Protein 5O3N (pdb70)

Foldseek 3Di:
DDFFQVVLVVLVVVVPFAEDEDADEAELEQGVLVVQQAAALAFLADPPHDHTYWYKYQHYPLAHLAIAIARCQRDLCSLCSLLVHGSQCLLVLLLVLLVQFDAAEEDELVQFLLFPDKFFLPPPPQFPVNHHQQGAFHNLALARKFQLWWKWFAAPVDRLQIAIHTWIWHRDTRFKIFTDDDPPDLVVVRQVVQLVVQHWTKMKTFFGTRVQQLQQRQADPPSQDRRRHSQRSSCSSVVHHFYWYQDDFTRGIYRRHTFKMWIWIFGHPDWAWSNPPPPSQFHHADQLHDTHGTDGTTTMTGTGMMTGHRSGYGYHYYSVHSSLLSSQQSNLFNQLVNQCCVVPNPFWDGKGLDSNRSNAAEIETETADDDLVCQVCQVVSVVSSCVRRVQYAEYEYEYPVADSNDVVSSVVLVPPQADPVPFKDKDFFRAHAQPPVCLACVNDVSRPHGRGGIGMYGYSYHRPVCVVVPDDDDDDDDDCCVVPVVVD/DDQKQVVLVVLLVVPPWAEDEDAPEAELEQGVLVVQQQAALAFLAPDPHHHTYWYKYQHYVLAHLAIAIARCLRDLCSLCSLLVHGSQCLLVLLLVLLVFFDAADEDEQVLFLQFPDKFFPPPPPQFPVSPHPQGAFHNLALARKFQQWWKKFAAPVDNLFIATDGWIWHDDTRFKIFTDDDPPRLVVVRQVVQLVVQHWTKMKTFFGTRPLLLQLRQADPPSQYRRRHSQRSSCSSVVHRFYWYQDPFTRDIYRRHGFKMWIWIFGHPDWAWSNPPPPSQFHGADQLHDTHGTDHTTIMTGTRMMTGHRSGYGYHYYSVHSSQLSSQQSSLSSQLVVQCCVVPNPFWDGKTLASNRSNAAEIETETADDDLVCQVCQVVSVVSSCVRRVQYAEYEYEYPVFDSNDVVSSVVLVVPQADPVPFKDKDFFGAHAQPPVCQACVNDVSRPHGRTGIGMYGYSYHGPVCVVVPDDDDDDDDDCCVVPVVVD

Solvent-accessible surface area: 33612 Å² total; per-residue (Å²): 166,16,74,8,1,68,28,0,12,42,29,0,112,158,71,127,55,28,25,34,87,11,108,79,53,0,53,10,83,2,32,0,1,0,0,1,3,49,9,0,1,3,9,4,4,73,49,86,27,150,60,12,7,0,0,0,0,41,34,7,112,69,45,130,59,20,30,0,0,0,0,0,1,1,12,38,112,0,1,1,53,2,8,65,36,74,41,50,110,0,2,86,65,0,0,73,8,7,103,97,65,45,74,27,71,98,22,92,62,106,107,5,22,0,28,95,49,62,65,106,8,128,69,122,127,16,17,0,110,154,42,4,1,11,9,9,3,2,78,56,7,2,7,54,0,0,11,0,0,0,0,0,0,11,9,66,142,60,111,97,54,19,3,0,27,43,9,38,0,1,9,6,56,75,16,37,0,1,0,66,17,25,103,65,71,30,0,24,55,2,14,123,55,4,45,93,63,52,128,55,3,36,0,0,0,0,0,0,1,4,0,0,10,0,0,0,2,31,12,50,55,90,35,0,65,90,30,42,35,6,0,2,0,2,0,9,15,51,136,111,41,14,43,14,2,79,10,48,43,7,187,10,66,0,4,0,57,0,1,2,0,0,0,0,36,3,39,39,60,67,95,24,90,2,5,54,112,63,104,44,40,59,0,13,2,29,12,1,4,12,34,9,140,12,35,99,59,4,10,2,0,58,3,74,0,0,0,21,18,87,105,7,1,3,0,2,12,6,3,9,3,15,2,36,8,3,6,6,1,4,1,0,1,0,6,0,38,15,29,0,58,141,65,18,88,38,0,14,79,22,0,19,2,1,10,2,0,1,0,17,0,5,0,0,0,24,0,87,6,92,80,90,59,0,74,52,85,11,27,86,0,0,88,22,0,21,85,16,14,69,28,0,1,6,0,4,0,0,3,78,29,1,50,3,68,34,9,43,1,0,2,2,0,12,1,0,2,1,0,5,62,77,10,32,73,50,45,73,40,76,131,6,24,115,64,1,26,0,3,4,61,87,15,6,146,39,4,226,20,88,0,24,0,0,4,1,13,8,34,0,3,5,39,78,93,12,58,100,117,4,115,12,5,49,13,69,149,25,92,14,53,62,18,2,85,148,68,116,169,24,81,8,0,75,27,0,15,42,32,1,108,161,68,131,55,28,25,33,89,9,113,78,64,0,49,11,92,6,20,1,2,0,0,1,14,34,0,0,0,3,7,4,4,67,29,84,24,99,63,13,3,0,0,0,0,41,36,6,100,71,46,131,56,20,33,0,0,0,0,0,0,1,14,37,113,0,0,2,53,2,11,67,34,76,46,51,103,0,1,77,60,0,0,72,6,7,104,94,64,49,74,29,79,87,16,83,63,108,101,7,22,0,32,93,61,50,70,106,8,131,68,120,118,7,26,1,120,107,26,6,1,12,8,10,4,1,82,56,6,3,7,53,0,1,9,0,0,0,0,4,0,16,15,50,82,63,120,86,56,31,3,0,29,42,11,36,0,2,9,6,57,89,19,33,0,1,0,64,20,30,105,64,75,37,0,20,56,2,11,108,82,1,42,93,68,56,72,62,4,32,0,0,0,0,0,0,2,5,0,0,11,0,0,0,3,33,14,50,56,96,35,1,66,89,31,41,43,6,4,0,0,1,0,11,16,56,136,104,38,15,55,14,1,79,11,53,45,7,175,11,76,0,3,0,59,1,1,1,0,0,0,0,29,3,39,42,65,61,89,26,92,1,6,53,115,56,106,44,37,57,0,11,2,26,15,1,4,12,33,6,134,12,31,94,58,4,10,2,0,59,2,87,0,0,0,15,21,84,99,11,2,3,1,1,12,5,3,10,3,15,2,38,6,2,8,10,1,2,2,1,1,0,7,0,45,22,27,0,55,152,64,18,91,40,0,15,82,22,0,20,1,2,6,3,0,1,0,14,0,4,0,0,0,24,0,87,7,97,75,91,62,0,74,51,81,12,26,82,0,0,86,22,0,20,83,19,18,70,31,0,1,3,0,4,1,0,4,74,55,2,55,3,66,40,8,47,1,0,2,2,0,13,1,0,1,1,0,7,59,79,10,32,71,51,51,74,38,77,135,6,26,111,62,1,28,0,3,4,61,88,16,7,146,38,4,227,20,89,0,24,0,0,3,1,11,6,33,0,3,5,38,75,91,12,56,85,118,3,113,12,3,47,10,65,134,27,93,26,56,62,16,2,82,128,85,203

Organism: Enterobacter cloacae (NCBI:txid550)

Secondary structure (DSSP, 8-state):
---SHHHHHHHHHTSTTSEEEE-S-B-TTTHHHHHHHHHT--TTPPSS-----EEEE--BTT-TT-EEEE-TTS-HHHHHHHHTS-GGGHHHHHHHHHHS----EE--GGG-GGGSEEEETTSTT--HHHHS----SSTT-SS-EESS-EEEEE-SS-TT-EEEEE--EEEEETTEEEE---TT-HHHHHHHHHHHTT--EEEEEEES--HHHHHHH---TTTS-TT--THHHHHHHHTSPPEEEE-SSSSSEEETT-SEEEEEEE-SS--B-TTTTT--SEEEE-TTSBEEEPPSSB-EEEEEEEEE-TT-EEEE-SSSHHHHHHHHHHHHHHHHHHHHHHHSTTTEEEEEE-GGGTTTSEEEEEE---SGGGTTHHHHHHHHHHHH-TT--EEEEEETTS-TT-HHHHHHHHHHS--TTTSEEEEEEEE--TT-TTSSTTT-TT--STTEEEEEEEE-SPPGGGGGG-PBPPPP----GGG-GGG-/---SHHHHHHHHHTSTTSEEEE-S-B-TBTHHHHHHHHHT--TTSPSS-----EEEE--BTTBTT-EEEE-TTS-HHHHHHHHTS-GGGHHHHHHHHHTS----EE--GGG-GGGGEEEETTSTT--HHHHS---BSSTTSSS-EESS-EEEEE-SS-TT-EEEEE--EEEEETTEEEE---TT-HHHHHHHHHHHTT--EEEEEEES--HHHHHHT---TTTS-TT--STTHHHHHTTSPPEEEE-SSSSSEEETT-SEEEEEEEPTT--B-TTTTT--SEEEE-TTSBEEEPPSSB-EEEEEEEEE-TT-EEE--SSSHHHHHHHHHHHHHHHHHHHHHHHSTTTEEEEEE-GGGTTTSEEEEEE---SGGGTTHHHHHHHHHHHH-TT--EEEEEETTS-TT-HHHHHHHHHHS--TTTSEEEEEEEE--TT-TTSSTTT-TT--STTEEEEEEEE-SPPGGGGGGGPBPP------GGGSGGG-

Radius of gyration: 31.3 Å; Cα contacts (8 Å, |Δi|>4): 2672; chains: 2; bounding box: 82×74×88 Å

Nearest PDB structures (foldseek):
  5ny5-assembly1_A-4  TM=9.806E-01  e=0.000E+00  Enterobacter cloacae
  5o3m-assembly1_F  TM=9.791E-01  e=3.799E-103  Klebsiella pneumoniae
  7p9q-assembly1_A  TM=9.087E-01  e=2.432E-46  Glutamicibacter nicotianae
  8oz5-assembly1_A  TM=8.711E-01  e=2.040E-44  Thauera chlorobenzoica
  8pmk-assembly1_B  TM=8.783E-01  e=2.391E-43  Thauera chlorobenzoica

Structure (mmCIF, N/CA/C/O backbone):
data_5O3N
#
_entry.id   5O3N
#
_cell.length_a   208.310
_cell.length_b   208.310
_cell.length_c   157.910
_cell.angle_alpha   90.00
_cell.angle_beta   90.00
_cell.angle_gamma   120.00
#
_symmetry.space_group_name_H-M   'H 3 2'
#
loop_
_entity.id
_entity.type
_entity.pdbx_description
1 polymer '3,4-dihydroxybenzoate decarboxylase'
2 non-polymer 'MANGANESE (II) ION'
3 non-polymer 'SODIUM ION'
4 non-polymer GLYCEROL
5 non-polymer '1-deoxy-5-O-phosphono-1-(3,3,4,5-tetramethyl-9,11-dioxo-2,3,8,9,10,11-hexahydro-7H-quinolino[1,8-fg]pteridin-12-ium-7-y l)-D-ribitol'
6 water water
#
loop_
_atom_site.group_PDB
_atom_site.id
_atom_site.type_symbol
_atom_site.label_atom_id
_atom_site.label_alt_id
_atom_site.label_comp_id
_atom_site.label_asym_id
_atom_site.label_entity_id
_atom_site.label_seq_id
_atom_site.pdbx_PDB_ins_code
_atom_site.Cartn_x
_atom_site.Cartn_y
_atom_site.Cartn_z
_atom_site.occupancy
_atom_site.B_iso_or_equiv
_atom_site.auth_seq_id
_atom_site.auth_comp_id
_atom_site.auth_asym_id
_atom_site.auth_atom_id
_atom_site.pdbx_PDB_model_num
ATOM 1 N N . PRO A 1 24 ? -92.968 236.905 194.356 1.00 81.06 4 PRO A N 1
ATOM 2 C CA . PRO A 1 24 ? -94.288 236.542 193.831 1.00 79.36 4 PRO A CA 1
ATOM 3 C C . PRO A 1 24 ? -94.220 236.017 192.402 1.00 76.56 4 PRO A C 1
ATOM 4 O O . PRO A 1 24 ? -93.953 236.777 191.468 1.00 80.30 4 PRO A O 1
ATOM 8 N N . ILE A 1 25 ? -94.459 234.720 192.240 1.00 70.03 5 ILE A N 1
ATOM 9 C CA . ILE A 1 25 ? -94.390 234.071 190.937 1.00 68.19 5 ILE A CA 1
ATOM 10 C C . ILE A 1 25 ? -95.760 234.134 190.277 1.00 66.91 5 ILE A C 1
ATOM 11 O O . ILE A 1 25 ? -96.771 233.765 190.885 1.00 68.23 5 ILE A O 1
ATOM 16 N N . ASN A 1 26 ? -95.797 234.607 189.028 1.00 64.73 6 ASN A N 1
ATOM 17 C CA . ASN A 1 26 ? -97.011 234.549 188.224 1.00 64.15 6 ASN A CA 1
ATOM 18 C C . ASN A 1 26 ? -96.738 234.128 186.784 1.00 64.36 6 ASN A C 1
ATOM 19 O O . ASN A 1 26 ? -97.657 234.172 185.958 1.00 67.50 6 ASN A O 1
ATOM 24 N N . ASP A 1 27 ? -95.510 233.733 186.459 1.00 61.12 7 ASP A N 1
ATOM 25 C CA . ASP A 1 27 ? -95.169 233.237 185.129 1.00 61.46 7 ASP A CA 1
ATOM 26 C C . ASP A 1 27 ? -93.844 232.485 185.225 1.00 60.41 7 ASP A C 1
ATOM 27 O O . ASP A 1 27 ? -93.276 232.331 186.311 1.00 58.16 7 ASP A O 1
ATOM 32 N N . LEU A 1 28 ? -93.339 232.039 184.072 1.00 57.36 8 LEU A N 1
ATOM 33 C CA . LEU A 1 28 ? -92.143 231.204 184.053 1.00 57.70 8 LEU A CA 1
ATOM 34 C C . LEU A 1 28 ? -90.906 231.982 184.490 1.00 58.35 8 LEU A C 1
ATOM 35 O O . LEU A 1 28 ? -90.054 231.452 185.212 1.00 59.37 8 LEU A O 1
ATOM 40 N N . ARG A 1 29 ? -90.786 233.240 184.069 1.00 64.34 9 ARG A N 1
ATOM 41 C CA . ARG A 1 29 ? -89.554 233.976 184.341 1.00 67.38 9 ARG A CA 1
ATOM 42 C C . ARG A 1 29 ? -89.465 234.443 185.789 1.00 65.01 9 ARG A C 1
ATOM 43 O O . ARG A 1 29 ? -88.356 234.533 186.336 1.00 72.29 9 ARG A O 1
ATOM 51 N N . SER A 1 30 ? -90.602 234.742 186.430 1.00 63.38 10 SER A N 1
ATOM 52 C CA . SER A 1 30 ? -90.549 234.956 187.871 1.00 64.28 10 SER A CA 1
ATOM 53 C C . SER A 1 30 ? -90.198 233.663 188.597 1.00 63.44 10 SER A C 1
ATOM 54 O O . SER A 1 30 ? -89.586 233.701 189.669 1.00 65.90 10 SER A O 1
ATOM 57 N N . ALA A 1 31 ? -90.553 232.511 188.022 1.00 60.21 11 ALA A N 1
ATOM 58 C CA . ALA A 1 31 ? -90.171 231.234 188.620 1.00 62.25 11 ALA A CA 1
ATOM 59 C C . ALA A 1 31 ? -88.674 230.987 188.470 1.00 64.34 11 ALA A C 1
ATOM 60 O O . ALA A 1 31 ? -88.018 230.504 189.401 1.00 62.87 11 ALA A O 1
ATOM 62 N N . ILE A 1 32 ? -88.118 231.310 187.298 1.00 60.04 12 ILE A N 1
ATOM 63 C CA . ILE A 1 32 ? -86.680 231.166 187.080 1.00 62.27 12 ILE A CA 1
ATOM 64 C C . ILE A 1 32 ? -85.903 232.071 188.028 1.00 67.34 12 ILE A C 1
ATOM 65 O O . ILE A 1 32 ? -84.882 231.667 188.599 1.00 67.45 12 ILE A O 1
ATOM 70 N N . ALA A 1 33 ? -86.374 233.307 188.211 1.00 69.90 13 ALA A N 1
ATOM 71 C CA . ALA A 1 33 ? -85.717 234.225 189.137 1.00 71.90 13 ALA A CA 1
ATOM 72 C C . ALA A 1 33 ? -85.611 233.621 190.531 1.00 72.52 13 ALA A C 1
ATOM 73 O O . ALA A 1 33 ? -84.600 233.798 191.220 1.00 74.88 13 ALA A O 1
ATOM 75 N N . LEU A 1 34 ? -86.640 232.885 190.955 1.00 71.34 14 LEU A N 1
ATOM 76 C CA . LEU A 1 34 ? -86.597 232.231 192.258 1.00 70.74 14 LEU A CA 1
ATOM 77 C C . LEU A 1 34 ? -85.543 231.131 192.292 1.00 67.44 14 LEU A C 1
ATOM 78 O O . LEU A 1 34 ? -84.808 231.002 193.278 1.00 66.54 14 LEU A O 1
ATOM 83 N N . LEU A 1 35 ? -85.450 230.331 191.226 1.00 66.42 15 LEU A N 1
ATOM 84 C CA . LEU A 1 35 ? -84.479 229.240 191.207 1.00 65.77 15 LEU A CA 1
ATOM 85 C C . LEU A 1 35 ? -83.046 229.751 191.264 1.00 67.58 15 LEU A C 1
ATOM 86 O O . LEU A 1 35 ? -82.174 229.081 191.828 1.00 67.33 15 LEU A O 1
ATOM 91 N N . GLN A 1 36 ? -82.779 230.920 190.681 1.00 67.82 16 GLN A N 1
ATOM 92 C CA . GLN A 1 36 ? -81.426 231.455 190.692 1.00 70.04 16 GLN A CA 1
ATOM 93 C C . GLN A 1 36 ? -81.006 231.916 192.082 1.00 72.96 16 GLN A C 1
ATOM 94 O O . GLN A 1 36 ? -79.803 232.033 192.342 1.00 75.48 16 GLN A O 1
ATOM 100 N N . ARG A 1 37 ? -81.961 232.172 192.979 1.00 71.57 17 ARG A N 1
ATOM 101 C CA . ARG A 1 37 ? -81.651 232.443 194.378 1.00 77.72 17 ARG A CA 1
ATOM 102 C C . ARG A 1 37 ? -81.418 231.176 195.189 1.00 75.77 17 ARG A C 1
ATOM 103 O O . ARG A 1 37 ? -81.091 231.274 196.376 1.00 74.33 17 ARG A O 1
ATOM 111 N N . HIS A 1 38 ? -81.578 229.999 194.584 1.00 74.28 18 HIS A N 1
ATOM 112 C CA . HIS A 1 38 ? -81.290 228.721 195.231 1.00 73.24 18 HIS A CA 1
ATOM 113 C C . HIS A 1 38 ? -80.334 227.957 194.326 1.00 76.24 18 HIS A C 1
ATOM 114 O O . HIS A 1 38 ? -80.766 227.157 193.482 1.00 74.20 18 HIS A O 1
ATOM 121 N N . PRO A 1 39 ? -79.024 228.174 194.475 1.00 81.48 19 PRO A N 1
ATOM 122 C CA . PRO A 1 39 ? -78.065 227.610 193.514 1.00 83.64 19 PRO A CA 1
ATOM 123 C C . PRO A 1 39 ? -78.100 226.090 193.486 1.00 84.46 19 PRO A C 1
ATOM 124 O O . PRO A 1 39 ? -78.367 225.429 194.491 1.00 87.13 19 PRO A O 1
ATOM 128 N N . GLY A 1 40 ? -77.817 225.541 192.305 1.00 81.50 20 GLY A N 1
ATOM 129 C CA . GLY A 1 40 ? -77.982 224.131 192.037 1.00 75.31 20 GLY A CA 1
ATOM 130 C C . GLY A 1 40 ? -79.256 223.785 191.298 1.00 71.66 20 GLY A C 1
ATOM 131 O O . GLY A 1 40 ? -79.381 222.656 190.810 1.00 73.83 20 GLY A O 1
ATOM 132 N N . HIS A 1 41 ? -80.194 224.728 191.185 1.00 69.11 21 HIS A N 1
ATOM 133 C CA . HIS A 1 41 ? -81.511 224.460 190.626 1.00 65.95 21 HIS A CA 1
ATOM 134 C C . HIS A 1 41 ? -81.715 225.017 189.224 1.00 64.04 21 HIS A C 1
ATOM 135 O O . HIS A 1 41 ? -82.707 224.662 188.577 1.00 62.81 21 HIS A O 1
ATOM 142 N N . TYR A 1 42 ? -80.819 225.872 188.739 1.00 62.08 22 TYR A N 1
ATOM 143 C CA . TYR A 1 42 ? -80.963 226.446 187.407 1.00 66.52 22 TYR A CA 1
ATOM 144 C C . TYR A 1 42 ? -79.582 226.743 186.849 1.00 67.60 22 TYR A C 1
ATOM 145 O O . TYR A 1 42 ? -78.775 227.400 187.512 1.00 70.69 22 TYR A O 1
ATOM 154 N N . ILE A 1 43 ? -79.311 226.247 185.639 1.00 64.96 23 ILE A N 1
ATOM 155 C CA . ILE A 1 43 ? -78.084 226.558 184.918 1.00 68.03 23 ILE A CA 1
ATOM 156 C C . ILE A 1 43 ? -78.439 226.879 183.473 1.00 68.91 23 ILE A C 1
ATOM 157 O O . ILE A 1 43 ? -79.493 226.491 182.964 1.00 67.66 23 ILE A O 1
ATOM 162 N N . GLU A 1 44 ? -77.541 227.602 182.817 1.00 70.22 24 GLU A N 1
ATOM 163 C CA . GLU A 1 44 ? -77.642 227.902 181.399 1.00 71.26 24 GLU A CA 1
ATOM 164 C C . GLU A 1 44 ? -76.408 227.363 180.688 1.00 72.54 24 GLU A C 1
ATOM 165 O O . GLU A 1 44 ? -75.399 227.025 181.312 1.00 70.92 24 GLU A O 1
ATOM 171 N N . THR A 1 45 ? -76.501 227.277 179.363 1.00 72.35 25 THR A N 1
ATOM 172 C CA . THR A 1 45 ? -75.340 226.960 178.547 1.00 74.36 25 THR A CA 1
ATOM 173 C C . THR A 1 45 ? -75.475 227.670 177.209 1.00 78.87 25 THR A C 1
ATOM 174 O O . THR A 1 45 ? -76.583 227.831 176.689 1.00 77.44 25 THR A O 1
ATOM 178 N N . ASP A 1 46 ? -74.340 228.116 176.676 1.00 81.72 26 ASP A N 1
ATOM 179 C CA . ASP A 1 46 ? -74.287 228.731 175.360 1.00 83.09 26 ASP A CA 1
ATOM 180 C C . ASP A 1 46 ? -73.659 227.820 174.318 1.00 80.92 26 ASP A C 1
ATOM 181 O O . ASP A 1 46 ? -73.541 228.220 173.155 1.00 82.66 26 ASP A O 1
ATOM 186 N N . HIS A 1 47 ? -73.254 226.615 174.699 1.00 77.57 27 HIS A N 1
ATOM 187 C CA . HIS A 1 47 ? -72.717 225.676 173.727 1.00 78.11 27 HIS A CA 1
ATOM 188 C C . HIS A 1 47 ? -73.844 225.190 172.823 1.00 74.94 27 HIS A C 1
ATOM 189 O O . HIS A 1 47 ? -74.857 224.683 173.323 1.00 74.34 27 HIS A O 1
ATOM 196 N N . PRO A 1 48 ? -73.712 225.332 171.505 1.00 73.10 28 PRO A N 1
ATOM 197 C CA . PRO A 1 48 ? -74.799 224.950 170.597 1.00 71.96 28 PRO A CA 1
ATOM 198 C C . PRO A 1 48 ? -75.246 223.511 170.805 1.00 70.20 28 PRO A C 1
ATOM 199 O O . PRO A 1 48 ? -74.440 222.620 171.081 1.00 73.33 28 PRO A O 1
ATOM 203 N N . VAL A 1 49 ? -76.550 223.292 170.672 1.00 69.36 29 VAL A N 1
ATOM 204 C CA . VAL A 1 49 ? -77.150 221.976 170.844 1.00 66.99 29 VAL A CA 1
ATOM 205 C C . VAL A 1 49 ? -78.173 221.763 169.735 1.00 67.75 29 VAL A C 1
ATOM 206 O O . VAL A 1 49 ? -78.837 222.708 169.294 1.00 69.79 29 VAL A O 1
ATOM 210 N N . ASP A 1 50 ? -78.279 220.525 169.265 1.00 65.21 30 ASP A N 1
ATOM 211 C CA . ASP A 1 50 ? -79.282 220.179 168.268 1.00 64.71 30 ASP A CA 1
ATOM 212 C C . ASP A 1 50 ? -80.577 219.817 168.975 1.00 61.77 30 ASP A C 1
ATOM 213 O O . ASP A 1 50 ? -80.585 218.875 169.780 1.00 62.81 30 ASP A O 1
ATOM 218 N N . PRO A 1 51 ? -81.680 220.525 168.723 1.00 59.86 31 PRO A N 1
ATOM 219 C CA . PRO A 1 51 ? -82.951 220.133 169.345 1.00 58.00 31 PRO A CA 1
ATOM 220 C C . PRO A 1 51 ? -83.405 218.743 168.941 1.00 58.38 31 PRO A C 1
ATOM 221 O O . PRO A 1 51 ? -84.174 218.119 169.681 1.00 55.00 31 PRO A O 1
ATOM 225 N N . ASN A 1 52 ? -82.946 218.234 167.799 1.00 59.27 32 ASN A N 1
ATOM 226 C CA . ASN A 1 52 ? -83.263 216.874 167.381 1.00 61.18 32 ASN A CA 1
ATOM 227 C C . ASN A 1 52 ? -82.352 215.902 168.124 1.00 61.64 32 ASN A C 1
ATOM 228 O O . ASN A 1 52 ? -81.159 215.798 167.817 1.00 62.84 32 ASN A O 1
ATOM 233 N N . ALA A 1 53 ? -82.912 215.228 169.132 1.00 57.44 33 ALA A N 1
ATOM 234 C CA . ALA A 1 53 ? -82.286 214.125 169.859 1.00 56.60 33 ALA A CA 1
ATOM 235 C C . ALA A 1 53 ? -81.110 214.535 170.747 1.00 56.15 33 ALA A C 1
ATOM 236 O O . ALA A 1 53 ? -80.965 214.004 171.853 1.00 51.42 33 ALA A O 1
ATOM 238 N N . GLU A 1 54 ? -80.261 215.458 170.286 1.00 52.25 34 GLU A N 1
ATOM 239 C CA . GLU A 1 54 ? -79.043 215.763 171.034 1.00 59.45 34 GLU A CA 1
ATOM 240 C C . GLU A 1 54 ? -79.360 216.445 172.360 1.00 59.77 34 GLU A C 1
ATOM 241 O O . GLU A 1 54 ? -78.780 216.101 173.397 1.00 61.11 34 GLU A O 1
ATOM 247 N N . LEU A 1 55 ? -80.272 217.422 172.344 1.00 59.68 35 LEU A N 1
ATOM 248 C CA . LEU A 1 55 ? -80.645 218.128 173.568 1.00 58.38 35 LEU A CA 1
ATOM 249 C C . LEU A 1 55 ? -81.116 217.155 174.642 1.00 56.77 35 LEU A C 1
ATOM 250 O O . LEU A 1 55 ? -80.629 217.180 175.779 1.00 53.25 35 LEU A O 1
ATOM 255 N N . ALA A 1 56 ? -82.074 216.290 174.297 1.00 52.94 36 ALA A N 1
ATOM 256 C CA . ALA A 1 56 ? -82.560 215.314 175.266 1.00 53.19 36 ALA A CA 1
ATOM 257 C C . ALA A 1 56 ? -81.448 214.376 175.716 1.00 55.13 36 ALA A C 1
ATOM 258 O O . ALA A 1 56 ? -81.421 213.957 176.880 1.00 54.09 36 ALA A O 1
ATOM 260 N N . GLY A 1 57 ? -80.514 214.053 174.819 1.00 54.68 37 GLY A N 1
ATOM 261 C CA . GLY A 1 57 ? -79.395 213.210 175.206 1.00 54.06 37 GLY A CA 1
ATOM 262 C C . GLY A 1 57 ? -78.518 213.851 176.265 1.00 56.35 37 GLY A C 1
ATOM 263 O O . GLY A 1 57 ? -78.034 213.173 177.176 1.00 59.40 37 GLY A O 1
ATOM 264 N N . VAL A 1 58 ? -78.301 215.164 176.166 1.00 53.44 38 VAL A N 1
ATOM 265 C CA . VAL A 1 58 ? -77.489 215.857 177.162 1.00 56.67 38 VAL A CA 1
ATOM 266 C C . VAL A 1 58 ? -78.196 215.869 178.511 1.00 57.57 38 VAL A C 1
ATOM 267 O O . VAL A 1 58 ? -77.611 215.510 179.540 1.00 59.71 38 VAL A O 1
ATOM 271 N N . TYR A 1 59 ? -79.469 216.277 178.525 1.00 54.59 39 TYR A N 1
ATOM 272 C CA . TYR A 1 59 ? -80.185 216.406 179.787 1.00 59.90 39 TYR A CA 1
ATOM 273 C C . TYR A 1 59 ? -80.496 215.058 180.418 1.00 60.47 39 TYR A C 1
ATOM 274 O O . TYR A 1 59 ? -80.815 215.007 181.611 1.00 61.58 39 TYR A O 1
ATOM 283 N N . ARG A 1 60 ? -80.421 213.974 179.644 1.00 57.85 40 ARG A N 1
ATOM 284 C CA . ARG A 1 60 ? -80.530 212.640 180.222 1.00 55.95 40 ARG A CA 1
ATOM 285 C C . ARG A 1 60 ? -79.482 212.426 181.306 1.00 56.69 40 ARG A C 1
ATOM 286 O O . ARG A 1 60 ? -79.765 211.812 182.342 1.00 54.96 40 ARG A O 1
ATOM 294 N N . HIS A 1 61 ? -78.265 212.927 181.082 1.00 58.55 41 HIS A N 1
ATOM 295 C CA . HIS A 1 61 ? -77.180 212.778 182.043 1.00 60.48 41 HIS A CA 1
ATOM 296 C C . HIS A 1 61 ? -77.236 213.796 183.171 1.00 63.36 41 HIS A C 1
ATOM 297 O O . HIS A 1 61 ? -76.550 213.616 184.182 1.00 64.87 41 HIS A O 1
ATOM 304 N N . ILE A 1 62 ? -78.023 214.859 183.026 1.00 61.75 42 ILE A N 1
ATOM 305 C CA . ILE A 1 62 ? -77.927 216.022 183.892 1.00 60.32 42 ILE A CA 1
ATOM 306 C C . ILE A 1 62 ? -79.148 216.172 184.795 1.00 59.34 42 ILE A C 1
ATOM 307 O O . ILE A 1 62 ? -79.005 216.476 185.981 1.00 61.35 42 ILE A O 1
ATOM 312 N N . GLY A 1 63 ? -80.355 215.958 184.271 1.00 57.75 43 GLY A N 1
ATOM 313 C CA . GLY A 1 63 ? -81.531 216.193 185.093 1.00 55.12 43 GLY A CA 1
ATOM 314 C C . GLY A 1 63 ? -82.810 215.439 184.771 1.00 53.94 43 GLY A C 1
ATOM 315 O O . GLY A 1 63 ? -83.831 215.674 185.424 1.00 53.52 43 GLY A O 1
ATOM 316 N N . ALA A 1 64 ? -82.781 214.535 183.787 1.00 45.87 44 ALA A N 1
ATOM 317 C CA . ALA A 1 64 ? -84.003 213.846 183.380 1.00 51.88 44 ALA A CA 1
ATOM 318 C C . ALA A 1 64 ? -84.616 213.062 184.540 1.00 50.01 44 ALA A C 1
ATOM 319 O O . ALA A 1 64 ? -85.788 213.255 184.884 1.00 47.37 44 ALA A O 1
ATOM 321 N N . GLY A 1 65 ? -83.841 212.167 185.149 1.00 46.73 45 GLY A N 1
ATOM 322 C CA . GLY A 1 65 ? -84.303 211.408 186.297 1.00 44.68 45 GLY A CA 1
ATOM 323 C C . GLY A 1 65 ? -85.494 210.512 185.982 1.00 46.17 45 GLY A C 1
ATOM 324 O O . GLY A 1 65 ? -85.780 210.170 184.832 1.00 44.89 45 GLY A O 1
ATOM 325 N N . GLY A 1 66 ? -86.201 210.130 187.046 1.00 42.79 46 GLY A N 1
ATOM 326 C CA . GLY A 1 66 ? -87.404 209.339 186.862 1.00 43.13 46 GLY A CA 1
ATOM 327 C C . GLY A 1 66 ? -87.102 207.956 186.310 1.00 41.04 46 GLY A C 1
ATOM 328 O O . GLY A 1 66 ? -86.089 207.329 186.635 1.00 40.46 46 GLY A O 1
ATOM 329 N N . THR A 1 67 ? -87.996 207.479 185.446 1.00 44.26 47 THR A N 1
ATOM 330 C CA . THR A 1 67 ? -87.870 206.147 184.864 1.00 43.10 47 THR A CA 1
ATOM 331 C C . THR A 1 67 ? -86.897 206.098 183.691 1.00 44.13 47 THR A C 1
ATOM 332 O O . THR A 1 67 ? -86.818 205.066 183.015 1.00 45.65 47 THR A O 1
ATOM 336 N N . VAL A 1 68 ? -86.150 207.180 183.453 1.00 42.19 48 VAL A N 1
ATOM 337 C CA . VAL A 1 68 ? -85.233 207.230 182.323 1.00 44.60 48 VAL A CA 1
ATOM 338 C C . VAL A 1 68 ? -84.136 206.182 182.479 1.00 48.80 48 VAL A C 1
ATOM 339 O O . VAL A 1 68 ? -83.629 205.932 183.581 1.00 49.02 48 VAL A O 1
ATOM 343 N N . LYS A 1 69 ? -83.791 205.545 181.360 1.00 51.52 49 LYS A N 1
ATOM 344 C CA . LYS A 1 69 ? -82.695 204.587 181.271 1.00 55.15 49 LYS A CA 1
ATOM 345 C C . LYS A 1 69 ? -81.420 205.126 181.910 1.00 53.97 49 LYS A C 1
ATOM 346 O O . LYS A 1 69 ? -80.967 206.227 181.590 1.00 51.94 49 LYS A O 1
ATOM 352 N N . ARG A 1 70 ? -80.844 204.338 182.815 1.00 54.85 50 ARG A N 1
ATOM 353 C CA . ARG A 1 70 ? -79.622 204.745 183.488 1.00 57.74 50 ARG A CA 1
ATOM 354 C C . ARG A 1 70 ? -78.463 204.796 182.491 1.00 61.25 50 ARG A C 1
ATOM 355 O O . ARG A 1 70 ? -78.453 204.060 181.501 1.00 62.32 50 ARG A O 1
ATOM 363 N N . PRO A 1 71 ? -77.464 205.665 182.727 1.00 64.07 51 PRO A N 1
ATOM 364 C CA . PRO A 1 71 ? -77.329 206.564 183.878 1.00 64.62 51 PRO A CA 1
ATOM 365 C C . PRO A 1 71 ? -78.165 207.833 183.754 1.00 62.76 51 PRO A C 1
ATOM 366 O O . PRO A 1 71 ? -78.280 208.396 182.665 1.00 63.66 51 PRO A O 1
ATOM 370 N N . THR A 1 72 ? -78.746 208.267 184.868 1.00 58.03 52 THR A N 1
ATOM 371 C CA . THR A 1 72 ? -79.498 209.513 184.911 1.00 56.13 52 THR A CA 1
ATOM 372 C C . THR A 1 72 ? -79.564 209.976 186.357 1.00 56.78 52 THR A C 1
ATOM 373 O O . THR A 1 72 ? -79.198 209.248 187.283 1.00 57.00 52 THR A O 1
ATOM 377 N N . ARG A 1 73 ? -80.039 211.203 186.536 1.00 57.34 53 ARG A N 1
ATOM 378 C CA . ARG A 1 73 ? -80.128 211.809 187.856 1.00 59.42 53 ARG A CA 1
ATOM 379 C C . ARG A 1 73 ? -81.082 212.988 187.767 1.00 59.44 53 ARG A C 1
ATOM 380 O O . ARG A 1 73 ? -81.463 213.423 186.678 1.00 58.27 53 ARG A O 1
ATOM 388 N N . THR A 1 74 ? -81.472 213.493 188.928 1.00 59.94 54 THR A N 1
ATOM 389 C CA . THR A 1 74 ? -82.105 214.797 189.000 1.00 59.49 54 THR A CA 1
ATOM 390 C C . THR A 1 74 ? -81.033 215.853 189.229 1.00 60.57 54 THR A C 1
ATOM 391 O O . THR A 1 74 ? -80.017 215.603 189.882 1.00 63.59 54 THR A O 1
ATOM 395 N N . GLY A 1 75 ? -81.259 217.032 188.667 1.00 59.06 55 GLY A N 1
ATOM 396 C CA . GLY A 1 75 ? -80.320 218.117 188.790 1.00 58.04 55 GLY A CA 1
ATOM 397 C C . GLY A 1 75 ? -80.995 219.455 188.597 1.00 56.93 55 GLY A C 1
ATOM 398 O O . GLY A 1 75 ? -82.151 219.656 188.982 1.00 54.04 55 GLY A O 1
ATOM 399 N N . PRO A 1 76 ? -80.284 220.398 187.991 1.00 59.92 56 PRO A N 1
ATOM 400 C CA . PRO A 1 76 ? -80.873 221.712 187.740 1.00 61.65 56 PRO A CA 1
ATOM 401 C C . PRO A 1 76 ? -81.790 221.697 186.531 1.00 61.23 56 PRO A C 1
ATOM 402 O O . PRO A 1 76 ? -81.622 220.910 185.595 1.00 58.55 56 PRO A O 1
ATOM 406 N N . ALA A 1 77 ? -82.787 222.576 186.572 1.00 62.09 57 ALA A N 1
ATOM 407 C CA . ALA A 1 77 ? -83.434 222.983 185.336 1.00 59.99 57 ALA A CA 1
ATOM 408 C C . ALA A 1 77 ? -82.398 223.664 184.454 1.00 62.60 57 ALA A C 1
ATOM 409 O O . ALA A 1 77 ? -81.539 224.405 184.942 1.00 65.48 57 ALA A O 1
ATOM 411 N N . MET A 1 78 ? -82.462 223.397 183.154 1.00 58.41 58 MET A N 1
ATOM 412 C CA . MET A 1 78 ? -81.374 223.739 182.249 1.00 62.04 58 MET A CA 1
ATOM 413 C C . MET A 1 78 ? -81.906 224.500 181.043 1.00 62.63 58 MET A C 1
ATOM 414 O O . MET A 1 78 ? -82.896 224.093 180.426 1.00 58.95 58 MET A O 1
ATOM 419 N N . MET A 1 79 ? -81.244 225.606 180.718 1.00 63.22 59 MET A N 1
ATOM 420 C CA . MET A 1 79 ? -81.615 226.473 179.607 1.00 62.73 59 MET A CA 1
ATOM 421 C C . MET A 1 79 ? -80.532 226.397 178.540 1.00 65.05 59 MET A C 1
ATOM 422 O O . MET A 1 79 ? -79.370 226.719 178.808 1.00 69.13 59 MET A O 1
ATOM 427 N N . PHE A 1 80 ? -80.912 225.988 177.332 1.00 63.17 60 PHE A N 1
ATOM 428 C CA . PHE A 1 80 ? -80.001 225.917 176.189 1.00 64.09 60 PHE A CA 1
ATOM 429 C C . PHE A 1 80 ? -80.168 227.198 175.377 1.00 65.48 60 PHE A C 1
ATOM 430 O O . PHE A 1 80 ? -81.162 227.371 174.668 1.00 64.45 60 PHE A O 1
ATOM 438 N N . ASN A 1 81 ? -79.190 228.102 175.478 1.00 70.25 61 ASN A N 1
ATOM 439 C CA . ASN A 1 81 ? -79.318 229.404 174.832 1.00 72.90 61 ASN A CA 1
ATOM 440 C C . ASN A 1 81 ? -78.995 229.368 173.344 1.00 75.73 61 ASN A C 1
ATOM 441 O O . ASN A 1 81 ? -79.465 230.239 172.604 1.00 78.39 61 ASN A O 1
ATOM 446 N N . SER A 1 82 ? -78.206 228.397 172.888 1.00 75.13 62 SER A N 1
ATOM 447 C CA . SER A 1 82 ? -77.803 228.299 171.488 1.00 75.18 62 SER A CA 1
ATOM 448 C C . SER A 1 82 ? -78.406 227.032 170.896 1.00 72.80 62 SER A C 1
ATOM 449 O O . SER A 1 82 ? -77.946 225.923 171.189 1.00 73.30 62 SER A O 1
ATOM 452 N N . VAL A 1 83 ? -79.424 227.200 170.060 1.00 72.90 63 VAL A N 1
ATOM 453 C CA . VAL A 1 83 ? -80.160 226.097 169.455 1.00 68.55 63 VAL A CA 1
ATOM 454 C C . VAL A 1 83 ? -79.788 226.060 167.978 1.00 70.80 63 VAL A C 1
ATOM 455 O O . VAL A 1 83 ? -80.077 227.005 167.233 1.00 67.48 63 VAL A O 1
ATOM 459 N N . LYS A 1 84 ? -79.133 224.980 167.553 1.00 68.84 64 LYS A N 1
ATOM 460 C CA . LYS A 1 84 ? -78.704 224.862 166.163 1.00 73.69 64 LYS A CA 1
ATOM 461 C C . LYS A 1 84 ? -79.907 224.903 165.232 1.00 71.35 64 LYS A C 1
ATOM 462 O O . LYS A 1 84 ? -80.837 224.106 165.371 1.00 66.71 64 LYS A O 1
ATOM 468 N N . GLY A 1 85 ? -79.887 225.838 164.283 1.00 73.03 65 GLY A N 1
ATOM 469 C CA . GLY A 1 85 ? -80.960 226.007 163.331 1.00 72.86 65 GLY A CA 1
ATOM 470 C C . GLY A 1 85 ? -82.011 227.020 163.724 1.00 73.07 65 GLY A C 1
ATOM 471 O O . GLY A 1 85 ? -82.840 227.388 162.880 1.00 72.04 65 GLY A O 1
ATOM 472 N N . TYR A 1 86 ? -82.003 227.486 164.972 1.00 70.93 66 TYR A N 1
ATOM 473 C CA . TYR A 1 86 ? -82.970 228.467 165.464 1.00 71.71 66 TYR A CA 1
ATOM 474 C C . TYR A 1 86 ? -82.243 229.572 166.225 1.00 73.33 66 TYR A C 1
ATOM 475 O O . TYR A 1 86 ? -82.268 229.614 167.460 1.00 72.74 66 TYR A O 1
ATOM 484 N N . PRO A 1 87 ? -81.581 230.488 165.511 1.00 74.19 67 PRO A N 1
ATOM 485 C CA . PRO A 1 87 ? -80.915 231.607 166.193 1.00 74.52 67 PRO A CA 1
ATOM 486 C C . PRO A 1 87 ? -81.922 232.470 166.936 1.00 76.00 67 PRO A C 1
ATOM 487 O O . PRO A 1 87 ? -83.052 232.667 166.487 1.00 77.31 67 PRO A O 1
ATOM 491 N N . GLY A 1 88 ? -81.504 232.982 168.091 1.00 74.44 68 GLY A N 1
ATOM 492 C CA . GLY A 1 88 ? -82.388 233.730 168.956 1.00 73.99 68 GLY A CA 1
ATOM 493 C C . GLY A 1 88 ? -83.314 232.894 169.813 1.00 76.08 68 GLY A C 1
ATOM 494 O O . GLY A 1 88 ? -83.884 233.420 170.775 1.00 78.38 68 GLY A O 1
ATOM 495 N N . SER A 1 89 ? -83.488 231.612 169.500 1.00 72.46 69 SER A N 1
ATOM 496 C CA . SER A 1 89 ? -84.328 230.747 170.317 1.00 69.85 69 SER A CA 1
ATOM 497 C C . SER A 1 89 ? -83.558 230.223 171.524 1.00 67.86 69 SER A C 1
ATOM 498 O O . SER A 1 89 ? -82.328 230.107 171.507 1.00 66.16 69 SER A O 1
ATOM 501 N N . ARG A 1 90 ? -84.300 229.911 172.583 1.00 67.36 70 ARG A N 1
ATOM 502 C CA . ARG A 1 90 ? -83.730 229.271 173.760 1.00 65.25 70 ARG A CA 1
ATOM 503 C C . ARG A 1 90 ? -84.753 228.306 174.339 1.00 62.66 70 ARG A C 1
ATOM 504 O O . ARG A 1 90 ? -85.947 228.614 174.400 1.00 63.14 70 ARG A O 1
ATOM 512 N N . ILE A 1 91 ? -84.275 227.137 174.758 1.00 59.54 71 ILE A N 1
ATOM 513 C CA . ILE A 1 91 ? -85.124 226.035 175.191 1.00 56.66 71 ILE A CA 1
ATOM 514 C C . ILE A 1 91 ? -84.816 225.728 176.649 1.00 57.31 71 ILE A C 1
ATOM 515 O O . ILE A 1 91 ? -83.649 225.573 177.025 1.00 59.51 71 ILE A O 1
ATOM 520 N N . LEU A 1 92 ? -85.858 225.626 177.462 1.00 53.38 72 LEU A N 1
ATOM 521 C CA . LEU A 1 92 ? -85.722 225.252 178.859 1.00 55.45 72 LEU A CA 1
ATOM 522 C C . LEU A 1 92 ? -86.378 223.898 179.094 1.00 55.25 72 LEU A C 1
ATOM 523 O O . LEU A 1 92 ? -87.493 223.639 178.626 1.00 53.50 72 LEU A O 1
ATOM 528 N N . VAL A 1 93 ? -85.667 223.022 179.800 1.00 54.88 73 VAL A N 1
ATOM 529 C CA . VAL A 1 93 ? -86.173 221.709 180.171 1.00 52.76 73 VAL A CA 1
ATOM 530 C C . VAL A 1 93 ? -85.866 221.471 181.644 1.00 55.57 73 VAL A C 1
ATOM 531 O O . VAL A 1 93 ? -84.943 222.057 182.218 1.00 57.07 73 VAL A O 1
ATOM 535 N N . GLY A 1 94 ? -86.666 220.604 182.261 1.00 52.92 74 GLY A N 1
ATOM 536 C CA . GLY A 1 94 ? -86.405 220.188 183.623 1.00 50.30 74 GLY A CA 1
ATOM 537 C C . GLY A 1 94 ? -86.908 221.117 184.703 1.00 53.03 74 GLY A C 1
ATOM 538 O O . GLY A 1 94 ? -86.533 220.935 185.866 1.00 53.08 74 GLY A O 1
ATOM 539 N N . MET A 1 95 ? -87.751 222.098 184.363 1.00 49.71 75 MET A N 1
ATOM 540 C CA . MET A 1 95 ? -88.265 223.028 185.365 1.00 50.35 75 MET A CA 1
ATOM 541 C C . MET A 1 95 ? -88.956 222.300 186.515 1.00 52.38 75 MET A C 1
ATOM 542 O O . MET A 1 95 ? -88.782 222.662 187.685 1.00 52.15 75 MET A O 1
ATOM 547 N N . HIS A 1 96 ? -89.730 221.261 186.207 1.00 46.36 76 HIS A N 1
ATOM 548 C CA . HIS A 1 96 ? -90.428 220.497 187.231 1.00 45.89 76 HIS A CA 1
ATOM 549 C C . HIS A 1 96 ? -89.739 219.178 187.571 1.00 47.89 76 HIS A C 1
ATOM 550 O O . HIS A 1 96 ? -90.339 218.345 188.250 1.00 52.98 76 HIS A O 1
ATOM 557 N N . ALA A 1 97 ? -88.501 218.963 187.127 1.00 45.64 77 ALA A N 1
ATOM 558 C CA . ALA A 1 97 ? -87.864 217.645 187.234 1.00 48.76 77 ALA A CA 1
ATOM 559 C C . ALA A 1 97 ? -87.217 217.394 188.595 1.00 50.52 77 ALA A C 1
ATOM 560 O O . ALA A 1 97 ? -86.179 216.730 188.681 1.00 48.16 77 ALA A O 1
ATOM 562 N N . SER A 1 98 ? -87.813 217.890 189.677 1.00 49.65 78 SER A N 1
ATOM 563 C CA . SER A 1 98 ? -87.268 217.691 191.015 1.00 52.47 78 SER A CA 1
ATOM 564 C C . SER A 1 98 ? -88.351 218.020 192.027 1.00 47.89 78 SER A C 1
ATOM 565 O O . SER A 1 98 ? -88.940 219.103 191.970 1.00 48.66 78 SER A O 1
ATOM 568 N N . ARG A 1 99 ? -88.621 217.088 192.942 1.00 49.49 79 ARG A N 1
ATOM 569 C CA . ARG A 1 99 ? -89.634 217.352 193.957 1.00 47.07 79 ARG A CA 1
ATOM 570 C C . ARG A 1 99 ? -89.237 218.540 194.822 1.00 51.09 79 ARG A C 1
ATOM 571 O O . ARG A 1 99 ? -90.087 219.354 195.199 1.00 52.05 79 ARG A O 1
ATOM 579 N N . GLU A 1 100 ? -87.944 218.664 195.135 1.00 52.23 80 GLU A N 1
ATOM 580 C CA . GLU A 1 100 ? -87.477 219.806 195.915 1.00 56.91 80 GLU A CA 1
ATOM 581 C C . GLU A 1 100 ? -87.644 221.103 195.138 1.00 55.38 80 GLU A C 1
ATOM 582 O O . GLU A 1 100 ? -88.047 222.126 195.704 1.00 56.72 80 GLU A O 1
ATOM 588 N N . ARG A 1 101 ? -87.338 221.083 193.840 1.00 52.73 81 ARG A N 1
ATOM 589 C CA . ARG A 1 101 ? -87.551 222.272 193.025 1.00 54.37 81 ARG A CA 1
ATOM 590 C C . ARG A 1 101 ? -89.029 222.646 192.987 1.00 55.60 81 ARG A C 1
ATOM 591 O O . ARG A 1 101 ? -89.380 223.828 193.080 1.00 55.08 81 ARG A O 1
ATOM 599 N N . ALA A 1 102 ? -89.910 221.645 192.889 1.00 49.30 82 ALA A N 1
ATOM 600 C CA . ALA A 1 102 ? -91.344 221.911 192.815 1.00 51.15 82 ALA A CA 1
ATOM 601 C C . ALA A 1 102 ? -91.852 222.569 194.093 1.00 56.10 82 ALA A C 1
ATOM 602 O O . ALA A 1 102 ? -92.650 223.513 194.046 1.00 56.77 82 ALA A O 1
ATOM 604 N N . ALA A 1 103 ? -91.401 222.077 195.249 1.00 56.00 83 ALA A N 1
ATOM 605 C CA . ALA A 1 103 ? -91.848 222.639 196.519 1.00 54.51 83 ALA A CA 1
ATOM 606 C C . ALA A 1 103 ? -91.396 224.086 196.674 1.00 54.83 83 ALA A C 1
ATOM 607 O O . ALA A 1 103 ? -92.130 224.918 197.221 1.00 60.12 83 ALA A O 1
ATOM 609 N N . LEU A 1 104 ? -90.186 224.400 196.209 1.00 54.91 84 LEU A N 1
ATOM 610 C CA . LEU A 1 104 ? -89.718 225.784 196.224 1.00 61.90 84 LEU A CA 1
ATOM 611 C C . LEU A 1 104 ? -90.607 226.673 195.366 1.00 61.38 84 LEU A C 1
ATOM 612 O O . LEU A 1 104 ? -90.999 227.768 195.782 1.00 62.55 84 LEU A O 1
ATOM 617 N N . LEU A 1 105 ? -90.935 226.215 194.156 1.00 60.61 85 LEU A N 1
ATOM 618 C CA . LEU A 1 105 ? -91.744 227.030 193.255 1.00 61.20 85 LEU A CA 1
ATOM 619 C C . LEU A 1 105 ? -93.169 227.189 193.765 1.00 60.65 85 LEU A C 1
ATOM 620 O O . LEU A 1 105 ? -93.836 228.181 193.444 1.00 58.02 85 LEU A O 1
ATOM 625 N N . LEU A 1 106 ? -93.652 226.236 194.561 1.00 58.34 86 LEU A N 1
ATOM 626 C CA . LEU A 1 106 ? -94.969 226.349 195.168 1.00 57.01 86 LEU A CA 1
ATOM 627 C C . LEU A 1 106 ? -94.930 226.991 196.548 1.00 59.39 86 LEU A C 1
ATOM 628 O O . LEU A 1 106 ? -95.982 227.393 197.053 1.00 62.92 86 LEU A O 1
ATOM 633 N N . GLY A 1 107 ? -93.755 227.100 197.166 1.00 61.07 87 GLY A N 1
ATOM 634 C CA . GLY A 1 107 ? -93.637 227.804 198.428 1.00 65.88 87 GLY A CA 1
ATOM 635 C C . GLY A 1 107 ? -94.000 227.008 199.663 1.00 67.90 87 GLY A C 1
ATOM 636 O O . GLY A 1 107 ? -94.520 227.582 200.625 1.00 67.02 87 GLY A O 1
ATOM 637 N N . CYS A 1 108 ? -93.746 225.698 199.669 1.00 68.52 88 CYS A N 1
ATOM 638 C CA . CYS A 1 108 ? -93.924 224.878 200.863 1.00 72.36 88 CYS A CA 1
ATOM 639 C C . CYS A 1 108 ? -92.812 223.835 200.907 1.00 69.26 88 CYS A C 1
ATOM 640 O O . CYS A 1 108 ? -91.944 223.785 200.031 1.00 71.47 88 CYS A O 1
ATOM 643 N N . VAL A 1 109 ? -92.831 223.006 201.946 1.00 65.90 89 VAL A N 1
ATOM 644 C CA . VAL A 1 109 ? -91.810 221.980 202.155 1.00 64.76 89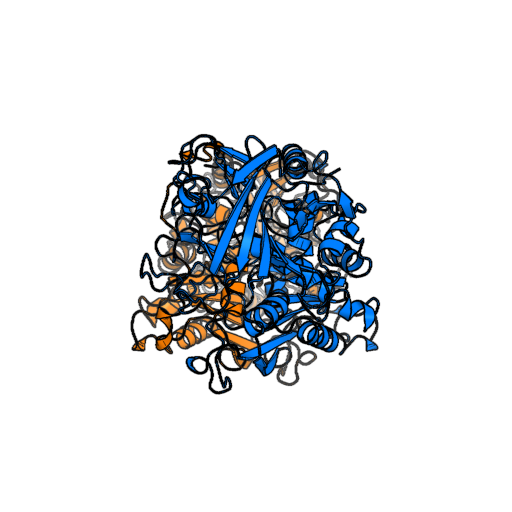 VAL A CA 1
ATOM 645 C C . VAL A 1 109 ? -92.206 220.758 201.328 1.00 60.89 89 VAL A C 1
ATOM 646 O O . VAL A 1 109 ? -93.406 220.476 201.186 1.00 57.14 89 VAL A O 1
ATOM 650 N N . PRO A 1 110 ? -91.253 220.036 200.725 1.00 60.01 90 PRO A N 1
ATOM 651 C CA . PRO A 1 110 ? -91.634 218.923 199.832 1.00 58.77 90 PRO A CA 1
ATOM 652 C C . PRO A 1 110 ? -92.464 217.842 200.503 1.00 58.37 90 PRO A C 1
ATOM 653 O O . PRO A 1 110 ? -93.290 217.206 199.836 1.00 55.55 90 PRO A O 1
ATOM 657 N N . SER A 1 111 ? -92.280 217.615 201.804 1.00 57.92 91 SER A N 1
ATOM 658 C CA . SER A 1 111 ? -93.035 216.571 202.484 1.00 53.15 91 SER A CA 1
ATOM 659 C C . SER A 1 111 ? -94.509 216.922 202.635 1.00 58.08 91 SER A C 1
ATOM 660 O O . SER A 1 111 ? -95.322 216.025 202.882 1.00 55.16 91 SER A O 1
ATOM 663 N N . LYS A 1 112 ? -94.875 218.197 202.493 1.00 53.32 92 LYS A N 1
ATOM 664 C CA . LYS A 1 112 ? -96.254 218.630 202.686 1.00 58.08 92 LYS A CA 1
ATOM 665 C C . LYS A 1 112 ? -96.935 219.017 201.377 1.00 52.80 92 LYS A C 1
ATOM 666 O O . LYS A 1 112 ? -97.956 219.710 201.397 1.00 52.87 92 LYS A O 1
ATOM 672 N N . LEU A 1 113 ? -96.400 218.567 200.238 1.00 52.86 93 LEU A N 1
ATOM 673 C CA . LEU A 1 113 ? -97.001 218.905 198.951 1.00 52.76 93 LEU A CA 1
ATOM 674 C C . LEU A 1 113 ? -98.407 218.328 198.815 1.00 47.64 93 LEU A C 1
ATOM 675 O O . LEU A 1 113 ? -99.312 219.001 198.309 1.00 49.18 93 LEU A O 1
ATOM 680 N N . ALA A 1 114 ? -98.611 217.087 199.265 1.00 47.21 94 ALA A N 1
ATOM 681 C CA . ALA A 1 114 ? -99.927 216.464 199.149 1.00 53.18 94 ALA A CA 1
ATOM 682 C C . ALA A 1 114 ? -100.997 217.283 199.861 1.00 52.77 94 ALA A C 1
ATOM 683 O O . ALA A 1 114 ? -102.088 217.504 199.322 1.00 49.55 94 ALA A O 1
ATOM 685 N N . GLN A 1 115 ? -100.699 217.739 201.076 1.00 54.24 95 GLN A N 1
ATOM 686 C CA . GLN A 1 115 ? -101.641 218.568 201.818 1.00 54.38 95 GLN A CA 1
ATOM 687 C C . GLN A 1 115 ? -101.826 219.926 201.149 1.00 53.69 95 GLN A C 1
ATOM 688 O O . GLN A 1 115 ? -102.952 220.419 201.026 1.00 52.96 95 GLN A O 1
ATOM 694 N N . HIS A 1 116 ? -100.729 220.530 200.691 1.00 51.20 96 HIS A N 1
ATOM 695 C CA . HIS A 1 116 ? -100.778 221.872 200.123 1.00 54.72 96 HIS A CA 1
ATOM 696 C C . HIS A 1 116 ? -101.520 221.881 198.789 1.00 52.94 96 HIS A C 1
ATOM 697 O O . HIS A 1 116 ? -102.388 222.729 198.554 1.00 50.76 96 HIS A O 1
ATOM 704 N N . VAL A 1 117 ? -101.193 220.944 197.903 1.00 49.56 97 VAL A N 1
ATOM 705 C CA . VAL A 1 117 ? -101.914 220.852 196.638 1.00 51.10 97 VAL A CA 1
ATOM 706 C C . VAL A 1 117 ? -103.335 220.351 196.869 1.00 51.50 97 VAL A C 1
ATOM 707 O O . VAL A 1 117 ? -104.267 220.725 196.144 1.00 50.07 97 VAL A O 1
ATOM 711 N N . GLY A 1 118 ? -103.527 219.507 197.886 1.00 48.44 98 GLY A N 1
ATOM 712 C CA . GLY A 1 118 ? -104.860 219.000 198.171 1.00 47.38 98 GLY A CA 1
ATOM 713 C C . GLY A 1 118 ? -105.839 220.096 198.545 1.00 49.56 98 GLY A C 1
ATOM 714 O O . GLY A 1 118 ? -106.987 220.102 198.095 1.00 50.17 98 GLY A O 1
ATOM 715 N N . GLN A 1 119 ? -105.400 221.039 199.382 1.00 51.39 99 GLN A N 1
ATOM 716 C CA . GLN A 1 119 ? -106.282 222.135 199.766 1.00 57.51 99 GLN A CA 1
ATOM 717 C C . GLN A 1 119 ? -106.560 223.070 198.597 1.00 55.94 99 GLN A C 1
ATOM 718 O O . GLN A 1 119 ? -107.654 223.637 198.507 1.00 56.62 99 GLN A O 1
ATOM 724 N N . ALA A 1 120 ? -105.597 223.233 197.690 1.00 54.94 100 ALA A N 1
ATOM 725 C CA . ALA A 1 120 ? -105.802 224.131 196.557 1.00 54.36 100 ALA A CA 1
ATOM 726 C C . ALA A 1 120 ? -106.883 223.606 195.619 1.00 54.63 100 ALA A C 1
ATOM 727 O O . ALA A 1 120 ? -107.725 224.378 195.145 1.00 55.08 100 ALA A O 1
ATOM 729 N N . VAL A 1 121 ? -106.883 222.298 195.339 1.00 53.35 101 VAL A N 1
ATOM 730 C CA . VAL A 1 121 ? -107.881 221.750 194.426 1.00 51.69 101 VAL A CA 1
ATOM 731 C C . VAL A 1 121 ? -109.271 221.784 195.043 1.00 53.39 101 VAL A C 1
ATOM 732 O O . VAL A 1 121 ? -110.270 221.821 194.315 1.00 56.51 101 VAL A O 1
ATOM 736 N N . LYS A 1 122 ? -109.366 221.797 196.372 1.00 52.34 102 LYS A N 1
ATOM 737 C CA . LYS A 1 122 ? -110.658 221.912 197.034 1.00 52.56 102 LYS A CA 1
ATOM 738 C C . LYS A 1 122 ? -111.170 223.344 197.098 1.00 54.34 102 LYS A C 1
ATOM 739 O O . LYS A 1 122 ? -112.368 223.542 197.325 1.00 57.61 102 LYS A O 1
ATOM 745 N N . ASN A 1 123 ? -110.310 224.344 196.903 1.00 54.57 103 ASN A N 1
ATOM 746 C CA . ASN A 1 123 ? -110.713 225.750 196.988 1.00 56.70 103 ASN A CA 1
ATOM 747 C C . ASN A 1 123 ? -110.185 226.531 195.784 1.00 57.93 103 ASN A C 1
ATOM 748 O O . ASN A 1 123 ? -109.360 227.437 195.926 1.00 55.24 103 ASN A O 1
ATOM 753 N N . PRO A 1 124 ? -110.669 226.224 194.578 1.00 58.16 104 PRO A N 1
ATOM 754 C CA . PRO A 1 124 ? -110.122 226.875 193.378 1.00 56.68 104 PRO A CA 1
ATOM 755 C C . PRO A 1 124 ? -110.472 228.353 193.289 1.00 63.42 104 PRO A C 1
ATOM 756 O O . PRO A 1 124 ? -111.484 228.817 193.822 1.00 64.05 104 PRO A O 1
ATOM 760 N N . VAL A 1 125 ? -109.615 229.093 192.587 1.00 68.11 105 VAL A N 1
ATOM 761 C CA . VAL A 1 125 ? -109.808 230.514 192.311 1.00 56.99 105 VAL A CA 1
ATOM 762 C C . VAL A 1 125 ? -109.919 230.676 190.800 1.00 57.85 105 VAL A C 1
ATOM 763 O O . VAL A 1 125 ? -108.960 230.394 190.070 1.00 55.27 105 VAL A O 1
ATOM 767 N N . ALA A 1 126 ? -111.080 231.130 190.337 1.00 57.58 106 ALA A N 1
ATOM 768 C CA . ALA A 1 126 ? -111.369 231.113 188.909 1.00 65.07 106 ALA A CA 1
ATOM 769 C C . ALA A 1 126 ? -110.501 232.128 188.168 1.00 64.94 106 ALA A C 1
ATOM 770 O O . ALA A 1 126 ? -110.190 233.195 188.708 1.00 63.25 106 ALA A O 1
ATOM 772 N N . PRO A 1 127 ? -110.087 231.822 186.941 1.00 65.73 107 PRO A N 1
ATOM 773 C CA . PRO A 1 127 ? -109.285 232.776 186.169 1.00 63.75 107 PRO A CA 1
ATOM 774 C C . PRO A 1 127 ? -110.111 233.979 185.739 1.00 68.18 107 PRO A C 1
ATOM 775 O O . PRO A 1 127 ? -111.342 233.973 185.790 1.00 71.79 107 PRO A O 1
ATOM 779 N N . VAL A 1 128 ? -109.406 235.033 185.318 1.00 66.63 108 VAL A N 1
ATOM 780 C CA . VAL A 1 128 ? -110.044 236.245 184.822 1.00 68.28 108 VAL A CA 1
ATOM 781 C C . VAL A 1 128 ? -109.456 236.613 183.465 1.00 68.08 108 VAL A C 1
ATOM 782 O O . VAL A 1 128 ? -108.332 236.242 183.121 1.00 62.87 108 VAL A O 1
ATOM 786 N N . VAL A 1 129 ? -110.246 237.368 182.695 1.00 71.05 109 VAL A N 1
ATOM 787 C CA . VAL A 1 129 ? -109.842 237.875 181.389 1.00 71.72 109 VAL A CA 1
ATOM 788 C C . VAL A 1 129 ? -109.233 239.258 181.558 1.00 74.59 109 VAL A C 1
ATOM 789 O O . VAL A 1 129 ? -109.755 240.097 182.304 1.00 78.24 109 VAL A O 1
ATOM 793 N N . VAL A 1 130 ? -108.120 239.496 180.871 1.00 71.88 110 VAL A N 1
ATOM 794 C CA . VAL A 1 130 ? -107.465 240.802 180.894 1.00 73.78 110 VAL A CA 1
ATOM 795 C C . VAL A 1 130 ? -107.255 241.256 179.456 1.00 75.42 110 VAL A C 1
ATOM 796 O O . VAL A 1 130 ? -107.220 240.431 178.530 1.00 75.70 110 VAL A O 1
ATOM 800 N N . PRO A 1 131 ? -107.117 242.561 179.233 1.00 75.70 111 PRO A N 1
ATOM 801 C CA . PRO A 1 131 ? -106.857 243.050 177.876 1.00 78.56 111 PRO A CA 1
ATOM 802 C C . PRO A 1 131 ? -105.439 242.724 177.435 1.00 79.58 111 PRO A C 1
ATOM 803 O O . PRO A 1 131 ? -104.571 242.358 178.229 1.00 74.57 111 PRO A O 1
ATOM 807 N N . ALA A 1 132 ? -105.212 242.878 176.128 1.00 81.93 112 ALA A N 1
ATOM 808 C CA . ALA A 1 132 ? -103.934 242.487 175.540 1.00 79.46 112 ALA A CA 1
ATOM 809 C C . ALA A 1 132 ? -102.767 243.268 176.134 1.00 79.48 112 ALA A C 1
ATOM 810 O O . ALA A 1 132 ? -101.636 242.765 176.155 1.00 76.05 112 ALA A O 1
ATOM 812 N N . SER A 1 133 ? -103.019 244.483 176.632 1.00 79.68 113 SER A N 1
ATOM 813 C CA . SER A 1 133 ? -101.953 245.300 177.203 1.00 81.27 113 SER A CA 1
ATOM 814 C C . SER A 1 133 ? -101.282 244.633 178.399 1.00 84.91 113 SER A C 1
ATOM 815 O O . SER A 1 133 ? -100.135 244.962 178.713 1.00 86.43 113 SER A O 1
ATOM 818 N N . GLN A 1 134 ? -101.963 243.706 179.071 1.00 81.19 114 GLN A N 1
ATOM 819 C CA . GLN A 1 134 ? -101.388 242.962 180.183 1.00 81.56 114 GLN A CA 1
ATOM 820 C C . GLN A 1 134 ? -101.169 241.495 179.828 1.00 79.02 114 GLN A C 1
ATOM 821 O O . GLN A 1 134 ? -101.274 240.616 180.687 1.00 78.34 114 GLN A O 1
ATOM 827 N N . ALA A 1 135 ? -100.871 241.216 178.559 1.00 75.92 115 ALA A N 1
ATOM 828 C CA . ALA A 1 135 ? -100.602 239.862 178.077 1.00 73.26 115 ALA A CA 1
ATOM 829 C C . ALA A 1 135 ? -99.254 239.871 177.369 1.00 74.18 115 ALA A C 1
ATOM 830 O O . ALA A 1 135 ? -99.174 240.082 176.150 1.00 70.48 115 ALA A O 1
ATOM 832 N N . PRO A 1 136 ? -98.167 239.651 178.110 1.00 71.87 116 PRO A N 1
ATOM 833 C CA . PRO A 1 136 ? -96.846 239.593 177.467 1.00 71.55 116 PRO A CA 1
ATOM 834 C C . PRO A 1 136 ? -96.749 238.506 176.415 1.00 70.23 116 PRO A C 1
ATOM 835 O O . PRO A 1 136 ? -95.928 238.613 175.495 1.00 68.62 116 PRO A O 1
ATOM 839 N N . CYS A 1 137 ? -97.584 237.467 176.503 1.00 65.47 117 CYS A N 1
ATOM 840 C CA . CYS A 1 137 ? -97.555 236.420 175.490 1.00 63.94 117 CYS A CA 1
ATOM 841 C C . CYS A 1 137 ? -97.809 236.968 174.091 1.00 68.44 117 CYS A C 1
ATOM 842 O O . CYS A 1 137 ? -97.379 236.343 173.119 1.00 65.11 117 CYS A O 1
ATOM 845 N N . GLN A 1 138 ? -98.447 238.138 173.968 1.00 68.88 118 GLN A N 1
ATOM 846 C CA . GLN A 1 138 ? -98.795 238.721 172.675 1.00 71.69 118 GLN A CA 1
ATOM 847 C C . GLN A 1 138 ? -97.877 239.873 172.266 1.00 76.11 118 GLN A C 1
ATOM 848 O O . GLN A 1 138 ? -98.281 240.726 171.467 1.00 74.73 118 GLN A O 1
ATOM 854 N N . GLU A 1 139 ? -96.642 239.916 172.779 1.00 74.76 119 GLU A N 1
ATOM 855 C CA . GLU A 1 139 ? -95.703 240.949 172.337 1.00 76.07 119 GLU A CA 1
ATOM 856 C C . GLU A 1 139 ? -95.309 240.775 170.873 1.00 77.45 119 GLU A C 1
ATOM 857 O O . GLU A 1 139 ? -95.029 241.765 170.186 1.00 78.89 119 GLU A O 1
ATOM 863 N N . GLN A 1 140 ? -95.278 239.540 170.381 1.00 73.92 120 GLN A N 1
ATOM 864 C CA . GLN A 1 140 ? -95.083 239.252 168.967 1.00 76.89 120 GLN A CA 1
ATOM 865 C C . GLN A 1 140 ? -96.269 238.447 168.461 1.00 73.18 120 GLN A C 1
ATOM 866 O O . GLN A 1 140 ? -96.769 237.562 169.160 1.00 70.51 120 GLN A O 1
ATOM 872 N N . VAL A 1 141 ? -96.719 238.749 167.246 1.00 74.66 121 VAL A N 1
ATOM 873 C CA . VAL A 1 141 ? -97.800 238.006 166.613 1.00 73.59 121 VAL A CA 1
ATOM 874 C C . VAL A 1 141 ? -97.349 237.581 165.226 1.00 79.85 121 VAL A C 1
ATOM 875 O O . VAL A 1 141 ? -96.968 238.426 164.408 1.00 82.76 121 VAL A O 1
ATOM 879 N N . PHE A 1 142 ? -97.397 236.277 164.965 1.00 77.46 122 PHE A N 1
ATOM 880 C CA . PHE A 1 142 ? -97.077 235.708 163.662 1.00 77.25 122 PHE A CA 1
ATOM 881 C C . PHE A 1 142 ? -98.322 235.011 163.136 1.00 77.02 122 PHE A C 1
ATOM 882 O O . PHE A 1 142 ? -98.769 234.014 163.717 1.00 77.15 122 PHE A O 1
ATOM 890 N N . TYR A 1 143 ? -98.879 235.531 162.048 1.00 74.13 123 TYR A N 1
ATOM 891 C CA . TYR A 1 143 ? -100.046 234.929 161.420 1.00 73.85 123 TYR A CA 1
ATOM 892 C C . TYR A 1 143 ? -99.612 233.821 160.471 1.00 80.38 123 TYR A C 1
ATOM 893 O O . TYR A 1 143 ? -98.627 233.964 159.741 1.00 79.07 123 TYR A O 1
ATOM 902 N N . ALA A 1 144 ? -100.360 232.716 160.485 1.00 71.30 124 ALA A N 1
ATOM 903 C CA . ALA A 1 144 ? -100.029 231.566 159.653 1.00 70.58 124 ALA A CA 1
ATOM 904 C C . ALA A 1 144 ? -100.353 231.778 158.179 1.00 78.65 124 ALA A C 1
ATOM 905 O O . ALA A 1 144 ? -99.822 231.047 157.335 1.00 73.32 124 ALA A O 1
ATOM 907 N N . ASP A 1 145 ? -101.208 232.746 157.848 1.00 75.42 125 ASP A N 1
ATOM 908 C CA . ASP A 1 145 ? -101.542 233.007 156.453 1.00 82.02 125 ASP A CA 1
ATOM 909 C C . ASP A 1 145 ? -100.487 233.840 155.736 1.00 80.77 125 ASP A C 1
ATOM 910 O O . ASP A 1 145 ? -100.688 234.189 154.568 1.00 89.58 125 ASP A O 1
ATOM 915 N N . ASP A 1 146 ? -99.389 234.173 156.395 1.00 85.28 126 ASP A N 1
ATOM 916 C CA . ASP A 1 146 ? -98.244 234.711 155.684 1.00 88.37 126 ASP A CA 1
ATOM 917 C C . ASP A 1 146 ? -97.610 233.590 154.869 1.00 89.28 126 ASP A C 1
ATOM 918 O O . ASP A 1 146 ? -97.427 232.482 155.389 1.00 86.89 126 ASP A O 1
ATOM 923 N N . PRO A 1 147 ? -97.280 233.826 153.596 1.00 89.48 127 PRO A N 1
ATOM 924 C CA . PRO A 1 147 ? -96.683 232.750 152.788 1.00 89.99 127 PRO A CA 1
ATOM 925 C C . PRO A 1 147 ? -95.371 232.233 153.348 1.00 90.50 127 PRO A C 1
ATOM 926 O O . PRO A 1 147 ? -95.029 231.066 153.122 1.00 91.59 127 PRO A O 1
ATOM 930 N N . ASP A 1 148 ? -94.634 233.059 154.086 1.00 91.00 128 ASP A N 1
ATOM 931 C CA . ASP A 1 148 ? -93.340 232.673 154.631 1.00 89.84 128 ASP A CA 1
ATOM 932 C C . ASP A 1 148 ? -93.430 232.079 156.030 1.00 84.49 128 ASP A C 1
ATOM 933 O O . ASP A 1 148 ? -92.395 231.711 156.596 1.00 84.23 128 ASP A O 1
ATOM 938 N N . PHE A 1 149 ? -94.627 231.981 156.603 1.00 80.39 129 PHE A N 1
ATOM 939 C CA . PHE A 1 149 ? -94.770 231.384 157.925 1.00 73.61 129 PHE A CA 1
ATOM 940 C C . PHE A 1 149 ? -94.492 229.890 157.849 1.00 75.42 129 PHE A C 1
ATOM 941 O O . PHE A 1 149 ? -94.970 229.205 156.939 1.00 76.57 129 PHE A O 1
ATOM 949 N N . ASP A 1 150 ? -93.720 229.384 158.809 1.00 75.98 130 ASP A N 1
ATOM 950 C CA . ASP A 1 150 ? -93.431 227.955 158.894 1.00 73.49 130 ASP A CA 1
ATOM 951 C C . ASP A 1 150 ? -93.222 227.612 160.362 1.00 72.43 130 ASP A C 1
ATOM 952 O O . ASP A 1 150 ? -92.226 228.028 160.963 1.00 70.81 130 ASP A O 1
ATOM 957 N N . LEU A 1 151 ? -94.165 226.856 160.928 1.00 62.57 131 LEU A N 1
ATOM 958 C CA . LEU A 1 151 ? -94.065 226.453 162.326 1.00 61.61 131 LEU A CA 1
ATOM 959 C C . LEU A 1 151 ? -92.755 225.724 162.600 1.00 62.76 131 LEU A C 1
ATOM 960 O O . LEU A 1 151 ? -92.143 225.907 163.659 1.00 64.38 131 LEU A O 1
ATOM 965 N N . ARG A 1 152 ? -92.294 224.912 161.645 1.00 64.49 132 ARG A N 1
ATOM 966 C CA . ARG A 1 152 ? -91.075 224.138 161.851 1.00 67.14 132 ARG A CA 1
ATOM 967 C C . ARG A 1 152 ? -89.812 224.993 161.792 1.00 68.96 132 ARG A C 1
ATOM 968 O O . ARG A 1 152 ? -88.774 224.568 162.310 1.00 71.24 132 ARG A O 1
ATOM 976 N N . LYS A 1 153 ? -89.872 226.183 161.187 1.00 66.74 133 LYS A N 1
ATOM 977 C CA . LYS A 1 153 ? -88.747 227.110 161.223 1.00 68.94 133 LYS A CA 1
ATOM 978 C C . LYS A 1 153 ? -88.840 228.121 162.358 1.00 68.21 133 LYS A C 1
ATOM 979 O O . LYS A 1 153 ? -87.811 228.673 162.767 1.00 70.56 133 LYS A O 1
ATOM 985 N N . LEU A 1 154 ? -90.042 228.380 162.869 1.00 66.07 134 LEU A N 1
ATOM 986 C CA . LEU A 1 154 ? -90.265 229.448 163.835 1.00 70.16 134 LEU A CA 1
ATOM 987 C C . LEU A 1 154 ? -89.939 229.029 165.266 1.00 70.46 134 LEU A C 1
ATOM 988 O O . LEU A 1 154 ? -89.397 229.831 166.033 1.00 71.84 134 LEU A O 1
ATOM 993 N N . LEU A 1 155 ? -90.262 227.791 165.647 1.00 69.03 135 LEU A N 1
ATOM 994 C CA . LEU A 1 155 ? -90.026 227.317 167.003 1.00 66.41 135 LEU A CA 1
ATOM 995 C C . LEU A 1 155 ? -89.300 225.978 166.961 1.00 63.34 135 LEU A C 1
ATOM 996 O O . LEU A 1 155 ? -89.700 225.078 166.203 1.00 63.05 135 LEU A O 1
ATOM 1001 N N . PRO A 1 156 ? -88.246 225.799 167.754 1.00 65.22 136 PRO A N 1
ATOM 1002 C CA . PRO A 1 156 ? -87.639 224.469 167.872 1.00 63.72 136 PRO A CA 1
ATOM 1003 C C . PRO A 1 156 ? -88.557 223.533 168.646 1.00 64.73 136 PRO A C 1
ATOM 1004 O O . PRO A 1 156 ? -88.980 223.836 169.762 1.00 66.15 136 PRO A O 1
ATOM 1008 N N . ALA A 1 157 ? -88.882 222.396 168.037 1.00 61.71 137 ALA A N 1
ATOM 1009 C CA . ALA A 1 157 ? -89.685 221.372 168.698 1.00 61.07 137 ALA A CA 1
ATOM 1010 C C . ALA A 1 157 ? -88.804 220.157 168.943 1.00 56.95 137 ALA A C 1
ATOM 1011 O O . ALA A 1 157 ? -88.644 219.316 168.044 1.00 58.00 137 ALA A O 1
ATOM 1013 N N . PRO A 1 158 ? -88.205 220.020 170.122 1.00 53.40 138 PRO A N 1
ATOM 1014 C CA . PRO A 1 158 ? -87.203 218.969 170.318 1.00 55.44 138 PRO A CA 1
ATOM 1015 C C . PRO A 1 158 ? -87.825 217.586 170.352 1.00 57.59 138 PRO A C 1
ATOM 1016 O O . PRO A 1 158 ? -88.973 217.403 170.762 1.00 58.11 138 PRO A O 1
ATOM 1020 N N . THR A 1 159 ? -87.043 216.608 169.903 1.00 60.63 139 THR A N 1
ATOM 1021 C CA . THR A 1 159 ? -87.388 215.199 170.014 1.00 62.65 139 THR A CA 1
ATOM 1022 C C . THR A 1 159 ? -86.653 214.582 171.197 1.00 62.69 139 THR A C 1
ATOM 1023 O O . THR A 1 159 ? -85.610 215.080 171.630 1.00 68.15 139 THR A O 1
ATOM 1027 N N . ASN A 1 160 ? -87.201 213.483 171.714 1.00 55.09 140 ASN A N 1
ATOM 1028 C CA . ASN A 1 160 ? -86.577 212.807 172.844 1.00 54.58 140 ASN A CA 1
ATOM 1029 C C . ASN A 1 160 ? -85.604 211.716 172.402 1.00 56.11 140 ASN A C 1
ATOM 1030 O O . ASN A 1 160 ? -84.463 211.673 172.874 1.00 52.75 140 ASN A O 1
ATOM 1035 N N . THR A 1 161 ? -86.036 210.831 171.512 1.00 57.27 141 THR A N 1
ATOM 1036 C CA . THR A 1 161 ? -85.209 209.758 170.984 1.00 55.46 141 THR A CA 1
ATOM 1037 C C . THR A 1 161 ? -84.948 209.966 169.502 1.00 54.57 141 THR A C 1
ATOM 1038 O O . THR A 1 161 ? -85.694 210.679 168.825 1.00 53.57 141 THR A O 1
ATOM 1042 N N . PRO A 1 162 ? -83.899 209.340 168.955 1.00 57.31 142 PRO A N 1
ATOM 1043 C CA . PRO A 1 162 ? -83.714 209.353 167.495 1.00 61.11 142 PRO A CA 1
ATOM 1044 C C . PRO A 1 162 ? -84.834 208.670 166.724 1.00 62.86 142 PRO A C 1
ATOM 1045 O O . PRO A 1 162 ? -84.871 208.796 165.493 1.00 67.78 142 PRO A O 1
ATOM 1049 N N . ILE A 1 163 ? -85.739 207.955 167.395 1.00 58.90 143 ILE A N 1
ATOM 1050 C CA . ILE A 1 163 ? -86.781 207.194 166.709 1.00 55.00 143 ILE A CA 1
ATOM 1051 C C . ILE A 1 163 ? -88.159 207.779 166.998 1.00 51.94 143 ILE A C 1
ATOM 1052 O O . ILE A 1 163 ? -89.174 207.083 166.888 1.00 52.80 143 ILE A O 1
ATOM 1057 N N . ASP A 1 164 ? -88.207 209.061 167.351 1.00 51.53 144 ASP A N 1
ATOM 1058 C CA . ASP A 1 164 ? -89.480 209.725 167.593 1.00 52.31 144 ASP A CA 1
ATOM 1059 C C . ASP A 1 164 ? -90.253 209.922 166.288 1.00 53.93 144 ASP A C 1
ATOM 1060 O O . ASP A 1 164 ? -89.684 209.964 165.192 1.00 52.33 144 ASP A O 1
ATOM 1065 N N . ALA A 1 165 ? -91.577 210.053 166.425 1.00 51.64 145 ALA A N 1
ATOM 1066 C CA . ALA A 1 165 ? -92.436 210.236 165.258 1.00 50.02 145 ALA A CA 1
ATOM 1067 C C . ALA A 1 165 ? -92.095 211.512 164.504 1.00 51.96 145 ALA A C 1
ATOM 1068 O O . ALA A 1 165 ? -92.287 211.584 163.287 1.00 48.27 145 ALA A O 1
ATOM 1070 N N . GLY A 1 166 ? -91.599 212.524 165.211 1.00 52.04 146 GLY A N 1
ATOM 1071 C CA . GLY A 1 166 ? -91.250 213.791 164.623 1.00 52.34 146 GLY A CA 1
ATOM 1072 C C . GLY A 1 166 ? -90.957 214.812 165.702 1.00 52.59 146 GLY A C 1
ATOM 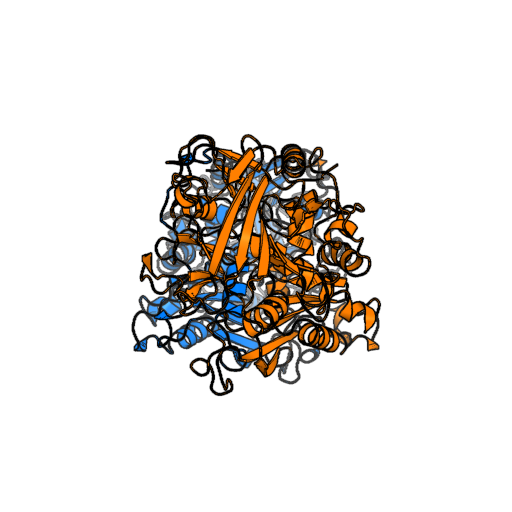1073 O O . GLY A 1 166 ? -90.857 214.479 166.889 1.00 49.59 146 GLY A O 1
ATOM 1074 N N . PRO A 1 167 ? -90.808 216.076 165.312 1.00 51.41 147 PRO A N 1
ATOM 1075 C CA . PRO A 1 167 ? -90.602 217.132 166.310 1.00 47.22 147 PRO A CA 1
ATOM 1076 C C . PRO A 1 167 ? -91.802 217.224 167.241 1.00 55.83 147 PRO A C 1
ATOM 1077 O O . PRO A 1 167 ? -92.953 217.169 166.803 1.00 53.62 147 PRO A O 1
ATOM 1081 N N . PHE A 1 168 ? -91.524 217.357 168.540 1.00 50.63 148 PHE A N 1
ATOM 1082 C CA . PHE A 1 168 ? -92.567 217.317 169.555 1.00 48.27 148 PHE A CA 1
ATOM 1083 C C . PHE A 1 168 ? -92.543 218.563 170.426 1.00 48.53 148 PHE A C 1
ATOM 1084 O O . PHE A 1 168 ? -91.486 219.141 170.694 1.00 49.05 148 PHE A O 1
ATOM 1092 N N . PHE A 1 169 ? -93.732 218.961 170.866 1.00 47.62 149 PHE A N 1
ATOM 1093 C CA . PHE A 1 169 ? -93.916 219.875 171.985 1.00 49.43 149 PHE A CA 1
ATOM 1094 C C . PHE A 1 169 ? -94.502 219.068 173.137 1.00 49.93 149 PHE A C 1
ATOM 1095 O O . PHE A 1 169 ? -95.609 218.531 173.020 1.00 49.65 149 PHE A O 1
ATOM 1103 N N . CYS A 1 170 ? -93.761 218.975 174.238 1.00 49.76 150 CYS A N 1
ATOM 1104 C CA . CYS A 1 170 ? -94.121 218.076 175.327 1.00 49.03 150 CYS A CA 1
ATOM 1105 C C . CYS A 1 170 ? -94.690 218.790 176.545 1.00 51.38 150 CYS A C 1
ATOM 1106 O O . CYS A 1 170 ? -95.128 218.120 177.484 1.00 52.68 150 CYS A O 1
ATOM 1109 N N . LEU A 1 171 ? -94.682 220.120 176.568 1.00 46.43 151 LEU A N 1
ATOM 1110 C CA . LEU A 1 171 ? -95.351 220.862 177.630 1.00 48.19 151 LEU A CA 1
ATOM 1111 C C . LEU A 1 171 ? -96.389 221.795 177.037 1.00 51.58 151 LEU A C 1
ATOM 1112 O O . LEU A 1 171 ? -96.525 222.958 177.436 1.00 52.77 151 LEU A O 1
ATOM 1117 N N . GLY A 1 172 ? -97.133 221.284 176.059 1.00 51.10 152 GLY A N 1
ATOM 1118 C CA . GLY A 1 172 ? -98.196 222.032 175.426 1.00 50.02 152 GLY A CA 1
ATOM 1119 C C . GLY A 1 172 ? -99.482 221.912 176.212 1.00 51.12 152 GLY A C 1
ATOM 1120 O O . GLY A 1 172 ? -100.198 220.911 176.109 1.00 51.73 152 GLY A O 1
ATOM 1121 N N . LEU A 1 173 ? -99.775 222.926 177.019 1.00 52.33 153 LEU A N 1
ATOM 1122 C CA . LEU A 1 173 ? -101.002 222.953 177.801 1.00 49.30 153 LEU A CA 1
ATOM 1123 C C . LEU A 1 173 ? -102.130 223.443 176.903 1.00 50.85 153 LEU A C 1
ATOM 1124 O O . LEU A 1 173 ? -102.197 224.632 176.572 1.00 47.00 153 LEU A O 1
ATOM 1129 N N . VAL A 1 174 ? -103.011 222.531 176.501 1.00 51.41 154 VAL A N 1
ATOM 1130 C CA . VAL A 1 174 ? -104.081 222.847 175.561 1.00 51.84 154 VAL A CA 1
ATOM 1131 C C . VAL A 1 174 ? -105.285 223.372 176.332 1.00 52.30 154 VAL A C 1
ATOM 1132 O O . VAL A 1 174 ? -105.696 222.786 177.340 1.00 53.70 154 VAL A O 1
ATOM 1136 N N . LEU A 1 175 ? -105.846 224.478 175.858 1.00 52.08 155 LEU A N 1
ATOM 1137 C CA . LEU A 1 175 ? -107.026 225.094 176.448 1.00 53.82 155 LEU A CA 1
ATOM 1138 C C . LEU A 1 175 ? -108.159 225.043 175.432 1.00 57.28 155 LEU A C 1
ATOM 1139 O O . LEU A 1 175 ? -107.985 225.459 174.282 1.00 56.35 155 LEU A O 1
ATOM 1144 N N . ALA A 1 176 ? -109.311 224.525 175.852 1.00 57.42 156 ALA A N 1
ATOM 1145 C CA . ALA A 1 176 ? -110.448 224.387 174.955 1.00 55.56 156 ALA A CA 1
ATOM 1146 C C . ALA A 1 176 ? -111.736 224.503 175.754 1.00 57.55 156 ALA A C 1
ATOM 1147 O O . ALA A 1 176 ? -111.752 224.327 176.975 1.00 55.03 156 ALA A O 1
ATOM 1149 N N . SER A 1 177 ? -112.822 224.800 175.047 1.00 61.75 157 SER A N 1
ATOM 1150 C CA . SER A 1 177 ? -114.122 224.984 175.670 1.00 63.82 157 SER A CA 1
ATOM 1151 C C . SER A 1 177 ? -115.166 224.137 174.958 1.00 65.68 157 SER A C 1
ATOM 1152 O O . SER A 1 177 ? -114.965 223.676 173.831 1.00 63.14 157 SER A O 1
ATOM 1155 N N . ASP A 1 178 ? -116.287 223.939 175.638 1.00 68.29 158 ASP A N 1
ATOM 1156 C CA . ASP A 1 178 ? -117.389 223.186 175.057 1.00 74.40 158 ASP A CA 1
ATOM 1157 C C . ASP A 1 178 ? -118.083 224.026 173.991 1.00 76.58 158 ASP A C 1
ATOM 1158 O O . ASP A 1 178 ? -118.407 225.193 174.241 1.00 77.65 158 ASP A O 1
ATOM 1163 N N . PRO A 1 179 ? -118.336 223.473 172.801 1.00 77.60 159 PRO A N 1
ATOM 1164 C CA . PRO A 1 179 ? -119.010 224.260 171.756 1.00 79.16 159 PRO A CA 1
ATOM 1165 C C . PRO A 1 179 ? -120.462 224.575 172.072 1.00 81.44 159 PRO A C 1
ATOM 1166 O O . PRO A 1 179 ? -121.022 225.488 171.455 1.00 81.93 159 PRO A O 1
ATOM 1170 N N . GLU A 1 180 ? -121.094 223.855 173.002 1.00 84.42 160 GLU A N 1
ATOM 1171 C CA . GLU A 1 180 ? -122.454 224.180 173.415 1.00 89.54 160 GLU A CA 1
ATOM 1172 C C . GLU A 1 180 ? -122.507 225.191 174.549 1.00 89.17 160 GLU A C 1
ATOM 1173 O O . GLU A 1 180 ? -123.523 225.878 174.700 1.00 90.01 160 GLU A O 1
ATOM 1179 N N . ASP A 1 181 ? -121.442 225.292 175.344 1.00 88.26 161 ASP A N 1
ATOM 1180 C CA . ASP A 1 181 ? -121.385 226.174 176.512 1.00 88.57 161 ASP A CA 1
ATOM 1181 C C . ASP A 1 181 ? -119.938 226.636 176.658 1.00 86.79 161 ASP A C 1
ATOM 1182 O O . ASP A 1 181 ? -119.082 225.868 177.102 1.00 83.68 161 ASP A O 1
ATOM 1187 N N . THR A 1 182 ? -119.674 227.886 176.274 1.00 89.91 162 THR A N 1
ATOM 1188 C CA . THR A 1 182 ? -118.314 228.415 176.303 1.00 92.26 162 THR A CA 1
ATOM 1189 C C . THR A 1 182 ? -117.854 228.774 177.712 1.00 90.01 162 THR A C 1
ATOM 1190 O O . THR A 1 182 ? -116.692 229.170 177.890 1.00 89.67 162 THR A O 1
ATOM 1194 N N . SER A 1 183 ? -118.740 228.685 178.709 1.00 87.27 163 SER A N 1
ATOM 1195 C CA . SER A 1 183 ? -118.313 228.856 180.089 1.00 85.19 163 SER A CA 1
ATOM 1196 C C . SER A 1 183 ? -117.604 227.617 180.627 1.00 81.61 163 SER A C 1
ATOM 1197 O O . SER A 1 183 ? -116.920 227.708 181.650 1.00 81.27 163 SER A O 1
ATOM 1200 N N . LEU A 1 184 ? -117.755 226.462 179.972 1.00 77.59 164 LEU A N 1
ATOM 1201 C CA . LEU A 1 184 ? -117.113 225.224 180.417 1.00 74.42 164 LEU A CA 1
ATOM 1202 C C . LEU A 1 184 ? -115.781 225.081 179.692 1.00 70.19 164 LEU A C 1
ATOM 1203 O O . LEU A 1 184 ? -115.730 224.655 178.536 1.00 64.89 164 LEU A O 1
ATOM 1208 N N . THR A 1 185 ? -114.696 225.419 180.380 1.00 67.50 165 THR A N 1
ATOM 1209 C CA . THR A 1 185 ? -113.355 225.359 179.821 1.00 65.70 165 THR A CA 1
ATOM 1210 C C . THR A 1 185 ? -112.548 224.273 180.521 1.00 62.02 165 THR A C 1
ATOM 1211 O O . THR A 1 185 ? -112.635 224.108 181.741 1.00 61.75 165 THR A O 1
ATOM 1215 N N . ASP A 1 186 ? -111.772 223.523 179.744 1.00 58.16 166 ASP A N 1
ATOM 1216 C CA . ASP A 1 186 ? -110.856 222.538 180.298 1.00 54.93 166 ASP A CA 1
ATOM 1217 C C . ASP A 1 186 ? -109.458 222.784 179.761 1.00 54.40 166 ASP A C 1
ATOM 1218 O O . ASP A 1 186 ? -109.286 223.317 178.664 1.00 55.25 166 ASP A O 1
ATOM 1223 N N . VAL A 1 187 ? -108.462 222.376 180.543 1.00 51.94 167 VAL A N 1
ATOM 1224 C CA . VAL A 1 187 ? -107.064 222.628 180.222 1.00 52.93 167 VAL A CA 1
ATOM 1225 C C . VAL A 1 187 ? -106.264 221.357 180.514 1.00 50.45 167 VAL A C 1
ATOM 1226 O O . VAL A 1 187 ? -106.381 220.777 181.599 1.00 56.44 167 VAL A O 1
ATOM 1230 N N . THR A 1 188 ? -105.472 220.911 179.538 1.00 47.18 168 THR A N 1
ATOM 1231 C CA . THR A 1 188 ? -104.807 219.616 179.626 1.00 46.82 168 THR A CA 1
ATOM 1232 C C . THR A 1 188 ? -103.515 219.633 178.823 1.00 50.07 168 THR A C 1
ATOM 1233 O O . THR A 1 188 ? -103.441 220.238 177.749 1.00 48.54 168 THR A O 1
ATOM 1237 N N . ILE A 1 189 ? -102.512 218.924 179.334 1.00 46.48 169 ILE A N 1
ATOM 1238 C CA . ILE A 1 189 ? -101.287 218.674 178.581 1.00 48.49 169 ILE A CA 1
ATOM 1239 C C . ILE A 1 189 ? -101.505 217.491 177.646 1.00 45.97 169 ILE A C 1
ATOM 1240 O O . ILE A 1 189 ? -101.894 216.401 178.084 1.00 42.05 169 ILE A O 1
ATOM 1245 N N . HIS A 1 190 ? -101.253 217.705 176.353 1.00 47.10 170 HIS A N 1
ATOM 1246 C CA . HIS A 1 190 ? -101.276 216.652 175.345 1.00 49.02 170 HIS A CA 1
ATOM 1247 C C . HIS A 1 190 ? -100.014 216.753 174.499 1.0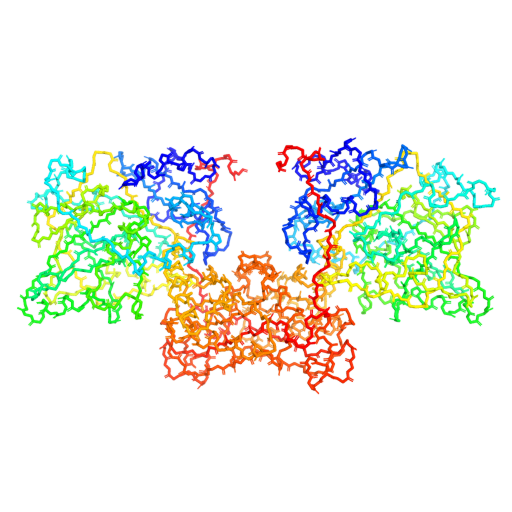0 49.44 170 HIS A C 1
ATOM 1248 O O . HIS A 1 190 ? -99.506 217.851 174.257 1.00 51.69 170 HIS A O 1
ATOM 1255 N N . ARG A 1 191 ? -99.509 215.609 174.044 1.00 50.72 171 ARG A N 1
ATOM 1256 C CA . ARG A 1 191 ? -98.331 215.624 173.187 1.00 54.86 171 ARG A CA 1
ATOM 1257 C C . ARG A 1 191 ? -98.728 216.050 171.779 1.00 54.34 171 ARG A C 1
ATOM 1258 O O . ARG A 1 191 ? -99.752 215.613 171.243 1.00 53.96 171 ARG A O 1
ATOM 1266 N N . LEU A 1 192 ? -97.925 216.935 171.194 1.00 51.59 172 LEU A N 1
ATOM 1267 C CA . LEU A 1 192 ? -98.218 217.527 169.894 1.00 49.92 172 LEU A CA 1
ATOM 1268 C C . LEU A 1 192 ? -97.004 217.355 168.995 1.00 50.46 172 LEU A C 1
ATOM 1269 O O . LEU A 1 192 ? -95.901 217.784 169.350 1.00 51.43 172 LEU A O 1
ATOM 1274 N N . CYS A 1 193 ? -97.206 216.733 167.837 1.00 50.82 173 CYS A N 1
ATOM 1275 C CA . CYS A 1 193 ? -96.142 216.504 166.870 1.00 48.88 173 CYS A CA 1
ATOM 1276 C C . CYS A 1 193 ? -96.287 217.480 165.709 1.00 50.08 173 CYS A C 1
ATOM 1277 O O . CYS A 1 193 ? -97.364 217.584 165.113 1.00 49.61 173 CYS A O 1
ATOM 1280 N N . VAL A 1 194 ? -95.204 218.187 165.389 1.00 48.65 174 VAL A N 1
ATOM 1281 C CA . VAL A 1 194 ? -95.215 219.126 164.271 1.00 50.71 174 VAL A CA 1
ATOM 1282 C C . VAL A 1 194 ? -95.230 218.336 162.969 1.00 51.65 174 VAL A C 1
ATOM 1283 O O . VAL A 1 194 ? -94.274 217.620 162.649 1.00 51.11 174 VAL A O 1
ATOM 1287 N N . GLN A 1 195 ? -96.319 218.463 162.210 1.00 51.10 175 GLN A N 1
ATOM 1288 C CA . GLN A 1 195 ? -96.502 217.691 160.989 1.00 56.69 175 GLN A CA 1
ATOM 1289 C C . GLN A 1 195 ? -96.283 218.490 159.716 1.00 63.37 175 GLN A C 1
ATOM 1290 O O . GLN A 1 195 ? -95.790 217.934 158.733 1.00 62.49 175 GLN A O 1
ATOM 1296 N N . GLU A 1 196 ? -96.639 219.774 159.702 1.00 64.63 176 GLU A N 1
ATOM 1297 C CA . GLU A 1 196 ? -96.525 220.602 158.509 1.00 62.49 176 GLU A CA 1
ATOM 1298 C C . GLU A 1 196 ? -96.066 221.996 158.914 1.00 63.23 176 GLU A C 1
ATOM 1299 O O . GLU A 1 196 ? -95.797 222.269 160.090 1.00 59.82 176 GLU A O 1
ATOM 1305 N N . ARG A 1 197 ? -95.989 222.890 157.922 1.00 64.95 177 ARG A N 1
ATOM 1306 C CA . ARG A 1 197 ? -95.686 224.289 158.207 1.00 64.42 177 ARG A CA 1
ATOM 1307 C C . ARG A 1 197 ? -96.747 224.918 159.097 1.00 63.06 177 ARG A C 1
ATOM 1308 O O . ARG A 1 197 ? -96.485 225.932 159.753 1.00 62.98 177 ARG A O 1
ATOM 1316 N N . ASP A 1 198 ? -97.955 224.335 159.131 1.00 65.18 178 ASP A N 1
ATOM 1317 C CA . ASP A 1 198 ? -99.043 224.906 159.917 1.00 66.47 178 ASP A CA 1
ATOM 1318 C C . ASP A 1 198 ? -99.975 223.837 160.485 1.00 64.96 178 ASP A C 1
ATOM 1319 O O . ASP A 1 198 ? -101.176 224.087 160.643 1.00 64.22 178 ASP A O 1
ATOM 1324 N N . GLU A 1 199 ? -99.452 222.651 160.796 1.00 63.74 179 GLU A N 1
ATOM 1325 C CA . GLU A 1 199 ? -100.275 221.575 161.327 1.00 60.78 179 GLU A CA 1
ATOM 1326 C C . GLU A 1 199 ? -99.520 220.816 162.406 1.00 57.82 179 GLU A C 1
ATOM 1327 O O . GLU A 1 199 ? -98.325 220.534 162.268 1.00 58.41 179 GLU A O 1
ATOM 1333 N N . LEU A 1 200 ? -100.230 220.500 163.484 1.00 53.44 180 LEU A N 1
ATOM 1334 C CA . LEU A 1 200 ? -99.747 219.611 164.527 1.00 52.32 180 LEU A CA 1
ATOM 1335 C C . LEU A 1 200 ? -100.743 218.476 164.686 1.00 51.80 180 LEU A C 1
ATOM 1336 O O . LEU A 1 200 ? -101.954 218.687 164.576 1.00 53.97 180 LEU A O 1
ATOM 1341 N N . SER A 1 201 ? -100.232 217.275 164.934 1.00 45.12 181 SER A N 1
ATOM 1342 C CA . SER A 1 201 ? -101.068 216.165 165.358 1.00 44.58 181 SER A CA 1
ATOM 1343 C C . SER A 1 201 ? -101.187 216.182 166.877 1.00 46.49 181 SER A C 1
ATOM 1344 O O . SER A 1 201 ? -100.230 216.517 167.580 1.00 48.45 181 SER A O 1
ATOM 1347 N N . MET A 1 202 ? -102.367 215.821 167.376 1.00 44.19 182 MET A N 1
ATOM 1348 C CA . MET A 1 202 ? -102.666 215.836 168.802 1.00 48.51 182 MET A CA 1
ATOM 1349 C C . MET A 1 202 ? -103.224 214.481 169.204 1.00 51.16 182 MET A C 1
ATOM 1350 O O . MET A 1 202 ? -104.172 213.990 168.584 1.00 56.16 182 MET A O 1
ATOM 1355 N N . PHE A 1 203 ? -102.638 213.871 170.229 1.00 49.30 183 PHE A N 1
ATOM 1356 C CA . PHE A 1 203 ? -103.164 212.626 170.768 1.00 48.99 183 PHE A CA 1
ATOM 1357 C C . PHE A 1 203 ? -104.056 212.934 171.959 1.00 51.07 183 PHE A C 1
ATOM 1358 O O . PHE A 1 203 ? -103.630 213.609 172.902 1.00 50.03 183 PHE A O 1
ATOM 1366 N N . LEU A 1 204 ? -105.287 212.438 171.912 1.00 53.84 184 LEU A N 1
ATOM 1367 C CA . LEU A 1 204 ? -106.236 212.564 173.012 1.00 55.23 184 LEU A CA 1
ATOM 1368 C C . LEU A 1 204 ? -106.659 211.160 173.410 1.00 53.00 184 LEU A C 1
ATOM 1369 O O . LEU A 1 204 ? -107.295 210.456 172.620 1.00 52.49 184 LEU A O 1
ATOM 1374 N N . ALA A 1 205 ? -106.302 210.748 174.623 1.00 53.80 185 ALA A N 1
ATOM 1375 C CA . ALA A 1 205 ? -106.752 209.455 175.113 1.00 52.98 185 ALA A CA 1
ATOM 1376 C C . ALA A 1 205 ? -108.272 209.441 175.231 1.00 53.54 185 ALA A C 1
ATOM 1377 O O . ALA A 1 205 ? -108.922 210.487 175.328 1.00 56.69 185 ALA A O 1
ATOM 1379 N N . ALA A 1 206 ? -108.841 208.240 175.196 1.00 52.22 186 ALA A N 1
ATOM 1380 C CA . ALA A 1 206 ? -110.280 208.105 175.353 1.00 55.93 186 ALA A CA 1
ATOM 1381 C C . ALA A 1 206 ? -110.699 208.606 176.727 1.00 57.03 186 ALA A C 1
ATOM 1382 O O . ALA A 1 206 ? -109.996 208.406 177.722 1.00 58.46 186 ALA A O 1
ATOM 1384 N N . GLY A 1 207 ? -111.844 209.281 176.778 1.00 55.30 187 GLY A N 1
ATOM 1385 C CA . GLY A 1 207 ? -112.350 209.815 178.023 1.00 55.86 187 GLY A CA 1
ATOM 1386 C C . GLY A 1 207 ? -111.773 211.150 178.442 1.00 56.35 187 GLY A C 1
ATOM 1387 O O . GLY A 1 207 ? -112.247 211.722 179.433 1.00 59.65 187 GLY A O 1
ATOM 1388 N N . ARG A 1 208 ? -110.770 211.668 177.733 1.00 53.03 188 ARG A N 1
ATOM 1389 C CA . ARG A 1 208 ? -110.222 212.976 178.067 1.00 54.49 188 ARG A CA 1
ATOM 1390 C C . ARG A 1 208 ? -111.298 214.048 177.939 1.00 54.02 188 ARG A C 1
ATOM 1391 O O . ARG A 1 208 ? -112.214 213.950 177.119 1.00 55.13 188 ARG A O 1
ATOM 1399 N N . HIS A 1 209 ? -111.183 215.086 178.768 1.00 51.61 189 HIS A N 1
ATOM 1400 C CA . HIS A 1 209 ? -112.242 216.088 178.826 1.00 51.91 189 HIS A CA 1
ATOM 1401 C C . HIS A 1 209 ? -112.263 216.959 177.573 1.00 51.51 189 HIS A C 1
ATOM 1402 O O . HIS A 1 209 ? -113.340 217.285 177.059 1.00 50.71 189 HIS A O 1
ATOM 1409 N N . ILE A 1 210 ? -111.091 217.347 177.064 1.00 45.94 190 ILE A N 1
ATOM 1410 C CA . ILE A 1 210 ? -111.056 218.110 175.819 1.00 48.84 190 ILE A CA 1
ATOM 1411 C C . ILE A 1 210 ? -111.534 217.252 174.656 1.00 51.31 190 ILE A C 1
ATOM 1412 O O . ILE A 1 210 ? -112.138 217.761 173.702 1.00 55.04 190 ILE A O 1
ATOM 1417 N N . GLU A 1 211 ? -111.292 215.940 174.718 1.00 47.24 191 GLU A N 1
ATOM 1418 C CA . GLU A 1 211 ? -111.804 215.052 173.681 1.00 53.21 191 GLU A CA 1
ATOM 1419 C C . GLU A 1 211 ? -113.326 215.101 173.620 1.00 55.04 191 GLU A C 1
ATOM 1420 O O . GLU A 1 211 ? -113.910 215.018 172.534 1.00 57.63 191 GLU A O 1
ATOM 1426 N N . VAL A 1 212 ? -113.987 215.259 174.770 1.00 56.46 192 VAL A N 1
ATOM 1427 C CA . VAL A 1 212 ? -115.437 215.442 174.766 1.00 60.08 192 VAL A CA 1
ATOM 1428 C C . VAL A 1 212 ? -115.812 216.660 173.930 1.00 61.60 192 VAL A C 1
ATOM 1429 O O . VAL A 1 212 ? -116.729 216.608 173.099 1.00 61.55 192 VAL A O 1
ATOM 1433 N N . PHE A 1 213 ? -115.099 217.773 174.131 1.00 58.48 193 PHE A N 1
ATOM 1434 C CA . PHE A 1 213 ? -115.337 218.962 173.319 1.00 60.31 193 PHE A CA 1
ATOM 1435 C C . PHE A 1 213 ? -115.056 218.688 171.846 1.00 56.78 193 PHE A C 1
ATOM 1436 O O . PHE A 1 213 ? -115.798 219.147 170.969 1.00 57.01 193 PHE A O 1
ATOM 1444 N N . ARG A 1 214 ? -113.988 217.941 171.556 1.00 55.67 194 ARG A N 1
ATOM 1445 C CA . ARG A 1 214 ? -113.598 217.715 170.167 1.00 54.00 194 ARG A CA 1
ATOM 1446 C C . ARG A 1 214 ? -114.608 216.836 169.439 1.00 58.59 194 ARG A C 1
ATOM 1447 O O . ARG A 1 214 ? -115.002 217.139 168.306 1.00 57.99 194 ARG A O 1
ATOM 1455 N N . LYS A 1 215 ? -115.028 215.731 170.064 1.00 61.45 195 LYS A N 1
ATOM 1456 C CA . LYS A 1 215 ? -116.010 214.857 169.425 1.00 65.12 195 LYS A CA 1
ATOM 1457 C C . LYS A 1 215 ? -117.302 215.608 169.133 1.00 67.81 195 LYS A C 1
ATOM 1458 O O . LYS A 1 215 ? -117.954 215.371 168.110 1.00 69.57 195 LYS A O 1
ATOM 1464 N N . LYS A 1 216 ? -117.676 216.529 170.018 1.00 68.99 196 LYS A N 1
ATOM 1465 C CA . LYS A 1 216 ? -118.885 217.316 169.814 1.00 70.78 196 LYS A CA 1
ATOM 1466 C C . LYS A 1 216 ? -118.762 218.221 168.594 1.00 68.60 196 LYS A C 1
ATOM 1467 O O . LYS A 1 216 ? -119.681 218.300 167.771 1.00 70.36 196 LYS A O 1
ATOM 1473 N N . ALA A 1 217 ? -117.631 218.921 168.466 1.00 65.16 197 ALA A N 1
ATOM 1474 C CA . ALA A 1 217 ? -117.438 219.808 167.323 1.00 67.25 197 ALA A CA 1
ATOM 1475 C C . ALA A 1 217 ? -117.357 219.024 166.019 1.00 69.07 197 ALA A C 1
ATOM 1476 O O . ALA A 1 217 ? -117.929 219.435 165.002 1.00 72.99 197 ALA A O 1
ATOM 1478 N N . GLU A 1 218 ? -116.651 217.891 166.028 1.00 65.64 198 GLU A N 1
ATOM 1479 C CA . GLU A 1 218 ? -116.531 217.084 164.817 1.00 68.72 198 GLU A CA 1
ATOM 1480 C C . GLU A 1 218 ? -117.872 216.474 164.426 1.00 72.08 198 GLU A C 1
ATOM 1481 O O . GLU A 1 218 ? -118.185 216.362 163.235 1.00 73.00 198 GLU A O 1
ATOM 1487 N N . ALA A 1 219 ? -118.680 216.080 165.415 1.00 74.25 199 ALA A N 1
ATOM 1488 C CA . ALA A 1 219 ? -120.017 215.574 165.119 1.00 75.61 199 ALA A CA 1
ATOM 1489 C C . ALA A 1 219 ? -120.863 216.615 164.398 1.00 77.34 199 ALA A C 1
ATOM 1490 O O . ALA A 1 219 ? -121.766 216.259 163.632 1.00 80.08 199 ALA A O 1
ATOM 1492 N N . ALA A 1 220 ? -120.591 217.896 164.626 1.00 75.39 200 ALA A N 1
ATOM 1493 C CA . ALA A 1 220 ? -121.281 218.971 163.929 1.00 74.97 200 ALA A CA 1
ATOM 1494 C C . ALA A 1 220 ? -120.578 219.391 162.645 1.00 73.18 200 ALA A C 1
ATOM 1495 O O . ALA A 1 220 ? -121.012 220.355 162.005 1.00 74.09 200 ALA A O 1
ATOM 1497 N N . GLY A 1 221 ? -119.514 218.694 162.251 1.00 72.78 201 GLY A N 1
ATOM 1498 C CA . GLY A 1 221 ? -118.756 219.088 161.077 1.00 73.28 201 GLY A CA 1
ATOM 1499 C C . GLY A 1 221 ? -118.042 220.412 161.226 1.00 72.99 201 GLY A C 1
ATOM 1500 O O . GLY A 1 221 ? -117.801 221.098 160.228 1.00 71.44 201 GLY A O 1
ATOM 1501 N N . LYS A 1 222 ? -117.693 220.791 162.454 1.00 71.03 202 LYS A N 1
ATOM 1502 C CA . LYS A 1 222 ? -117.100 222.085 162.731 1.00 72.33 202 LYS A CA 1
ATOM 1503 C C . LYS A 1 222 ? -115.764 221.919 163.445 1.00 72.15 202 LYS A C 1
ATOM 1504 O O . LYS A 1 222 ? -115.572 220.961 164.202 1.00 67.36 202 LYS A O 1
ATOM 1510 N N . PRO A 1 223 ? -114.821 222.829 163.224 1.00 74.46 203 PRO A N 1
ATOM 1511 C CA . PRO A 1 223 ? -113.555 222.763 163.956 1.00 71.94 203 PRO A CA 1
ATOM 1512 C C . PRO A 1 223 ? -113.742 223.174 165.408 1.00 72.86 203 PRO A C 1
ATOM 1513 O O . PRO A 1 223 ? -114.740 223.791 165.789 1.00 78.30 203 PRO A O 1
ATOM 1517 N N . LEU A 1 224 ? -112.756 222.812 166.228 1.00 68.41 204 LEU A N 1
ATOM 1518 C CA . LEU A 1 224 ? -112.742 223.216 167.625 1.00 67.16 204 LEU A CA 1
ATOM 1519 C C . LEU A 1 224 ? -111.575 224.160 167.866 1.00 61.89 204 LEU A C 1
ATOM 1520 O O . LEU A 1 224 ? -110.413 223.743 167.749 1.00 61.46 204 LEU A O 1
ATOM 1525 N N . PRO A 1 225 ? -111.829 225.422 168.203 1.00 62.07 205 PRO A N 1
ATOM 1526 C CA . PRO A 1 225 ? -110.724 226.347 168.480 1.00 63.08 205 PRO A CA 1
ATOM 1527 C C . PRO A 1 225 ? -109.981 225.948 169.747 1.00 61.19 205 PRO A C 1
ATOM 1528 O O . PRO A 1 225 ? -110.589 225.626 170.770 1.00 60.28 205 PRO A O 1
ATOM 1532 N N . VAL A 1 226 ? -108.649 225.955 169.663 1.00 59.90 206 VAL A N 1
ATOM 1533 C CA . VAL A 1 226 ? -107.786 225.630 170.793 1.00 57.60 206 VAL A CA 1
ATOM 1534 C C . VAL A 1 226 ? -106.627 226.617 170.841 1.00 56.16 206 VAL A C 1
ATOM 1535 O O . VAL A 1 226 ? -106.205 227.164 169.817 1.00 56.40 206 VAL A O 1
ATOM 1539 N N . THR A 1 227 ? -106.115 226.849 172.048 1.00 52.36 207 THR A N 1
ATOM 1540 C CA . THR A 1 227 ? -104.829 227.501 172.241 1.00 54.04 207 THR A CA 1
ATOM 1541 C C . THR A 1 227 ? -103.872 226.526 172.911 1.00 57.52 207 THR A C 1
ATOM 1542 O O . THR A 1 227 ? -104.270 225.747 173.784 1.00 57.07 207 THR A O 1
ATOM 1546 N N . ILE A 1 228 ? -102.614 226.557 172.483 1.00 57.76 208 ILE A N 1
ATOM 1547 C CA . ILE A 1 228 ? -101.555 225.743 173.067 1.00 55.28 208 ILE A CA 1
ATOM 1548 C C . ILE A 1 228 ? -100.626 226.690 173.810 1.00 56.83 208 ILE A C 1
ATOM 1549 O O . ILE A 1 228 ? -99.961 227.532 173.193 1.00 57.01 208 ILE A O 1
ATOM 1554 N N . ASN A 1 229 ? -100.578 226.555 175.133 1.00 56.39 209 ASN A N 1
ATOM 1555 C CA . ASN A 1 229 ? -99.892 227.502 176.000 1.00 57.00 209 ASN A CA 1
ATOM 1556 C C . ASN A 1 229 ? -98.649 226.844 176.578 1.00 56.43 209 ASN A C 1
ATOM 1557 O O . ASN A 1 229 ? -98.742 225.836 177.287 1.00 55.50 209 ASN A O 1
ATOM 1562 N N . MET A 1 230 ? -97.490 227.416 176.270 1.00 55.25 210 MET A N 1
ATOM 1563 C CA . MET A 1 230 ? -96.202 226.812 176.570 1.00 54.18 210 MET A CA 1
ATOM 1564 C C . MET A 1 230 ? -95.290 227.830 177.234 1.00 57.07 210 MET A C 1
ATOM 1565 O O . MET A 1 230 ? -95.146 228.957 176.743 1.00 52.76 210 MET A O 1
ATOM 1570 N N . GLY A 1 231 ? -94.684 227.435 178.353 1.00 52.10 211 GLY A N 1
ATOM 1571 C CA . GLY A 1 231 ? -93.867 228.346 179.131 1.00 52.22 211 GLY A CA 1
ATOM 1572 C C . GLY A 1 231 ? -94.698 229.080 180.159 1.00 54.02 211 GLY A C 1
ATOM 1573 O O . GLY A 1 231 ? -95.064 230.242 179.960 1.00 55.90 211 GLY A O 1
ATOM 1574 N N . LEU A 1 232 ? -95.004 228.405 181.265 1.00 53.86 212 LEU A N 1
ATOM 1575 C CA . LEU A 1 232 ? -96.001 228.873 182.213 1.00 54.18 212 LEU A CA 1
ATOM 1576 C C . LEU A 1 232 ? -95.468 228.806 183.635 1.00 55.74 212 LEU A C 1
ATOM 1577 O O . LEU A 1 232 ? -94.457 228.155 183.919 1.00 52.73 212 LEU A O 1
ATOM 1582 N N . ASP A 1 233 ? -96.162 229.518 184.519 1.00 55.49 213 ASP A N 1
ATOM 1583 C CA . ASP A 1 233 ? -96.004 229.328 185.951 1.00 52.69 213 ASP A CA 1
ATOM 1584 C C . ASP A 1 233 ? -96.091 227.837 186.271 1.00 51.71 213 ASP A C 1
ATOM 1585 O O . ASP A 1 233 ? -97.063 227.182 185.870 1.00 47.83 213 ASP A O 1
ATOM 1590 N N . PRO A 1 234 ? -95.095 227.264 186.951 1.00 53.35 214 PRO A N 1
ATOM 1591 C CA . PRO A 1 234 ? -95.171 225.835 187.306 1.00 51.58 214 PRO A CA 1
ATOM 1592 C C . PRO A 1 234 ? -96.462 225.456 188.009 1.00 51.96 214 PRO A C 1
ATOM 1593 O O . PRO A 1 234 ? -96.926 224.317 187.863 1.00 54.88 214 PRO A O 1
ATOM 1597 N N . ALA A 1 235 ? -97.065 226.386 188.756 1.00 52.44 215 ALA A N 1
ATOM 1598 C CA . ALA A 1 235 ? -98.345 226.120 189.402 1.00 47.06 215 ALA A CA 1
ATOM 1599 C C . ALA A 1 235 ? -99.430 225.771 188.391 1.00 50.88 215 ALA A C 1
ATOM 1600 O O . ALA A 1 235 ? -100.356 225.017 188.712 1.00 49.54 215 ALA A O 1
ATOM 1602 N N . ILE A 1 236 ? -99.340 226.309 187.173 1.00 49.41 216 ILE A N 1
ATOM 1603 C CA . ILE A 1 236 ? -100.374 226.056 186.175 1.00 48.63 216 ILE A CA 1
ATOM 1604 C C . ILE A 1 236 ? -100.230 224.651 185.603 1.00 49.29 216 ILE A C 1
ATOM 1605 O O . ILE A 1 236 ? -101.213 223.909 185.489 1.00 52.63 216 ILE A O 1
ATOM 1610 N N . TYR A 1 237 ? -99.006 224.268 185.225 1.00 48.86 217 TYR A N 1
ATOM 1611 C CA . TYR A 1 237 ? -98.777 222.921 184.704 1.00 50.36 217 TYR A CA 1
ATOM 1612 C C . TYR A 1 237 ? -99.165 221.864 185.731 1.00 49.44 217 TYR A C 1
ATOM 1613 O O . TYR A 1 237 ? -99.878 220.902 185.415 1.00 43.55 217 TYR A O 1
ATOM 1622 N N . ILE A 1 238 ? -98.692 222.026 186.970 1.00 43.45 218 ILE A N 1
ATOM 1623 C CA . ILE A 1 238 ? -98.992 221.062 188.027 1.00 46.60 218 ILE A CA 1
ATOM 1624 C C . ILE A 1 238 ? -100.494 220.996 188.271 1.00 46.67 218 ILE A C 1
ATOM 1625 O O . ILE A 1 238 ? -101.095 219.915 188.278 1.00 47.51 218 ILE A O 1
ATOM 1630 N N . GLY A 1 239 ? -101.124 222.157 188.462 1.00 46.99 219 GLY A N 1
ATOM 1631 C CA . GLY A 1 239 ? -102.546 222.203 188.755 1.00 46.98 219 GLY A CA 1
ATOM 1632 C C . GLY A 1 239 ? -103.423 221.631 187.661 1.00 49.20 219 GLY A C 1
ATOM 1633 O O . GLY A 1 239 ? -104.556 221.223 187.938 1.00 52.19 219 GLY A O 1
ATOM 1634 N N . ALA A 1 240 ? -102.923 221.576 186.425 1.00 44.34 220 ALA A N 1
ATOM 1635 C CA . ALA A 1 240 ? -103.733 221.094 185.314 1.00 45.07 220 ALA A CA 1
ATOM 1636 C C . ALA A 1 240 ? -103.876 219.578 185.299 1.00 48.23 220 ALA A C 1
ATOM 1637 O O . ALA A 1 240 ? -104.861 219.069 184.752 1.00 51.42 220 ALA A O 1
ATOM 1639 N N . CYS A 1 241 ? -102.931 218.845 185.890 1.00 47.49 221 CYS A N 1
ATOM 1640 C CA . CYS A 1 241 ? -102.836 217.402 185.698 1.00 47.15 221 CYS A CA 1
ATOM 1641 C C . CYS A 1 241 ? -103.728 216.610 186.650 1.00 47.19 221 CYS A C 1
ATOM 1642 O O . CYS A 1 241 ? -103.388 215.475 187.013 1.00 46.79 221 CYS A O 1
ATOM 1645 N N . PHE A 1 242 ? -104.851 217.178 187.076 1.00 48.62 222 PHE A N 1
ATOM 1646 C CA . PHE A 1 242 ? -105.819 216.407 187.834 1.00 48.85 222 PHE A CA 1
ATOM 1647 C C . PHE A 1 242 ? -106.759 215.665 186.887 1.00 51.71 222 PHE A C 1
ATOM 1648 O O . PHE A 1 242 ? -106.888 215.997 185.703 1.00 50.41 222 PHE A O 1
ATOM 1656 N N . GLU A 1 243 ? -107.424 214.650 187.428 1.00 53.56 223 GLU A N 1
ATOM 1657 C CA . GLU A 1 243 ? -108.400 213.862 186.692 1.00 56.08 223 GLU A CA 1
ATOM 1658 C C . GLU A 1 243 ? -109.659 213.713 187.534 1.00 52.24 223 GLU A C 1
ATOM 1659 O O . GLU A 1 243 ? -109.672 214.003 188.732 1.00 46.68 223 GLU A O 1
ATOM 1665 N N . ALA A 1 244 ? -110.731 213.267 186.885 1.00 47.16 224 ALA A N 1
ATOM 1666 C CA . ALA A 1 244 ? -111.927 212.879 187.611 1.00 47.33 224 ALA A CA 1
ATOM 1667 C C . ALA A 1 244 ? -111.636 211.631 188.446 1.00 45.36 224 ALA A C 1
ATOM 1668 O O . ALA A 1 244 ? -110.829 210.787 188.049 1.00 43.49 224 ALA A O 1
ATOM 1670 N N . PRO A 1 245 ? -112.289 211.480 189.609 1.00 44.67 225 PRO A N 1
ATOM 1671 C CA . PRO A 1 245 ? -113.344 212.338 190.164 1.00 45.61 225 PRO A CA 1
ATOM 1672 C C . PRO A 1 245 ? -112.853 213.593 190.888 1.00 46.77 225 PRO A C 1
ATOM 1673 O O . PRO A 1 245 ? -113.685 214.414 191.273 1.00 49.72 225 PRO A O 1
ATOM 1677 N N . THR A 1 246 ? -111.540 213.747 191.073 1.00 46.58 226 THR A N 1
ATOM 1678 C CA . THR A 1 246 ? -111.044 214.878 191.854 1.00 49.96 226 THR A CA 1
ATOM 1679 C C . THR A 1 246 ? -111.349 216.202 191.159 1.00 47.41 226 THR A C 1
ATOM 1680 O O . THR A 1 246 ? -111.812 217.156 191.794 1.00 49.23 226 THR A O 1
ATOM 1684 N N . THR A 1 247 ? -111.108 216.276 189.849 1.00 44.90 227 THR A N 1
ATOM 1685 C CA . THR A 1 247 ? -111.570 217.391 189.021 1.00 50.67 227 THR A CA 1
ATOM 1686 C C . THR A 1 247 ? -112.499 216.832 187.953 1.00 52.25 227 THR A C 1
ATOM 1687 O O . THR A 1 247 ? -112.045 216.402 186.879 1.00 52.45 227 THR A O 1
ATOM 1691 N N . PRO A 1 248 ? -113.804 216.815 188.206 1.00 53.75 228 PRO A N 1
ATOM 1692 C CA . PRO A 1 248 ? -114.745 216.229 187.245 1.00 54.77 228 PRO A CA 1
ATOM 1693 C C . PRO A 1 248 ? -114.825 217.044 185.964 1.00 56.12 228 PRO A C 1
ATOM 1694 O O . PRO A 1 248 ? -114.273 218.139 185.841 1.00 56.22 228 PRO A O 1
ATOM 1698 N N . PHE A 1 249 ? -115.538 216.477 184.994 1.00 57.22 229 PHE A N 1
ATOM 1699 C CA . PHE A 1 249 ? -115.856 217.198 183.770 1.00 57.40 229 PHE A CA 1
ATOM 1700 C C . PHE A 1 249 ? -116.600 218.483 184.107 1.00 58.65 229 PHE A C 1
ATOM 1701 O O . PHE A 1 249 ? -117.643 218.454 184.768 1.00 59.46 229 PHE A O 1
ATOM 1709 N N . GLY A 1 250 ? -116.056 219.617 183.658 1.00 59.46 230 GLY A N 1
ATOM 1710 C CA . GLY A 1 250 ? -116.581 220.932 183.959 1.00 58.95 230 GLY A CA 1
ATOM 1711 C C . GLY A 1 250 ? -115.685 221.745 184.873 1.00 61.49 230 GLY A C 1
ATOM 1712 O O . GLY A 1 250 ? -115.769 222.979 184.873 1.00 65.67 230 GLY A O 1
ATOM 1713 N N . TYR A 1 251 ? -114.831 221.080 185.647 1.00 58.39 231 TYR A N 1
ATOM 1714 C CA . TYR A 1 251 ? -113.886 221.756 186.529 1.00 57.68 231 TYR A CA 1
ATOM 1715 C C . TYR A 1 251 ? -112.740 222.323 185.695 1.00 56.65 231 TYR A C 1
ATOM 1716 O O . TYR A 1 251 ? -111.945 221.567 185.125 1.00 56.30 231 TYR A O 1
ATOM 1725 N N . ASN A 1 252 ? -112.656 223.651 185.615 1.00 53.61 232 ASN A N 1
ATOM 1726 C CA . ASN A 1 252 ? -111.530 224.312 184.960 1.00 52.20 232 ASN A CA 1
ATOM 1727 C C . ASN A 1 252 ? -110.311 224.216 185.870 1.00 52.73 232 ASN A C 1
ATOM 1728 O O . ASN A 1 252 ? -110.259 224.869 186.917 1.00 55.59 232 ASN A O 1
ATOM 1733 N N . GLU A 1 253 ? -109.318 223.418 185.465 1.00 46.35 233 GLU A N 1
ATOM 1734 C CA . GLU A 1 253 ? -108.168 223.166 186.328 1.00 52.30 233 GLU A CA 1
ATOM 1735 C C . GLU A 1 253 ? -107.321 224.409 186.564 1.00 53.88 233 GLU A C 1
ATOM 1736 O O . GLU A 1 253 ? -106.487 224.408 187.476 1.00 50.83 233 GLU A O 1
ATOM 1742 N N . LEU A 1 254 ? -107.507 225.467 185.772 1.00 51.07 234 LEU A N 1
ATOM 1743 C CA . LEU A 1 254 ? -106.807 226.712 186.057 1.00 53.52 234 LEU A CA 1
ATOM 1744 C C . LEU A 1 254 ? -107.159 227.251 187.437 1.00 52.58 234 LEU A C 1
ATOM 1745 O O . LEU A 1 254 ? -106.372 228.009 188.015 1.00 53.04 234 LEU A O 1
ATOM 1750 N N . GLY A 1 255 ? -108.317 226.868 187.981 1.00 52.08 235 GLY A N 1
ATOM 1751 C CA . GLY A 1 255 ? -108.655 227.257 189.340 1.00 52.95 235 GLY A CA 1
ATOM 1752 C C . GLY A 1 255 ? -107.693 226.709 190.375 1.00 49.63 235 GLY A C 1
ATOM 1753 O O . GLY A 1 255 ? -107.520 227.302 191.443 1.00 50.18 235 GLY A O 1
ATOM 1754 N N . VAL A 1 256 ? -107.053 225.575 190.081 1.00 49.65 236 VAL A N 1
ATOM 1755 C CA . VAL A 1 256 ? -106.065 225.023 191.004 1.00 51.74 236 VAL A CA 1
ATOM 1756 C C . VAL A 1 256 ? -104.848 225.935 191.085 1.00 51.09 236 VAL A C 1
ATOM 1757 O O . VAL A 1 256 ? -104.376 226.270 192.177 1.00 52.21 236 VAL A O 1
ATOM 1761 N N . ALA A 1 257 ? -104.316 226.340 189.926 1.00 50.90 237 ALA A N 1
ATOM 1762 C CA . ALA A 1 257 ? -103.211 227.294 189.901 1.00 52.14 237 ALA A CA 1
ATOM 1763 C C . ALA A 1 257 ? -103.582 228.583 190.616 1.00 53.16 237 ALA A C 1
ATOM 1764 O O . ALA A 1 257 ? -102.768 229.152 191.355 1.00 54.80 237 ALA A O 1
ATOM 1766 N N . GLY A 1 258 ? -104.809 229.063 190.403 1.00 55.20 238 GLY A N 1
ATOM 1767 C CA . GLY A 1 258 ? -105.245 230.272 191.082 1.00 58.25 238 GLY A CA 1
ATOM 1768 C C . GLY A 1 258 ? -105.208 230.137 192.591 1.00 59.08 238 GLY A C 1
ATOM 1769 O O . GLY A 1 258 ? -104.844 231.078 193.299 1.00 56.57 238 GLY A O 1
ATOM 1770 N N . ALA A 1 259 ? -105.573 228.959 193.105 1.00 58.33 239 ALA A N 1
ATOM 1771 C CA . ALA A 1 259 ? -105.517 228.735 194.547 1.00 57.32 239 ALA A CA 1
ATOM 1772 C C . ALA A 1 259 ? -104.077 228.608 195.030 1.00 58.51 239 ALA A C 1
ATOM 1773 O O . ALA A 1 259 ? -103.735 229.094 196.115 1.00 58.86 239 ALA A O 1
ATOM 1775 N N . LEU A 1 260 ? -103.220 227.960 194.234 1.00 57.64 240 LEU A N 1
ATOM 1776 C CA . LEU A 1 260 ? -101.814 227.816 194.599 1.00 54.54 240 LEU A CA 1
ATOM 1777 C C . LEU A 1 260 ? -101.126 229.168 194.754 1.00 57.63 240 LEU A C 1
ATOM 1778 O O . LEU A 1 260 ? -100.265 229.328 195.626 1.00 58.70 240 LEU A O 1
ATOM 1783 N N . ARG A 1 261 ? -101.489 230.150 193.929 1.00 54.07 241 ARG A N 1
ATOM 1784 C CA . ARG A 1 261 ? -100.873 231.469 193.984 1.00 55.99 241 ARG A CA 1
ATOM 1785 C C . ARG A 1 261 ? -101.700 232.486 194.759 1.00 58.82 241 ARG A C 1
ATOM 1786 O O . ARG A 1 261 ? -101.209 233.593 195.007 1.00 62.41 241 ARG A O 1
ATOM 1794 N N . GLN A 1 262 ? -102.928 232.139 195.149 1.00 60.43 242 GLN A N 1
ATOM 1795 C CA . GLN A 1 262 ? -103.879 233.109 195.694 1.00 66.74 242 GLN A CA 1
ATOM 1796 C C . GLN A 1 262 ? -103.990 234.317 194.768 1.00 67.19 242 GLN A C 1
ATOM 1797 O O . GLN A 1 262 ? -104.005 235.470 195.203 1.00 69.43 242 GLN A O 1
ATOM 1803 N N . GLN A 1 263 ? -104.057 234.036 193.470 1.00 67.04 243 GLN A N 1
ATOM 1804 C CA . GLN A 1 263 ? -104.072 235.027 192.406 1.00 66.81 243 GLN A CA 1
ATOM 1805 C C . GLN A 1 263 ? -104.666 234.375 191.163 1.00 63.50 243 GLN A C 1
ATOM 1806 O O . GLN A 1 263 ? -104.149 233.354 190.692 1.00 58.66 243 GLN A O 1
ATOM 1812 N N . PRO A 1 264 ? -105.752 234.918 190.615 1.00 64.34 244 PRO A N 1
ATOM 1813 C CA . PRO A 1 264 ? -106.364 234.300 189.435 1.00 61.72 244 PRO A CA 1
ATOM 1814 C C . PRO A 1 264 ? -105.412 234.290 188.255 1.00 58.83 244 PRO A C 1
ATOM 1815 O O . PRO A 1 264 ? -104.734 235.278 187.960 1.00 60.25 244 PRO A O 1
ATOM 1819 N N . VAL A 1 265 ? -105.359 233.142 187.586 1.00 57.17 245 VAL A N 1
ATOM 1820 C CA . VAL A 1 265 ? -104.705 233.060 186.289 1.00 59.26 245 VAL A CA 1
ATOM 1821 C C . VAL A 1 265 ? -105.376 234.052 185.344 1.00 61.34 245 VAL A C 1
ATOM 1822 O O . VAL A 1 265 ? -106.613 234.169 185.307 1.00 61.39 245 VAL A O 1
ATOM 1826 N N . GLU A 1 266 ? -104.569 234.788 184.588 1.00 59.53 246 GLU A N 1
ATOM 1827 C CA . GLU A 1 266 ? -105.088 235.780 183.657 1.00 66.47 246 GLU A CA 1
ATOM 1828 C C . GLU A 1 266 ? -105.178 235.190 182.258 1.00 67.01 246 GLU A C 1
ATOM 1829 O O . GLU A 1 266 ? -104.193 234.652 181.744 1.00 59.62 246 GLU A O 1
ATOM 1835 N N . LEU A 1 267 ? -106.360 235.286 181.660 1.00 67.10 247 LEU A N 1
ATOM 1836 C CA . LEU A 1 267 ? -106.605 234.838 180.298 1.00 60.24 247 LEU A CA 1
ATOM 1837 C C . LEU A 1 267 ? -106.659 236.027 179.343 1.00 66.42 247 LEU A C 1
ATOM 1838 O O . LEU A 1 267 ? -106.917 237.166 179.745 1.00 70.21 247 LEU A O 1
ATOM 1843 N N . VAL A 1 268 ? -106.414 235.746 178.059 1.00 64.38 248 VAL A N 1
ATOM 1844 C CA . VAL A 1 268 ? -106.430 236.780 177.026 1.00 67.17 248 VAL A CA 1
ATOM 1845 C C . VAL A 1 268 ? -107.114 236.230 175.783 1.00 68.56 248 VAL A C 1
ATOM 1846 O O . VAL A 1 268 ? -107.072 235.028 175.511 1.00 69.38 248 VAL A O 1
ATOM 1850 N N . GLN A 1 269 ? -107.760 237.116 175.029 1.00 72.70 249 GLN A N 1
ATOM 1851 C CA . GLN A 1 269 ? -108.346 236.701 173.764 1.00 75.17 249 GLN A CA 1
ATOM 1852 C C . GLN A 1 269 ? -107.256 236.430 172.744 1.00 75.68 249 GLN A C 1
ATOM 1853 O O . GLN A 1 269 ? -106.368 237.264 172.542 1.00 79.73 249 GLN A O 1
ATOM 1859 N N . GLY A 1 270 ? -107.333 235.265 172.101 1.00 70.41 250 GLY A N 1
ATOM 1860 C CA . GLY A 1 270 ? -106.421 234.954 171.020 1.00 72.92 250 GLY A CA 1
ATOM 1861 C C . GLY A 1 270 ? -106.565 235.914 169.855 1.00 65.67 250 GLY A C 1
ATOM 1862 O O . GLY A 1 270 ? -107.563 236.617 169.698 1.00 66.87 250 GLY A O 1
ATOM 1863 N N . VAL A 1 271 ? -105.533 235.936 169.014 1.00 69.05 251 VAL A N 1
ATOM 1864 C CA . VAL A 1 271 ? -105.526 236.888 167.908 1.00 70.07 251 VAL A CA 1
ATOM 1865 C C . VAL A 1 271 ? -106.287 236.357 166.696 1.00 70.54 251 VAL A C 1
ATOM 1866 O O . VAL A 1 271 ? -106.796 237.145 165.893 1.00 69.83 251 VAL A O 1
ATOM 1870 N N . ALA A 1 272 ? -106.388 235.035 166.533 1.00 71.09 252 ALA A N 1
ATOM 1871 C CA . ALA A 1 272 ? -106.940 234.464 165.309 1.00 74.38 252 ALA A CA 1
ATOM 1872 C C . ALA A 1 272 ? -107.995 233.392 165.528 1.00 74.28 252 ALA A C 1
ATOM 1873 O O . ALA A 1 272 ? -108.663 233.010 164.561 1.00 76.05 252 ALA A O 1
ATOM 1875 N N . VAL A 1 273 ? -108.164 232.891 166.747 1.00 72.12 253 VAL A N 1
ATOM 1876 C CA . VAL A 1 273 ? -109.160 231.872 167.035 1.00 69.80 253 VAL A CA 1
ATOM 1877 C C . VAL A 1 273 ? -110.051 232.373 168.163 1.00 71.86 253 VAL A C 1
ATOM 1878 O O . VAL A 1 273 ? -109.655 233.201 168.985 1.00 72.60 253 VAL A O 1
ATOM 1882 N N . LYS A 1 274 ? -111.275 231.849 168.195 1.00 71.00 254 LYS A N 1
ATOM 1883 C CA . LYS A 1 274 ? -112.269 232.260 169.185 1.00 68.50 254 LYS A CA 1
ATOM 1884 C C . LYS A 1 274 ? -112.103 231.426 170.455 1.00 66.65 254 LYS A C 1
ATOM 1885 O O . LYS A 1 274 ? -112.952 230.621 170.838 1.00 63.30 254 LYS A O 1
ATOM 1891 N N . GLU A 1 275 ? -110.966 231.642 171.110 1.00 67.15 255 GLU A N 1
ATOM 1892 C CA . GLU A 1 275 ? -110.639 230.953 172.350 1.00 67.27 255 GLU A CA 1
ATOM 1893 C C . GLU A 1 275 ? -109.644 231.802 173.129 1.00 68.69 255 GLU A C 1
ATOM 1894 O O . GLU A 1 275 ? -108.896 232.596 172.550 1.00 69.91 255 GLU A O 1
ATOM 1900 N N . LYS A 1 276 ? -109.648 231.632 174.449 1.00 68.06 256 LYS A N 1
ATOM 1901 C CA . LYS A 1 276 ? -108.751 232.394 175.302 1.00 70.31 256 LYS A CA 1
ATOM 1902 C C . LYS A 1 276 ? -107.390 231.727 175.401 1.00 68.29 256 LYS A C 1
ATOM 1903 O O . LYS A 1 276 ? -107.251 230.505 175.277 1.00 68.17 256 LYS A O 1
ATOM 1909 N N . ALA A 1 277 ? -106.399 232.540 175.729 1.00 63.77 257 ALA A N 1
ATOM 1910 C CA . ALA A 1 277 ? -105.031 232.099 175.902 1.00 59.50 257 ALA A CA 1
ATOM 1911 C C . ALA A 1 277 ? -104.508 232.607 177.242 1.00 58.92 257 ALA A C 1
ATOM 1912 O O . ALA A 1 277 ? -105.029 233.572 177.806 1.00 62.70 257 ALA A O 1
ATOM 1914 N N . ILE A 1 278 ? -103.470 231.949 177.749 1.00 57.78 258 ILE A N 1
ATOM 1915 C CA . ILE A 1 278 ? -102.898 232.297 179.046 1.00 59.48 258 ILE A CA 1
ATOM 1916 C C . ILE A 1 278 ? -102.027 233.537 178.867 1.00 60.64 258 ILE A C 1
ATOM 1917 O O . ILE A 1 278 ? -101.037 233.514 178.128 1.00 61.92 258 ILE A O 1
ATOM 1922 N N . ALA A 1 279 ? -102.398 234.621 179.555 1.00 63.41 259 ALA A N 1
ATOM 1923 C CA . ALA A 1 279 ? -101.917 235.951 179.186 1.00 65.33 259 ALA A CA 1
ATOM 1924 C C . ALA A 1 279 ? -100.412 236.091 179.382 1.00 71.54 259 ALA A C 1
ATOM 1925 O O . ALA A 1 279 ? -99.735 236.746 178.580 1.00 63.73 259 ALA A O 1
ATOM 1927 N N . ARG A 1 280 ? -99.866 235.489 180.440 1.00 61.43 260 ARG A N 1
ATOM 1928 C CA . ARG A 1 280 ? -98.455 235.642 180.769 1.00 61.89 260 ARG A CA 1
ATOM 1929 C C . ARG A 1 280 ? -97.613 234.447 180.331 1.00 64.72 260 ARG A C 1
ATOM 1930 O O . ARG A 1 280 ? -96.495 234.268 180.827 1.00 68.19 260 ARG A O 1
ATOM 1938 N N . ALA A 1 281 ? -98.126 233.630 179.415 1.00 63.62 261 ALA A N 1
ATOM 1939 C CA . ALA A 1 281 ? -97.350 232.544 178.836 1.00 58.00 261 ALA A CA 1
ATOM 1940 C C . ALA A 1 281 ? -96.186 233.092 178.008 1.00 66.37 261 ALA A C 1
ATOM 1941 O O . ALA A 1 281 ? -96.122 234.279 177.667 1.00 61.17 261 ALA A O 1
ATOM 1943 N N . GLU A 1 282 ? -95.254 232.199 177.675 1.00 62.76 262 GLU A N 1
ATOM 1944 C CA . GLU A 1 282 ? -94.126 232.571 176.826 1.00 63.64 262 GLU A CA 1
ATOM 1945 C C . GLU A 1 282 ? -94.443 232.411 175.343 1.00 63.85 262 GLU A C 1
ATOM 1946 O O . GLU A 1 282 ? -94.131 233.298 174.538 1.00 61.27 262 GLU A O 1
ATOM 1952 N N . ILE A 1 283 ? -95.048 231.285 174.968 1.00 60.19 263 ILE A N 1
ATOM 1953 C CA . ILE A 1 283 ? -95.354 230.983 173.574 1.00 60.98 263 ILE A CA 1
ATOM 1954 C C . ILE A 1 283 ? -96.773 230.448 173.493 1.00 58.91 263 ILE A C 1
ATOM 1955 O O . ILE A 1 283 ? -97.199 229.658 174.342 1.00 55.59 263 ILE A O 1
ATOM 1960 N N . ILE A 1 284 ? -97.502 230.873 172.464 1.00 57.90 264 ILE A N 1
ATOM 1961 C CA . ILE A 1 284 ? -98.884 230.464 172.251 1.00 57.25 264 ILE A CA 1
ATOM 1962 C C . ILE A 1 284 ? -99.065 230.081 170.790 1.00 60.48 264 ILE A C 1
ATOM 1963 O O . ILE A 1 284 ? -98.664 230.832 169.894 1.00 58.95 264 ILE A O 1
ATOM 1968 N N . ILE A 1 285 ? -99.651 228.910 170.552 1.00 60.67 265 ILE A N 1
ATOM 1969 C CA . ILE A 1 285 ? -100.044 228.475 169.217 1.00 61.47 265 ILE A CA 1
ATOM 1970 C C . ILE A 1 285 ? -101.562 228.423 169.190 1.00 59.86 265 ILE A C 1
ATOM 1971 O O . ILE A 1 285 ? -102.176 227.636 169.918 1.00 54.94 265 ILE A O 1
ATOM 1976 N N . GLU A 1 286 ? -102.169 229.278 168.375 1.00 60.34 266 GLU A N 1
ATOM 1977 C CA . GLU A 1 286 ? -103.615 229.306 168.208 1.00 62.93 266 GLU A CA 1
ATOM 1978 C C . GLU A 1 286 ? -103.986 228.465 166.992 1.00 63.60 266 GLU A C 1
ATOM 1979 O O . GLU A 1 286 ? -103.362 228.589 165.930 1.00 64.11 266 GLU A O 1
ATOM 1985 N N . GLY A 1 287 ? -104.989 227.611 167.148 1.00 62.28 267 GLY A N 1
ATOM 1986 C CA . GLY A 1 287 ? -105.333 226.703 166.082 1.00 64.39 267 GLY A CA 1
ATOM 1987 C C . GLY A 1 287 ? -106.737 226.166 166.233 1.00 64.11 267 GLY A C 1
ATOM 1988 O O . GLY A 1 287 ? -107.491 226.572 167.121 1.00 62.08 267 GLY A O 1
ATOM 1989 N N . GLU A 1 288 ? -107.083 225.250 165.330 1.00 64.52 268 GLU A N 1
ATOM 1990 C CA . GLU A 1 288 ? -108.404 224.640 165.294 1.00 67.04 268 GLU A CA 1
ATOM 1991 C C . GLU A 1 288 ? -108.253 223.153 165.019 1.00 63.18 268 GLU A C 1
ATOM 1992 O O . GLU A 1 288 ? -107.502 222.758 164.121 1.00 61.66 268 GLU A O 1
ATOM 1998 N N . LEU A 1 289 ? -108.968 222.337 165.789 1.00 60.33 269 LEU A N 1
ATOM 1999 C CA . LEU A 1 289 ? -109.022 220.898 165.551 1.00 58.71 269 LEU A CA 1
ATOM 2000 C C . LEU A 1 289 ? -109.958 220.634 164.379 1.00 60.82 269 LEU A C 1
ATOM 2001 O O . LEU A 1 289 ? -111.168 220.859 164.477 1.00 64.61 269 LEU A O 1
ATOM 2006 N N . LEU A 1 290 ? -109.405 220.159 163.275 1.00 60.68 270 LEU A N 1
ATOM 2007 C CA . LEU A 1 290 ? -110.201 220.028 162.062 1.00 59.07 270 LEU A CA 1
ATOM 2008 C C . LEU A 1 290 ? -111.135 218.823 162.154 1.00 60.54 270 LEU A C 1
ATOM 2009 O O . LEU A 1 290 ? -110.742 217.767 162.656 1.00 58.44 270 LEU A O 1
ATOM 2014 N N . PRO A 1 291 ? -112.371 218.954 161.679 1.00 67.63 271 PRO A N 1
ATOM 2015 C CA . PRO A 1 291 ? -113.284 217.806 161.677 1.00 70.19 271 PRO A CA 1
ATOM 2016 C C . PRO A 1 291 ? -112.991 216.866 160.518 1.00 73.28 271 PRO A C 1
ATOM 2017 O O . PRO A 1 291 ? -112.708 217.296 159.397 1.00 72.97 271 PRO A O 1
ATOM 2021 N N . GLY A 1 292 ? -113.054 215.565 160.803 1.00 78.25 272 GLY A N 1
ATOM 2022 C CA . GLY A 1 292 ? -112.894 214.534 159.802 1.00 83.03 272 GLY A CA 1
ATOM 2023 C C . GLY A 1 292 ? -111.459 214.179 159.459 1.00 83.53 272 GLY A C 1
ATOM 2024 O O . GLY A 1 292 ? -111.181 213.021 159.131 1.00 88.31 272 GLY A O 1
ATOM 2025 N N . VAL A 1 293 ? -110.541 215.143 159.530 1.00 76.52 273 VAL A N 1
ATOM 2026 C CA . VAL A 1 293 ? -109.160 214.894 159.136 1.00 70.93 273 VAL A CA 1
ATOM 2027 C C . VAL A 1 293 ? -108.468 214.014 160.170 1.00 66.02 273 VAL A C 1
ATOM 2028 O O . VAL A 1 293 ? -108.588 214.231 161.385 1.00 62.17 273 VAL A O 1
ATOM 2032 N N . ARG A 1 294 ? -107.740 213.007 159.688 1.00 65.82 274 ARG A N 1
ATOM 2033 C CA . ARG A 1 294 ? -106.892 212.182 160.534 1.00 66.33 274 ARG A CA 1
ATOM 2034 C C . ARG A 1 294 ? -105.541 212.009 159.860 1.00 66.88 274 ARG A C 1
ATOM 2035 O O . ARG A 1 294 ? -105.438 212.010 158.631 1.00 69.34 274 ARG A O 1
ATOM 2043 N N . VAL A 1 295 ? -104.506 211.849 160.680 1.00 61.45 275 VAL A N 1
ATOM 2044 C CA . VAL A 1 295 ? -103.144 211.725 160.182 1.00 58.36 275 VAL A CA 1
ATOM 2045 C C . VAL A 1 295 ? -102.417 210.662 160.995 1.00 57.08 275 VAL A C 1
ATOM 2046 O O . VAL A 1 295 ? -102.744 210.405 162.159 1.00 53.98 275 VAL A O 1
ATOM 2050 N N . ARG A 1 296 ? -101.432 210.028 160.365 1.00 58.28 276 ARG A N 1
ATOM 2051 C CA . ARG A 1 296 ? -100.600 209.040 161.039 1.00 59.89 276 ARG A CA 1
ATOM 2052 C C . ARG A 1 296 ? -99.415 209.754 161.680 1.00 51.15 276 ARG A C 1
ATOM 2053 O O . ARG A 1 296 ? -98.730 210.544 161.025 1.00 50.12 276 ARG A O 1
ATOM 2061 N N . GLU A 1 297 ? -99.188 209.486 162.967 1.00 53.48 277 GLU A N 1
ATOM 2062 C CA . GLU A 1 297 ? -98.281 210.325 163.749 1.00 52.14 277 GLU A CA 1
ATOM 2063 C C . GLU A 1 297 ? -96.876 210.346 163.155 1.00 53.43 277 GLU A C 1
ATOM 2064 O O . GLU A 1 297 ? -96.225 211.398 163.123 1.00 54.57 277 GLU A O 1
ATOM 2070 N N . ASP A 1 298 ? -96.398 209.202 162.662 1.00 50.36 278 ASP A N 1
ATOM 2071 C CA . ASP A 1 298 ? -95.060 209.098 162.092 1.00 51.09 278 ASP A CA 1
ATOM 2072 C C . ASP A 1 298 ? -95.081 209.086 160.565 1.00 55.68 278 ASP A C 1
ATOM 2073 O O . ASP A 1 298 ? -94.262 208.402 159.939 1.00 58.69 278 ASP A O 1
ATOM 2078 N N . GLN A 1 299 ? -96.000 209.841 159.955 1.00 56.10 279 GLN A N 1
ATOM 2079 C CA . GLN A 1 299 ? -96.130 209.829 158.501 1.00 59.11 279 GLN A CA 1
ATOM 2080 C C . GLN A 1 299 ? -94.848 210.274 157.808 1.00 64.25 279 GLN A C 1
ATOM 2081 O O . GLN A 1 299 ? -94.554 209.814 156.698 1.00 68.53 279 GLN A O 1
ATOM 2087 N N . HIS A 1 300 ? -94.073 211.158 158.436 1.00 65.46 280 HIS A N 1
ATOM 2088 C CA . HIS A 1 300 ? -92.883 211.715 157.806 1.00 69.90 280 HIS A CA 1
ATOM 2089 C C . HIS A 1 300 ? -91.596 211.001 158.194 1.00 69.20 280 HIS A C 1
ATOM 2090 O O . HIS A 1 300 ? -90.544 211.307 157.622 1.00 72.64 280 HIS A O 1
ATOM 2097 N N . THR A 1 301 ? -91.643 210.068 159.143 1.00 59.19 281 THR A N 1
ATOM 2098 C CA . THR A 1 301 ? -90.427 209.394 159.579 1.00 58.86 281 THR A CA 1
ATOM 2099 C C . THR A 1 301 ? -90.569 207.880 159.495 1.00 57.70 281 THR A C 1
ATOM 2100 O O . THR A 1 301 ? -89.579 207.174 159.278 1.00 58.36 281 THR A O 1
ATOM 2104 N N . ASN A 1 302 ? -91.792 207.377 159.673 1.00 57.96 282 ASN A N 1
ATOM 2105 C CA . ASN A 1 302 ? -92.078 205.940 159.633 1.00 59.81 282 ASN A CA 1
ATOM 2106 C C . ASN A 1 302 ? -91.223 205.165 160.630 1.00 58.47 282 ASN A C 1
ATOM 2107 O O . ASN A 1 302 ? -90.822 204.027 160.375 1.00 57.64 282 ASN A O 1
ATOM 2112 N N . THR A 1 303 ? -90.935 205.776 161.780 1.00 56.93 283 THR A N 1
ATOM 2113 C CA . THR A 1 303 ? -90.198 205.067 162.818 1.00 55.58 283 THR A CA 1
ATOM 2114 C C . THR A 1 303 ? -91.053 204.024 163.519 1.00 55.49 283 THR A C 1
ATOM 2115 O O . THR A 1 303 ? -90.506 203.147 164.194 1.00 58.87 283 THR A O 1
ATOM 2119 N N . GLY A 1 304 ? -92.375 204.096 163.375 1.00 53.85 284 GLY A N 1
ATOM 2120 C CA . GLY A 1 304 ? -93.267 203.250 164.138 1.00 49.79 284 GLY A CA 1
ATOM 2121 C C . GLY A 1 304 ? -93.415 203.624 165.596 1.00 49.49 284 GLY A C 1
ATOM 2122 O O . GLY A 1 304 ? -94.157 202.949 166.318 1.00 48.79 284 GLY A O 1
ATOM 2123 N N . HIS A 1 305 ? -92.744 204.674 166.058 1.00 51.91 285 HIS A N 1
ATOM 2124 C CA . HIS A 1 305 ? -92.802 205.082 167.452 1.00 50.05 285 HIS A CA 1
ATOM 2125 C C . HIS A 1 305 ? -93.293 206.518 167.557 1.00 47.49 285 HIS A C 1
ATOM 2126 O O . HIS A 1 305 ? -93.130 207.318 166.630 1.00 42.65 285 HIS A O 1
ATOM 2133 N N . ALA A 1 306 ? -93.900 206.838 168.702 1.00 42.87 286 ALA A N 1
ATOM 2134 C CA . ALA A 1 306 ? -94.264 208.218 168.995 1.00 44.37 286 ALA A CA 1
ATOM 2135 C C . ALA A 1 306 ? -93.122 208.897 169.739 1.00 44.23 286 ALA A C 1
ATOM 2136 O O . ALA A 1 306 ? -92.298 209.586 169.129 1.00 45.83 286 ALA A O 1
ATOM 2138 N N . MET A 1 307 ? -93.061 208.692 171.051 1.00 42.71 287 MET A N 1
ATOM 2139 C CA . MET A 1 307 ? -92.000 209.229 171.891 1.00 42.65 287 MET A CA 1
ATOM 2140 C C . MET A 1 307 ? -91.978 208.420 173.184 1.00 43.47 287 MET A C 1
ATOM 2141 O O . MET A 1 307 ? -92.883 207.612 173.430 1.00 45.80 287 MET A O 1
ATOM 2146 N N . PRO A 1 308 ? -90.951 208.595 174.023 1.00 43.17 288 PRO A N 1
ATOM 2147 C CA . PRO A 1 308 ? -90.936 207.883 175.309 1.00 44.64 288 PRO A CA 1
ATOM 2148 C C . PRO A 1 308 ? -92.158 208.217 176.148 1.00 45.52 288 PRO A C 1
ATOM 2149 O O . PRO A 1 308 ? -92.635 209.353 176.166 1.00 44.17 288 PRO A O 1
ATOM 2153 N N . GLU A 1 309 ? -92.657 207.210 176.851 1.00 45.91 289 GLU A N 1
ATOM 2154 C CA A GLU A 1 309 ? -93.779 207.367 177.763 0.47 48.28 289 GLU A CA 1
ATOM 2155 C CA B GLU A 1 309 ? -93.777 207.378 177.762 0.53 48.28 289 GLU A CA 1
ATOM 2156 C C . GLU A 1 309 ? -93.290 207.327 179.207 1.00 44.54 289 GLU A C 1
ATOM 2157 O O . GLU A 1 309 ? -92.183 206.872 179.504 1.00 41.03 289 GLU A O 1
ATOM 2168 N N . PHE A 1 310 ? -94.140 207.807 180.116 1.00 41.97 290 PHE A N 1
ATOM 2169 C CA . PHE A 1 310 ? -93.722 207.921 181.510 1.00 39.58 290 PHE A CA 1
ATOM 2170 C C . PHE A 1 310 ? -93.306 206.603 182.171 1.00 37.61 290 PHE A C 1
ATOM 2171 O O . PHE A 1 310 ? -92.441 206.664 183.061 1.00 41.33 290 PHE A O 1
ATOM 2179 N N . PRO A 1 311 ? -93.824 205.418 181.811 1.00 36.28 291 PRO A N 1
ATOM 2180 C CA . PRO A 1 311 ? -93.282 204.190 182.422 1.00 38.33 291 PRO A CA 1
ATOM 2181 C C . PRO A 1 311 ? -91.862 203.855 181.987 1.00 39.47 291 PRO A C 1
ATOM 2182 O O . PRO A 1 311 ? -91.284 202.898 182.515 1.00 38.47 291 PRO A O 1
ATOM 2186 N N . GLY A 1 312 ? -91.284 204.598 181.048 1.00 39.67 292 GLY A N 1
ATOM 2187 C CA . GLY A 1 312 ? -89.908 204.397 180.639 1.00 40.43 292 GLY A CA 1
ATOM 2188 C C . GLY A 1 312 ? -89.699 203.617 179.357 1.00 39.19 292 GLY A C 1
ATOM 2189 O O . GLY A 1 312 ? -88.555 203.258 179.055 1.00 41.94 292 GLY A O 1
ATOM 2190 N N . TYR A 1 313 ? -90.755 203.343 178.599 1.00 35.50 293 TYR A N 1
ATOM 2191 C CA . TYR A 1 313 ? -90.658 202.626 177.338 1.00 34.33 293 TYR A CA 1
ATOM 2192 C C . TYR A 1 313 ? -91.110 203.534 176.201 1.00 40.45 293 TYR A C 1
ATOM 2193 O O . TYR A 1 313 ? -91.812 204.526 176.416 1.00 44.24 293 TYR A O 1
ATOM 2202 N N A CYS A 1 314 ? -90.672 203.195 174.990 0.43 43.46 294 CYS A N 1
ATOM 2203 N N B CYS A 1 314 ? -90.726 203.183 174.976 0.57 43.22 294 CYS A N 1
ATOM 2204 C CA A CYS A 1 314 ? -91.125 203.915 173.809 0.43 47.99 294 CYS A CA 1
ATOM 2205 C CA B CYS A 1 314 ? -91.104 203.992 173.823 0.57 48.04 294 CYS A CA 1
ATOM 2206 C C A CYS A 1 314 ? -92.592 203.610 173.559 0.43 46.39 294 CYS A C 1
ATOM 2207 C C B CYS A 1 314 ? -92.502 203.618 173.345 0.57 46.26 294 CYS A C 1
ATOM 2208 O O A CYS A 1 314 ? -93.040 202.471 173.719 0.43 45.64 294 CYS A O 1
ATOM 2209 O O B CYS A 1 314 ? -92.807 202.440 173.141 0.57 45.62 294 CYS A O 1
ATOM 2214 N N . GLY A 1 315 ? -93.349 204.630 173.178 1.00 44.32 295 GLY A N 1
ATOM 2215 C CA . GLY A 1 315 ? -94.691 204.407 172.694 1.00 46.57 295 GLY A CA 1
ATOM 2216 C C . GLY A 1 315 ? -94.719 204.240 171.187 1.00 48.04 295 GLY A C 1
ATOM 2217 O O . GLY A 1 315 ? -93.878 204.767 170.465 1.00 49.62 295 GLY A O 1
ATOM 2218 N N . GLU A 1 316 ? -95.695 203.478 170.709 1.00 49.98 296 GLU A N 1
ATOM 2219 C CA . GLU A 1 316 ? -95.833 203.293 169.275 1.00 56.35 296 GLU A CA 1
ATOM 2220 C C . GLU A 1 316 ? -96.559 204.486 168.664 1.00 51.30 296 GLU A C 1
ATOM 2221 O O . GLU A 1 316 ? -97.389 205.136 169.309 1.00 48.70 296 GLU A O 1
ATOM 2227 N N . ALA A 1 317 ? -96.216 204.788 167.416 1.00 49.61 297 ALA A N 1
ATOM 2228 C CA . ALA A 1 317 ? -96.892 205.866 166.711 1.00 49.28 297 ALA A CA 1
ATOM 2229 C C . ALA A 1 317 ? -98.388 205.590 166.646 1.00 52.34 297 ALA A C 1
ATOM 2230 O O . ALA A 1 317 ? -98.817 204.444 166.494 1.00 53.90 297 ALA A O 1
ATOM 2232 N N . ASN A 1 318 ? -99.189 206.641 166.797 1.00 53.03 298 ASN A N 1
ATOM 2233 C CA . ASN A 1 318 ? -100.628 206.497 166.664 1.00 52.57 298 ASN A CA 1
ATOM 2234 C C . ASN A 1 318 ? -101.004 206.597 165.195 1.00 52.00 298 ASN A C 1
ATOM 2235 O O . ASN A 1 318 ? -100.617 207.572 164.535 1.00 53.85 298 ASN A O 1
ATOM 2240 N N . PRO A 1 319 ? -101.734 205.626 164.642 1.00 52.62 299 PRO A N 1
ATOM 2241 C CA . PRO A 1 319 ? -102.012 205.652 163.197 1.00 51.85 299 PRO A CA 1
ATOM 2242 C C . PRO A 1 319 ? -103.085 206.644 162.785 1.00 52.85 299 PRO A C 1
ATOM 2243 O O . PRO A 1 319 ? -103.213 206.915 161.584 1.00 53.41 299 PRO A O 1
ATOM 2247 N N . SER A 1 320 ? -103.857 207.199 163.721 1.00 49.69 300 SER A N 1
ATOM 2248 C CA . SER A 1 320 ? -104.965 208.078 163.347 1.00 51.71 300 SER A CA 1
ATOM 2249 C C . SER A 1 320 ? -105.146 209.118 164.450 1.00 51.16 300 SER A C 1
ATOM 2250 O O . SER A 1 320 ? -105.735 208.824 165.493 1.00 51.44 300 SER A O 1
ATOM 2253 N N . LEU A 1 321 ? -104.648 210.326 164.205 1.00 50.80 301 LEU A N 1
ATOM 2254 C CA . LEU A 1 321 ? -104.745 211.422 165.152 1.00 52.08 301 LEU A CA 1
ATOM 2255 C C . LEU A 1 321 ? -105.442 212.615 164.513 1.00 54.10 301 LEU A C 1
ATOM 2256 O O . LEU A 1 321 ? -105.279 212.869 163.316 1.00 52.38 301 LEU A O 1
ATOM 2261 N N . PRO A 1 322 ? -106.234 213.357 165.281 1.00 55.84 302 PRO A N 1
ATOM 2262 C CA . PRO A 1 322 ? -106.746 214.635 164.781 1.00 55.68 302 PRO A CA 1
ATOM 2263 C C . PRO A 1 322 ? -105.607 215.629 164.645 1.00 54.86 302 PRO A C 1
ATOM 2264 O O . PRO A 1 322 ? -104.586 215.535 165.329 1.00 52.60 302 PRO A O 1
ATOM 2268 N N . VAL A 1 323 ? -105.777 216.585 163.739 1.00 58.34 303 VAL A N 1
ATOM 2269 C CA . VAL A 1 323 ? -104.736 217.575 163.499 1.00 59.73 303 VAL A CA 1
ATOM 2270 C C . VAL A 1 323 ? -105.254 218.948 163.904 1.00 60.67 303 VAL A C 1
ATOM 2271 O O . VAL A 1 323 ? -106.450 219.246 163.807 1.00 60.83 303 VAL A O 1
ATOM 2275 N N . ILE A 1 324 ? -104.336 219.781 164.380 1.00 58.68 304 ILE A N 1
ATOM 2276 C CA . ILE A 1 324 ? -104.615 221.177 164.687 1.00 58.04 304 ILE A CA 1
ATOM 2277 C C . ILE A 1 324 ? -104.108 222.016 163.526 1.00 58.96 304 ILE A C 1
ATOM 2278 O O . ILE A 1 324 ? -102.914 221.985 163.204 1.00 60.91 304 ILE A O 1
ATOM 2283 N N . LYS A 1 325 ? -105.008 222.760 162.889 1.00 58.93 305 LYS A N 1
ATOM 2284 C CA . LYS A 1 325 ? -104.629 223.712 161.851 1.00 59.70 305 LYS A CA 1
ATOM 2285 C C . LYS A 1 325 ? -104.217 225.010 162.537 1.00 63.40 305 LYS A C 1
ATOM 2286 O O . LYS A 1 325 ? -105.049 225.691 163.146 1.00 57.96 305 LYS A O 1
ATOM 2292 N N . VAL A 1 326 ? -102.929 225.341 162.449 1.00 61.57 306 VAL A N 1
ATOM 2293 C CA . VAL A 1 326 ? -102.402 226.515 163.132 1.00 61.84 306 VAL A CA 1
ATOM 2294 C C . VAL A 1 326 ? -102.885 227.776 162.430 1.00 63.22 306 VAL A C 1
ATOM 2295 O O . VAL A 1 326 ? -102.708 227.938 161.215 1.00 62.31 306 VAL A O 1
ATOM 2299 N N . LYS A 1 327 ? -103.507 228.675 163.193 1.00 63.57 307 LYS A N 1
ATOM 2300 C CA . LYS A 1 327 ? -103.944 229.966 162.678 1.00 67.35 307 LYS A CA 1
ATOM 2301 C C . LYS A 1 327 ? -102.968 231.092 162.985 1.00 68.22 307 LYS A C 1
ATOM 2302 O O . LYS A 1 327 ? -102.848 232.027 162.186 1.00 67.05 307 LYS A O 1
ATOM 2308 N N . ALA A 1 328 ? -102.277 231.027 164.120 1.00 70.14 308 ALA A N 1
ATOM 2309 C CA . ALA A 1 328 ? -101.295 232.039 164.481 1.00 63.73 308 ALA A CA 1
ATOM 2310 C C . ALA A 1 328 ? -100.416 231.503 165.598 1.00 66.92 308 ALA A C 1
ATOM 2311 O O . ALA A 1 328 ? -100.806 230.599 166.343 1.00 64.85 308 ALA A O 1
ATOM 2313 N N . VAL A 1 329 ? -99.216 232.069 165.694 1.00 68.95 309 VAL A N 1
ATOM 2314 C CA . VAL A 1 329 ? -98.321 231.850 166.822 1.00 69.65 309 VAL A CA 1
ATOM 2315 C C . VAL A 1 329 ? -98.015 233.206 167.433 1.00 73.00 309 VAL A C 1
ATOM 2316 O O . VAL A 1 329 ? -97.848 234.202 166.719 1.00 65.43 309 VAL A O 1
ATOM 2320 N N . THR A 1 330 ? -97.937 233.237 168.757 1.00 73.52 310 THR A N 1
ATOM 2321 C CA . THR A 1 330 ? -97.957 234.473 169.521 1.00 75.73 310 THR A CA 1
ATOM 2322 C C . THR A 1 330 ? -96.999 234.311 170.691 1.00 74.36 310 THR A C 1
ATOM 2323 O O . THR A 1 330 ? -97.152 233.381 171.489 1.00 73.39 310 THR A O 1
ATOM 2327 N N . MET A 1 331 ? -95.998 235.187 170.772 1.00 75.56 311 MET A N 1
ATOM 2328 C CA . MET A 1 331 ? -94.864 234.973 171.661 1.00 76.55 311 MET A CA 1
ATOM 2329 C C . MET A 1 331 ? -94.510 236.244 172.414 1.00 77.78 311 MET A C 1
ATOM 2330 O O . MET A 1 331 ? -94.870 237.357 172.018 1.00 77.42 311 MET A O 1
ATOM 2335 N N . ARG A 1 332 ? -93.761 236.053 173.496 1.00 73.03 312 ARG A N 1
ATOM 2336 C CA . ARG A 1 332 ? -93.046 237.148 174.121 1.00 73.37 312 ARG A CA 1
ATOM 2337 C C . ARG A 1 332 ? -91.764 237.442 173.336 1.00 78.76 312 ARG A C 1
ATOM 2338 O O . ARG A 1 332 ? -91.340 236.670 172.469 1.00 80.66 312 ARG A O 1
ATOM 2346 N N . ASN A 1 333 ? -91.138 238.575 173.651 1.00 77.75 313 ASN A N 1
ATOM 2347 C CA . ASN A 1 333 ? -89.816 238.866 173.113 1.00 72.43 313 ASN A CA 1
ATOM 2348 C C . ASN A 1 333 ? -88.785 237.952 173.760 1.00 71.86 313 ASN A C 1
ATOM 2349 O O . ASN A 1 333 ? -88.832 237.707 174.970 1.00 72.75 313 ASN A O 1
ATOM 2354 N N . HIS A 1 334 ? -87.843 237.457 172.949 1.00 71.31 314 HIS A N 1
ATOM 2355 C CA A HIS A 1 334 ? -86.840 236.496 173.411 0.42 70.22 314 HIS A CA 1
ATOM 2356 C CA B HIS A 1 334 ? -86.840 236.495 173.412 0.58 70.22 314 HIS A CA 1
ATOM 2357 C C . HIS A 1 334 ? -87.507 235.338 174.149 1.00 74.64 314 HIS A C 1
ATOM 2358 O O . HIS A 1 334 ? -87.038 234.883 175.196 1.00 70.07 314 HIS A O 1
ATOM 2371 N N . ALA A 1 335 ? -88.619 234.862 173.593 1.00 73.36 315 ALA A N 1
ATOM 2372 C CA . ALA A 1 335 ? -89.445 233.877 174.275 1.00 67.60 315 ALA A CA 1
ATOM 2373 C C . ALA A 1 335 ? -88.680 232.588 174.537 1.00 65.33 315 ALA A C 1
ATOM 2374 O O . ALA A 1 335 ? -87.845 232.152 173.740 1.00 62.80 315 ALA A O 1
ATOM 2376 N N . ILE A 1 336 ? -88.975 231.991 175.680 1.00 63.60 316 ILE A N 1
ATOM 2377 C CA . ILE A 1 336 ? -88.463 230.679 176.044 1.00 65.39 316 ILE A CA 1
ATOM 2378 C C . ILE A 1 336 ? -89.431 229.628 175.530 1.00 67.29 316 ILE A C 1
ATOM 2379 O O . ILE A 1 336 ? -90.645 229.736 175.745 1.00 70.87 316 ILE A O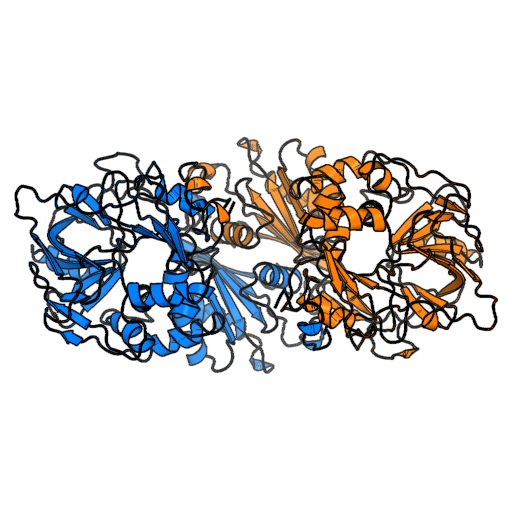 1
ATOM 2384 N N . LEU A 1 337 ? -88.905 228.614 174.851 1.00 65.83 317 LEU A N 1
ATOM 2385 C CA . LEU A 1 337 ? -89.681 227.414 174.565 1.00 64.39 317 LEU A CA 1
ATOM 2386 C C . LEU A 1 337 ? -89.402 226.392 175.659 1.00 62.95 317 LEU A C 1
ATOM 2387 O O . LEU A 1 337 ? -88.288 225.864 175.754 1.00 60.84 317 LEU A O 1
ATOM 2392 N N . GLN A 1 338 ? -90.412 226.111 176.479 1.00 63.46 318 GLN A N 1
ATOM 2393 C CA . GLN A 1 338 ? -90.295 225.166 177.579 1.00 56.97 318 GLN A CA 1
ATOM 2394 C C . GLN A 1 338 ? -90.835 223.805 177.154 1.00 55.32 318 GLN A C 1
ATOM 2395 O O . GLN A 1 338 ? -91.947 223.709 176.625 1.00 53.29 318 GLN A O 1
ATOM 2401 N N . THR A 1 339 ? -90.046 222.760 177.390 1.00 49.33 319 THR A N 1
ATOM 2402 C CA . THR A 1 339 ? -90.464 221.388 177.133 1.00 48.81 319 THR A CA 1
ATOM 2403 C C . THR A 1 339 ? -89.808 220.497 178.187 1.00 48.24 319 THR A C 1
ATOM 2404 O O . THR A 1 339 ? -89.307 220.983 179.207 1.00 47.41 319 THR A O 1
ATOM 2408 N N . LEU A 1 340 ? -89.815 219.185 177.959 1.00 50.83 320 LEU A N 1
ATOM 2409 C CA . LEU A 1 340 ? -89.264 218.258 178.938 1.00 51.79 320 LEU A CA 1
ATOM 2410 C C . LEU A 1 340 ? -88.494 217.147 178.236 1.00 52.92 320 LEU A C 1
ATOM 2411 O O . LEU A 1 340 ? -88.546 216.994 177.012 1.00 48.22 320 LEU A O 1
ATOM 2416 N N . VAL A 1 341 ? -87.788 216.356 179.042 1.00 53.25 321 VAL A N 1
ATOM 2417 C CA . VAL A 1 341 ? -86.983 215.239 178.567 1.00 51.34 321 VAL A CA 1
ATOM 2418 C C . VAL A 1 341 ? -87.262 214.040 179.462 1.00 47.65 321 VAL A C 1
ATOM 2419 O O . VAL A 1 341 ? -87.233 214.160 180.694 1.00 46.32 321 VAL A O 1
ATOM 2423 N N . GLY A 1 342 ? -87.548 212.890 178.852 1.00 43.07 322 GLY A N 1
ATOM 2424 C CA . GLY A 1 342 ? -87.652 211.666 179.609 1.00 43.13 322 GLY A CA 1
ATOM 2425 C C . GLY A 1 342 ? -88.859 210.808 179.292 1.00 43.23 322 GLY A C 1
ATOM 2426 O O . GLY A 1 342 ? -88.734 209.747 178.677 1.00 44.81 322 GLY A O 1
ATOM 2427 N N . PRO A 1 343 ? -90.059 211.229 179.730 1.00 42.87 323 PRO A N 1
ATOM 2428 C CA . PRO A 1 343 ? -90.385 212.458 180.466 1.00 42.94 323 PRO A CA 1
ATOM 2429 C C . PRO A 1 343 ? -89.866 212.454 181.907 1.00 45.13 323 PRO A C 1
ATOM 2430 O O . PRO A 1 343 ? -89.826 213.505 182.542 1.00 47.62 323 PRO A O 1
ATOM 2434 N N . GLY A 1 344 ? -89.493 211.275 182.403 1.00 45.20 324 GLY A N 1
ATOM 2435 C CA . GLY A 1 344 ? -88.704 211.163 183.621 1.00 45.37 324 GLY A CA 1
ATOM 2436 C C . GLY A 1 344 ? -89.324 211.836 184.829 1.00 44.71 324 GLY A C 1
ATOM 2437 O O . GLY A 1 344 ? -90.534 211.761 185.072 1.00 38.24 324 GLY A O 1
ATOM 2438 N N . GLU A 1 345 ? -88.472 212.517 185.601 1.00 44.24 325 GLU A N 1
ATOM 2439 C CA . GLU A 1 345 ? -88.913 213.119 186.855 1.00 46.47 325 GLU A CA 1
ATOM 2440 C C . GLU A 1 345 ? -89.874 214.281 186.626 1.00 43.74 325 GLU A C 1
ATOM 2441 O O . GLU A 1 345 ? -90.717 214.557 187.486 1.00 41.78 325 GLU A O 1
ATOM 2447 N N . GLU A 1 346 ? -89.765 214.975 185.487 1.00 43.18 326 GLU A N 1
ATOM 2448 C CA . GLU A 1 346 ? -90.711 216.048 185.193 1.00 43.79 326 GLU A CA 1
ATOM 2449 C C . GLU A 1 346 ? -92.140 215.520 185.150 1.00 44.05 326 GLU A C 1
ATOM 2450 O O . GLU A 1 346 ? -93.061 216.159 185.670 1.00 44.67 326 GLU A O 1
ATOM 2456 N N . HIS A 1 347 ? -92.344 214.348 184.544 1.00 40.48 327 HIS A N 1
ATOM 2457 C CA . HIS A 1 347 ? -93.671 213.746 184.557 1.00 39.00 327 HIS A CA 1
ATOM 2458 C C . HIS A 1 347 ? -94.061 213.300 185.958 1.00 39.55 327 HIS A C 1
ATOM 2459 O O . HIS A 1 347 ? -95.230 213.409 186.343 1.00 38.12 327 HIS A O 1
ATOM 2466 N N . THR A 1 348 ? -93.102 212.784 186.730 1.00 39.69 328 THR A N 1
ATOM 2467 C CA . THR A 1 348 ? -93.395 212.400 188.108 1.00 40.38 328 THR A CA 1
ATOM 2468 C C . THR A 1 348 ? -93.974 213.576 188.883 1.00 40.39 328 THR A C 1
ATOM 2469 O O . THR A 1 348 ? -94.975 213.436 189.592 1.00 41.37 328 THR A O 1
ATOM 2473 N N . THR A 1 349 ? -93.370 214.756 188.737 1.00 41.29 329 THR A N 1
ATOM 2474 C CA . THR A 1 349 ? -93.873 215.925 189.448 1.00 43.75 329 THR A CA 1
ATOM 2475 C C . THR A 1 349 ? -95.244 216.333 188.930 1.00 43.45 329 THR A C 1
ATOM 2476 O O . THR A 1 349 ? -96.170 216.568 189.716 1.00 42.45 329 THR A O 1
ATOM 2480 N N . LEU A 1 350 ? -95.394 216.408 187.605 1.00 43.00 330 LEU A N 1
ATOM 2481 C CA . LEU A 1 350 ? -96.615 216.955 187.021 1.00 44.20 330 LEU A CA 1
ATOM 2482 C C . LEU A 1 350 ? -97.816 216.057 187.290 1.00 42.50 330 LEU A C 1
ATOM 2483 O O . LEU A 1 350 ? -98.895 216.548 187.633 1.00 43.56 330 LEU A O 1
ATOM 2488 N N . ALA A 1 351 ? -97.656 214.745 187.137 1.00 39.76 331 ALA A N 1
ATOM 2489 C CA . ALA A 1 351 ? -98.749 213.826 187.432 1.00 40.08 331 ALA A CA 1
ATOM 2490 C C . ALA A 1 351 ? -98.806 213.429 188.904 1.00 39.37 331 ALA A C 1
ATOM 2491 O O . ALA A 1 351 ? -99.902 213.229 189.443 1.00 38.76 331 ALA A O 1
ATOM 2493 N N . GLY A 1 352 ? -97.653 213.351 189.572 1.00 39.55 332 GLY A N 1
ATOM 2494 C CA . GLY A 1 352 ? -97.616 212.776 190.909 1.00 39.56 332 GLY A CA 1
ATOM 2495 C C . GLY A 1 352 ? -98.167 213.685 191.991 1.00 41.13 332 GLY A C 1
ATOM 2496 O O . GLY A 1 352 ? -98.807 213.214 192.935 1.00 40.34 332 GLY A O 1
ATOM 2497 N N . LEU A 1 353 ? -97.908 214.992 191.895 1.00 40.16 333 LEU A N 1
ATOM 2498 C CA . LEU A 1 353 ? -98.433 215.900 192.915 1.00 42.99 333 LEU A CA 1
ATOM 2499 C C . LEU A 1 353 ? -99.956 215.929 192.928 1.00 42.51 333 LEU A C 1
ATOM 2500 O O . LEU A 1 353 ? -100.543 215.880 194.024 1.00 43.86 333 LEU A O 1
ATOM 2505 N N . PRO A 1 354 ? -100.655 216.015 191.790 1.00 45.03 334 PRO A N 1
ATOM 2506 C CA . PRO A 1 354 ? -102.118 215.855 191.842 1.00 44.36 334 PRO A CA 1
ATOM 2507 C C . PRO A 1 354 ? -102.555 214.475 192.291 1.00 42.15 334 PRO A C 1
ATOM 2508 O O . PRO A 1 354 ? -103.589 214.353 192.960 1.00 41.94 334 PRO A O 1
ATOM 2512 N N . THR A 1 355 ? -101.808 213.427 191.930 1.00 41.22 335 THR A N 1
ATOM 2513 C CA . THR A 1 355 ? -102.164 212.090 192.385 1.00 42.69 335 THR A CA 1
ATOM 2514 C C . THR A 1 355 ? -102.135 212.020 193.907 1.00 42.14 335 THR A C 1
ATOM 2515 O O . THR A 1 355 ? -103.081 211.533 194.536 1.00 37.58 335 THR A O 1
ATOM 2519 N N . GLU A 1 356 ? -101.063 212.536 194.512 1.00 43.91 336 GLU A N 1
ATOM 2520 C CA . GLU A 1 356 ? -100.970 212.605 195.966 1.00 44.62 336 GLU A CA 1
ATOM 2521 C C . GLU A 1 356 ? -102.101 213.443 196.549 1.00 44.54 336 GLU A C 1
ATOM 2522 O O . GLU A 1 356 ? -102.749 213.042 197.527 1.00 40.07 336 GLU A O 1
ATOM 2528 N N . ALA A 1 357 ? -102.341 214.624 195.965 1.00 42.09 337 ALA A N 1
ATOM 2529 C CA . ALA A 1 357 ? -103.381 215.512 196.474 1.00 44.41 337 ALA A CA 1
ATOM 2530 C C . ALA A 1 357 ? -104.753 214.859 196.390 1.00 45.30 337 ALA A C 1
ATOM 2531 O O . ALA A 1 357 ? -105.560 214.974 197.321 1.00 46.98 337 ALA A O 1
ATOM 2533 N N . SER A 1 358 ? -105.030 214.173 195.279 1.00 37.75 338 SER A N 1
ATOM 2534 C CA . SER A 1 358 ? -106.306 213.486 195.110 1.00 37.50 338 SER A CA 1
ATOM 2535 C C . SER A 1 358 ? -106.484 212.393 196.155 1.00 42.86 338 SER A C 1
ATOM 2536 O O . SER A 1 358 ? -107.552 212.269 196.767 1.00 44.50 338 SER A O 1
ATOM 2539 N N . ILE A 1 359 ? -105.445 211.583 196.366 1.00 39.08 339 ILE A N 1
ATOM 2540 C CA . ILE A 1 359 ? -105.531 210.497 197.336 1.00 38.42 339 ILE A CA 1
ATOM 2541 C C . ILE A 1 359 ? -105.664 211.046 198.752 1.00 40.14 339 ILE A C 1
ATOM 2542 O O . ILE A 1 359 ? -106.496 210.575 199.538 1.00 43.25 339 ILE A O 1
ATOM 2547 N N A ARG A 1 360 ? -104.850 212.048 199.094 0.54 41.11 340 ARG A N 1
ATOM 2548 N N B ARG A 1 360 ? -104.844 212.041 199.106 0.46 41.15 340 ARG A N 1
ATOM 2549 C CA A ARG A 1 360 ? -104.859 212.602 200.445 0.54 43.86 340 ARG A CA 1
ATOM 2550 C CA B ARG A 1 360 ? -104.884 212.565 200.470 0.46 43.74 340 ARG A CA 1
ATOM 2551 C C A ARG A 1 360 ? -106.233 213.156 200.799 0.54 43.64 340 ARG A C 1
ATOM 2552 C C B ARG A 1 360 ? -106.253 213.143 200.803 0.46 43.62 340 ARG A C 1
ATOM 2553 O O A ARG A 1 360 ? -106.745 212.918 201.900 0.54 42.68 340 ARG A O 1
ATOM 2554 O O B ARG A 1 360 ? -106.784 212.905 201.895 0.46 42.76 340 ARG A O 1
ATOM 2569 N N . ASN A 1 361 ? -106.842 213.903 199.873 1.00 43.34 341 ASN A N 1
ATOM 2570 C CA . ASN A 1 361 ? -108.163 214.472 200.120 1.00 44.41 341 ASN A CA 1
ATOM 2571 C C . ASN A 1 361 ? -109.198 213.377 200.341 1.00 44.10 341 ASN A C 1
ATOM 2572 O O . ASN A 1 361 ? -110.051 213.486 201.231 1.00 40.25 341 ASN A O 1
ATOM 2577 N N . ALA A 1 362 ? -109.137 212.310 199.542 1.00 39.47 342 ALA A N 1
ATOM 2578 C CA . ALA A 1 362 ? -110.123 211.242 199.656 1.00 39.36 342 ALA A CA 1
ATOM 2579 C C . ALA A 1 362 ? -109.992 210.505 200.987 1.00 40.97 342 ALA A C 1
ATOM 2580 O O . ALA A 1 362 ? -110.993 210.260 201.670 1.00 40.16 342 ALA A O 1
ATOM 2582 N N . VAL A 1 363 ? -108.765 210.143 201.373 1.00 40.68 343 VAL A N 1
ATOM 2583 C CA . VAL A 1 363 ? -108.578 209.401 202.618 1.00 37.70 343 VAL A CA 1
ATOM 2584 C C . VAL A 1 363 ? -108.903 210.278 203.821 1.00 40.38 343 VAL A C 1
ATOM 2585 O O . VAL A 1 363 ? -109.494 209.812 204.804 1.00 40.00 343 VAL A O 1
ATOM 2589 N N . GLU A 1 364 ? -108.524 211.557 203.772 1.00 38.31 344 GLU A N 1
ATOM 2590 C CA . GLU A 1 364 ? -108.787 212.438 204.907 1.00 44.45 344 GLU A CA 1
ATOM 2591 C C . GLU A 1 364 ? -110.283 212.643 205.113 1.00 53.12 344 GLU A C 1
ATOM 2592 O O . GLU A 1 364 ? -110.745 212.777 206.254 1.00 53.00 344 GLU A O 1
ATOM 2598 N N . GLU A 1 365 ? -111.056 212.666 204.022 1.00 53.57 345 GLU A N 1
ATOM 2599 C CA . GLU A 1 365 ? -112.507 212.794 204.137 1.00 56.97 345 GLU A CA 1
ATOM 2600 C C . GLU A 1 365 ? -113.127 211.553 204.768 1.00 50.84 345 GLU A C 1
ATOM 2601 O O . GLU A 1 365 ? -114.061 211.659 205.572 1.00 49.69 345 GLU A O 1
ATOM 2607 N N . ALA A 1 366 ? -112.625 210.370 204.410 1.00 47.24 346 ALA A N 1
ATOM 2608 C CA . ALA A 1 366 ? -113.215 209.129 204.897 1.00 48.36 346 ALA A CA 1
ATOM 2609 C C . ALA A 1 366 ? -112.652 208.721 206.257 1.00 50.15 346 ALA A C 1
ATOM 2610 O O . ALA A 1 366 ? -113.407 208.287 207.132 1.00 59.44 346 ALA A O 1
ATOM 2612 N N . ILE A 1 367 ? -111.342 208.845 206.456 1.00 44.85 347 ILE A N 1
ATOM 2613 C CA . ILE A 1 367 ? -110.708 208.447 207.713 1.00 43.67 347 ILE A CA 1
ATOM 2614 C C . ILE A 1 367 ? -109.909 209.625 208.265 1.00 41.96 347 ILE A C 1
ATOM 2615 O O . ILE A 1 367 ? -108.675 209.645 208.144 1.00 43.21 347 ILE A O 1
ATOM 2620 N N . PRO A 1 368 ? -110.561 210.615 208.876 1.00 44.06 348 PRO A N 1
ATOM 2621 C CA . PRO A 1 368 ? -109.847 211.819 209.328 1.00 48.42 348 PRO A CA 1
ATOM 2622 C C . PRO A 1 368 ? -108.729 211.491 210.308 1.00 50.91 348 PRO A C 1
ATOM 2623 O O . PRO A 1 368 ? -108.898 210.680 211.220 1.00 51.45 348 PRO A O 1
ATOM 2627 N N . GLY A 1 369 ? -107.573 212.129 210.106 1.00 49.81 349 GLY A N 1
ATOM 2628 C CA . GLY A 1 369 ? -106.437 211.986 210.992 1.00 51.23 349 GLY A CA 1
ATOM 2629 C C . GLY A 1 369 ? -105.585 210.746 210.783 1.00 48.29 349 GLY A C 1
ATOM 2630 O O . GLY A 1 369 ? -104.529 210.632 211.417 1.00 49.41 349 GLY A O 1
ATOM 2631 N N . PHE A 1 370 ? -105.998 209.820 209.915 1.00 43.07 350 PHE A N 1
ATOM 2632 C CA . PHE A 1 370 ? -105.298 208.543 209.792 1.00 44.73 350 PHE A CA 1
ATOM 2633 C C . PHE A 1 370 ? -104.102 208.642 208.854 1.00 47.12 350 PHE A C 1
ATOM 2634 O O . PHE A 1 370 ? -102.983 208.265 209.221 1.00 44.83 350 PHE A O 1
ATOM 2642 N N . LEU A 1 371 ? -104.322 209.133 207.636 1.00 44.06 351 LEU A N 1
ATOM 2643 C CA . LEU A 1 371 ? -103.264 209.209 206.635 1.00 44.49 351 LEU A CA 1
ATOM 2644 C C . LEU A 1 371 ? -102.326 210.360 206.968 1.00 43.84 351 LEU A C 1
ATOM 2645 O O . LEU A 1 371 ? -102.761 211.512 207.055 1.00 48.42 351 LEU A O 1
ATOM 2650 N N . GLN A 1 372 ? -101.040 210.053 207.148 1.00 39.67 352 GLN A N 1
ATOM 2651 C CA . GLN A 1 372 ? -100.069 211.104 207.433 1.00 42.32 352 GLN A CA 1
ATOM 2652 C C . GLN A 1 372 ? -99.510 211.716 206.156 1.00 43.71 352 GLN A C 1
ATOM 2653 O O . GLN A 1 372 ? -99.281 212.927 206.100 1.00 45.99 352 GLN A O 1
ATOM 2659 N N . ASN A 1 373 ? -99.275 210.901 205.130 1.00 41.38 353 ASN A N 1
ATOM 2660 C CA . ASN A 1 373 ? -98.660 211.397 203.906 1.00 44.32 353 ASN A CA 1
ATOM 2661 C C . ASN A 1 373 ? -98.861 210.364 202.805 1.00 44.33 353 ASN A C 1
ATOM 2662 O O . ASN A 1 373 ? -99.268 209.225 203.055 1.00 43.19 353 ASN A O 1
ATOM 2667 N N . VAL A 1 374 ? -98.565 210.782 201.578 1.00 40.71 354 VAL A N 1
ATOM 2668 C CA . VAL A 1 374 ? -98.691 209.925 200.405 1.00 41.07 354 VAL A CA 1
ATOM 2669 C C . VAL A 1 374 ? -97.643 210.354 199.388 1.00 43.20 354 VAL A C 1
ATOM 2670 O O . VAL A 1 374 ? -97.382 211.548 199.210 1.00 45.79 354 VAL A O 1
ATOM 2674 N N . TYR A 1 375 ? -97.032 209.372 198.730 1.00 38.74 355 TYR A N 1
ATOM 2675 C CA . TYR A 1 375 ? -96.019 209.618 197.714 1.00 39.46 355 TYR A CA 1
ATOM 2676 C C . TYR A 1 375 ? -96.394 208.860 196.450 1.00 39.45 355 TYR A C 1
ATOM 2677 O O . TYR A 1 375 ? -96.452 207.626 196.457 1.00 37.02 355 TYR A O 1
ATOM 2686 N N . ALA A 1 376 ? -96.662 209.598 195.376 1.00 39.58 356 ALA A N 1
ATOM 2687 C CA . ALA A 1 376 ? -96.853 209.010 194.050 1.00 39.32 356 ALA A CA 1
ATOM 2688 C C . ALA A 1 376 ? -95.462 208.735 193.490 1.00 38.94 356 ALA A C 1
ATOM 2689 O O . ALA A 1 376 ? -94.847 209.591 192.853 1.00 39.14 356 ALA A O 1
ATOM 2691 N N . HIS A 1 377 ? -94.965 207.522 193.737 1.00 37.09 357 HIS A N 1
ATOM 2692 C CA . HIS A 1 377 ? -93.542 207.234 193.585 1.00 38.35 357 HIS A CA 1
ATOM 2693 C C . HIS A 1 377 ? -93.055 207.497 192.163 1.00 36.50 357 HIS A C 1
ATOM 2694 O O . HIS A 1 377 ? -93.763 207.242 191.185 1.00 37.16 357 HIS A O 1
ATOM 2701 N N . THR A 1 378 ? -91.822 208.007 192.058 1.00 38.05 358 THR A N 1
ATOM 2702 C CA . THR A 1 378 ? -91.244 208.299 190.748 1.00 36.81 358 THR A CA 1
ATOM 2703 C C . THR A 1 378 ? -91.011 207.028 189.942 1.00 36.85 358 THR A C 1
ATOM 2704 O O . THR A 1 378 ? -90.936 207.082 188.708 1.00 36.30 358 THR A O 1
ATOM 2708 N N . ALA A 1 379 ? -90.915 205.876 190.616 1.00 34.63 359 ALA A N 1
ATOM 2709 C CA . ALA A 1 379 ? -90.772 204.606 189.917 1.00 36.86 359 ALA A CA 1
ATOM 2710 C C . ALA A 1 379 ? -92.025 204.249 189.126 1.00 38.30 359 ALA A C 1
ATOM 2711 O O . ALA A 1 379 ? -91.951 203.429 188.204 1.00 37.40 359 ALA A O 1
ATOM 2713 N N . GLY A 1 380 ? -93.167 204.848 189.459 1.00 34.69 360 GLY A N 1
ATOM 2714 C CA . GLY A 1 380 ? -94.375 204.657 188.680 1.00 31.72 360 GLY A CA 1
ATOM 2715 C C . GLY A 1 380 ? -94.721 205.882 187.860 1.00 34.74 360 GLY A C 1
ATOM 2716 O O . GLY A 1 380 ? -95.858 206.033 187.405 1.00 36.36 360 GLY A O 1
ATOM 2717 N N . GLY A 1 381 ? -93.748 206.769 187.671 1.00 34.15 361 GLY A N 1
ATOM 2718 C CA . GLY A 1 381 ? -93.966 207.994 186.922 1.00 36.95 361 GLY A CA 1
ATOM 2719 C C . GLY A 1 381 ? -94.979 208.920 187.571 1.00 39.61 361 GLY A C 1
ATOM 2720 O O . GLY A 1 381 ? -95.558 209.778 186.903 1.00 39.19 361 GLY A O 1
ATOM 2721 N N . GLY A 1 382 ? -95.209 208.751 188.872 1.00 41.22 362 GLY A N 1
ATOM 2722 C CA . GLY A 1 382 ? -96.235 209.508 189.559 1.00 36.84 362 GLY A CA 1
ATOM 2723 C C . GLY A 1 382 ? -97.649 209.005 189.354 1.00 37.80 362 GLY A C 1
ATOM 2724 O O . GLY A 1 382 ? -98.595 209.697 189.741 1.00 39.73 362 GLY A O 1
ATOM 2725 N N A LYS A 1 383 ? -97.831 207.827 188.755 0.60 34.99 363 LYS A N 1
ATOM 2726 N N B LYS A 1 383 ? -97.827 207.820 188.763 0.40 35.22 363 LYS A N 1
ATOM 2727 C CA A LYS A 1 383 ? -99.171 207.298 188.513 0.60 35.50 363 LYS A CA 1
ATOM 2728 C CA B LYS A 1 383 ? -99.163 207.296 188.498 0.40 35.43 363 LYS A CA 1
ATOM 2729 C C A LYS A 1 383 ? -99.354 205.869 188.997 0.60 34.28 363 LYS A C 1
ATOM 2730 C C B LYS A 1 383 ? -99.362 205.863 188.964 0.40 34.65 363 LYS A C 1
ATOM 2731 O O A LYS A 1 383 ? -100.392 205.561 189.588 0.60 37.24 363 LYS A O 1
ATOM 2732 O O B LYS A 1 383 ? -100.429 205.542 189.492 0.40 36.54 363 LYS A O 1
ATOM 2743 N N . PHE A 1 384 ? -98.375 204.994 188.772 1.00 32.26 364 PHE A N 1
ATOM 2744 C CA . PHE A 1 384 ? -98.584 203.566 188.981 1.00 31.53 364 PHE A CA 1
ATOM 2745 C C . PHE A 1 384 ? -98.377 203.094 190.416 1.00 30.60 364 PHE A C 1
ATOM 2746 O O . PHE A 1 384 ? -99.011 202.111 190.825 1.00 30.52 364 PHE A O 1
ATOM 2754 N N . LEU A 1 385 ? -97.503 203.738 191.187 1.00 28.48 365 LEU A N 1
ATOM 2755 C CA . LEU A 1 385 ? -97.120 203.232 192.506 1.00 32.13 365 LEU A CA 1
ATOM 2756 C C . LEU A 1 385 ? -97.432 204.278 193.565 1.00 35.50 365 LEU A C 1
ATOM 2757 O O . LEU A 1 385 ? -96.915 205.399 193.517 1.00 40.10 365 LEU A O 1
ATOM 2762 N N . GLY A 1 386 ? -98.287 203.910 194.525 1.00 34.27 366 GLY A N 1
ATOM 2763 C CA . GLY A 1 386 ? -98.645 204.796 195.619 1.00 34.47 366 GLY A CA 1
ATOM 2764 C C . GLY A 1 386 ? -98.128 204.271 196.950 1.00 34.29 366 GLY A C 1
ATOM 2765 O O . GLY A 1 386 ? -98.389 203.125 197.322 1.00 35.98 366 GLY A O 1
ATOM 2766 N N . ILE A 1 387 ? -97.378 205.122 197.644 1.00 32.95 367 ILE A N 1
ATOM 2767 C CA . ILE A 1 387 ? -96.894 204.838 198.990 1.00 33.46 367 ILE A CA 1
ATOM 2768 C C . ILE A 1 387 ? -97.756 205.627 199.966 1.00 34.79 367 ILE A C 1
ATOM 2769 O O . ILE A 1 387 ? -97.760 206.864 199.946 1.00 36.42 367 ILE A O 1
ATOM 2774 N N . LEU A 1 388 ? -98.474 204.921 200.829 1.00 33.36 368 LEU A N 1
ATOM 2775 C CA . LEU A 1 388 ? -99.372 205.541 201.793 1.00 34.38 368 LEU A CA 1
ATOM 2776 C C . LEU A 1 388 ? -98.753 205.412 203.177 1.00 35.68 368 LEU A C 1
ATOM 2777 O O . LEU A 1 388 ? -98.416 204.304 203.610 1.00 33.63 368 LEU A O 1
ATOM 2782 N N . GLN A 1 389 ? -98.597 206.540 203.862 1.00 37.42 369 GLN A N 1
ATOM 2783 C CA . GLN A 1 389 ? -98.052 206.567 205.213 1.00 37.19 369 GLN A CA 1
ATOM 2784 C C . GLN A 1 389 ? -99.202 206.801 206.185 1.00 38.78 369 GLN A C 1
ATOM 2785 O O . GLN A 1 389 ? -99.852 207.851 206.150 1.00 40.35 369 GLN A O 1
ATOM 2791 N N . VAL A 1 390 ? -99.457 205.820 207.046 1.00 35.44 370 VAL A N 1
ATOM 2792 C CA . VAL A 1 390 ? -100.560 205.889 207.991 1.00 37.09 370 VAL A CA 1
ATOM 2793 C C . VAL A 1 390 ? -99.995 205.831 209.405 1.00 39.84 370 VAL A C 1
ATOM 2794 O O . VAL A 1 390 ? -98.847 205.443 209.632 1.00 41.57 370 VAL A O 1
ATOM 2798 N N . LYS A 1 391 ? -100.828 206.225 210.363 1.00 39.49 371 LYS A N 1
ATOM 2799 C CA . LYS A 1 391 ? -100.489 206.158 211.780 1.00 39.71 371 LYS A CA 1
ATOM 2800 C C . LYS A 1 391 ? -101.653 205.496 212.503 1.00 39.47 371 LYS A C 1
ATOM 2801 O O . LYS A 1 391 ? -102.729 206.090 212.621 1.00 41.63 371 LYS A O 1
ATOM 2807 N N . LYS A 1 392 ? -101.453 204.263 212.964 1.00 36.37 372 LYS A N 1
ATOM 2808 C CA . LYS A 1 392 ? -102.464 203.594 213.776 1.00 38.81 372 LYS A CA 1
ATOM 2809 C C . LYS A 1 392 ? -102.426 204.175 215.184 1.00 41.80 372 LYS A C 1
ATOM 2810 O O . LYS A 1 392 ? -101.417 204.048 215.887 1.00 42.72 372 LYS A O 1
ATOM 2816 N N . ARG A 1 393 ? -103.520 204.820 215.589 1.00 44.69 373 ARG A N 1
ATOM 2817 C CA . ARG A 1 393 ? -103.593 205.537 216.856 1.00 47.39 373 ARG A CA 1
ATOM 2818 C C . ARG A 1 393 ? -104.295 204.748 217.949 1.00 49.07 373 ARG A C 1
ATOM 2819 O O . ARG A 1 393 ? -104.148 205.088 219.127 1.00 46.19 373 ARG A O 1
ATOM 2827 N N . GLN A 1 394 ? -105.051 203.717 217.585 1.00 49.12 374 GLN A N 1
ATOM 2828 C CA . GLN A 1 394 ? -105.932 203.008 218.501 1.00 48.12 374 GLN A CA 1
ATOM 2829 C C . GLN A 1 394 ? -106.186 201.624 217.922 1.00 42.23 374 GLN A C 1
ATOM 2830 O O . GLN A 1 394 ? -105.926 201.395 216.734 1.00 37.57 374 GLN A O 1
ATOM 2836 N N . PRO A 1 395 ? -106.682 200.677 218.731 1.00 40.90 375 PRO A N 1
ATOM 2837 C CA . PRO A 1 395 ? -106.929 199.325 218.195 1.00 39.44 375 PRO A CA 1
ATOM 2838 C C . PRO A 1 395 ? -107.844 199.298 216.979 1.00 39.82 375 PRO A C 1
ATOM 2839 O O . PRO A 1 395 ? -107.651 198.459 216.089 1.00 36.59 375 PRO A O 1
ATOM 2843 N N . SER A 1 396 ? -108.830 200.199 216.907 1.00 39.95 376 SER A N 1
ATOM 2844 C CA . SER A 1 396 ? -109.752 200.198 215.772 1.00 41.43 376 SER A CA 1
ATOM 2845 C C . SER A 1 396 ? -109.094 200.649 214.472 1.00 38.82 376 SER A C 1
ATOM 2846 O O . SER A 1 396 ? -109.664 200.424 213.398 1.00 36.76 376 SER A O 1
ATOM 2849 N N . ASP A 1 397 ? -107.914 201.278 214.533 1.00 38.45 377 ASP A N 1
ATOM 2850 C CA . ASP A 1 397 ? -107.201 201.596 213.297 1.00 35.56 377 ASP A CA 1
ATOM 2851 C C . ASP A 1 397 ? -106.635 200.356 212.620 1.00 36.53 377 ASP A C 1
ATOM 2852 O O . ASP A 1 397 ? -106.302 200.415 211.428 1.00 36.08 377 ASP A O 1
ATOM 2857 N N . GLU A 1 398 ? -106.501 199.244 213.341 1.00 31.48 378 GLU A N 1
ATOM 2858 C CA . GLU A 1 398 ? -106.137 198.000 212.676 1.00 32.03 378 GLU A CA 1
ATOM 2859 C C . GLU A 1 398 ? -107.252 197.609 211.719 1.00 33.05 378 GLU A C 1
ATOM 2860 O O . GLU A 1 398 ? -108.431 197.600 212.091 1.00 33.11 378 GLU A O 1
ATOM 2866 N N . GLY A 1 399 ? -106.879 197.300 210.479 1.00 31.80 379 GLY A N 1
ATOM 2867 C CA . GLY A 1 399 ? -107.835 197.094 209.416 1.00 27.47 379 GLY A CA 1
ATOM 2868 C C . GLY A 1 399 ? -108.148 198.331 208.599 1.00 32.21 379 GLY A C 1
ATOM 2869 O O . GLY A 1 399 ? -108.743 198.204 207.519 1.00 32.53 379 GLY A O 1
ATOM 2870 N N . ARG A 1 400 ? -107.774 199.523 209.075 1.00 31.14 380 ARG A N 1
ATOM 2871 C CA . ARG A 1 400 ? -107.999 200.720 208.276 1.00 32.54 380 ARG A CA 1
ATOM 2872 C C . ARG A 1 400 ? -106.889 200.968 207.260 1.00 33.25 380 ARG A C 1
ATOM 2873 O O . ARG A 1 400 ? -107.114 201.712 206.301 1.00 34.91 380 ARG A O 1
ATOM 2881 N N . GLN A 1 401 ? -105.709 200.359 207.427 1.00 27.95 381 GLN A N 1
ATOM 2882 C CA . GLN A 1 401 ? -104.661 200.581 206.436 1.00 29.20 381 GLN A CA 1
ATOM 2883 C C . GLN A 1 401 ? -105.092 200.036 205.081 1.00 32.38 381 GLN A C 1
ATOM 2884 O O . GLN A 1 401 ? -104.845 200.664 204.043 1.00 30.93 381 GLN A O 1
ATOM 2890 N N . GLY A 1 402 ? -105.768 198.882 205.075 1.00 30.03 382 GLY A N 1
ATOM 2891 C CA . GLY A 1 402 ? -106.278 198.342 203.829 1.00 33.18 382 GLY A CA 1
ATOM 2892 C C . GLY A 1 402 ? -107.411 199.170 203.262 1.00 35.28 382 GLY A C 1
ATOM 2893 O O . GLY A 1 402 ? -107.566 199.264 202.040 1.00 35.05 382 GLY A O 1
ATOM 2894 N N . GLN A 1 403 ? -108.210 199.787 204.135 1.00 32.18 383 GLN A N 1
ATOM 2895 C CA . GLN A 1 403 ? -109.251 200.697 203.671 1.00 32.95 383 GLN A CA 1
ATOM 2896 C C . GLN A 1 403 ? -108.648 201.906 202.970 1.00 37.13 383 GLN A C 1
ATOM 2897 O O . GLN A 1 403 ? -109.140 202.329 201.917 1.00 37.15 383 GLN A O 1
ATOM 2903 N N . ALA A 1 404 ? -107.570 202.468 203.531 1.00 33.99 384 ALA A N 1
ATOM 2904 C CA . ALA A 1 404 ? -106.895 203.582 202.872 1.00 35.65 384 ALA A CA 1
ATOM 2905 C C . ALA A 1 404 ? -106.352 203.183 201.505 1.00 34.54 384 ALA A C 1
ATOM 2906 O O . ALA A 1 404 ? -106.386 203.992 200.569 1.00 33.87 384 ALA A O 1
ATOM 2908 N N . ALA A 1 405 ? -105.845 201.955 201.369 1.00 32.12 385 ALA A N 1
ATOM 2909 C CA . ALA A 1 405 ? -105.384 201.493 200.063 1.00 35.35 385 ALA A CA 1
ATOM 2910 C C . ALA A 1 405 ? -106.540 201.413 199.074 1.00 36.65 385 ALA A C 1
ATOM 2911 O O . ALA A 1 405 ? -106.405 201.823 197.913 1.00 33.35 385 ALA A O 1
ATOM 2913 N N . LEU A 1 406 ? -107.689 200.898 199.525 1.00 33.28 386 LEU A N 1
ATOM 2914 C CA . LEU A 1 406 ? -108.877 200.837 198.677 1.00 33.17 386 LEU A CA 1
ATOM 2915 C C . LEU A 1 406 ? -109.321 202.228 198.244 1.00 35.15 386 LEU A C 1
ATOM 2916 O O . LEU A 1 406 ? -109.720 202.435 197.092 1.00 35.25 386 LEU A O 1
ATOM 2921 N N . ILE A 1 407 ? -109.286 203.192 199.166 1.00 34.08 387 ILE A N 1
ATOM 2922 C CA . ILE A 1 407 ? -109.661 204.559 198.817 1.00 34.46 387 ILE A CA 1
ATOM 2923 C C . ILE A 1 407 ? -108.714 205.115 197.762 1.00 37.03 387 ILE A C 1
ATOM 2924 O O . ILE A 1 407 ? -109.140 205.795 196.818 1.00 36.41 387 ILE A O 1
ATOM 2929 N N . ALA A 1 408 ? -107.415 204.846 197.909 1.00 34.12 388 ALA A N 1
ATOM 2930 C CA . ALA A 1 408 ? -106.459 205.303 196.910 1.00 36.10 388 ALA A CA 1
ATOM 2931 C C . ALA A 1 408 ? -106.749 204.668 195.555 1.00 35.99 388 ALA A C 1
ATOM 2932 O O . ALA A 1 408 ? -106.794 205.358 194.530 1.00 34.91 388 ALA A O 1
ATOM 2934 N N . LEU A 1 409 ? -106.974 203.350 195.536 1.00 33.05 389 LEU A N 1
ATOM 2935 C CA . LEU A 1 409 ? -107.270 202.670 194.278 1.00 34.49 389 LEU A CA 1
ATOM 2936 C C . LEU A 1 409 ? -108.567 203.174 193.657 1.00 38.77 389 LEU A C 1
ATOM 2937 O O . LEU A 1 409 ? -108.653 203.304 192.431 1.00 38.62 389 LEU A O 1
ATOM 2942 N N . ALA A 1 410 ? -109.572 203.489 194.482 1.00 37.56 390 ALA A N 1
ATOM 2943 C CA . ALA A 1 410 ? -110.838 204.011 193.982 1.00 36.85 390 ALA A CA 1
ATOM 2944 C C . ALA A 1 410 ? -110.749 205.458 193.522 1.00 40.64 390 ALA A C 1
ATOM 2945 O O . ALA A 1 410 ? -111.567 205.882 192.695 1.00 41.70 390 ALA A O 1
ATOM 2947 N N . THR A 1 411 ? -109.799 206.229 194.050 1.00 37.88 391 THR A N 1
ATOM 2948 C CA . THR A 1 411 ? -109.670 207.634 193.687 1.00 41.63 391 THR A CA 1
ATOM 2949 C C . THR A 1 411 ? -108.878 207.823 192.399 1.00 43.94 391 THR A C 1
ATOM 2950 O O . THR A 1 411 ? -109.177 208.730 191.614 1.00 40.98 391 THR A O 1
ATOM 2954 N N . TYR A 1 412 ? -107.877 206.975 192.166 1.00 40.46 392 TYR A N 1
ATOM 2955 C CA . TYR A 1 412 ? -106.959 207.112 191.037 1.00 41.29 392 TYR A CA 1
ATOM 2956 C C . TYR A 1 412 ? -106.875 205.749 190.357 1.00 38.63 392 TYR A C 1
ATOM 2957 O O . TYR A 1 412 ? -106.048 204.910 190.724 1.00 35.07 392 TYR A O 1
ATOM 2966 N N . SER A 1 413 ? -107.739 205.536 189.360 1.00 36.72 393 SER A N 1
ATOM 2967 C CA . SER A 1 413 ? -107.891 204.211 188.770 1.00 38.86 393 SER A CA 1
ATOM 2968 C C . SER A 1 413 ? -106.657 203.762 187.997 1.00 36.63 393 SER A C 1
ATOM 2969 O O . SER A 1 413 ? -106.547 202.577 187.672 1.00 33.31 393 SER A O 1
ATOM 2972 N N . GLU A 1 414 ? -105.740 204.671 187.682 1.00 36.66 394 GLU A N 1
ATOM 2973 C CA . GLU A 1 414 ? -104.527 204.305 186.965 1.00 38.59 394 GLU A CA 1
ATOM 2974 C C . GLU A 1 414 ? -103.403 203.882 187.900 1.00 39.03 394 GLU A C 1
ATOM 2975 O O . GLU A 1 414 ? -102.327 203.502 187.424 1.00 37.25 394 GLU A O 1
ATOM 2981 N N . LEU A 1 415 ? -103.632 203.923 189.211 1.00 35.10 395 LEU A N 1
ATOM 2982 C CA . LEU A 1 415 ? -102.728 203.270 190.144 1.00 35.49 395 LEU A CA 1
ATOM 2983 C C . LEU A 1 415 ? -102.630 201.787 189.813 1.00 36.57 395 LEU A C 1
ATOM 2984 O O . LEU A 1 415 ? -103.556 201.188 189.256 1.00 39.59 395 LEU A O 1
ATOM 2989 N N . LYS A 1 416 ? -101.492 201.196 190.155 1.00 33.45 396 LYS A N 1
ATOM 2990 C CA . LYS A 1 416 ? -101.316 199.756 190.031 1.00 34.31 396 LYS A CA 1
ATOM 2991 C C . LYS A 1 416 ? -101.081 199.088 191.376 1.00 37.37 396 LYS A C 1
ATOM 2992 O O . LYS A 1 416 ? -101.840 198.189 191.755 1.00 32.64 396 LYS A O 1
ATOM 2998 N N . ASN A 1 417 ? -100.057 199.502 192.121 1.00 34.85 397 ASN A N 1
ATOM 2999 C CA . ASN A 1 417 ? -99.746 198.879 193.400 1.00 34.68 397 ASN A CA 1
ATOM 3000 C C . ASN A 1 417 ? -99.736 199.922 194.508 1.00 35.14 397 ASN A C 1
ATOM 3001 O O . ASN A 1 417 ? -99.439 201.097 194.277 1.00 33.04 397 ASN A O 1
ATOM 3006 N N . ILE A 1 418 ? -100.052 199.468 195.719 1.00 33.15 398 ILE A N 1
ATOM 3007 C CA . ILE A 1 418 ? -100.038 200.300 196.915 1.00 31.99 398 ILE A CA 1
ATOM 3008 C C . ILE A 1 418 ? -99.101 199.667 197.933 1.00 33.00 398 ILE A C 1
ATOM 3009 O O . ILE A 1 418 ? -99.151 198.453 198.163 1.00 33.14 398 ILE A O 1
ATOM 3014 N N . ILE A 1 419 ? -98.245 200.487 198.540 1.00 31.90 399 ILE A N 1
ATOM 3015 C CA . ILE A 1 419 ? -97.410 200.059 199.656 1.00 32.40 399 ILE A CA 1
ATOM 3016 C C . ILE A 1 419 ? -97.809 200.888 200.871 1.00 35.29 399 ILE A C 1
ATOM 3017 O O . ILE A 1 419 ? -97.766 202.124 200.827 1.00 35.25 399 ILE A O 1
ATOM 3022 N N . LEU A 1 420 ? -98.221 200.211 201.938 1.00 30.48 400 LEU A N 1
ATOM 3023 C CA . LEU A 1 420 ? -98.635 200.853 203.180 1.00 31.63 400 LEU A CA 1
ATOM 3024 C C . LEU A 1 420 ? -97.502 200.763 204.199 1.00 33.58 400 LEU A C 1
ATOM 3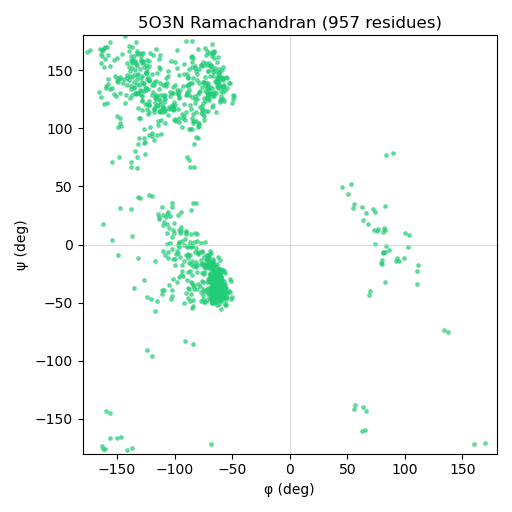025 O O . LEU A 1 420 ? -96.943 199.682 204.411 1.00 33.62 400 LEU A O 1
ATOM 3030 N N . VAL A 1 421 ? -97.157 201.897 204.822 1.00 33.54 401 VAL A N 1
ATOM 3031 C CA . VAL A 1 421 ? -96.105 201.951 205.834 1.00 33.67 401 VAL A CA 1
ATOM 3032 C C . VAL A 1 421 ? -96.564 202.840 206.983 1.00 34.53 401 VAL A C 1
ATOM 3033 O O . VAL A 1 421 ? -97.495 203.638 206.850 1.00 34.56 401 VAL A O 1
ATOM 3037 N N . ASP A 1 422 ? -95.892 202.691 208.126 1.00 33.67 402 ASP A N 1
ATOM 3038 C CA . ASP A 1 422 ? -96.187 203.484 209.312 1.00 34.38 402 ASP A CA 1
ATOM 3039 C C . ASP A 1 422 ? -95.451 204.821 209.271 1.00 37.67 402 ASP A C 1
ATOM 3040 O O . ASP A 1 422 ? -94.621 205.081 208.396 1.00 40.19 402 ASP A O 1
ATOM 3045 N N . GLU A 1 423 ? -95.745 205.666 210.265 1.00 36.79 403 GLU A N 1
ATOM 3046 C CA . GLU A 1 423 ? -95.226 207.027 210.308 1.00 41.59 403 GLU A CA 1
ATOM 3047 C C . GLU A 1 423 ? -93.735 207.101 210.610 1.00 43.02 403 GLU A C 1
ATOM 3048 O O . GLU A 1 423 ? -93.166 208.191 210.516 1.00 42.36 403 GLU A O 1
ATOM 3054 N N . ASP A 1 424 ? -93.087 205.999 210.988 1.00 42.26 404 ASP A N 1
ATOM 3055 C CA . ASP A 1 424 ? -91.646 206.022 211.209 1.00 44.08 404 ASP A CA 1
ATOM 3056 C C . ASP A 1 424 ? -90.866 205.542 209.991 1.00 43.06 404 ASP A C 1
ATOM 3057 O O . ASP A 1 424 ? -89.661 205.288 210.095 1.00 40.84 404 ASP A O 1
ATOM 3062 N N . VAL A 1 425 ? -91.525 205.421 208.842 1.00 37.47 405 VAL A N 1
ATOM 3063 C CA . VAL A 1 425 ? -90.884 205.059 207.583 1.00 40.82 405 VAL A CA 1
ATOM 3064 C C . VAL A 1 425 ? -90.903 206.282 206.673 1.00 40.67 405 VAL A C 1
ATOM 3065 O O . VAL A 1 425 ? -91.955 206.903 206.479 1.00 43.27 405 VAL A O 1
ATOM 3069 N N . ASP A 1 426 ? -89.740 206.636 206.136 1.00 41.35 406 ASP A N 1
ATOM 3070 C CA . ASP A 1 426 ? -89.608 207.767 205.217 1.00 42.54 406 ASP A CA 1
ATOM 3071 C C . ASP A 1 426 ? -90.059 207.312 203.830 1.00 40.45 406 ASP A C 1
ATOM 3072 O O . ASP A 1 426 ? -89.314 206.642 203.111 1.00 43.22 406 ASP A O 1
ATOM 3077 N N . ILE A 1 427 ? -91.287 207.678 203.446 1.00 40.70 407 ILE A N 1
ATOM 3078 C CA . ILE A 1 427 ? -91.865 207.207 202.190 1.00 37.37 407 ILE A CA 1
ATOM 3079 C C . ILE A 1 427 ? -91.165 207.768 200.961 1.00 39.51 407 ILE A C 1
ATOM 3080 O O . ILE A 1 427 ? -91.378 207.259 199.857 1.00 40.55 407 ILE A O 1
ATOM 3085 N N . PHE A 1 428 ? -90.352 208.810 201.111 1.00 42.73 408 PHE A N 1
ATOM 3086 C CA . PHE A 1 428 ? -89.601 209.352 199.988 1.00 49.97 408 PHE A CA 1
ATOM 3087 C C . PHE A 1 428 ? -88.202 208.761 199.883 1.00 51.85 408 PHE A C 1
ATOM 3088 O O . PHE A 1 428 ? -87.437 209.159 199.000 1.00 53.40 408 PHE A O 1
ATOM 3096 N N . ASP A 1 429 ? -87.864 207.815 200.757 1.00 46.74 409 ASP A N 1
ATOM 3097 C CA . ASP A 1 429 ? -86.592 207.099 200.747 1.00 47.05 409 ASP A CA 1
ATOM 3098 C C . ASP A 1 429 ? -86.883 205.676 200.286 1.00 44.44 409 ASP A C 1
ATOM 3099 O O . ASP A 1 429 ? -87.415 204.869 201.056 1.00 43.96 409 ASP A O 1
ATOM 3104 N N . SER A 1 430 ? -86.536 205.362 199.033 1.00 42.27 410 SER A N 1
ATOM 3105 C CA . SER A 1 430 ? -86.841 204.034 198.508 1.00 40.35 410 SER A CA 1
ATOM 3106 C C . SER A 1 430 ? -86.117 202.937 199.279 1.00 40.78 410 SER A C 1
ATOM 3107 O O . SER A 1 430 ? -86.621 201.812 199.368 1.00 38.52 410 SER A O 1
ATOM 3110 N N . ASP A 1 431 ? -84.939 203.236 199.838 1.00 39.25 411 ASP A N 1
ATOM 3111 C CA . ASP A 1 431 ? -84.294 202.291 200.747 1.00 39.60 411 ASP A CA 1
ATOM 3112 C C . ASP A 1 431 ? -85.184 201.993 201.942 1.00 39.59 411 ASP A C 1
ATOM 3113 O O . ASP A 1 431 ? -85.363 200.831 202.327 1.00 38.90 411 ASP A O 1
ATOM 3118 N N . ASP A 1 432 ? -85.739 203.040 202.557 1.00 41.92 412 ASP A N 1
ATOM 3119 C CA . ASP A 1 432 ? -86.602 202.838 203.714 1.00 40.82 412 ASP A CA 1
ATOM 3120 C C . ASP A 1 432 ? -87.885 202.111 203.335 1.00 39.20 412 ASP A C 1
ATOM 3121 O O . ASP A 1 432 ? -88.437 201.364 204.151 1.00 36.71 412 ASP A O 1
ATOM 3126 N N . ILE A 1 433 ? -88.378 202.310 202.111 1.00 37.06 413 ILE A N 1
ATOM 3127 C CA . ILE A 1 433 ? -89.548 201.555 201.667 1.00 35.06 413 ILE A CA 1
ATOM 3128 C C . ILE A 1 433 ? -89.216 200.069 201.597 1.00 34.85 413 ILE A C 1
ATOM 3129 O O . ILE A 1 433 ? -89.955 199.223 202.112 1.00 31.86 413 ILE A O 1
ATOM 3134 N N . LEU A 1 434 ? -88.088 199.732 200.961 1.00 34.49 414 LEU A N 1
ATOM 3135 C CA . LEU A 1 434 ? -87.700 198.329 200.853 1.00 34.23 414 LEU A CA 1
ATOM 3136 C C . LEU A 1 434 ? -87.385 197.739 202.219 1.00 36.28 414 LEU A C 1
ATOM 3137 O O . LEU A 1 434 ? -87.551 196.532 202.425 1.00 34.74 414 LEU A O 1
ATOM 3142 N N . TRP A 1 435 ? -86.941 198.573 203.161 1.00 36.90 415 TRP A N 1
ATOM 3143 C CA . TRP A 1 435 ? -86.740 198.103 204.525 1.00 39.17 415 TRP A CA 1
ATOM 3144 C C . TRP A 1 435 ? -88.060 197.666 205.147 1.00 34.93 415 TRP A C 1
ATOM 3145 O O . TRP A 1 435 ? -88.144 196.597 205.760 1.00 36.62 415 TRP A O 1
ATOM 3156 N N . ALA A 1 436 ? -89.107 198.482 204.994 1.00 30.19 416 ALA A N 1
ATOM 3157 C CA . ALA A 1 436 ? -90.416 198.101 205.517 1.00 31.82 416 ALA A CA 1
ATOM 3158 C C . ALA A 1 436 ? -90.931 196.840 204.836 1.00 32.98 416 ALA A C 1
ATOM 3159 O O . ALA A 1 436 ? -91.587 196.003 205.470 1.00 34.16 416 ALA A O 1
ATOM 3161 N N . MET A 1 437 ? -90.622 196.676 203.547 1.00 31.16 417 MET A N 1
ATOM 3162 C CA . MET A 1 437 ? -90.993 195.471 202.815 1.00 33.77 417 MET A CA 1
ATOM 3163 C C . MET A 1 437 ? -90.185 194.251 203.237 1.00 34.89 417 MET A C 1
ATOM 3164 O O . MET A 1 437 ? -90.529 193.135 202.835 1.00 34.93 417 MET A O 1
ATOM 3169 N N . THR A 1 438 ? -89.123 194.437 204.019 1.00 33.93 418 THR A N 1
ATOM 3170 C CA . THR A 1 438 ? -88.249 193.352 204.447 1.00 35.15 418 THR A CA 1
ATOM 3171 C C . THR A 1 438 ? -88.494 192.925 205.893 1.00 39.03 418 THR A C 1
ATOM 3172 O O . THR A 1 438 ? -88.612 191.728 206.166 1.00 41.81 418 THR A O 1
ATOM 3176 N N . THR A 1 439 ? -88.585 193.876 206.828 1.00 33.77 419 THR A N 1
ATOM 3177 C CA . THR A 1 439 ? -88.750 193.551 208.241 1.00 33.29 419 THR A CA 1
ATOM 3178 C C . THR A 1 439 ? -90.180 193.715 208.746 1.00 34.98 419 THR A C 1
ATOM 3179 O O . THR A 1 439 ? -90.440 193.399 209.912 1.00 35.54 419 THR A O 1
ATOM 3183 N N . ARG A 1 440 ? -91.105 194.205 207.920 1.00 30.32 420 ARG A N 1
ATOM 3184 C CA . ARG A 1 440 ? -92.474 194.469 208.354 1.00 31.82 420 ARG A CA 1
ATOM 3185 C C . ARG A 1 440 ? -93.468 193.888 207.365 1.00 32.90 420 ARG A C 1
ATOM 3186 O O . ARG A 1 440 ? -94.493 194.494 207.043 1.00 29.16 420 ARG A O 1
ATOM 3194 N N . MET A 1 441 ? -93.180 192.692 206.874 1.00 32.44 421 MET A N 1
ATOM 3195 C CA . MET A 1 441 ? -94.001 192.103 205.836 1.00 35.09 421 MET A CA 1
ATOM 3196 C C . MET A 1 441 ? -93.753 190.605 205.847 1.00 32.63 421 MET A C 1
ATOM 3197 O O . MET A 1 441 ? -92.609 190.169 205.964 1.00 34.11 421 MET A O 1
ATOM 3202 N N . GLN A 1 442 ? -94.826 189.825 205.769 1.00 29.95 422 GLN A N 1
ATOM 3203 C CA . GLN A 1 442 ? -94.721 188.388 205.564 1.00 29.52 422 GLN A CA 1
ATOM 3204 C C . GLN A 1 442 ? -95.496 188.046 204.303 1.00 31.41 422 GLN A C 1
ATOM 3205 O O . GLN A 1 442 ? -96.688 188.355 204.200 1.00 31.68 422 GLN A O 1
ATOM 3211 N N . GLY A 1 443 ? -94.810 187.407 203.351 1.00 29.72 423 GLY A N 1
ATOM 3212 C CA . GLY A 1 443 ? -95.355 187.257 202.011 1.00 28.14 423 GLY A CA 1
ATOM 3213 C C . GLY A 1 443 ? -96.712 186.582 201.951 1.00 31.79 423 GLY A C 1
ATOM 3214 O O . GLY A 1 443 ? -97.547 186.942 201.118 1.00 31.88 423 GLY A O 1
ATOM 3215 N N . ASP A 1 444 ? -96.957 185.594 202.812 1.00 32.14 424 ASP A N 1
ATOM 3216 C CA . ASP A 1 444 ? -98.240 184.903 202.798 1.00 33.15 424 ASP A CA 1
ATOM 3217 C C . ASP A 1 444 ? -99.269 185.551 203.722 1.00 34.14 424 ASP A C 1
ATOM 3218 O O . ASP A 1 444 ? -100.352 184.991 203.914 1.00 35.41 424 ASP A O 1
ATOM 3223 N N . VAL A 1 445 ? -98.964 186.729 204.272 1.00 29.87 425 VAL A N 1
ATOM 3224 C CA . VAL A 1 445 ? -99.872 187.465 205.145 1.00 33.17 425 VAL A CA 1
ATOM 3225 C C . VAL A 1 445 ? -100.205 188.841 204.575 1.00 33.28 425 VAL A C 1
ATOM 3226 O O . VAL A 1 445 ? -101.372 189.246 204.535 1.00 30.25 425 VAL A O 1
ATOM 3230 N N . SER A 1 446 ? -99.188 189.572 204.125 1.00 27.68 426 SER A N 1
ATOM 3231 C CA . SER A 1 446 ? -99.275 191.013 203.929 1.00 27.20 426 SER A CA 1
ATOM 3232 C C . SER A 1 446 ? -99.572 191.433 202.496 1.00 29.38 426 SER A C 1
ATOM 3233 O O . SER A 1 446 ? -99.679 192.638 202.236 1.00 31.87 426 SER A O 1
ATOM 3236 N N . ILE A 1 447 ? -99.718 190.487 201.569 1.00 26.94 427 ILE A N 1
ATOM 3237 C CA . ILE A 1 447 ? -99.848 190.784 200.143 1.00 29.23 427 ILE A CA 1
ATOM 3238 C C . ILE A 1 447 ? -101.240 190.367 199.673 1.00 27.30 427 ILE A C 1
ATOM 3239 O O . ILE A 1 447 ? -101.600 189.186 199.744 1.00 29.02 427 ILE A O 1
ATOM 3244 N N . THR A 1 448 ? -102.014 191.332 199.178 1.00 28.39 428 THR A N 1
ATOM 3245 C CA . THR A 1 448 ? -103.338 191.087 198.617 1.00 27.91 428 THR A CA 1
ATOM 3246 C C . THR A 1 448 ? -103.339 191.461 197.142 1.00 27.73 428 THR A C 1
ATOM 3247 O O . THR A 1 448 ? -102.976 192.589 196.786 1.00 31.60 428 THR A O 1
ATOM 3251 N N . THR A 1 449 ? -103.754 190.524 196.291 1.00 26.43 429 THR A N 1
ATOM 3252 C CA . THR A 1 449 ? -103.823 190.734 194.849 1.00 30.85 429 THR A CA 1
ATOM 3253 C C . THR A 1 449 ? -105.270 190.882 194.399 1.00 31.49 429 THR A C 1
ATOM 3254 O O . THR A 1 449 ? -106.152 190.149 194.858 1.00 30.35 429 THR A O 1
ATOM 3258 N N . LEU A 1 450 ? -105.500 191.819 193.475 1.00 29.32 430 LEU A N 1
ATOM 3259 C CA . LEU A 1 450 ? -106.820 192.094 192.906 1.00 28.65 430 LEU A CA 1
ATOM 3260 C C . LEU A 1 450 ? -106.735 191.922 191.395 1.00 30.16 430 LEU A C 1
ATOM 3261 O O . LEU A 1 450 ? -106.368 192.863 190.674 1.00 28.72 430 LEU A O 1
ATOM 3266 N N . PRO A 1 451 ? -107.061 190.749 190.869 1.00 33.87 431 PRO A N 1
ATOM 3267 C CA . PRO A 1 451 ? -106.904 190.523 189.429 1.00 32.99 431 PRO A CA 1
ATOM 3268 C C . PRO A 1 451 ? -108.006 191.171 188.603 1.00 30.08 431 PRO A C 1
ATOM 3269 O O . PRO A 1 451 ? -109.125 191.401 189.067 1.00 28.79 431 PRO A O 1
ATOM 3273 N N . GLY A 1 452 ? -107.662 191.470 187.354 1.00 30.52 432 GLY A N 1
ATOM 3274 C CA . GLY A 1 452 ? -108.650 191.898 186.377 1.00 26.66 432 GLY A CA 1
ATOM 3275 C C . GLY A 1 452 ? -109.213 193.290 186.567 1.00 29.67 432 GLY A C 1
ATOM 3276 O O . GLY A 1 452 ? -110.365 193.531 186.193 1.00 29.20 432 GLY A O 1
ATOM 3277 N N . ILE A 1 453 ? -108.432 194.221 187.122 1.00 28.17 433 ILE A N 1
ATOM 3278 C CA . ILE A 1 453 ? -108.861 195.603 187.323 1.00 28.32 433 ILE A CA 1
ATOM 3279 C C . ILE A 1 453 ? -108.234 196.473 186.246 1.00 29.72 433 ILE A C 1
ATOM 3280 O O . ILE A 1 453 ? -107.017 196.413 186.017 1.00 28.99 433 ILE A O 1
ATOM 3285 N N . ARG A 1 454 ? -109.061 197.291 185.595 1.00 29.57 434 ARG A N 1
ATOM 3286 C CA . ARG A 1 454 ? -108.579 198.172 184.540 1.00 31.52 434 ARG A CA 1
ATOM 3287 C C . ARG A 1 454 ? -107.520 199.120 185.089 1.00 35.58 434 ARG A C 1
ATOM 3288 O O . ARG A 1 454 ? -107.728 199.779 186.116 1.00 32.95 434 ARG A O 1
ATOM 3296 N N . GLY A 1 455 ? -106.372 199.166 184.414 1.00 28.96 435 GLY A N 1
ATOM 3297 C CA . GLY A 1 455 ? -105.251 199.954 184.886 1.00 34.06 435 GLY A CA 1
ATOM 3298 C C . GLY A 1 455 ? -104.819 201.043 183.924 1.00 36.02 435 GLY A C 1
ATOM 3299 O O . GLY A 1 455 ? -105.392 202.137 183.926 1.00 36.56 435 GLY A O 1
ATOM 3300 N N . HIS A 1 456 ? -103.811 200.762 183.098 1.00 33.39 436 HIS A N 1
ATOM 3301 C CA . HIS A 1 456 ? -103.277 201.759 182.178 1.00 37.93 436 HIS A CA 1
ATOM 3302 C C . HIS A 1 456 ? -102.636 201.061 180.986 1.00 40.14 436 HIS A C 1
ATOM 3303 O O . HIS A 1 456 ? -101.872 200.105 181.159 1.00 36.07 436 HIS A O 1
ATOM 3310 N N . GLN A 1 457 ? -102.935 201.567 179.786 1.00 40.22 437 GLN A N 1
ATOM 3311 C CA . GLN A 1 457 ? -102.459 200.953 178.549 1.00 45.73 437 GLN A CA 1
ATOM 3312 C C . GLN A 1 457 ? -100.939 200.954 178.447 1.00 43.44 437 GLN A C 1
ATOM 3313 O O . GLN A 1 457 ? -100.362 200.056 177.825 1.00 43.60 437 GLN A O 1
ATOM 3319 N N . LEU A 1 458 ? -100.273 201.953 179.022 1.00 40.22 438 LEU A N 1
ATOM 3320 C CA . LEU A 1 458 ? -98.838 202.114 178.817 1.00 37.41 438 LEU A CA 1
ATOM 3321 C C . LEU A 1 458 ? -97.988 201.274 179.768 1.00 35.71 438 LEU A C 1
ATOM 3322 O O . LEU A 1 458 ? -96.758 201.311 179.667 1.00 37.84 438 LEU A O 1
ATOM 3327 N N . ASP A 1 459 ? -98.598 200.515 180.675 1.00 33.83 439 ASP A N 1
ATOM 3328 C CA . ASP A 1 459 ? -97.855 199.495 181.410 1.00 32.63 439 ASP A CA 1
ATOM 3329 C C . ASP A 1 459 ? -97.799 198.254 180.527 1.00 30.22 439 ASP A C 1
ATOM 3330 O O . ASP A 1 459 ? -98.806 197.556 180.370 1.00 33.90 439 ASP A O 1
ATOM 3335 N N . PRO A 1 460 ? -96.643 197.943 179.938 1.00 31.56 440 PRO A N 1
ATOM 3336 C CA . PRO A 1 460 ? -96.588 196.810 178.999 1.00 35.35 440 PRO A CA 1
ATOM 3337 C C . PRO A 1 460 ? -96.830 195.461 179.662 1.00 35.01 440 PRO A C 1
ATOM 3338 O O . PRO A 1 460 ? -97.123 194.489 178.956 1.00 29.69 440 PRO A O 1
ATOM 3342 N N . SER A 1 461 ? -96.724 195.359 180.989 1.00 33.59 441 SER A N 1
ATOM 3343 C CA . SER A 1 461 ? -97.066 194.099 181.638 1.00 30.86 441 SER A CA 1
ATOM 3344 C C . SER A 1 461 ? -98.568 193.920 181.807 1.00 31.08 441 SER A C 1
ATOM 3345 O O . SER A 1 461 ? -99.001 192.846 182.234 1.00 31.27 441 SER A O 1
ATOM 3348 N N . GLN A 1 462 ? -99.367 194.943 181.511 1.00 30.72 442 GLN A N 1
ATOM 3349 C CA . GLN A 1 462 ? -100.822 194.827 181.573 1.00 33.85 442 GLN A CA 1
ATOM 3350 C C . GLN A 1 462 ? -101.322 194.300 180.227 1.00 32.69 442 GLN A C 1
ATOM 3351 O O . GLN A 1 462 ? -101.905 195.012 179.407 1.00 32.79 442 GLN A O 1
ATOM 3357 N N . SER A 1 463 ? -101.059 193.008 180.011 1.00 31.11 443 SER A N 1
ATOM 3358 C CA . SER A 1 463 ? -101.299 192.348 178.740 1.00 33.23 443 SER A CA 1
ATOM 3359 C C . SER A 1 463 ? -101.677 190.891 178.946 1.00 31.29 443 SER A C 1
ATOM 3360 O O . SER A 1 463 ? -101.113 190.229 179.830 1.00 30.22 443 SER A O 1
ATOM 3363 N N . PRO A 1 464 ? -102.598 190.362 178.144 1.00 32.68 444 PRO A N 1
ATOM 3364 C CA . PRO A 1 464 ? -102.919 188.931 178.227 1.00 31.97 444 PRO A CA 1
ATOM 3365 C C . PRO A 1 464 ? -101.688 188.052 178.043 1.00 30.30 444 PRO A C 1
ATOM 3366 O O . PRO A 1 464 ? -101.658 186.917 178.523 1.00 31.33 444 PRO A O 1
ATOM 3370 N N . ASP A 1 465 ? -100.658 188.566 177.367 1.00 30.39 445 ASP A N 1
ATOM 3371 C CA . ASP A 1 465 ? -99.437 187.784 177.197 1.00 34.38 445 ASP A CA 1
ATOM 3372 C C . ASP A 1 465 ? -98.634 187.654 178.489 1.00 33.68 445 ASP A C 1
ATOM 3373 O O . ASP A 1 465 ? -97.789 186.759 178.588 1.00 31.32 445 ASP A O 1
ATOM 3378 N N . TYR A 1 466 ? -98.873 188.521 179.472 1.00 32.25 446 TYR A N 1
ATOM 3379 C CA . TYR A 1 466 ? -98.157 188.460 180.743 1.00 31.42 446 TYR A CA 1
ATOM 3380 C C . TYR A 1 466 ? -98.895 187.637 181.791 1.00 34.50 446 TYR A C 1
ATOM 3381 O O . TYR A 1 466 ? -98.256 187.078 182.693 1.00 35.77 446 TYR A O 1
ATOM 3390 N N . SER A 1 467 ? -100.222 187.549 181.694 1.00 32.65 447 SER A N 1
ATOM 3391 C CA . SER A 1 467 ? -101.020 186.892 182.722 1.00 29.65 447 SER A CA 1
ATOM 3392 C C . SER A 1 467 ? -102.337 186.413 182.135 1.00 33.07 447 SER A C 1
ATOM 3393 O O . SER A 1 467 ? -103.028 187.180 181.458 1.00 34.14 447 SER A O 1
ATOM 3396 N N . THR A 1 468 ? -102.711 185.169 182.449 1.00 31.25 448 THR A N 1
ATOM 3397 C CA . THR A 1 468 ? -103.983 184.629 181.977 1.00 36.25 448 THR A CA 1
ATOM 3398 C C . THR A 1 468 ? -105.186 185.249 182.682 1.00 33.99 448 THR A C 1
ATOM 3399 O O . THR A 1 468 ? -106.318 185.050 182.231 1.00 34.07 448 THR A O 1
ATOM 3403 N N . SER A 1 469 ? -104.980 185.988 183.774 1.00 28.94 449 SER A N 1
ATOM 3404 C CA . SER A 1 469 ? -106.092 186.690 184.410 1.00 29.19 449 SER A CA 1
ATOM 3405 C C . SER A 1 469 ? -106.362 188.059 183.788 1.00 30.32 449 SER A C 1
ATOM 3406 O O . SER A 1 469 ? -107.314 188.736 184.196 1.00 29.94 449 SER A O 1
ATOM 3409 N N . ILE A 1 470 ? -105.567 188.468 182.805 1.00 27.62 450 ILE A N 1
ATOM 3410 C CA . ILE A 1 470 ? -105.712 189.754 182.128 1.00 26.49 450 ILE A CA 1
ATOM 3411 C C . ILE A 1 470 ? -106.426 189.508 180.802 1.00 28.08 450 ILE A C 1
ATOM 3412 O O . ILE A 1 470 ? -105.889 188.824 179.922 1.00 28.72 450 ILE A O 1
ATOM 3417 N N . ARG A 1 471 ? -107.624 190.077 180.652 1.00 31.63 451 ARG A N 1
ATOM 3418 C CA . ARG A 1 471 ? -108.468 189.829 179.486 1.00 32.50 451 ARG A CA 1
ATOM 3419 C C . ARG A 1 471 ? -108.201 190.777 178.323 1.00 31.80 451 ARG A C 1
ATOM 3420 O O . ARG A 1 471 ? -108.761 190.573 177.239 1.00 32.43 451 ARG A O 1
ATOM 3428 N N . GLY A 1 472 ? -107.398 191.816 178.521 1.00 29.43 452 GLY A N 1
ATOM 3429 C CA . GLY A 1 472 ? -107.157 192.783 177.462 1.00 31.06 452 GLY A CA 1
ATOM 3430 C C . GLY A 1 472 ? -106.090 193.759 177.899 1.00 31.97 452 GLY A C 1
ATOM 3431 O O . GLY A 1 472 ? -105.726 193.826 179.077 1.00 30.73 452 GLY A O 1
ATOM 3432 N N . ASN A 1 473 ? -105.592 194.524 176.929 1.00 30.84 453 ASN A N 1
ATOM 3433 C CA . ASN A 1 473 ? -104.515 195.460 177.219 1.00 30.14 453 ASN A CA 1
ATOM 3434 C C . ASN A 1 473 ? -104.982 196.516 178.215 1.00 33.65 453 ASN A C 1
ATOM 3435 O O . ASN A 1 473 ? -106.133 196.962 178.185 1.00 33.58 453 ASN A O 1
ATOM 3440 N N . GLY A 1 474 ? -104.081 196.910 179.110 1.00 35.03 454 GLY A N 1
ATOM 3441 C CA . GLY A 1 474 ? -104.404 197.918 180.094 1.00 30.68 454 GLY A CA 1
ATOM 3442 C C . GLY A 1 474 ? -105.254 197.444 181.250 1.00 32.11 454 GLY A C 1
ATOM 3443 O O . GLY A 1 474 ? -105.794 198.282 181.980 1.00 33.20 454 GLY A O 1
ATOM 3444 N N . ILE A 1 475 ? -105.410 196.132 181.428 1.00 33.13 455 ILE A N 1
ATOM 3445 C CA . ILE A 1 475 ? -106.009 195.546 182.624 1.00 32.12 455 ILE A CA 1
ATOM 3446 C C . ILE A 1 475 ? -104.893 194.892 183.422 1.00 32.86 455 ILE A C 1
ATOM 3447 O O . ILE A 1 475 ? -103.963 194.314 182.844 1.00 30.14 455 ILE A O 1
ATOM 3452 N N . SER A 1 476 ? -104.982 194.977 184.749 1.00 30.55 456 SER A N 1
ATOM 3453 C CA . SER A 1 476 ? -103.874 194.568 185.597 1.00 29.20 456 SER A CA 1
ATOM 3454 C C . SER A 1 476 ? -104.373 193.764 186.785 1.00 29.80 456 SER A C 1
ATOM 3455 O O . SER A 1 476 ? -105.537 193.849 187.189 1.00 32.61 456 SER A O 1
ATOM 3458 N N . CYS A 1 477 ? -103.466 192.977 187.343 1.00 30.85 457 CYS A N 1
ATOM 3459 C CA . CYS A 1 477 ? -103.562 192.640 188.750 1.00 31.33 457 CYS A CA 1
ATOM 3460 C C . CYS A 1 477 ? -103.011 193.824 189.534 1.00 32.99 457 CYS A C 1
ATOM 3461 O O . CYS A 1 477 ? -101.943 194.350 189.207 1.00 33.84 457 CYS A O 1
ATOM 3464 N N . LYS A 1 478 ? -103.766 194.286 190.521 1.00 30.38 458 LYS A N 1
ATOM 3465 C CA . LYS A 1 478 ? -103.317 195.354 191.400 1.00 29.12 458 LYS A CA 1
ATOM 3466 C C . LYS A 1 478 ? -103.014 194.744 192.759 1.00 30.09 458 LYS A C 1
ATOM 3467 O O . LYS A 1 478 ? -103.743 193.863 193.226 1.00 31.43 458 LYS A O 1
ATOM 3473 N N . THR A 1 479 ? -101.911 195.170 193.368 1.00 28.26 459 THR A N 1
ATOM 3474 C CA . THR A 1 479 ? -101.386 194.501 194.548 1.00 29.45 459 THR A CA 1
ATOM 3475 C C . THR A 1 479 ? -101.202 195.494 195.686 1.00 29.14 459 THR A C 1
ATOM 3476 O O . THR A 1 479 ? -100.674 196.594 195.487 1.00 29.29 459 THR A O 1
ATOM 3480 N N . ILE A 1 480 ? -101.638 195.098 196.881 1.00 30.21 460 ILE A N 1
ATOM 3481 C CA . ILE A 1 480 ? -101.491 195.903 198.090 1.00 28.65 460 ILE A CA 1
ATOM 3482 C C . ILE A 1 480 ? -100.478 195.211 198.989 1.00 31.06 460 ILE A C 1
ATOM 3483 O O . ILE A 1 480 ? -100.706 194.080 199.439 1.00 31.72 460 ILE A O 1
ATOM 3488 N N . PHE A 1 481 ? -99.360 195.886 199.244 1.00 32.09 461 PHE A N 1
ATOM 3489 C CA . PHE A 1 481 ? -98.330 195.415 200.166 1.00 32.66 461 PHE A CA 1
ATOM 3490 C C . PHE A 1 481 ? -98.550 196.137 201.491 1.00 32.59 461 PHE A C 1
ATOM 3491 O O . PHE A 1 481 ? -98.268 197.332 201.613 1.00 29.28 461 PHE A O 1
ATOM 3499 N N . ASP A 1 482 ? -99.068 195.416 202.480 1.00 28.52 462 ASP A N 1
ATOM 3500 C CA . ASP A 1 482 ? -99.255 195.976 203.818 1.00 30.89 462 ASP A CA 1
ATOM 3501 C C . ASP A 1 482 ? -97.967 195.786 204.608 1.00 31.88 462 ASP A C 1
ATOM 3502 O O . ASP A 1 482 ? -97.713 194.707 205.155 1.00 30.66 462 ASP A O 1
ATOM 3507 N N . CYS A 1 483 ? -97.158 196.844 204.686 1.00 29.09 463 CYS A N 1
ATOM 3508 C CA . CYS A 1 483 ? -95.940 196.850 205.486 1.00 30.06 463 CYS A CA 1
ATOM 3509 C C . CYS A 1 483 ? -96.097 197.682 206.757 1.00 32.29 463 CYS A C 1
ATOM 3510 O O . CYS A 1 483 ? -95.120 198.228 207.271 1.00 34.76 463 CYS A O 1
ATOM 3513 N N . THR A 1 484 ? -97.320 197.798 207.267 1.00 33.08 464 THR A N 1
ATOM 3514 C CA . THR A 1 484 ? -97.545 198.413 208.568 1.00 33.64 464 THR A CA 1
ATOM 3515 C C . THR A 1 484 ? -97.446 197.355 209.663 1.00 32.38 464 THR A C 1
ATOM 3516 O O . THR A 1 484 ? -97.835 196.198 209.471 1.00 31.06 464 THR A O 1
ATOM 3520 N N . VAL A 1 485 ? -96.903 197.755 210.807 1.00 29.21 465 VAL A N 1
ATOM 3521 C CA . VAL A 1 485 ? -96.837 196.844 211.959 1.00 31.18 465 VAL A CA 1
ATOM 3522 C C . VAL A 1 485 ? -98.250 196.537 212.438 1.00 31.54 465 VAL A C 1
ATOM 3523 O O . VAL A 1 485 ? -99.033 197.472 212.681 1.00 33.38 465 VAL A O 1
ATOM 3527 N N . PRO A 1 486 ? -98.626 195.265 212.580 1.00 31.56 466 PRO A N 1
ATOM 3528 C CA . PRO A 1 486 ? -99.916 194.946 213.201 1.00 30.10 466 PRO A CA 1
ATOM 3529 C C . PRO A 1 486 ? -100.048 195.650 214.541 1.00 32.68 466 PRO A C 1
ATOM 3530 O O . PRO A 1 486 ? -99.086 195.747 215.306 1.00 34.37 466 PRO A O 1
ATOM 3534 N N . TRP A 1 487 ? -101.249 196.177 214.798 1.00 31.73 467 TRP A N 1
ATOM 3535 C CA . TRP A 1 487 ? -101.475 196.996 215.986 1.00 33.76 467 TRP A CA 1
ATOM 3536 C C . TRP A 1 487 ? -100.980 196.306 217.251 1.00 35.65 467 TRP A C 1
ATOM 3537 O O . TRP A 1 487 ? -100.276 196.910 218.066 1.00 35.82 467 TRP A O 1
ATOM 3548 N N . ALA A 1 488 ? -101.325 195.027 217.423 1.00 37.03 468 ALA A N 1
ATOM 3549 C CA . ALA A 1 488 ? -100.990 194.331 218.662 1.00 39.40 468 ALA A CA 1
ATOM 3550 C C . ALA A 1 488 ? -99.488 194.179 218.868 1.00 38.54 468 ALA A C 1
ATOM 3551 O O . ALA A 1 488 ? -99.055 193.937 219.998 1.00 37.21 468 ALA A O 1
ATOM 3553 N N . LEU A 1 489 ? -98.683 194.334 217.817 1.00 37.22 469 LEU A N 1
ATOM 3554 C CA . LEU A 1 489 ? -97.249 194.084 217.895 1.00 37.52 469 LEU A CA 1
ATOM 3555 C C . LEU A 1 489 ? -96.414 195.356 217.893 1.00 37.87 469 LEU A C 1
ATOM 3556 O O . LEU A 1 489 ? -95.186 195.273 217.787 1.00 37.75 469 LEU A O 1
ATOM 3561 N N . LYS A 1 490 ? -97.038 196.529 218.027 1.00 38.08 470 LYS A N 1
ATOM 3562 C CA . LYS A 1 490 ? -96.318 197.770 217.752 1.00 40.60 470 LYS A CA 1
ATOM 3563 C C . LYS A 1 490 ? -95.174 198.004 218.732 1.00 39.92 470 LYS A C 1
ATOM 3564 O O . LYS A 1 490 ? -94.133 198.541 218.338 1.00 40.39 470 LYS A O 1
ATOM 3570 N N . ALA A 1 491 ? -95.321 197.584 219.992 1.00 37.53 471 ALA A N 1
ATOM 3571 C CA . ALA A 1 491 ? -94.252 197.795 220.963 1.00 43.07 471 ALA A CA 1
ATOM 3572 C C . ALA A 1 491 ? -92.988 197.012 220.623 1.00 43.15 471 ALA A C 1
ATOM 3573 O O . ALA A 1 491 ? -91.913 197.349 221.125 1.00 45.66 471 ALA A O 1
ATOM 3575 N N . ARG A 1 492 ? -93.087 195.984 219.783 1.00 39.73 472 ARG A N 1
ATOM 3576 C CA . ARG A 1 492 ? -91.935 195.176 219.410 1.00 43.27 472 ARG A CA 1
ATOM 3577 C C . ARG A 1 492 ? -91.206 195.685 218.173 1.00 39.66 472 ARG A C 1
ATOM 3578 O O . ARG A 1 492 ? -90.132 195.167 217.848 1.00 41.14 472 ARG A O 1
ATOM 3586 N N . PHE A 1 493 ? -91.762 196.658 217.461 1.00 36.48 473 PHE A N 1
ATOM 3587 C CA . PHE A 1 493 ? -91.197 197.091 216.189 1.00 36.97 473 PHE A CA 1
ATOM 3588 C C . PHE A 1 493 ? -90.677 198.522 216.264 1.00 39.64 473 PHE A C 1
ATOM 3589 O O . PHE A 1 493 ? -90.614 199.222 215.252 1.00 37.12 473 PHE A O 1
ATOM 3597 N N . GLU A 1 494 ? -90.301 198.964 217.460 1.00 39.86 474 GLU A N 1
ATOM 3598 C CA . GLU A 1 494 ? -89.738 200.296 217.617 1.00 48.38 474 GLU A CA 1
ATOM 3599 C C . GLU A 1 494 ? -88.337 200.338 217.020 1.00 42.34 474 GLU A C 1
ATOM 3600 O O . GLU A 1 494 ? -87.502 199.475 217.308 1.00 41.83 474 GLU A O 1
ATOM 3606 N N . ARG A 1 495 ? -88.083 201.335 216.180 1.00 37.98 475 ARG A N 1
ATOM 3607 C CA . ARG A 1 495 ? -86.756 201.492 215.604 1.00 40.68 475 ARG A CA 1
ATOM 3608 C C . ARG A 1 495 ? -85.791 202.030 216.655 1.00 40.11 475 ARG A C 1
ATOM 3609 O O . ARG A 1 495 ? -86.171 202.833 217.513 1.00 40.27 475 ARG A O 1
ATOM 3617 N N . ALA A 1 496 ? -84.545 201.560 216.592 1.00 41.15 476 ALA A N 1
ATOM 3618 C CA . ALA A 1 496 ? -83.529 201.872 217.586 1.00 45.52 476 ALA A CA 1
ATOM 3619 C C . ALA A 1 496 ? -83.463 203.379 217.822 1.00 44.66 476 ALA A C 1
ATOM 3620 O O . ALA A 1 496 ? -83.241 204.139 216.868 1.00 44.36 476 ALA A O 1
ATOM 3622 N N . PRO A 1 497 ? -83.673 203.847 219.058 1.00 47.61 477 PRO A N 1
ATOM 3623 C CA . PRO A 1 497 ? -83.739 205.293 219.303 1.00 50.65 477 PRO A CA 1
ATOM 3624 C C . PRO A 1 497 ? -82.376 205.921 219.527 1.00 53.22 477 PRO A C 1
ATOM 3625 O O . PRO A 1 497 ? -81.700 205.607 220.511 1.00 55.70 477 PRO A O 1
ATOM 3629 N N . PHE A 1 498 ? -81.967 206.822 218.648 1.00 55.45 478 PHE A N 1
ATOM 3630 C CA . PHE A 1 498 ? -80.715 207.537 218.833 1.00 54.75 478 PHE A CA 1
ATOM 3631 C C . PHE A 1 498 ? -80.975 208.889 219.483 1.00 59.94 478 PHE A C 1
ATOM 3632 O O . PHE A 1 498 ? -82.011 209.520 219.257 1.00 65.05 478 PHE A O 1
ATOM 3640 N N . MET A 1 499 ? -80.021 209.313 220.309 1.00 62.55 479 MET A N 1
ATOM 3641 C CA . MET A 1 499 ? -80.162 210.540 221.081 1.00 64.71 479 MET A CA 1
ATOM 3642 C C . MET A 1 499 ? -80.373 211.738 220.162 1.00 66.73 479 MET A C 1
ATOM 3643 O O . MET A 1 499 ? -79.706 211.883 219.134 1.00 62.79 479 MET A O 1
ATOM 3648 N N . GLU A 1 500 ? -81.326 212.591 220.535 1.00 73.38 480 GLU A N 1
ATOM 3649 C CA . GLU A 1 500 ? -81.620 213.806 219.781 1.00 78.16 480 GLU A CA 1
ATOM 3650 C C . GLU A 1 500 ? -80.483 214.801 219.969 1.00 73.68 480 GLU A C 1
ATOM 3651 O O . GLU A 1 500 ? -80.243 215.278 221.082 1.00 72.48 480 GLU A O 1
ATOM 3657 N N . VAL A 1 501 ? -79.772 215.111 218.884 1.00 71.16 481 VAL A N 1
ATOM 3658 C CA . VAL A 1 501 ? -78.685 216.080 218.905 1.00 71.18 481 VAL A CA 1
ATOM 3659 C C . VAL A 1 501 ? -78.799 216.971 217.677 1.00 70.12 481 VAL A C 1
ATOM 3660 O O . VAL A 1 501 ? -79.395 216.602 216.662 1.00 69.70 481 VAL A O 1
ATOM 3664 N N . ASP A 1 502 ? -78.225 218.166 217.788 1.00 69.95 482 ASP A N 1
ATOM 3665 C CA . ASP A 1 502 ? -78.019 219.029 216.634 1.00 69.74 482 ASP A CA 1
ATOM 3666 C C . ASP A 1 502 ? -76.626 218.735 216.093 1.00 67.65 482 ASP A C 1
ATOM 3667 O O . ASP A 1 502 ? -75.634 219.085 216.749 1.00 67.90 482 ASP A O 1
ATOM 3672 N N . PRO A 1 503 ? -76.496 218.087 214.932 1.00 63.84 483 PRO A N 1
ATOM 3673 C CA . PRO A 1 503 ? -75.162 217.688 214.458 1.00 61.91 483 PRO A CA 1
ATOM 3674 C C . PRO A 1 503 ? -74.325 218.834 213.917 1.00 64.52 483 PRO A C 1
ATOM 3675 O O . PRO A 1 503 ? -73.124 218.638 213.697 1.00 65.73 483 PRO A O 1
ATOM 3679 N N . THR A 1 504 ? -74.910 220.014 213.716 1.00 67.52 484 THR A N 1
ATOM 3680 C CA . THR A 1 504 ? -74.212 221.103 213.035 1.00 71.41 484 THR A CA 1
ATOM 3681 C C . THR A 1 504 ? -72.856 221.479 213.631 1.00 70.39 484 THR A C 1
ATOM 3682 O O . THR A 1 504 ? -71.924 221.716 212.844 1.00 70.87 484 THR A O 1
ATOM 3686 N N . PRO A 1 505 ? -72.658 221.557 214.955 1.00 68.91 485 PRO A N 1
ATOM 3687 C CA . PRO A 1 505 ? -71.346 222.005 215.460 1.00 69.72 485 PRO A CA 1
ATOM 3688 C C . PRO A 1 505 ? -70.199 221.055 215.150 1.00 69.14 485 PRO A C 1
ATOM 3689 O O . PRO A 1 505 ? -69.043 221.497 215.140 1.00 70.20 485 PRO A O 1
ATOM 3693 N N . TRP A 1 506 ? -70.469 219.775 214.896 1.00 67.16 486 TRP A N 1
ATOM 3694 C CA . TRP A 1 506 ? -69.407 218.823 214.598 1.00 65.61 486 TRP A CA 1
ATOM 3695 C C . TRP A 1 506 ? -69.039 218.777 213.120 1.00 66.28 486 TRP A C 1
ATOM 3696 O O . TRP A 1 506 ? -67.975 218.249 212.781 1.00 66.75 486 TRP A O 1
ATOM 3707 N N . ALA A 1 507 ? -69.886 219.311 212.239 1.00 69.08 487 ALA A N 1
ATOM 3708 C CA . ALA A 1 507 ? -69.579 219.416 210.818 1.00 71.34 487 ALA A CA 1
ATOM 3709 C C . ALA A 1 507 ? -70.363 220.563 210.192 1.00 73.66 487 ALA A C 1
ATOM 3710 O O . ALA A 1 507 ? -71.310 220.318 209.434 1.00 73.79 487 ALA A O 1
ATOM 3712 N N . PRO A 1 508 ? -70.017 221.821 210.490 1.00 78.07 488 PRO A N 1
ATOM 3713 C CA . PRO A 1 508 ? -70.787 222.938 209.913 1.00 82.18 488 PRO A CA 1
ATOM 3714 C C . PRO A 1 508 ? -70.844 222.934 208.394 1.00 88.73 488 PRO A C 1
ATOM 3715 O O . PRO A 1 508 ? -71.885 223.288 207.827 1.00 91.99 488 PRO A O 1
ATOM 3719 N N . GLU A 1 509 ? -69.760 222.532 207.720 1.00 93.61 489 GLU A N 1
ATOM 3720 C CA . GLU A 1 509 ? -69.715 222.579 206.260 1.00 101.32 489 GLU A CA 1
ATOM 3721 C C . GLU A 1 509 ? -70.826 221.752 205.624 1.00 99.09 489 GLU A C 1
ATOM 3722 O O . GLU A 1 509 ? -71.332 222.113 204.555 1.00 103.05 489 GLU A O 1
ATOM 3728 N N . LEU A 1 510 ? -71.217 220.650 206.260 1.00 94.57 490 LEU A N 1
ATOM 3729 C CA . LEU A 1 510 ? -72.234 219.753 205.730 1.00 95.46 490 LEU A CA 1
ATOM 3730 C C . LEU A 1 510 ? -73.645 220.121 206.174 1.00 95.27 490 LEU A C 1
ATOM 3731 O O . LEU A 1 510 ? -74.562 219.307 206.014 1.00 91.93 490 LEU A O 1
ATOM 3736 N N . PHE A 1 511 ? -73.836 221.300 206.758 1.00 99.74 491 PHE A N 1
ATOM 3737 C CA . PHE A 1 511 ? -75.175 221.788 207.072 1.00 100.23 491 PHE A CA 1
ATOM 3738 C C . PHE A 1 511 ? -75.260 223.291 206.839 1.00 104.60 491 PHE A C 1
ATOM 3739 O O . PHE A 1 511 ? -76.348 223.838 206.669 1.00 107.51 491 PHE A O 1
ATOM 3747 N N . PRO B 1 24 ? -50.204 202.170 199.148 1.00 90.00 4 PRO B N 1
ATOM 3748 C CA . PRO B 1 24 ? -50.080 200.870 199.821 1.00 89.80 4 PRO B CA 1
ATOM 3749 C C . PRO B 1 24 ? -50.719 200.869 201.211 1.00 88.66 4 PRO B C 1
ATOM 3750 O O . PRO B 1 24 ? -50.163 201.443 202.147 1.00 91.23 4 PRO B O 1
ATOM 3754 N N . ILE B 1 25 ? -51.874 200.222 201.339 1.00 86.84 5 ILE B N 1
ATOM 3755 C CA . ILE B 1 25 ? -52.640 200.206 202.582 1.00 84.58 5 ILE B CA 1
ATOM 3756 C C . ILE B 1 25 ? -52.310 198.929 203.343 1.00 85.70 5 ILE B C 1
ATOM 3757 O O . ILE B 1 25 ? -52.601 197.823 202.872 1.00 84.47 5 ILE B O 1
ATOM 3762 N N . ASN B 1 26 ? -51.712 199.081 204.527 1.00 86.05 6 ASN B N 1
ATOM 3763 C CA . ASN B 1 26 ? -51.404 197.952 205.393 1.00 86.01 6 ASN B CA 1
ATOM 3764 C C . ASN B 1 26 ? -52.144 197.995 206.722 1.00 84.57 6 ASN B C 1
ATOM 3765 O O . ASN B 1 26 ? -52.185 196.977 207.423 1.00 85.35 6 ASN B O 1
ATOM 3770 N N . ASP B 1 27 ? -52.727 199.134 207.083 1.00 80.84 7 ASP B N 1
ATOM 3771 C CA . ASP B 1 27 ? -53.373 199.313 208.378 1.00 74.28 7 ASP B CA 1
ATOM 3772 C C . ASP B 1 27 ? -54.415 200.424 208.251 1.00 66.22 7 ASP B C 1
ATOM 3773 O O . ASP B 1 27 ? -54.775 200.838 207.144 1.00 63.36 7 ASP B O 1
ATOM 3778 N N . LEU B 1 28 ? -54.897 200.917 209.396 1.00 59.81 8 LEU B N 1
ATOM 3779 C CA . LEU B 1 28 ? -55.994 201.878 209.374 1.00 56.40 8 LEU B CA 1
ATOM 3780 C C . LEU B 1 28 ? -55.506 203.277 209.009 1.00 54.52 8 LEU B C 1
ATOM 3781 O O . LEU B 1 28 ? -56.204 204.020 208.302 1.00 54.68 8 LEU B O 1
ATOM 3786 N N . ARG B 1 29 ? -54.303 203.651 209.462 1.00 52.59 9 ARG B N 1
ATOM 3787 C CA . ARG B 1 29 ? -53.797 204.987 209.165 1.00 58.17 9 ARG B CA 1
ATOM 3788 C C . ARG B 1 29 ? -53.473 205.146 207.683 1.00 60.81 9 ARG B C 1
ATOM 3789 O O . ARG B 1 29 ? -53.712 206.212 207.104 1.00 63.13 9 ARG B O 1
ATOM 3797 N N . SER B 1 30 ? -52.925 204.106 207.051 1.00 59.99 10 SER B N 1
ATOM 3798 C CA . SER B 1 30 ? -52.698 204.177 205.610 1.00 61.15 10 SER B CA 1
ATOM 3799 C C . SER B 1 30 ? -54.023 204.209 204.854 1.00 59.19 10 SER B C 1
ATOM 3800 O O . SER B 1 30 ? -54.136 204.860 203.807 1.00 60.78 10 SER B O 1
ATOM 3803 N N . ALA B 1 31 ? -55.040 203.523 205.378 1.00 57.94 11 ALA B N 1
ATOM 3804 C CA . ALA B 1 31 ? -56.368 203.580 204.776 1.00 57.17 11 ALA B CA 1
ATOM 3805 C C . ALA B 1 31 ? -56.942 204.989 204.853 1.00 56.60 11 ALA B C 1
ATOM 3806 O O . ALA B 1 31 ? -57.489 205.506 203.871 1.00 53.36 11 ALA B O 1
ATOM 3808 N N . ILE B 1 32 ? -56.824 205.625 206.023 1.00 53.34 12 ILE B N 1
ATOM 3809 C CA . ILE B 1 32 ? -57.281 207.003 206.193 1.00 53.35 12 ILE B CA 1
ATOM 3810 C C . ILE B 1 32 ? -56.551 207.929 205.230 1.00 56.62 12 ILE B C 1
ATOM 3811 O O . ILE B 1 32 ? -57.160 208.816 204.616 1.00 57.98 12 ILE B O 1
ATOM 3816 N N . ALA B 1 33 ? -55.238 207.733 205.079 1.00 56.34 13 ALA B N 1
ATOM 3817 C CA . ALA B 1 33 ? -54.453 208.573 204.181 1.00 58.66 13 ALA B CA 1
ATOM 3818 C C . ALA B 1 33 ? -55.020 208.560 202.766 1.00 55.15 13 ALA B C 1
ATOM 3819 O O . ALA B 1 33 ? -55.056 209.598 202.096 1.00 56.13 13 ALA B O 1
ATOM 3821 N N . LEU B 1 34 ? -55.480 207.398 202.296 1.00 53.81 14 LEU B N 1
ATOM 3822 C CA . LEU B 1 34 ? -56.053 207.325 200.953 1.00 57.98 14 LEU B CA 1
ATOM 3823 C C . LEU B 1 34 ? -57.386 208.062 200.891 1.00 55.68 14 LEU B C 1
ATOM 3824 O O . LEU B 1 34 ? -57.667 208.783 199.925 1.00 57.57 14 LEU B O 1
ATOM 3829 N N . LEU B 1 35 ? -58.228 207.884 201.920 1.00 52.75 15 LEU B N 1
ATOM 3830 C CA . LEU B 1 35 ? -59.511 208.582 201.963 1.00 51.63 15 LEU B CA 1
ATOM 3831 C C . LEU B 1 35 ? -59.332 210.091 201.877 1.00 54.00 15 LEU B C 1
ATOM 3832 O O . LEU B 1 35 ? -60.169 210.780 201.285 1.00 54.54 15 LEU B O 1
ATOM 3837 N N . GLN B 1 36 ? -58.254 210.626 202.461 1.00 52.47 16 GLN B N 1
ATOM 3838 C CA . GLN B 1 36 ? -58.023 212.064 202.396 1.00 55.71 16 GLN B CA 1
ATOM 3839 C C . GLN B 1 36 ? -57.636 212.523 200.994 1.00 62.07 16 GLN B C 1
ATOM 3840 O O . GLN B 1 36 ? -57.757 213.713 200.690 1.00 66.76 16 GLN B O 1
ATOM 3846 N N . ARG B 1 37 ? -57.185 211.610 200.133 1.00 61.65 17 ARG B N 1
ATOM 3847 C CA . ARG B 1 37 ? -56.944 211.932 198.733 1.00 66.37 17 ARG B CA 1
ATOM 3848 C C . ARG B 1 37 ? -58.211 211.857 197.891 1.00 69.10 17 ARG B C 1
ATOM 3849 O O . ARG B 1 37 ? -58.142 212.062 196.674 1.00 74.55 17 ARG B O 1
ATOM 3857 N N . HIS B 1 38 ? -59.358 211.568 198.506 1.00 65.39 18 HIS B N 1
ATOM 3858 C CA . HIS B 1 38 ? -60.651 211.521 197.824 1.00 67.58 18 HIS B CA 1
ATOM 3859 C C . HIS B 1 38 ? -61.630 212.333 198.659 1.00 68.82 18 HIS B C 1
ATOM 3860 O O . HIS B 1 38 ? -62.342 211.782 199.510 1.00 68.77 18 HIS B O 1
ATOM 3867 N N . PRO B 1 39 ? -61.696 213.648 198.439 1.00 72.41 19 PRO B N 1
ATOM 3868 C CA . PRO B 1 39 ? -62.503 214.508 199.316 1.00 71.35 19 PRO B CA 1
ATOM 3869 C C . PRO B 1 39 ? -63.958 214.067 199.375 1.00 70.51 19 PRO B C 1
ATOM 3870 O O . PRO B 1 39 ? -64.566 213.715 198.362 1.00 73.29 19 PRO B O 1
ATOM 3874 N N . GLY B 1 40 ? -64.511 214.081 200.589 1.00 64.70 20 GLY B N 1
ATOM 3875 C CA . GLY B 1 40 ? -65.863 213.643 200.852 1.00 59.95 20 GLY B CA 1
ATOM 3876 C C . GLY B 1 40 ? -65.954 212.370 201.666 1.00 57.46 20 GLY B C 1
ATOM 3877 O O . GLY B 1 40 ? -67.018 212.088 202.231 1.00 57.10 20 GLY B O 1
ATOM 3878 N N . HIS B 1 41 ? -64.868 211.602 201.757 1.00 55.08 21 HIS B N 1
ATOM 3879 C CA . HIS B 1 41 ? -64.890 210.305 202.418 1.00 53.16 21 HIS B CA 1
ATOM 3880 C C . HIS B 1 41 ? -64.352 210.331 203.844 1.00 51.52 21 HIS B C 1
ATOM 3881 O O . HIS B 1 41 ? -64.538 209.350 204.571 1.00 52.83 21 HIS B O 1
ATOM 3888 N N . TYR B 1 42 ? -63.705 211.416 204.263 1.00 51.61 22 TYR B N 1
ATOM 3889 C CA . TYR B 1 42 ? -63.128 211.488 205.600 1.00 51.94 22 TYR B CA 1
ATOM 3890 C C . TYR B 1 42 ? -63.186 212.923 206.095 1.00 55.47 22 TYR B C 1
ATOM 3891 O O . TYR B 1 42 ? -62.790 213.846 205.376 1.00 56.05 22 TYR B O 1
ATOM 3900 N N . ILE B 1 43 ? -63.696 213.106 207.315 1.00 56.41 23 ILE B N 1
ATOM 3901 C CA . ILE B 1 43 ? -63.671 214.393 207.998 1.00 57.07 23 ILE B CA 1
ATOM 3902 C C . ILE B 1 43 ? -63.266 214.151 209.443 1.00 57.02 23 ILE B C 1
ATOM 3903 O O . ILE B 1 43 ? -63.383 213.043 209.971 1.00 57.49 23 ILE B O 1
ATOM 3908 N N . GLU B 1 44 ? -62.778 215.206 210.077 1.00 60.50 24 GLU B N 1
ATOM 3909 C CA . GLU B 1 44 ? -62.455 215.203 211.492 1.00 63.02 24 GLU B CA 1
ATOM 3910 C C . GLU B 1 44 ? -63.209 216.336 212.171 1.00 65.05 24 GLU B C 1
ATOM 3911 O O . GLU B 1 44 ? -63.637 217.297 211.527 1.00 66.56 24 GLU B O 1
ATOM 3917 N N . THR B 1 45 ? -63.372 216.218 213.485 1.00 63.54 25 THR B N 1
ATOM 3918 C CA . THR B 1 45 ? -63.956 217.293 214.271 1.00 63.11 25 THR B CA 1
ATOM 3919 C C . THR B 1 45 ? -63.213 217.418 215.590 1.00 64.57 25 THR B C 1
ATOM 3920 O O . THR B 1 45 ? -62.803 216.416 216.183 1.00 62.71 25 THR B O 1
ATOM 3924 N N . ASP B 1 46 ? -63.021 218.658 216.028 1.00 67.45 26 ASP B N 1
ATOM 3925 C CA . ASP B 1 46 ? -62.424 218.952 217.320 1.00 75.11 26 ASP B CA 1
ATOM 3926 C C . ASP B 1 46 ? -63.457 219.395 218.344 1.00 73.61 26 ASP B C 1
ATOM 3927 O O . ASP B 1 46 ? -63.091 219.701 219.484 1.00 71.53 26 ASP B O 1
ATOM 3932 N N . HIS B 1 47 ? -64.731 219.441 217.963 1.00 69.89 27 HIS B N 1
ATOM 3933 C CA . HIS B 1 47 ? -65.775 219.835 218.897 1.00 70.37 27 HIS B CA 1
ATOM 3934 C C . HIS B 1 47 ? -66.041 218.693 219.872 1.00 66.16 27 HIS B C 1
ATOM 3935 O O . HIS B 1 47 ? -66.295 217.564 219.438 1.00 58.87 27 HIS B O 1
ATOM 3942 N N . PRO B 1 48 ? -65.982 218.945 221.181 1.00 66.27 28 PRO B N 1
ATOM 3943 C CA . PRO B 1 48 ? -66.102 217.854 222.159 1.00 64.04 28 PRO B CA 1
ATOM 3944 C C . PRO B 1 48 ? -67.372 217.037 221.970 1.00 64.21 28 PRO B C 1
ATOM 3945 O O . PRO B 1 48 ? -68.429 217.558 221.608 1.00 65.20 28 PRO B O 1
ATOM 3949 N N . VAL B 1 49 ? -67.252 215.737 222.215 1.00 61.80 29 VAL B N 1
ATOM 3950 C CA . VAL B 1 49 ? -68.371 214.816 222.079 1.00 60.76 29 VAL B CA 1
ATOM 3951 C C . VAL B 1 49 ? -68.337 213.834 223.242 1.00 58.75 29 VAL B C 1
ATOM 3952 O O . VAL B 1 49 ? -67.265 213.457 223.729 1.00 58.16 29 VAL B O 1
ATOM 3956 N N . ASP B 1 50 ? -69.520 213.440 223.701 1.00 59.88 30 ASP B N 1
ATOM 3957 C CA . ASP B 1 50 ? -69.646 212.451 224.758 1.00 61.97 30 ASP B CA 1
ATOM 3958 C C . ASP B 1 50 ? -69.757 211.073 224.119 1.00 59.15 30 ASP B C 1
ATOM 3959 O O . ASP B 1 50 ? -70.676 210.849 223.318 1.00 61.67 30 ASP B O 1
ATOM 3964 N N . PRO B 1 51 ? -68.850 210.136 224.415 1.00 57.36 31 PRO B N 1
ATOM 3965 C CA . PRO B 1 51 ? -68.992 208.789 223.845 1.00 56.05 31 PRO B CA 1
ATOM 3966 C C . PRO B 1 51 ? -70.253 208.077 224.297 1.00 58.70 31 PRO B C 1
ATOM 3967 O O . PRO B 1 51 ? -70.679 207.126 223.632 1.00 54.15 31 PRO B O 1
ATOM 3971 N N . ASN B 1 52 ? -70.869 208.504 225.397 1.00 60.77 32 ASN B N 1
ATOM 3972 C CA . ASN B 1 52 ? -72.147 207.941 225.826 1.00 62.20 32 ASN B CA 1
ATOM 3973 C C . ASN B 1 52 ? -73.252 208.556 224.976 1.00 58.76 32 ASN B C 1
ATOM 3974 O O . ASN B 1 52 ? -73.611 209.723 225.152 1.00 61.22 32 ASN B O 1
ATOM 3979 N N . ALA B 1 53 ? -73.768 207.774 224.027 1.00 52.54 33 ALA B N 1
ATOM 3980 C CA . ALA B 1 53 ? -74.961 208.104 223.252 1.00 52.17 33 ALA B CA 1
ATOM 3981 C C . ALA B 1 53 ? -74.774 209.264 222.276 1.00 52.86 33 ALA B C 1
ATOM 3982 O O . ALA B 1 53 ? -75.233 209.183 221.132 1.00 52.15 33 ALA B O 1
ATOM 3984 N N . GLU B 1 54 ? -74.114 210.345 222.705 1.00 53.82 34 GLU B N 1
ATOM 3985 C CA . GLU B 1 54 ? -74.114 211.572 221.909 1.00 55.69 34 GLU B CA 1
ATOM 3986 C C . GLU B 1 54 ? -73.338 211.398 220.606 1.00 57.87 34 GLU B C 1
ATOM 3987 O O . GLU B 1 54 ? -73.776 211.877 219.552 1.00 59.70 34 GLU B O 1
ATOM 3993 N N . LEU B 1 55 ? -72.190 210.714 220.656 1.00 56.90 35 LEU B N 1
ATOM 3994 C CA . LEU B 1 55 ? -71.420 210.451 219.441 1.00 53.67 35 LEU B CA 1
ATOM 3995 C C . LEU B 1 55 ? -72.263 209.732 218.394 1.00 52.10 35 LEU B C 1
ATOM 3996 O O . LEU B 1 55 ? -72.317 210.147 217.230 1.00 50.45 35 LEU B O 1
ATOM 4001 N N . ALA B 1 56 ? -72.906 208.632 218.786 1.00 49.30 36 ALA B N 1
ATOM 4002 C CA . ALA B 1 56 ? -73.778 207.924 217.858 1.00 51.38 36 ALA B CA 1
ATOM 4003 C C . ALA B 1 56 ? -74.904 208.828 217.374 1.00 52.47 36 ALA B C 1
ATOM 4004 O O . ALA B 1 56 ? -75.310 208.759 216.206 1.00 48.44 36 ALA B O 1
ATOM 4006 N N . GLY B 1 57 ? -75.413 209.695 218.255 1.00 53.58 37 GLY B N 1
ATOM 4007 C CA . GLY B 1 57 ? -76.480 210.596 217.853 1.00 53.46 37 GLY B CA 1
ATOM 4008 C C . GLY B 1 57 ? -76.054 211.541 216.747 1.00 57.21 37 GLY B C 1
ATOM 4009 O O . GLY B 1 57 ? -76.855 211.893 215.874 1.00 60.02 37 GLY B O 1
ATOM 4010 N N . VAL B 1 58 ? -74.783 211.951 216.761 1.00 56.81 38 VAL B N 1
ATOM 4011 C CA . VAL B 1 58 ? -74.282 212.889 215.762 1.00 57.02 38 VAL B CA 1
ATOM 4012 C C . VAL B 1 58 ? -74.032 212.175 214.440 1.00 54.04 38 VAL B C 1
ATOM 4013 O O . VAL B 1 58 ? -74.433 212.652 213.369 1.00 57.55 38 VAL B O 1
ATOM 4017 N N . TYR B 1 59 ? -73.335 211.033 214.489 1.00 48.93 39 TYR B N 1
ATOM 4018 C CA . TYR B 1 59 ? -73.031 210.318 213.255 1.00 53.30 39 TYR B CA 1
ATOM 4019 C C . TYR B 1 59 ? -74.280 209.738 212.615 1.00 52.12 39 TYR B C 1
ATOM 4020 O O . TYR B 1 59 ? -74.267 209.463 211.412 1.00 50.80 39 TYR B O 1
ATOM 4029 N N . ARG B 1 60 ? -75.349 209.541 213.396 1.00 52.54 40 ARG B N 1
ATOM 4030 C CA . ARG B 1 60 ? -76.635 209.157 212.822 1.00 52.11 40 ARG B CA 1
ATOM 4031 C C . ARG B 1 60 ? -77.039 210.107 211.703 1.00 55.41 40 ARG B C 1
ATOM 4032 O O . ARG B 1 60 ? -77.546 209.675 210.661 1.00 57.33 40 ARG B O 1
ATOM 4040 N N . HIS B 1 61 ? -76.815 211.407 211.903 1.00 56.66 41 HIS B N 1
ATOM 4041 C CA . HIS B 1 61 ? -77.178 212.415 210.917 1.00 56.79 41 HIS B CA 1
ATOM 4042 C C . HIS B 1 61 ? -76.150 212.553 209.804 1.00 59.10 41 HIS B C 1
ATOM 4043 O O . HIS B 1 61 ? -76.474 213.103 208.746 1.00 62.78 41 HIS B O 1
ATOM 4050 N N . ILE B 1 62 ? -74.924 212.085 210.017 1.00 55.50 42 ILE B N 1
ATOM 4051 C CA . ILE B 1 62 ? -73.814 212.403 209.132 1.00 54.11 42 ILE B CA 1
ATOM 4052 C C . ILE B 1 62 ? -73.479 211.249 208.193 1.00 52.75 42 ILE B C 1
ATOM 4053 O O . ILE B 1 62 ? -73.273 211.468 206.999 1.00 52.59 42 ILE B O 1
ATOM 4058 N N . GLY B 1 63 ? -73.430 210.014 208.694 1.00 49.76 43 GLY B N 1
ATOM 4059 C CA . GLY B 1 63 ? -73.073 208.908 207.824 1.00 44.42 43 GLY B CA 1
ATOM 4060 C C . GLY B 1 63 ? -73.421 207.506 208.289 1.00 44.91 43 GLY B C 1
ATOM 4061 O O . GLY B 1 63 ? -72.870 206.536 207.762 1.00 49.56 43 GLY B O 1
ATOM 4062 N N . ALA B 1 64 ? -74.324 207.369 209.263 1.00 42.73 44 ALA B N 1
ATOM 4063 C CA . ALA B 1 64 ? -74.674 206.039 209.755 1.00 47.27 44 ALA B CA 1
ATOM 4064 C C . ALA B 1 64 ? -75.327 205.198 208.660 1.00 47.48 44 ALA B C 1
ATOM 4065 O O . ALA B 1 64 ? -74.902 204.067 208.393 1.00 43.17 44 ALA B O 1
ATOM 4067 N N . GLY B 1 65 ? -76.361 205.733 208.017 1.00 48.03 45 GLY B N 1
ATOM 4068 C CA . GLY B 1 65 ? -76.984 205.077 206.878 1.00 48.94 45 GLY B CA 1
ATOM 4069 C C . GLY B 1 65 ? -77.659 203.756 207.231 1.00 47.95 45 GLY B C 1
ATOM 4070 O O . GLY B 1 65 ? -78.003 203.473 208.382 1.00 48.87 45 GLY B O 1
ATOM 4071 N N . GLY B 1 66 ? -77.856 202.943 206.195 1.00 43.41 46 GLY B N 1
ATOM 4072 C CA . GLY B 1 66 ? -78.415 201.615 206.390 1.00 42.35 46 GLY B CA 1
ATOM 4073 C C . GLY B 1 66 ? -79.825 201.662 206.942 1.00 40.25 46 GLY B C 1
ATOM 4074 O O . GLY B 1 66 ? -80.641 202.506 206.562 1.00 44.90 46 GLY B O 1
ATOM 4075 N N . THR B 1 67 ? -80.119 200.746 207.868 1.00 43.83 47 THR B N 1
ATOM 4076 C CA . THR B 1 67 ? -81.456 200.629 208.443 1.00 42.92 47 THR B CA 1
ATOM 4077 C C . THR B 1 67 ? -81.708 201.618 209.579 1.00 45.20 47 THR B C 1
ATOM 4078 O O . THR B 1 67 ? -82.735 201.504 210.259 1.00 47.32 47 THR B O 1
ATOM 4082 N N . VAL B 1 68 ? -80.808 202.582 209.796 1.00 40.45 48 VAL B N 1
ATOM 4083 C CA . VAL B 1 68 ? -80.987 203.538 210.882 1.00 44.23 48 VAL B CA 1
ATOM 4084 C C . VAL B 1 68 ? -82.217 204.399 210.621 1.00 49.07 48 VAL B C 1
ATOM 4085 O O . VAL B 1 68 ? -82.499 204.790 209.480 1.00 51.68 48 VAL B O 1
ATOM 4089 N N . LYS B 1 69 ? -82.969 204.675 211.685 1.00 50.18 49 LYS B N 1
ATOM 4090 C CA . LYS B 1 69 ? -84.166 205.501 211.587 1.00 55.30 49 LYS B CA 1
ATOM 4091 C C . LYS B 1 69 ? -83.831 206.877 211.022 1.00 52.78 49 LYS B C 1
ATOM 4092 O O . LYS B 1 69 ? -82.890 207.538 211.472 1.00 46.71 49 LYS B O 1
ATOM 4098 N N . ARG B 1 70 ? -84.607 207.304 210.029 1.00 56.18 50 ARG B N 1
ATOM 4099 C CA . ARG B 1 70 ? -84.364 208.583 209.384 1.00 57.54 50 ARG B CA 1
ATOM 4100 C C . ARG B 1 70 ? -84.665 209.733 210.348 1.00 57.45 50 ARG B C 1
ATOM 4101 O O . ARG B 1 70 ? -85.459 209.580 211.280 1.00 58.77 50 ARG B O 1
ATOM 4109 N N . PRO B 1 71 ? -84.034 210.905 210.152 1.00 58.79 51 PRO B N 1
ATOM 4110 C CA . PRO B 1 71 ? -83.094 211.236 209.072 1.00 57.61 51 PRO B CA 1
ATOM 4111 C C . PRO B 1 71 ? -81.728 210.572 209.224 1.00 57.77 51 PRO B C 1
ATOM 4112 O O . PRO B 1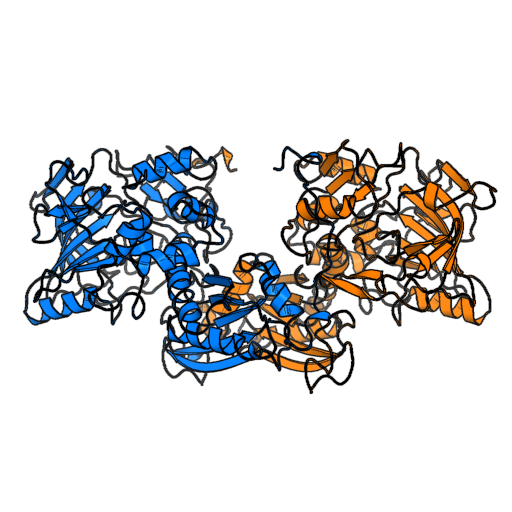 71 ? -81.195 210.479 210.330 1.00 61.18 51 PRO B O 1
ATOM 4116 N N . THR B 1 72 ? -81.187 210.093 208.108 1.00 52.83 52 THR B N 1
ATOM 4117 C CA . THR B 1 72 ? -79.841 209.544 208.067 1.00 50.38 52 THR B CA 1
ATOM 4118 C C . THR B 1 72 ? -79.390 209.524 206.617 1.00 53.08 52 THR B C 1
ATOM 4119 O O . THR B 1 72 ? -80.181 209.729 205.693 1.00 56.32 52 THR B O 1
ATOM 4123 N N . ARG B 1 73 ? -78.102 209.267 206.433 1.00 51.38 53 ARG B N 1
ATOM 4124 C CA . ARG B 1 73 ? -77.495 209.243 205.113 1.00 52.51 53 ARG B CA 1
ATOM 4125 C C . ARG B 1 73 ? -76.176 208.501 205.236 1.00 53.64 53 ARG B C 1
ATOM 4126 O O . ARG B 1 73 ? -75.687 208.248 206.338 1.00 54.79 53 ARG B O 1
ATOM 4134 N N . THR B 1 74 ? -75.609 208.146 204.093 1.00 50.75 54 THR B N 1
ATOM 4135 C CA . THR B 1 74 ? -74.200 207.802 204.049 1.00 52.91 54 THR B CA 1
ATOM 4136 C C . THR B 1 74 ? -73.404 209.079 203.823 1.00 56.53 54 THR B C 1
ATOM 4137 O O . THR B 1 74 ? -73.893 210.040 203.222 1.00 56.93 54 THR B O 1
ATOM 4141 N N . GLY B 1 75 ? -72.181 209.095 204.332 1.00 57.83 55 GLY B N 1
ATOM 4142 C CA . GLY B 1 75 ? -71.349 210.265 204.217 1.00 53.49 55 GLY B CA 1
ATOM 4143 C C . GLY B 1 75 ? -69.886 209.939 204.404 1.00 51.51 55 GLY B C 1
ATOM 4144 O O . GLY B 1 75 ? -69.394 208.891 203.974 1.00 51.30 55 GLY B O 1
ATOM 4145 N N . PRO B 1 76 ? -69.157 210.838 205.050 1.00 51.34 56 PRO B N 1
ATOM 4146 C CA . PRO B 1 76 ? -67.742 210.581 205.304 1.00 49.51 56 PRO B CA 1
ATOM 4147 C C . PRO B 1 76 ? -67.547 209.704 206.527 1.00 52.32 56 PRO B C 1
ATOM 4148 O O . PRO B 1 76 ? -68.362 209.685 207.453 1.00 53.96 56 PRO B O 1
ATOM 4152 N N . ALA B 1 77 ? -66.452 208.952 206.508 1.00 51.89 57 ALA B N 1
ATOM 4153 C CA . ALA B 1 77 ? -65.930 208.422 207.756 1.00 51.56 57 ALA B CA 1
ATOM 4154 C C . ALA B 1 77 ? -65.539 209.598 208.640 1.00 49.97 57 ALA B C 1
ATOM 4155 O O . ALA B 1 77 ? -65.074 210.630 208.148 1.00 46.33 57 ALA B O 1
ATOM 4157 N N . MET B 1 78 ? -65.757 209.457 209.947 1.00 49.02 58 MET B N 1
ATOM 4158 C CA . MET B 1 78 ? -65.704 210.595 210.857 1.00 49.95 58 MET B CA 1
ATOM 4159 C C . MET B 1 78 ? -64.853 210.271 212.078 1.00 52.73 58 MET B C 1
ATOM 4160 O O . MET B 1 78 ? -65.051 209.239 212.729 1.00 52.91 58 MET B O 1
ATOM 4165 N N . MET B 1 79 ? -63.923 211.173 212.384 1.00 53.99 59 MET B N 1
ATOM 4166 C CA . MET B 1 79 ? -62.966 211.055 213.481 1.00 54.54 59 MET B CA 1
ATOM 4167 C C . MET B 1 79 ? -63.291 212.126 214.517 1.00 56.14 59 MET B C 1
ATOM 4168 O O . MET B 1 79 ? -63.137 213.320 214.244 1.00 58.15 59 MET B O 1
ATOM 4173 N N . PHE B 1 80 ? -63.721 211.705 215.707 1.00 53.15 60 PHE B N 1
ATOM 4174 C CA . PHE B 1 80 ? -63.967 212.623 216.817 1.00 54.63 60 PHE B CA 1
ATOM 4175 C C . PHE B 1 80 ? -62.686 212.733 217.638 1.00 57.17 60 PHE B C 1
ATOM 4176 O O . PHE B 1 80 ? -62.325 211.802 218.367 1.00 54.98 60 PHE B O 1
ATOM 4184 N N . ASN B 1 81 ? -62.003 213.874 217.529 1.00 56.57 61 ASN B N 1
ATOM 4185 C CA . ASN B 1 81 ? -60.687 214.026 218.137 1.00 60.99 61 ASN B CA 1
ATOM 4186 C C . ASN B 1 81 ? -60.725 214.473 219.592 1.00 66.18 61 ASN B C 1
ATOM 4187 O O . ASN B 1 81 ? -59.749 214.243 220.315 1.00 68.88 61 ASN B O 1
ATOM 4192 N N . SER B 1 82 ? -61.803 215.113 220.040 1.00 64.43 62 SER B N 1
ATOM 4193 C CA . SER B 1 82 ? -61.939 215.531 221.433 1.00 73.69 62 SER B CA 1
ATOM 4194 C C . SER B 1 82 ? -63.091 214.752 222.058 1.00 70.03 62 SER B C 1
ATOM 4195 O O . SER B 1 82 ? -64.264 215.059 221.819 1.00 65.36 62 SER B O 1
ATOM 4198 N N . VAL B 1 83 ? -62.748 213.746 222.855 1.00 68.50 63 VAL B N 1
ATOM 4199 C CA . VAL B 1 83 ? -63.711 212.858 223.492 1.00 62.76 63 VAL B CA 1
ATOM 4200 C C . VAL B 1 83 ? -63.860 213.301 224.939 1.00 66.40 63 VAL B C 1
ATOM 4201 O O . VAL B 1 83 ? -62.887 213.278 225.701 1.00 67.06 63 VAL B O 1
ATOM 4205 N N . LYS B 1 84 ? -65.071 213.712 225.317 1.00 67.99 64 LYS B N 1
ATOM 4206 C CA . LYS B 1 84 ? -65.305 214.187 226.675 1.00 70.90 64 LYS B CA 1
ATOM 4207 C C . LYS B 1 84 ? -64.939 213.112 227.689 1.00 67.18 64 LYS B C 1
ATOM 4208 O O . LYS B 1 84 ? -65.431 211.982 227.621 1.00 63.81 64 LYS B O 1
ATOM 4214 N N . GLY B 1 85 ? -64.061 213.467 228.623 1.00 70.04 65 GLY B N 1
ATOM 4215 C CA . GLY B 1 85 ? -63.570 212.537 229.617 1.00 71.78 65 GLY B CA 1
ATOM 4216 C C . GLY B 1 85 ? -62.380 211.704 229.192 1.00 71.68 65 GLY B C 1
ATOM 4217 O O . GLY B 1 85 ? -61.843 210.956 230.020 1.00 69.71 65 GLY B O 1
ATOM 4218 N N . TYR B 1 86 ? -61.948 211.805 227.936 1.00 67.09 66 TYR B N 1
ATOM 4219 C CA . TYR B 1 86 ? -60.839 211.004 227.413 1.00 68.04 66 TYR B CA 1
ATOM 4220 C C . TYR B 1 86 ? -59.943 211.880 226.549 1.00 69.63 66 TYR B C 1
ATOM 4221 O O . TYR B 1 86 ? -59.912 211.744 225.319 1.00 66.27 66 TYR B O 1
ATOM 4230 N N . PRO B 1 87 ? -59.195 212.798 227.163 1.00 70.11 67 PRO B N 1
ATOM 4231 C CA . PRO B 1 87 ? -58.227 213.581 226.387 1.00 71.69 67 PRO B CA 1
ATOM 4232 C C . PRO B 1 87 ? -57.182 212.665 225.772 1.00 66.36 67 PRO B C 1
ATOM 4233 O O . PRO B 1 87 ? -56.771 211.669 226.373 1.00 66.75 67 PRO B O 1
ATOM 4237 N N . GLY B 1 88 ? -56.760 213.000 224.556 1.00 65.62 68 GLY B N 1
ATOM 4238 C CA . GLY B 1 88 ? -55.808 212.180 223.844 1.00 65.46 68 GLY B CA 1
ATOM 4239 C C . GLY B 1 88 ? -56.394 210.966 223.161 1.00 62.27 68 GLY B C 1
ATOM 4240 O O . GLY B 1 88 ? -55.704 210.345 222.343 1.00 75.13 68 GLY B O 1
ATOM 4241 N N . SER B 1 89 ? -57.628 210.590 223.475 1.00 61.25 69 SER B N 1
ATOM 4242 C CA . SER B 1 89 ? -58.299 209.565 222.697 1.00 63.08 69 SER B CA 1
ATOM 4243 C C . SER B 1 89 ? -58.935 210.192 221.461 1.00 60.78 69 SER B C 1
ATOM 4244 O O . SER B 1 89 ? -59.148 211.406 221.388 1.00 62.16 69 SER B O 1
ATOM 4247 N N . ARG B 1 90 ? -59.220 209.348 220.473 1.00 57.78 70 ARG B N 1
ATOM 4248 C CA . ARG B 1 90 ? -59.915 209.786 219.270 1.00 56.10 70 ARG B CA 1
ATOM 4249 C C . ARG B 1 90 ? -60.670 208.603 218.688 1.00 53.10 70 ARG B C 1
ATOM 4250 O O . ARG B 1 90 ? -60.097 207.526 218.499 1.00 51.09 70 ARG B O 1
ATOM 4258 N N . ILE B 1 91 ? -61.951 208.809 218.407 1.00 53.71 71 ILE B N 1
ATOM 4259 C CA . ILE B 1 91 ? -62.861 207.737 218.028 1.00 52.96 71 ILE B CA 1
ATOM 4260 C C . ILE B 1 91 ? -63.192 207.875 216.551 1.00 52.23 71 ILE B C 1
ATOM 4261 O O . ILE B 1 91 ? -63.598 208.951 216.093 1.00 51.78 71 ILE B O 1
ATOM 4266 N N . LEU B 1 92 ? -63.032 206.785 215.812 1.00 51.82 72 LEU B N 1
ATOM 4267 C CA . LEU B 1 92 ? -63.331 206.749 214.391 1.00 50.82 72 LEU B CA 1
ATOM 4268 C C . LEU B 1 92 ? -64.532 205.842 214.158 1.00 49.57 72 LEU B C 1
ATOM 4269 O O . LEU B 1 92 ? -64.556 204.703 214.635 1.00 47.19 72 LEU B O 1
ATOM 4274 N N . VAL B 1 93 ? -65.527 206.352 213.433 1.00 49.52 73 VAL B N 1
ATOM 4275 C CA . VAL B 1 93 ? -66.716 205.591 213.070 1.00 45.27 73 VAL B CA 1
ATOM 4276 C C . VAL B 1 93 ? -66.993 205.797 211.588 1.00 46.75 73 VAL B C 1
ATOM 4277 O O . VAL B 1 93 ? -66.587 206.801 210.992 1.00 45.97 73 VAL B O 1
ATOM 4281 N N . GLY B 1 94 ? -67.695 204.836 210.991 1.00 43.10 74 GLY B N 1
ATOM 4282 C CA . GLY B 1 94 ? -68.129 204.966 209.618 1.00 45.21 74 GLY B CA 1
ATOM 4283 C C . GLY B 1 94 ? -67.097 204.627 208.567 1.00 45.46 74 GLY B C 1
ATOM 4284 O O . GLY B 1 94 ? -67.304 204.959 207.395 1.00 45.27 74 GLY B O 1
ATOM 4285 N N . MET B 1 95 ? -65.997 203.968 208.941 1.00 43.20 75 MET B N 1
ATOM 4286 C CA . MET B 1 95 ? -64.960 203.653 207.962 1.00 44.12 75 MET B CA 1
ATOM 4287 C C . MET B 1 95 ? -65.503 202.783 206.833 1.00 49.66 75 MET B C 1
ATOM 4288 O O . MET B 1 95 ? -65.143 202.976 205.666 1.00 50.12 75 MET B O 1
ATOM 4293 N N . HIS B 1 96 ? -66.367 201.821 207.156 1.00 48.49 76 HIS B N 1
ATOM 4294 C CA . HIS B 1 96 ? -66.962 200.945 206.156 1.00 50.47 76 HIS B CA 1
ATOM 4295 C C . HIS B 1 96 ? -68.381 201.358 205.782 1.00 45.79 76 HIS B C 1
ATOM 4296 O O . HIS B 1 96 ? -69.063 200.614 205.072 1.00 46.16 76 HIS B O 1
ATOM 4303 N N . ALA B 1 97 ? -68.841 202.526 206.226 1.00 43.76 77 ALA B N 1
ATOM 4304 C CA . ALA B 1 97 ? -70.251 202.895 206.082 1.00 44.76 77 ALA B CA 1
ATOM 4305 C C . ALA B 1 97 ? -70.603 203.441 204.698 1.00 45.44 77 ALA B C 1
ATOM 4306 O O . ALA B 1 97 ? -71.443 204.337 204.579 1.00 43.60 77 ALA B O 1
ATOM 4308 N N . SER B 1 98 ? -69.986 202.909 203.642 1.00 46.02 78 SER B N 1
ATOM 4309 C CA . SER B 1 98 ? -70.277 203.323 202.272 1.00 49.07 78 SER B CA 1
ATOM 4310 C C . SER B 1 98 ? -69.695 202.325 201.280 1.00 47.84 78 SER B C 1
ATOM 4311 O O . SER B 1 98 ? -68.520 201.956 201.377 1.00 44.64 78 SER B O 1
ATOM 4314 N N . ARG B 1 99 ? -70.507 201.890 200.315 1.00 47.90 79 ARG B N 1
ATOM 4315 C CA . ARG B 1 99 ? -70.023 200.922 199.340 1.00 45.22 79 ARG B CA 1
ATOM 4316 C C . ARG B 1 99 ? -68.953 201.539 198.449 1.00 46.60 79 ARG B C 1
ATOM 4317 O O . ARG B 1 99 ? -67.966 200.876 198.107 1.00 49.81 79 ARG B O 1
ATOM 4325 N N . GLU B 1 100 ? -69.119 202.812 198.080 1.00 47.33 80 GLU B N 1
ATOM 4326 C CA . GLU B 1 100 ? -68.082 203.492 197.310 1.00 50.18 80 GLU B CA 1
ATOM 4327 C C . GLU B 1 100 ? -66.788 203.602 198.106 1.00 48.41 80 GLU B C 1
ATOM 4328 O O . GLU B 1 100 ? -65.694 203.423 197.556 1.00 47.21 80 GLU B O 1
ATOM 4334 N N . ARG B 1 101 ? -66.885 203.902 199.400 1.00 46.30 81 ARG B N 1
ATOM 4335 C CA . ARG B 1 101 ? -65.667 204.019 200.190 1.00 47.60 81 ARG B CA 1
ATOM 4336 C C . ARG B 1 101 ? -64.983 202.666 200.326 1.00 47.60 81 ARG B C 1
ATOM 4337 O O . ARG B 1 101 ? -63.760 202.567 200.180 1.00 50.71 81 ARG B O 1
ATOM 4345 N N . ALA B 1 102 ? -65.761 201.607 200.575 1.00 48.39 82 ALA B N 1
ATOM 4346 C CA . ALA B 1 102 ? -65.188 200.266 200.613 1.00 48.01 82 ALA B CA 1
ATOM 4347 C C . ALA B 1 102 ? -64.500 199.930 199.298 1.00 49.99 82 ALA B C 1
ATOM 4348 O O . ALA B 1 102 ? -63.422 199.324 199.290 1.00 49.22 82 ALA B O 1
ATOM 4350 N N . ALA B 1 103 ? -65.101 200.337 198.175 1.00 50.06 83 ALA B N 1
ATOM 4351 C CA . ALA B 1 103 ? -64.483 200.107 196.875 1.00 52.62 83 ALA B CA 1
ATOM 4352 C C . ALA B 1 103 ? -63.187 200.895 196.731 1.00 51.71 83 ALA B C 1
ATOM 4353 O O . ALA B 1 103 ? -62.195 200.375 196.206 1.00 56.47 83 ALA B O 1
ATOM 4355 N N . LEU B 1 104 ? -63.176 202.152 197.187 1.00 51.92 84 LEU B N 1
ATOM 4356 C CA . LEU B 1 104 ? -61.942 202.933 197.181 1.00 54.30 84 LEU B CA 1
ATOM 4357 C C . LEU B 1 104 ? -60.857 202.266 198.016 1.00 54.62 84 LEU B C 1
ATOM 4358 O O . LEU B 1 104 ? -59.697 202.190 197.594 1.00 56.38 84 LEU B O 1
ATOM 4363 N N . LEU B 1 105 ? -61.216 201.776 199.206 1.00 52.69 85 LEU B N 1
ATOM 4364 C CA . LEU B 1 105 ? -60.222 201.195 200.102 1.00 58.80 85 LEU B CA 1
ATOM 4365 C C . LEU B 1 105 ? -59.686 199.869 199.575 1.00 61.81 85 LEU B C 1
ATOM 4366 O O . LEU B 1 105 ? -58.535 199.514 199.854 1.00 59.46 85 LEU B O 1
ATOM 4371 N N . LEU B 1 106 ? -60.494 199.131 198.811 1.00 63.61 86 LEU B N 1
ATOM 4372 C CA . LEU B 1 106 ? -60.063 197.854 198.257 1.00 65.39 86 LEU B CA 1
ATOM 4373 C C . LEU B 1 106 ? -59.488 197.967 196.850 1.00 67.44 86 LEU B C 1
ATOM 4374 O O . LEU B 1 106 ? -58.808 197.039 196.400 1.00 73.52 86 LEU B O 1
ATOM 4379 N N . GLY B 1 107 ? -59.745 199.064 196.142 1.00 64.87 87 GLY B N 1
ATOM 4380 C CA . GLY B 1 107 ? -59.112 199.287 194.859 1.00 66.98 87 GLY B CA 1
ATOM 4381 C C . GLY B 1 107 ? -59.869 198.794 193.648 1.00 68.37 87 GLY B C 1
ATOM 4382 O O . GLY B 1 107 ? -59.247 198.501 192.620 1.00 72.00 87 GLY B O 1
ATOM 4383 N N A CYS B 1 108 ? -61.194 198.698 193.735 0.21 67.57 88 CYS B N 1
ATOM 4384 N N B CYS B 1 108 ? -61.191 198.692 193.725 0.48 67.58 88 CYS B N 1
ATOM 4385 N N C CYS B 1 108 ? -61.191 198.681 193.733 0.31 67.58 88 CYS B N 1
ATOM 4386 C CA A CYS B 1 108 ? -62.050 198.256 192.645 0.21 68.43 88 CYS B CA 1
ATOM 4387 C CA B CYS B 1 108 ? -62.002 198.307 192.580 0.48 68.86 88 CYS B CA 1
ATOM 4388 C CA C CYS B 1 108 ? -62.030 198.270 192.615 0.31 68.55 88 CYS B CA 1
ATOM 4389 C C A CYS B 1 108 ? -63.220 199.224 192.513 0.21 66.99 88 CYS B C 1
ATOM 4390 C C B CYS B 1 108 ? -63.204 199.238 192.494 0.48 67.02 88 CYS B C 1
ATOM 4391 C C C CYS B 1 108 ? -63.195 199.245 192.487 0.31 67.03 88 CYS B C 1
ATOM 4392 O O A CYS B 1 108 ? -63.377 200.153 193.311 0.21 66.18 88 CYS B O 1
ATOM 4393 O O B CYS B 1 108 ? -63.369 200.152 193.308 0.48 66.33 88 CYS B O 1
ATOM 4394 O O C CYS B 1 108 ? -63.326 200.195 193.264 0.31 66.32 88 CYS B O 1
ATOM 4401 N N . VAL B 1 109 ? -64.047 199.008 191.494 1.00 64.54 89 VAL B N 1
ATOM 4402 C CA . VAL B 1 109 ? -65.252 199.814 191.311 1.00 59.29 89 VAL B CA 1
ATOM 4403 C C . VAL B 1 109 ? -66.359 199.163 192.135 1.00 55.70 89 VAL B C 1
ATOM 4404 O O . VAL B 1 109 ? -66.382 197.930 192.276 1.00 52.98 89 VAL B O 1
ATOM 4408 N N . PRO B 1 110 ? -67.277 199.942 192.711 1.00 54.64 90 PRO B N 1
ATOM 4409 C CA . PRO B 1 110 ? -68.260 199.352 193.640 1.00 56.80 90 PRO B CA 1
ATOM 4410 C C . PRO B 1 110 ? -69.137 198.278 193.015 1.00 55.52 90 PRO B C 1
ATOM 4411 O O . PRO B 1 110 ? -69.551 197.348 193.718 1.00 53.43 90 PRO B O 1
ATOM 4415 N N . SER B 1 111 ? -69.426 198.367 191.716 1.00 53.02 91 SER B N 1
ATOM 4416 C CA . SER B 1 111 ? -70.269 197.365 191.075 1.00 57.15 91 SER B CA 1
ATOM 4417 C C . SER B 1 111 ? -69.592 196.003 190.980 1.00 62.44 91 SER B C 1
ATOM 4418 O O . SER B 1 111 ? -70.279 194.998 190.766 1.00 67.52 91 SER B O 1
ATOM 4421 N N . LYS B 1 112 ? -68.268 195.942 191.136 1.00 59.60 92 LYS B N 1
ATOM 4422 C CA . LYS B 1 112 ? -67.518 194.699 190.996 1.00 60.15 92 LYS B CA 1
ATOM 4423 C C . LYS B 1 112 ? -66.966 194.199 192.327 1.00 60.61 92 LYS B C 1
ATOM 4424 O O . LYS B 1 112 ? -66.072 193.348 192.343 1.00 60.96 92 LYS B O 1
ATOM 4430 N N . LEU B 1 113 ? -67.488 194.704 193.447 1.00 62.67 93 LEU B N 1
ATOM 4431 C CA . LEU B 1 113 ? -67.074 194.189 194.750 1.00 65.12 93 LEU B CA 1
ATOM 4432 C C . LEU B 1 113 ? -67.524 192.746 194.946 1.00 66.61 93 LEU B C 1
ATOM 4433 O O . LEU B 1 113 ? -66.789 191.938 195.524 1.00 62.97 93 LEU B O 1
ATOM 4438 N N . ALA B 1 114 ? -68.730 192.406 194.483 1.00 71.77 94 ALA B N 1
ATOM 4439 C CA . ALA B 1 114 ? -69.211 191.031 194.597 1.00 73.58 94 ALA B CA 1
ATOM 4440 C C . ALA B 1 114 ? -68.244 190.060 193.929 1.00 75.65 94 ALA B C 1
ATOM 4441 O O . ALA B 1 114 ? -67.930 188.996 194.476 1.00 73.72 94 ALA B O 1
ATOM 4443 N N . GLN B 1 115 ? -67.744 190.427 192.749 1.00 75.26 95 GLN B N 1
ATOM 4444 C CA . GLN B 1 115 ? -66.786 189.601 192.025 1.00 72.09 95 GLN B CA 1
ATOM 4445 C C . GLN B 1 115 ? -65.383 189.716 192.616 1.00 67.21 95 GLN B C 1
ATOM 4446 O O . GLN B 1 115 ? -64.675 188.711 192.740 1.00 67.91 95 GLN B O 1
ATOM 4452 N N . HIS B 1 116 ? -64.972 190.929 192.999 1.00 63.31 96 HIS B N 1
ATOM 4453 C CA . HIS B 1 116 ? -63.636 191.123 193.556 1.00 66.90 96 HIS B CA 1
ATOM 4454 C C . HIS B 1 116 ? -63.480 190.397 194.887 1.00 70.38 96 HIS B C 1
ATOM 4455 O O . HIS B 1 116 ? -62.447 189.765 195.138 1.00 70.98 96 HIS B O 1
ATOM 4462 N N . VAL B 1 117 ? -64.493 190.477 195.755 1.00 71.40 97 VAL B N 1
ATOM 4463 C CA . VAL B 1 117 ? -64.446 189.740 197.015 1.00 70.82 97 VAL B CA 1
ATOM 4464 C C . VAL B 1 117 ? -64.705 188.260 196.772 1.00 69.41 97 VAL B C 1
ATOM 4465 O O . VAL B 1 117 ? -64.167 187.396 197.477 1.00 70.65 97 VAL B O 1
ATOM 4469 N N . GLY B 1 118 ? -65.531 187.942 195.773 1.00 71.35 98 GLY B N 1
ATOM 4470 C CA . GLY B 1 118 ? -65.799 186.546 195.462 1.00 71.70 98 GLY B CA 1
ATOM 4471 C C . GLY B 1 118 ? -64.546 185.777 195.104 1.00 74.16 98 GLY B C 1
ATOM 4472 O O . GLY B 1 118 ? -64.335 184.655 195.570 1.00 73.88 98 GLY B O 1
ATOM 4473 N N . GLN B 1 119 ? -63.687 186.374 194.275 1.00 74.17 99 GLN B N 1
ATOM 4474 C CA . GLN B 1 119 ? -62.428 185.724 193.934 1.00 78.08 99 GLN B CA 1
ATOM 4475 C C . GLN B 1 119 ? -61.446 185.715 195.097 1.00 71.59 99 GLN B C 1
ATOM 4476 O O . GLN B 1 119 ? -60.510 184.911 195.095 1.00 73.38 99 GLN B O 1
ATOM 4482 N N . ALA B 1 120 ? -61.636 186.584 196.089 1.00 68.91 100 ALA B N 1
ATOM 4483 C CA . ALA B 1 120 ? -60.719 186.617 197.224 1.00 67.23 100 ALA B CA 1
ATOM 4484 C C . ALA B 1 120 ? -60.940 185.424 198.146 1.00 66.75 100 ALA B C 1
ATOM 4485 O O . ALA B 1 120 ? -59.988 184.729 198.521 1.00 61.00 100 ALA B O 1
ATOM 4487 N N . VAL B 1 121 ? -62.196 185.171 198.519 1.00 70.42 101 VAL B N 1
ATOM 4488 C CA . VAL B 1 121 ? -62.502 184.098 199.460 1.00 73.70 101 VAL B CA 1
ATOM 4489 C C . VAL B 1 121 ? -62.083 182.743 198.904 1.00 78.66 101 VAL B C 1
ATOM 4490 O O . VAL B 1 121 ? -61.756 181.826 199.667 1.00 79.04 101 VAL B O 1
ATOM 4494 N N . LYS B 1 122 ? -62.061 182.594 197.581 1.00 86.64 102 LYS B N 1
ATOM 4495 C CA . LYS B 1 122 ? -61.684 181.330 196.965 1.00 89.38 102 LYS B CA 1
ATOM 4496 C C . LYS B 1 122 ? -60.186 181.215 196.701 1.00 93.77 102 LYS B C 1
ATOM 4497 O O . LYS B 1 122 ? -59.739 180.170 196.218 1.00 100.40 102 LYS B O 1
ATOM 4503 N N . ASN B 1 123 ? -59.401 182.250 197.007 1.00 90.24 103 ASN B N 1
ATOM 4504 C CA . ASN B 1 123 ? -57.939 182.183 196.937 1.00 88.48 103 ASN B CA 1
ATOM 4505 C C . ASN B 1 123 ? -57.337 182.884 198.148 1.00 89.82 103 ASN B C 1
ATOM 4506 O O . ASN B 1 123 ? -56.677 183.922 198.021 1.00 96.32 103 ASN B O 1
ATOM 4511 N N . PRO B 1 124 ? -57.530 182.331 199.347 1.00 85.10 104 PRO B N 1
ATOM 4512 C CA . PRO B 1 124 ? -56.972 182.972 200.544 1.00 80.11 104 PRO B CA 1
ATOM 4513 C C . PRO B 1 124 ? -55.456 182.837 200.606 1.00 74.53 104 PRO B C 1
ATOM 4514 O O . PRO B 1 124 ? -54.863 181.918 200.035 1.00 69.60 104 PRO B O 1
ATOM 4518 N N . VAL B 1 125 ? -54.831 183.781 201.309 1.00 73.07 105 VAL B N 1
ATOM 4519 C CA . VAL B 1 125 ? -53.386 183.800 201.534 1.00 76.10 105 VAL B CA 1
ATOM 4520 C C . VAL B 1 125 ? -53.146 183.841 203.038 1.00 79.63 105 VAL B C 1
ATOM 4521 O O . VAL B 1 125 ? -53.499 184.824 203.700 1.00 79.53 105 VAL B O 1
ATOM 4525 N N . ALA B 1 126 ? -52.518 182.792 203.569 1.00 80.49 106 ALA B N 1
ATOM 4526 C CA . ALA B 1 126 ? -52.430 182.612 205.012 1.00 80.56 106 ALA B CA 1
ATOM 4527 C C . ALA B 1 126 ? -51.602 183.718 205.672 1.00 87.12 106 ALA B C 1
ATOM 4528 O O . ALA B 1 126 ? -50.672 184.259 205.066 1.00 89.47 106 ALA B O 1
ATOM 4530 N N . PRO B 1 127 ? -51.923 184.067 206.920 1.00 94.94 107 PRO B N 1
ATOM 4531 C CA . PRO B 1 127 ? -51.172 185.118 207.621 1.00 94.41 107 PRO B CA 1
ATOM 4532 C C . PRO B 1 127 ? -49.796 184.630 208.053 1.00 100.26 107 PRO B C 1
ATOM 4533 O O . PRO B 1 127 ? -49.481 183.440 208.022 1.00 104.86 107 PRO B O 1
ATOM 4537 N N . VAL B 1 128 ? -48.971 185.584 208.486 1.00 100.10 108 VAL B N 1
ATOM 4538 C CA . VAL B 1 128 ? -47.567 185.338 208.800 1.00 100.80 108 VAL B CA 1
ATOM 4539 C C . VAL B 1 128 ? -47.216 186.020 210.119 1.00 100.47 108 VAL B C 1
ATOM 4540 O O . VAL B 1 128 ? -47.597 187.172 210.348 1.00 96.76 108 VAL B O 1
ATOM 4544 N N . VAL B 1 129 ? -46.483 185.301 210.980 1.00 104.75 109 VAL B N 1
ATOM 4545 C CA . VAL B 1 129 ? -46.088 185.786 212.302 1.00 103.23 109 VAL B CA 1
ATOM 4546 C C . VAL B 1 129 ? -44.883 186.710 212.174 1.00 102.97 109 VAL B C 1
ATOM 4547 O O . VAL B 1 129 ? -44.021 186.523 211.304 1.00 106.31 109 VAL B O 1
ATOM 4551 N N . VAL B 1 130 ? -44.818 187.712 213.050 1.00 98.15 110 VAL B N 1
ATOM 4552 C CA . VAL B 1 130 ? -43.819 188.782 212.992 1.00 97.63 110 VAL B CA 1
ATOM 4553 C C . VAL B 1 130 ? -43.268 189.033 214.394 1.00 99.95 110 VAL B C 1
ATOM 4554 O O . VAL B 1 130 ? -44.010 188.887 215.379 1.00 97.72 110 VAL B O 1
ATOM 4558 N N . PRO B 1 131 ? -41.990 189.385 214.547 1.00 103.76 111 PRO B N 1
ATOM 4559 C CA . PRO B 1 131 ? -41.480 189.741 215.876 1.00 105.02 111 PRO B CA 1
ATOM 4560 C C . PRO B 1 131 ? -42.083 191.039 216.395 1.00 102.83 111 PRO B C 1
ATOM 4561 O O . PRO B 1 131 ? -42.623 191.858 215.648 1.00 103.83 111 PRO B O 1
ATOM 4565 N N . ALA B 1 132 ? -41.963 191.220 217.714 1.00 100.40 112 ALA B N 1
ATOM 4566 C CA . ALA B 1 132 ? -42.628 192.322 218.401 1.00 95.48 112 ALA B CA 1
ATOM 4567 C C . ALA B 1 132 ? -42.057 193.687 218.035 1.00 96.93 112 ALA B C 1
ATOM 4568 O O . ALA B 1 132 ? -42.735 194.700 218.240 1.00 95.85 112 ALA B O 1
ATOM 4570 N N . SER B 1 133 ? -40.834 193.744 217.503 1.00 100.10 113 SER B N 1
ATOM 4571 C CA . SER B 1 133 ? -40.248 195.031 217.144 1.00 102.77 113 SER B CA 1
ATOM 4572 C C . SER B 1 133 ? -40.899 195.639 215.910 1.00 102.73 113 SER B C 1
ATOM 4573 O O . SER B 1 133 ? -40.728 196.837 215.660 1.00 104.14 113 SER B O 1
ATOM 4576 N N . GLN B 1 134 ? -41.635 194.843 215.133 1.00 99.30 114 GLN B N 1
ATOM 4577 C CA . GLN B 1 134 ? -42.341 195.326 213.954 1.00 95.86 114 GLN B CA 1
ATOM 4578 C C . GLN B 1 134 ? -43.847 195.395 214.179 1.00 91.76 114 GLN B C 1
ATOM 4579 O O . GLN B 1 134 ? -44.619 195.358 213.216 1.00 90.38 114 GLN B O 1
ATOM 4585 N N . ALA B 1 135 ? -44.281 195.497 215.437 1.00 89.44 115 ALA B N 1
ATOM 4586 C CA . ALA B 1 135 ? -45.696 195.499 215.795 1.00 84.30 115 ALA B CA 1
ATOM 4587 C C . ALA B 1 135 ? -46.066 196.851 216.388 1.00 81.67 115 ALA B C 1
ATOM 4588 O O . ALA B 1 135 ? -45.891 197.075 217.596 1.00 82.02 115 ALA B O 1
ATOM 4590 N N . PRO B 1 136 ? -46.579 197.785 215.583 1.00 79.06 116 PRO B N 1
ATOM 4591 C CA . PRO B 1 136 ? -47.002 199.084 216.130 1.00 79.33 116 PRO B CA 1
ATOM 4592 C C . PRO B 1 136 ? -48.078 198.970 217.194 1.00 80.37 116 PRO B C 1
ATOM 4593 O O . PRO B 1 136 ? -48.239 199.898 217.996 1.00 81.06 116 PRO B O 1
ATOM 4597 N N . CYS B 1 137 ? -48.825 197.866 217.233 1.00 77.79 117 CYS B N 1
ATOM 4598 C CA . CYS B 1 137 ? -49.881 197.749 218.229 1.00 75.84 117 CYS B CA 1
ATOM 4599 C C . CYS B 1 137 ? -49.321 197.746 219.647 1.00 77.01 117 CYS B C 1
ATOM 4600 O O . CYS B 1 137 ? -49.988 198.221 220.570 1.00 75.36 117 CYS B O 1
ATOM 4603 N N . GLN B 1 138 ? -48.088 197.271 219.838 1.00 76.84 118 GLN B N 1
ATOM 4604 C CA . GLN B 1 138 ? -47.506 197.126 221.166 1.00 79.72 118 GLN B CA 1
ATOM 4605 C C . GLN B 1 138 ? -46.612 198.302 221.563 1.00 78.52 118 GLN B C 1
ATOM 4606 O O . GLN B 1 138 ? -45.731 198.140 222.414 1.00 77.33 118 GLN B O 1
ATOM 4612 N N . GLU B 1 139 ? -46.835 199.487 220.985 1.00 75.51 119 GLU B N 1
ATOM 4613 C CA . GLU B 1 139 ? -46.044 200.655 221.367 1.00 76.54 119 GLU B CA 1
ATOM 4614 C C . GLU B 1 139 ? -46.329 201.087 222.802 1.00 75.63 119 GLU B C 1
ATOM 4615 O O . GLU B 1 139 ? -45.458 201.668 223.459 1.00 80.62 119 GLU B O 1
ATOM 4621 N N . GLN B 1 140 ? -47.536 200.820 223.299 1.00 71.70 120 GLN B N 1
ATOM 4622 C CA . GLN B 1 140 ? -47.879 201.006 224.703 1.00 76.42 120 GLN B CA 1
ATOM 4623 C C . GLN B 1 140 ? -48.509 199.726 225.230 1.00 76.33 120 GLN B C 1
ATOM 4624 O O . GLN B 1 140 ? -49.308 199.091 224.537 1.00 75.37 120 GLN B O 1
ATOM 4630 N N . VAL B 1 141 ? -48.153 199.355 226.459 1.00 77.35 121 VAL B N 1
ATOM 4631 C CA . VAL B 1 141 ? -48.696 198.171 227.118 1.00 76.51 121 VAL B CA 1
ATOM 4632 C C . VAL B 1 141 ? -49.194 198.567 228.501 1.00 76.42 121 VAL B C 1
ATOM 4633 O O . VAL B 1 141 ? -48.461 199.195 229.273 1.00 77.94 121 VAL B O 1
ATOM 4637 N N . PHE B 1 142 ? -50.440 198.204 228.807 1.00 76.18 122 PHE B N 1
ATOM 4638 C CA . PHE B 1 142 ? -51.049 198.405 230.123 1.00 77.20 122 PHE B CA 1
ATOM 4639 C C . PHE B 1 142 ? -51.472 197.037 230.651 1.00 78.49 122 PHE B C 1
ATOM 4640 O O . PHE B 1 142 ? -52.506 196.502 230.238 1.00 79.08 122 PHE B O 1
ATOM 4648 N N . TYR B 1 143 ? -50.682 196.469 231.558 1.00 77.54 123 TYR B N 1
ATOM 4649 C CA . TYR B 1 143 ? -51.042 195.184 232.142 1.00 78.78 123 TYR B CA 1
ATOM 4650 C C . TYR B 1 143 ? -52.178 195.358 233.141 1.00 80.15 123 TYR B C 1
ATOM 4651 O O . TYR B 1 143 ? -52.210 196.323 233.911 1.00 78.61 123 TYR B O 1
ATOM 4660 N N . ALA B 1 144 ? -53.120 194.412 233.122 1.00 79.56 124 ALA B N 1
ATOM 4661 C CA . ALA B 1 144 ? -54.283 194.496 233.995 1.00 78.61 124 ALA B CA 1
ATOM 4662 C C . ALA B 1 144 ? -53.963 194.147 235.442 1.00 81.39 124 ALA B C 1
ATOM 4663 O O . ALA B 1 144 ? -54.755 194.479 236.329 1.00 81.40 124 ALA B O 1
ATOM 4665 N N . ASP B 1 145 ? -52.829 193.492 235.704 1.00 85.67 125 ASP B N 1
ATOM 4666 C CA . ASP B 1 145 ? -52.440 193.227 237.084 1.00 91.90 125 ASP B CA 1
ATOM 4667 C C . ASP B 1 145 ? -51.934 194.474 237.800 1.00 96.05 125 ASP B C 1
ATOM 4668 O O . ASP B 1 145 ? -51.531 194.378 238.964 1.00 98.52 125 ASP B O 1
ATOM 4673 N N . ASP B 1 146 ? -51.938 195.622 237.134 1.00 97.25 126 ASP B N 1
ATOM 4674 C CA . ASP B 1 146 ? -51.649 196.882 237.803 1.00 100.47 126 ASP B CA 1
ATOM 4675 C C . ASP B 1 146 ? -52.831 197.262 238.689 1.00 96.63 126 ASP B C 1
ATOM 4676 O O . ASP B 1 146 ? -53.984 197.142 238.257 1.00 93.90 126 ASP B O 1
ATOM 4681 N N . PRO B 1 147 ? -52.593 197.718 239.922 1.00 91.77 127 PRO B N 1
ATOM 4682 C CA . PRO B 1 147 ? -53.722 198.000 240.825 1.00 88.68 127 PRO B CA 1
ATOM 4683 C C . PRO B 1 147 ? -54.643 199.105 240.337 1.00 86.30 127 PRO B C 1
ATOM 4684 O O . PRO B 1 147 ? -55.834 199.091 240.673 1.00 83.60 127 PRO B O 1
ATOM 4688 N N . ASP B 1 148 ? -54.139 200.059 239.558 1.00 86.94 128 ASP B N 1
ATOM 4689 C CA . ASP B 1 148 ? -54.946 201.176 239.086 1.00 85.42 128 ASP B CA 1
ATOM 4690 C C . ASP B 1 148 ? -55.523 200.957 237.695 1.00 84.13 128 ASP B C 1
ATOM 4691 O O . ASP B 1 148 ? -56.262 201.818 237.205 1.00 83.33 128 ASP B O 1
ATOM 4696 N N . PHE B 1 149 ? -55.207 199.835 237.050 1.00 82.42 129 PHE B N 1
ATOM 4697 C CA . PHE B 1 149 ? -55.747 199.555 235.727 1.00 77.97 129 PHE B CA 1
ATOM 4698 C C . PHE B 1 149 ? -57.267 199.515 235.774 1.00 76.92 129 PHE B C 1
ATOM 4699 O O . PHE B 1 149 ? -57.861 198.860 236.638 1.00 76.18 129 PHE B O 1
ATOM 4707 N N . ASP B 1 150 ? -57.888 200.223 234.833 1.00 75.27 130 ASP B N 1
ATOM 4708 C CA . ASP B 1 150 ? -59.340 200.281 234.693 1.00 71.09 130 ASP B CA 1
ATOM 4709 C C . ASP B 1 150 ? -59.641 200.427 233.210 1.00 69.33 130 ASP B C 1
ATOM 4710 O O . ASP B 1 150 ? -59.395 201.485 232.623 1.00 67.56 130 ASP B O 1
ATOM 4715 N N . LEU B 1 151 ? -60.173 199.365 232.608 1.00 69.18 131 LEU B N 1
ATOM 4716 C CA . LEU B 1 151 ? -60.517 199.415 231.193 1.00 64.19 131 LEU B CA 1
ATOM 4717 C C . LEU B 1 151 ? -61.501 200.543 230.905 1.00 63.31 131 LEU B C 1
ATOM 4718 O O . LEU B 1 151 ? -61.411 201.203 229.865 1.00 62.28 131 LEU B O 1
ATOM 4723 N N . ARG B 1 152 ? -62.429 200.799 231.830 1.00 67.38 132 ARG B N 1
ATOM 4724 C CA . ARG B 1 152 ? -63.454 201.812 231.589 1.00 69.35 132 ARG B CA 1
ATOM 4725 C C . ARG B 1 152 ? -62.883 203.231 231.540 1.00 70.69 132 ARG B C 1
ATOM 4726 O O . ARG B 1 152 ? -63.431 204.080 230.826 1.00 75.26 132 ARG B O 1
ATOM 4734 N N . LYS B 1 153 ? -61.799 203.522 232.281 1.00 69.46 133 LYS B N 1
ATOM 4735 C CA . LYS B 1 153 ? -61.134 204.819 232.142 1.00 72.94 133 LYS B CA 1
ATOM 4736 C C . LYS B 1 153 ? -60.058 204.832 231.067 1.00 70.43 133 LYS B C 1
ATOM 4737 O O . LYS B 1 153 ? -59.571 205.912 230.713 1.00 70.71 133 LYS B O 1
ATOM 4743 N N . LEU B 1 154 ? -59.667 203.667 230.549 1.00 69.60 134 LEU B N 1
ATOM 4744 C CA . LEU B 1 154 ? -58.533 203.598 229.639 1.00 69.54 134 LEU B CA 1
ATOM 4745 C C . LEU B 1 154 ? -58.938 203.808 228.186 1.00 70.21 134 LEU B C 1
ATOM 4746 O O . LEU B 1 154 ? -58.193 204.430 227.421 1.00 68.27 134 LEU B O 1
ATOM 4751 N N . LEU B 1 155 ? -60.094 203.284 227.778 1.00 67.95 135 LEU B N 1
ATOM 4752 C CA . LEU B 1 155 ? -60.587 203.477 226.423 1.00 64.86 135 LEU B CA 1
ATOM 4753 C C . LEU B 1 155 ? -62.047 203.894 226.455 1.00 62.62 135 LEU B C 1
ATOM 4754 O O . LEU B 1 155 ? -62.838 203.336 227.237 1.00 64.28 135 LEU B O 1
ATOM 4759 N N . PRO B 1 156 ? -62.445 204.859 225.624 1.00 63.77 136 PRO B N 1
ATOM 4760 C CA . PRO B 1 156 ? -63.841 205.306 225.607 1.00 65.32 136 PRO B CA 1
ATOM 4761 C C . PRO B 1 156 ? -64.735 204.429 224.747 1.00 64.90 136 PRO B C 1
ATOM 4762 O O . PRO B 1 156 ? -64.935 204.727 223.569 1.00 67.54 136 PRO B O 1
ATOM 4766 N N . ALA B 1 157 ? -65.274 203.350 225.309 1.00 65.58 137 ALA B N 1
ATOM 4767 C CA . ALA B 1 157 ? -66.182 202.480 224.568 1.00 63.18 137 ALA B CA 1
ATOM 4768 C C . ALA B 1 157 ? -67.538 203.158 224.418 1.00 61.29 137 ALA B C 1
ATOM 4769 O O . ALA B 1 157 ? -68.295 203.251 225.392 1.00 66.75 137 ALA B O 1
ATOM 4771 N N . PRO B 1 158 ? -67.890 203.640 223.229 1.00 57.15 138 PRO B N 1
ATOM 4772 C CA . PRO B 1 158 ? -69.133 204.403 223.091 1.00 59.39 138 PRO B CA 1
ATOM 4773 C C . PRO B 1 158 ? -70.363 203.508 223.112 1.00 58.10 138 PRO B C 1
ATOM 4774 O O . PRO B 1 158 ? -70.311 202.305 222.843 1.00 58.25 138 PRO B O 1
ATOM 4778 N N . THR B 1 159 ? -71.486 204.127 223.461 1.00 57.43 139 THR B N 1
ATOM 4779 C CA . THR B 1 159 ? -72.796 203.499 223.406 1.00 62.00 139 THR B CA 1
ATOM 4780 C C . THR B 1 159 ? -73.568 204.055 222.217 1.00 63.25 139 THR B C 1
ATOM 4781 O O . THR B 1 159 ? -73.387 205.211 221.826 1.00 68.10 139 THR B O 1
ATOM 4785 N N . ASN B 1 160 ? -74.443 203.228 221.650 1.00 57.79 140 ASN B N 1
ATOM 4786 C CA . ASN B 1 160 ? -75.217 203.667 220.495 1.00 57.93 140 ASN B CA 1
ATOM 4787 C C . ASN B 1 160 ? -76.495 204.399 220.902 1.00 57.45 140 ASN B C 1
ATOM 4788 O O . ASN B 1 160 ? -76.777 205.486 220.388 1.00 58.04 140 ASN B O 1
ATOM 4793 N N . THR B 1 161 ? -77.271 203.833 221.818 1.00 55.80 141 THR B N 1
ATOM 4794 C CA . THR B 1 161 ? -78.513 204.425 222.288 1.00 55.78 141 THR B CA 1
ATOM 4795 C C . THR B 1 161 ? -78.465 204.617 223.796 1.00 57.22 141 THR B C 1
ATOM 4796 O O . THR B 1 161 ? -77.706 203.935 224.493 1.00 57.25 141 THR B O 1
ATOM 4800 N N . PRO B 1 162 ? -79.276 205.530 224.336 1.00 60.33 142 PRO B N 1
ATOM 4801 C CA . PRO B 1 162 ? -79.346 205.674 225.799 1.00 62.88 142 PRO B CA 1
ATOM 4802 C C . PRO B 1 162 ? -79.818 204.423 226.522 1.00 64.70 142 PRO B C 1
ATOM 4803 O O . PRO B 1 162 ? -79.673 204.351 227.749 1.00 69.04 142 PRO B O 1
ATOM 4807 N N . ILE B 1 163 ? -80.379 203.438 225.818 1.00 62.77 143 ILE B N 1
ATOM 4808 C CA . ILE B 1 163 ? -80.904 202.246 226.479 1.00 63.69 143 ILE B CA 1
ATOM 4809 C C . ILE B 1 163 ? -80.043 201.028 226.171 1.00 62.67 143 ILE B C 1
ATOM 4810 O O . ILE B 1 163 ? -80.519 199.888 226.228 1.00 65.97 143 ILE B O 1
ATOM 4815 N N . ASP B 1 164 ? -78.770 201.257 225.861 1.00 59.85 144 ASP B N 1
ATOM 4816 C CA . ASP B 1 164 ? -77.845 200.156 225.646 1.00 62.23 144 ASP B CA 1
ATOM 4817 C C . ASP B 1 164 ? -77.497 199.478 226.970 1.00 62.54 144 ASP B C 1
ATOM 4818 O O . ASP B 1 164 ? -77.591 200.070 228.049 1.00 56.72 144 ASP B O 1
ATOM 4823 N N . ALA B 1 165 ? -77.089 198.208 226.873 1.00 62.99 145 ALA B N 1
ATOM 4824 C CA . ALA B 1 165 ? -76.695 197.453 228.058 1.00 61.07 145 ALA B CA 1
ATOM 4825 C C . ALA B 1 165 ? -75.484 198.057 228.755 1.00 61.20 145 ALA B C 1
ATOM 4826 O O . ALA B 1 165 ? -75.264 197.786 229.941 1.00 58.77 145 ALA B O 1
ATOM 4828 N N . GLY B 1 166 ? -74.698 198.861 228.047 1.00 61.03 146 GLY B N 1
ATOM 4829 C CA . GLY B 1 166 ? -73.517 199.479 228.597 1.00 57.50 146 GLY B CA 1
ATOM 4830 C C . GLY B 1 166 ? -72.586 199.926 227.488 1.00 57.43 146 GLY B C 1
ATOM 4831 O O . GLY B 1 166 ? -72.942 199.903 226.305 1.00 56.19 146 GLY B O 1
ATOM 4832 N N . PRO B 1 167 ? -71.377 200.352 227.849 1.00 56.99 147 PRO B N 1
ATOM 4833 C CA . PRO B 1 167 ? -70.392 200.718 226.824 1.00 55.80 147 PRO B CA 1
ATOM 4834 C C . PRO B 1 167 ? -70.020 199.510 225.981 1.00 56.02 147 PRO B C 1
ATOM 4835 O O . PRO B 1 167 ? -69.861 198.400 226.493 1.00 55.56 147 PRO B O 1
ATOM 4839 N N . PHE B 1 168 ? -69.878 199.734 224.674 1.00 55.13 148 PHE B N 1
ATOM 4840 C CA . PHE B 1 168 ? -69.664 198.649 223.729 1.00 52.33 148 PHE B CA 1
ATOM 4841 C C . PHE B 1 168 ? -68.451 198.910 222.849 1.00 55.35 148 PHE B C 1
ATOM 4842 O O . PHE B 1 168 ? -68.156 200.050 222.479 1.00 58.95 148 PHE B O 1
ATOM 4850 N N . PHE B 1 169 ? -67.754 197.826 222.519 1.00 54.58 149 PHE B N 1
ATOM 4851 C CA . PHE B 1 169 ? -66.829 197.774 221.396 1.00 53.68 149 PHE B CA 1
ATOM 4852 C C . PHE B 1 169 ? -67.514 196.988 220.284 1.00 56.30 149 PHE B C 1
ATOM 4853 O O . PHE B 1 169 ? -67.835 195.807 220.463 1.00 59.04 149 PHE B O 1
ATOM 4861 N N . CYS B 1 170 ? -67.742 197.638 219.142 1.00 57.18 150 CYS B N 1
ATOM 4862 C CA . CYS B 1 170 ? -68.525 197.048 218.063 1.00 55.17 150 CYS B CA 1
ATOM 4863 C C . CYS B 1 170 ? -67.708 196.633 216.851 1.00 56.81 150 CYS B C 1
ATOM 4864 O O . CYS B 1 170 ? -68.256 195.988 215.950 1.00 58.07 150 CYS B O 1
ATOM 4867 N N . LEU B 1 171 ? -66.432 196.990 216.786 1.00 54.97 151 LEU B N 1
ATOM 4868 C CA . LEU B 1 171 ? -65.539 196.471 215.761 1.00 56.66 151 LEU B CA 1
ATOM 4869 C C . LEU B 1 171 ? -64.383 195.726 216.414 1.00 59.35 151 LEU B C 1
ATOM 4870 O O . LEU B 1 171 ? -63.221 195.849 216.021 1.00 59.71 151 LEU B O 1
ATOM 4875 N N . GLY B 1 172 ? -64.708 194.949 217.442 1.00 61.30 152 GLY B N 1
ATOM 4876 C CA . GLY B 1 172 ? -63.742 194.071 218.064 1.00 63.23 152 GLY B CA 1
ATOM 4877 C C . GLY B 1 172 ? -63.637 192.766 217.306 1.00 65.29 152 GLY B C 1
ATOM 4878 O O . GLY B 1 172 ? -64.531 191.917 217.390 1.00 66.02 152 GLY B O 1
ATOM 4879 N N . LEU B 1 173 ? -62.561 192.607 216.538 1.00 63.20 153 LEU B N 1
ATOM 4880 C CA . LEU B 1 173 ? -62.311 191.365 215.817 1.00 64.46 153 LEU B CA 1
ATOM 4881 C C . LEU B 1 173 ? -61.623 190.396 216.767 1.00 64.82 153 LEU B C 1
ATOM 4882 O O . LEU B 1 173 ? -60.441 190.563 217.087 1.00 65.28 153 LEU B O 1
ATOM 4887 N N . VAL B 1 174 ? -62.352 189.395 217.220 1.00 66.62 154 VAL B N 1
ATOM 4888 C CA . VAL B 1 174 ? -61.854 188.455 218.215 1.00 69.47 154 VAL B CA 1
ATOM 4889 C C . VAL B 1 174 ? -61.140 187.313 217.509 1.00 73.44 154 VAL B C 1
ATOM 4890 O O . VAL B 1 174 ? -61.626 186.783 216.503 1.00 73.37 154 VAL B O 1
ATOM 4894 N N . LEU B 1 175 ? -59.979 186.930 218.038 1.00 76.10 155 LEU B N 1
ATOM 4895 C CA . LEU B 1 175 ? -59.114 185.921 217.435 1.00 81.24 155 LEU B CA 1
ATOM 4896 C C . LEU B 1 175 ? -58.889 184.810 218.453 1.00 87.28 155 LEU B C 1
ATOM 4897 O O . LEU B 1 175 ? -58.236 185.025 219.481 1.00 88.98 155 LEU B O 1
ATOM 4902 N N . ALA B 1 176 ? -59.427 183.627 218.166 1.00 91.08 156 ALA B N 1
ATOM 4903 C CA . ALA B 1 176 ? -59.304 182.462 219.031 1.00 94.36 156 ALA B CA 1
ATOM 4904 C C . ALA B 1 176 ? -58.922 181.252 218.186 1.00 97.99 156 ALA B C 1
ATOM 4905 O O . ALA B 1 176 ? -58.874 181.318 216.953 1.00 98.75 156 ALA B O 1
ATOM 4907 N N . SER B 1 177 ? -58.655 180.131 218.853 1.00 99.59 157 SER B N 1
ATOM 4908 C CA . SER B 1 177 ? -58.250 178.920 218.156 1.00 101.89 157 SER B CA 1
ATOM 4909 C C . SER B 1 177 ? -58.804 177.699 218.876 1.00 104.48 157 SER B C 1
ATOM 4910 O O . SER B 1 177 ? -59.228 177.770 220.033 1.00 105.18 157 SER B O 1
ATOM 4913 N N . ASP B 1 178 ? -58.793 176.573 218.170 1.00 107.28 158 ASP B N 1
ATOM 4914 C CA . ASP B 1 178 ? -59.204 175.299 218.742 1.00 111.15 158 ASP B CA 1
ATOM 4915 C C . ASP B 1 178 ? -58.218 174.886 219.829 1.00 112.30 158 ASP B C 1
ATOM 4916 O O . ASP B 1 178 ? -57.023 174.725 219.541 1.00 112.07 158 ASP B O 1
ATOM 4921 N N . PRO B 1 179 ? -58.664 174.704 221.075 1.00 114.26 159 PRO B N 1
ATOM 4922 C CA . PRO B 1 179 ? -57.723 174.322 222.141 1.00 117.32 159 PRO B CA 1
ATOM 4923 C C . PRO B 1 179 ? -57.130 172.932 221.970 1.00 123.36 159 PRO B C 1
ATOM 4924 O O . PRO B 1 179 ? -56.133 172.622 222.635 1.00 125.70 159 PRO B O 1
ATOM 4928 N N . GLU B 1 180 ? -57.705 172.087 221.115 1.00 126.17 160 GLU B N 1
ATOM 4929 C CA . GLU B 1 180 ? -57.135 170.771 220.853 1.00 130.98 160 GLU B CA 1
ATOM 4930 C C . GLU B 1 180 ? -56.257 170.756 219.610 1.00 132.79 160 GLU B C 1
ATOM 4931 O O . GLU B 1 180 ? -55.327 169.945 219.523 1.00 136.67 160 GLU B O 1
ATOM 4933 N N . ASP B 1 181 ? -56.530 171.635 218.650 1.00 129.25 161 ASP B N 1
ATOM 4934 C CA . ASP B 1 181 ? -55.715 171.772 217.446 1.00 129.75 161 ASP B CA 1
ATOM 4935 C C . ASP B 1 181 ? -55.336 173.244 217.336 1.00 124.57 161 ASP B C 1
ATOM 4936 O O . ASP B 1 181 ? -56.139 174.064 216.878 1.00 121.82 161 ASP B O 1
ATOM 4941 N N . THR B 1 182 ? -54.116 173.577 217.767 1.00 123.16 162 THR B N 1
ATOM 4942 C CA . THR B 1 182 ? -53.670 174.964 217.693 1.00 117.93 162 THR B CA 1
ATOM 4943 C C . THR B 1 182 ? -53.675 175.479 216.254 1.00 117.30 162 THR B C 1
ATOM 4944 O O . THR B 1 182 ? -53.878 176.673 216.023 1.00 112.91 162 THR B O 1
ATOM 4948 N N . SER B 1 183 ? -53.517 174.585 215.279 1.00 121.33 163 SER B N 1
ATOM 4949 C CA . SER B 1 183 ? -53.441 174.963 213.874 1.00 121.08 163 SER B CA 1
ATOM 4950 C C . SER B 1 183 ? -54.700 175.661 213.366 1.00 119.15 163 SER B C 1
ATOM 4951 O O . SER B 1 183 ? -54.617 176.406 212.387 1.00 116.92 163 SER B O 1
ATOM 4954 N N . LEU B 1 184 ? -55.854 175.441 213.981 1.00 119.09 164 LEU B N 1
ATOM 4955 C CA . LEU B 1 184 ? -57.118 175.962 213.473 1.00 115.97 164 LEU B CA 1
ATOM 4956 C C . LEU B 1 184 ? -57.504 177.198 214.271 1.00 109.13 164 LEU B C 1
ATOM 4957 O O . LEU B 1 184 ? -57.799 177.110 215.466 1.00 108.91 164 LEU B O 1
ATOM 4962 N N . THR B 1 185 ? -57.541 178.340 213.592 1.00 103.44 165 THR B N 1
ATOM 4963 C CA . THR B 1 185 ? -57.798 179.640 214.190 1.00 96.50 165 THR B CA 1
ATOM 4964 C C . THR B 1 185 ? -58.946 180.318 213.450 1.00 92.01 165 THR B C 1
ATOM 4965 O O . THR B 1 185 ? -59.051 180.233 212.221 1.00 91.77 165 THR B O 1
ATOM 4969 N N . ASP B 1 186 ? -59.828 180.962 214.209 1.00 86.33 166 ASP B N 1
ATOM 4970 C CA . ASP B 1 186 ? -60.991 181.638 213.653 1.00 81.76 166 ASP B CA 1
ATOM 4971 C C . ASP B 1 186 ? -61.041 183.059 214.187 1.00 78.49 166 ASP B C 1
ATOM 4972 O O . ASP B 1 186 ? -60.704 183.308 215.349 1.00 75.59 166 ASP B O 1
ATOM 4977 N N . VAL B 1 187 ? -61.461 183.989 213.338 1.00 78.41 167 VAL B N 1
ATOM 4978 C CA . VAL B 1 187 ? -61.562 185.392 213.710 1.00 76.61 167 VAL B CA 1
ATOM 4979 C C . VAL B 1 187 ? -62.968 185.876 213.406 1.00 79.04 167 VAL B C 1
ATOM 4980 O O . VAL B 1 187 ? -63.503 185.626 212.319 1.00 84.31 167 VAL B O 1
ATOM 4984 N N . THR B 1 188 ? -63.573 186.552 214.370 1.00 78.62 168 THR B N 1
ATOM 4985 C CA . THR B 1 188 ? -64.954 186.958 214.199 1.00 79.89 168 THR B CA 1
ATOM 4986 C C . THR B 1 188 ? -65.199 188.245 214.963 1.00 77.25 168 THR B C 1
ATOM 4987 O O . THR B 1 188 ? -64.646 188.454 216.047 1.00 75.10 168 THR B O 1
ATOM 4991 N N . ILE B 1 189 ? -66.020 189.106 214.377 1.00 73.90 169 ILE B N 1
ATOM 4992 C CA . ILE B 1 189 ? -66.478 190.307 215.057 1.00 73.48 169 ILE B CA 1
ATOM 4993 C C . ILE B 1 189 ? -67.619 189.928 215.991 1.00 74.14 169 ILE B C 1
ATOM 4994 O O . ILE B 1 189 ? -68.611 189.320 215.566 1.00 72.33 169 ILE B O 1
ATOM 4999 N N . HIS B 1 190 ? -67.472 190.271 217.269 1.00 73.30 170 HIS B N 1
ATOM 5000 C CA . HIS B 1 190 ? -68.510 190.076 218.271 1.00 77.66 170 HIS B CA 1
ATOM 5001 C C . HIS B 1 190 ? -68.676 191.356 219.073 1.00 78.08 170 HIS B C 1
ATOM 5002 O O . HIS B 1 190 ? -67.692 192.036 219.379 1.00 84.02 170 HIS B O 1
ATOM 5009 N N . ARG B 1 191 ? -69.919 191.678 219.423 1.00 75.03 171 ARG B N 1
ATOM 5010 C CA . ARG B 1 191 ? -70.162 192.841 220.265 1.00 69.68 171 ARG B CA 1
ATOM 5011 C C . ARG B 1 191 ? -69.666 192.560 221.681 1.00 62.06 171 ARG B C 1
ATOM 5012 O O . ARG B 1 191 ? -69.935 191.497 222.252 1.00 59.37 171 ARG B O 1
ATOM 5020 N N . LEU B 1 192 ? -68.919 193.510 222.238 1.00 56.03 172 LEU B N 1
ATOM 5021 C CA . LEU B 1 192 ? -68.275 193.352 223.535 1.00 57.14 172 LEU B CA 1
ATOM 5022 C C . LEU B 1 192 ? -68.712 194.483 224.452 1.00 54.00 172 LEU B C 1
ATOM 5023 O O . LEU B 1 192 ? -68.493 195.660 224.143 1.00 55.64 172 LEU B O 1
ATOM 5028 N N . CYS B 1 193 ? -69.322 194.127 225.577 1.00 53.93 173 CYS B N 1
ATOM 5029 C CA . CYS B 1 193 ? -69.826 195.101 226.533 1.00 53.19 173 CYS B CA 1
ATOM 5030 C C . CYS B 1 193 ? -68.860 195.188 227.710 1.00 58.77 173 CYS B C 1
ATOM 5031 O O . CYS B 1 193 ? -68.606 194.186 228.388 1.00 60.78 173 CYS B O 1
ATOM 5034 N N . VAL B 1 194 ? -68.317 196.381 227.944 1.00 57.05 174 VAL B N 1
ATOM 5035 C CA . VAL B 1 194 ? -67.453 196.593 229.100 1.00 58.21 174 VAL B CA 1
ATOM 5036 C C . VAL B 1 194 ? -68.295 196.468 230.362 1.00 62.37 174 VAL B C 1
ATOM 5037 O O . VAL B 1 194 ? -69.244 197.233 230.571 1.00 64.12 174 VAL B O 1
ATOM 5041 N N . GLN B 1 195 ? -67.957 195.497 231.206 1.00 63.14 175 GLN B N 1
ATOM 5042 C CA . GLN B 1 195 ? -68.733 195.199 232.404 1.00 65.14 175 GLN B CA 1
ATOM 5043 C C . GLN B 1 195 ? -68.036 195.579 233.700 1.00 69.13 175 GLN B C 1
ATOM 5044 O O . GLN B 1 195 ? -68.696 196.055 234.628 1.00 69.93 175 GLN B O 1
ATOM 5050 N N . GLU B 1 196 ? -66.723 195.373 233.797 1.00 68.75 176 GLU B N 1
ATOM 5051 C CA . GLU B 1 196 ? -65.967 195.709 234.996 1.00 71.03 176 GLU B CA 1
ATOM 5052 C C . GLU B 1 196 ? -64.660 196.372 234.581 1.00 69.80 176 GLU B C 1
ATOM 5053 O O . GLU B 1 196 ? -64.418 196.628 233.398 1.00 67.85 176 GLU B O 1
ATOM 5059 N N . ARG B 1 197 ? -63.804 196.643 235.570 1.00 69.24 177 ARG B N 1
ATOM 5060 C CA . ARG B 1 197 ? -62.515 197.265 235.283 1.00 65.77 177 ARG B CA 1
ATOM 5061 C C . ARG B 1 197 ? -61.617 196.356 234.452 1.00 66.75 177 ARG B C 1
ATOM 5062 O O . ARG B 1 197 ? -60.730 196.845 233.743 1.00 64.47 177 ARG B O 1
ATOM 5070 N N . ASP B 1 198 ? -61.831 195.040 234.514 1.00 70.72 178 ASP B N 1
ATOM 5071 C CA . ASP B 1 198 ? -61.015 194.093 233.764 1.00 72.50 178 ASP B CA 1
ATOM 5072 C C . ASP B 1 198 ? -61.869 192.998 233.135 1.00 69.30 178 ASP B C 1
ATOM 5073 O O . ASP B 1 198 ? -61.405 191.867 232.967 1.00 71.16 178 ASP B O 1
ATOM 5078 N N . GLU B 1 199 ? -63.119 193.306 232.787 1.00 66.63 179 GLU B N 1
ATOM 5079 C CA . GLU B 1 199 ? -64.024 192.289 232.269 1.00 66.22 179 GLU B CA 1
ATOM 5080 C C . GLU B 1 199 ? -64.898 192.847 231.155 1.00 62.18 179 GLU B C 1
ATOM 5081 O O . GLU B 1 199 ? -65.325 194.005 231.201 1.00 56.31 179 GLU B O 1
ATOM 5087 N N . LEU B 1 200 ? -65.163 192.004 230.159 1.00 61.19 180 LEU B N 1
ATOM 5088 C CA . LEU B 1 200 ? -66.142 192.273 229.119 1.00 60.55 180 LEU B CA 1
ATOM 5089 C C . LEU B 1 200 ? -67.016 191.043 228.934 1.00 63.05 180 LEU B C 1
ATOM 5090 O O . LEU B 1 200 ? -66.555 189.909 229.088 1.00 67.11 180 LEU B O 1
ATOM 5095 N N . SER B 1 201 ? -68.282 191.275 228.615 1.00 56.00 181 SER B N 1
ATOM 5096 C CA . SER B 1 201 ? -69.154 190.198 228.176 1.00 57.11 181 SER B CA 1
ATOM 5097 C C . SER B 1 201 ? -69.105 190.089 226.656 1.00 57.54 181 SER B C 1
ATOM 5098 O O . SER B 1 201 ? -68.799 191.053 225.950 1.00 55.84 181 SER B O 1
ATOM 5101 N N . MET B 1 202 ? -69.405 188.892 226.157 1.00 64.80 182 MET B N 1
ATOM 5102 C CA . MET B 1 202 ? -69.362 188.624 224.726 1.00 70.47 182 MET B CA 1
ATOM 5103 C C . MET B 1 202 ? -70.509 187.703 224.344 1.00 74.30 182 MET B C 1
ATOM 5104 O O . MET B 1 202 ? -70.690 186.644 224.954 1.00 77.68 182 MET B O 1
ATOM 5109 N N . PHE B 1 203 ? -71.268 188.102 223.330 1.00 70.79 183 PHE B N 1
ATOM 5110 C CA . PHE B 1 203 ? -72.400 187.327 222.844 1.00 68.44 183 PHE B CA 1
ATOM 5111 C C . PHE B 1 203 ? -71.973 186.493 221.645 1.00 67.46 183 PHE B C 1
ATOM 5112 O O . PHE B 1 203 ? -71.362 187.013 220.706 1.00 68.12 183 PHE B O 1
ATOM 5120 N N . LEU B 1 204 ? -72.287 185.202 221.686 1.00 66.77 184 LEU B N 1
ATOM 5121 C CA . LEU B 1 204 ? -72.058 184.293 220.570 1.00 70.37 184 LEU B CA 1
ATOM 5122 C C . LEU B 1 204 ? -73.376 183.616 220.231 1.00 70.47 184 LEU B C 1
ATOM 5123 O O . LEU B 1 204 ? -73.973 182.953 221.085 1.00 69.65 184 LEU B O 1
ATOM 5128 N N . ALA B 1 205 ? -73.835 183.794 218.995 1.00 72.00 185 ALA B N 1
ATOM 5129 C CA . ALA B 1 205 ? -75.036 183.111 218.546 1.00 75.73 185 ALA B CA 1
ATOM 5130 C C . ALA B 1 205 ? -74.783 181.608 218.452 1.00 79.85 185 ALA B C 1
ATOM 5131 O O . ALA B 1 205 ? -73.642 181.137 218.485 1.00 79.69 185 ALA B O 1
ATOM 5133 N N . ALA B 1 206 ? -75.872 180.850 218.341 1.00 83.67 186 ALA B N 1
ATOM 5134 C CA . ALA B 1 206 ? -75.767 179.397 218.294 1.00 89.54 186 ALA B CA 1
ATOM 5135 C C . ALA B 1 206 ? -74.989 178.959 217.060 1.00 92.74 186 ALA B C 1
ATOM 5136 O O . ALA B 1 206 ? -75.192 179.483 215.962 1.00 93.00 186 ALA B O 1
ATOM 5138 N N . GLY B 1 207 ? -74.084 178.003 217.250 1.00 95.30 187 GLY B N 1
ATOM 5139 C CA . GLY B 1 207 ? -73.292 177.487 216.154 1.00 95.72 187 GLY B CA 1
ATOM 5140 C C . GLY B 1 207 ? -72.212 178.410 215.639 1.00 91.94 187 GLY B C 1
ATOM 5141 O O . GLY B 1 207 ? -71.666 178.150 214.561 1.00 91.38 187 GLY B O 1
ATOM 5142 N N . ARG B 1 208 ? -71.894 179.486 216.357 1.00 90.46 188 ARG B N 1
ATOM 5143 C CA . ARG B 1 208 ? -70.766 180.322 215.971 1.00 87.88 188 ARG B CA 1
ATOM 5144 C C . ARG B 1 208 ? -69.478 179.508 216.036 1.00 90.82 188 ARG B C 1
ATOM 5145 O O . ARG B 1 208 ? -69.329 178.607 216.865 1.00 95.35 188 ARG B O 1
ATOM 5153 N N . HIS B 1 209 ? -68.541 179.824 215.140 1.00 86.69 189 HIS B N 1
ATOM 5154 C CA . HIS B 1 209 ? -67.361 178.977 214.990 1.00 84.78 189 HIS B CA 1
ATOM 5155 C C . HIS B 1 209 ? -66.430 179.090 216.191 1.00 81.86 189 HIS B C 1
ATOM 5156 O O . HIS B 1 209 ? -65.832 178.093 216.613 1.00 78.24 189 HIS B O 1
ATOM 5163 N N . ILE B 1 210 ? -66.291 180.292 216.756 1.00 82.19 190 ILE B N 1
ATOM 5164 C CA . ILE B 1 210 ? -65.478 180.437 217.959 1.00 84.23 190 ILE B CA 1
ATOM 5165 C C . ILE B 1 210 ? -66.156 179.767 219.146 1.00 88.18 190 ILE B C 1
ATOM 5166 O O . ILE B 1 210 ? -65.482 179.241 220.041 1.00 87.93 190 ILE B O 1
ATOM 5171 N N . GLU B 1 211 ? -67.493 179.760 219.170 1.00 89.66 191 GLU B N 1
ATOM 5172 C CA . GLU B 1 211 ? -68.222 179.075 220.233 1.00 91.32 191 GLU B CA 1
ATOM 5173 C C . GLU B 1 211 ? -67.842 177.603 220.308 1.00 94.63 191 GLU B C 1
ATOM 5174 O O . GLU B 1 211 ? -67.842 177.016 221.396 1.00 97.23 191 GLU B O 1
ATOM 5180 N N . VAL B 1 212 ? -67.506 176.996 219.167 1.00 94.06 192 VAL B N 1
ATOM 5181 C CA . VAL B 1 212 ? -67.051 175.610 219.161 1.00 94.81 192 VAL B CA 1
ATOM 5182 C C . VAL B 1 212 ? -65.746 175.468 219.934 1.00 93.68 192 VAL B C 1
ATOM 5183 O O . VAL B 1 212 ? -65.500 174.438 220.572 1.00 95.52 192 VAL B O 1
ATOM 5187 N N . PHE B 1 213 ? -64.892 176.493 219.896 1.00 92.90 193 PHE B N 1
ATOM 5188 C CA . PHE B 1 213 ? -63.638 176.446 220.641 1.00 95.07 193 PHE B CA 1
ATOM 5189 C C . PHE B 1 213 ? -63.870 176.668 222.127 1.00 93.33 193 PHE B C 1
ATOM 5190 O O . PHE B 1 213 ? -63.278 175.976 222.963 1.00 95.51 193 PHE B O 1
ATOM 5198 N N . ARG B 1 214 ? -64.713 177.646 222.466 1.00 89.55 194 ARG B N 1
ATOM 5199 C CA . ARG B 1 214 ? -64.987 177.959 223.864 1.00 86.06 194 ARG B CA 1
ATOM 5200 C C . ARG B 1 214 ? -65.665 176.786 224.561 1.00 87.66 194 ARG B C 1
ATOM 5201 O O . ARG B 1 214 ? -65.312 176.432 225.692 1.00 85.43 194 ARG B O 1
ATOM 5209 N N . LYS B 1 215 ? -66.639 176.160 223.889 1.00 88.41 195 LYS B N 1
ATOM 5210 C CA . LYS B 1 215 ? -67.336 175.018 224.476 1.00 89.86 195 LYS B CA 1
ATOM 5211 C C . LYS B 1 215 ? -66.396 173.849 224.733 1.00 94.36 195 LYS B C 1
ATOM 5212 O O . LYS B 1 215 ? -66.563 173.127 225.723 1.00 97.87 195 LYS B O 1
ATOM 5218 N N . LYS B 1 216 ? -65.421 173.630 223.849 1.00 95.60 196 LYS B N 1
ATOM 5219 C CA . LYS B 1 216 ? -64.399 172.624 224.119 1.00 100.70 196 LYS B CA 1
ATOM 5220 C C . LYS B 1 216 ? -63.538 173.029 225.308 1.00 100.43 196 LYS B C 1
ATOM 5221 O O . LYS B 1 216 ? -63.185 172.186 226.142 1.00 102.27 196 LYS B O 1
ATOM 5227 N N . ALA B 1 217 ? -63.196 174.318 225.404 1.00 96.98 197 ALA B N 1
ATOM 5228 C CA . ALA B 1 217 ? -62.423 174.790 226.544 1.00 96.99 197 ALA B CA 1
ATOM 5229 C C . ALA B 1 217 ? -63.241 174.702 227.827 1.00 98.32 197 ALA B C 1
ATOM 5230 O O . ALA B 1 217 ? -62.750 174.225 228.857 1.00 99.53 197 ALA B O 1
ATOM 5232 N N . GLU B 1 218 ? -64.493 175.168 227.789 1.00 98.61 198 GLU B N 1
ATOM 5233 C CA . GLU B 1 218 ? -65.307 175.167 228.999 1.00 102.22 198 GLU B CA 1
ATOM 5234 C C . GLU B 1 218 ? -65.584 173.745 229.470 1.00 109.15 198 GLU B C 1
ATOM 5235 O O . GLU B 1 218 ? -65.562 173.469 230.674 1.00 110.47 198 GLU B O 1
ATOM 5241 N N . ALA B 1 219 ? -65.824 172.821 228.535 1.00 111.88 199 ALA B N 1
ATOM 5242 C CA . ALA B 1 219 ? -66.073 171.430 228.906 1.00 115.84 199 ALA B CA 1
ATOM 5243 C C . ALA B 1 219 ? -64.874 170.772 229.579 1.00 117.43 199 ALA B C 1
ATOM 5244 O O . ALA B 1 219 ? -65.057 169.800 230.319 1.00 121.10 199 ALA B O 1
ATOM 5246 N N . ALA B 1 220 ? -63.657 171.256 229.336 1.00 114.81 200 ALA B N 1
ATOM 5247 C CA . ALA B 1 220 ? -62.497 170.762 230.066 1.00 116.93 200 ALA B CA 1
ATOM 5248 C C . ALA B 1 220 ? -62.144 171.637 231.265 1.00 114.98 200 ALA B C 1
ATOM 5249 O O . ALA B 1 220 ? -61.089 171.432 231.877 1.00 116.16 200 ALA B O 1
ATOM 5251 N N . GLY B 1 221 ? -63.007 172.585 231.627 1.00 112.59 201 GLY B N 1
ATOM 5252 C CA . GLY B 1 221 ? -62.725 173.457 232.753 1.00 113.55 201 GLY B CA 1
ATOM 5253 C C . GLY B 1 221 ? -61.494 174.312 232.553 1.00 113.90 201 GLY B C 1
ATOM 5254 O O . GLY B 1 221 ? -60.787 174.610 233.525 1.00 114.32 201 GLY B O 1
ATOM 5255 N N . LYS B 1 222 ? -61.210 174.710 231.313 1.00 113.06 202 LYS B N 1
ATOM 5256 C CA . LYS B 1 222 ? -60.068 175.551 230.991 1.00 112.33 202 LYS B CA 1
ATOM 5257 C C . LYS B 1 222 ? -60.544 176.849 230.361 1.00 107.14 202 LYS B C 1
ATOM 5258 O O . LYS B 1 222 ? -61.562 176.869 229.659 1.00 105.72 202 LYS B O 1
ATOM 5264 N N . PRO B 1 223 ? -59.840 177.949 230.609 1.00 100.51 203 PRO B N 1
ATOM 5265 C CA . PRO B 1 223 ? -60.142 179.184 229.887 1.00 95.21 203 PRO B CA 1
ATOM 5266 C C . PRO B 1 223 ? -59.572 179.136 228.478 1.00 94.23 203 PRO B C 1
ATOM 5267 O O . PRO B 1 223 ? -58.596 178.434 228.200 1.00 98.68 203 PRO B O 1
ATOM 5271 N N . LEU B 1 224 ? -60.192 179.896 227.579 1.00 91.06 204 LEU B N 1
ATOM 5272 C CA . LEU B 1 224 ? -59.715 179.957 226.210 1.00 88.61 204 LEU B CA 1
ATOM 5273 C C . LEU B 1 224 ? -59.074 181.309 225.961 1.00 84.55 204 LEU B C 1
ATOM 5274 O O . LEU B 1 224 ? -59.767 182.336 226.055 1.00 79.58 204 LEU B O 1
ATOM 5279 N N . PRO B 1 225 ? -57.774 181.364 225.668 1.00 88.19 205 PRO B N 1
ATOM 5280 C CA . PRO B 1 225 ? -57.131 182.663 225.444 1.00 86.86 205 PRO B CA 1
ATOM 5281 C C . PRO B 1 225 ? -57.575 183.286 224.132 1.00 84.29 205 PRO B C 1
ATOM 5282 O O . PRO B 1 225 ? -57.669 182.617 223.100 1.00 86.37 205 PRO B O 1
ATOM 5286 N N . VAL B 1 226 ? -57.857 184.590 224.182 1.00 78.64 206 VAL B N 1
ATOM 5287 C CA . VAL B 1 226 ? -58.331 185.336 223.023 1.00 75.10 206 VAL B CA 1
ATOM 5288 C C . VAL B 1 226 ? -57.624 186.682 222.966 1.00 75.07 206 VAL B C 1
ATOM 5289 O O . VAL B 1 226 ? -57.094 187.181 223.962 1.00 76.93 206 VAL B O 1
ATOM 5293 N N . THR B 1 227 ? -57.619 187.264 221.772 1.00 75.48 207 THR B N 1
ATOM 5294 C CA . THR B 1 227 ? -57.180 188.633 221.561 1.00 74.43 207 THR B CA 1
ATOM 5295 C C . THR B 1 227 ? -58.271 189.373 220.803 1.00 73.87 207 THR B C 1
ATOM 5296 O O . THR B 1 227 ? -58.879 188.821 219.881 1.00 75.49 207 THR B O 1
ATOM 5300 N N . ILE B 1 228 ? -58.528 190.612 221.204 1.00 71.69 208 ILE B N 1
ATOM 5301 C CA . ILE B 1 228 ? -59.489 191.478 220.533 1.00 67.37 208 ILE B CA 1
ATOM 5302 C C . ILE B 1 228 ? -58.705 192.564 219.813 1.00 68.88 208 ILE B C 1
ATOM 5303 O O . ILE B 1 228 ? -57.934 193.303 220.438 1.00 70.78 208 ILE B O 1
ATOM 5308 N N . ASN B 1 229 ? -58.896 192.656 218.499 1.00 68.74 209 ASN B N 1
ATOM 5309 C CA . ASN B 1 229 ? -58.107 193.525 217.634 1.00 64.97 209 ASN B CA 1
ATOM 5310 C C . ASN B 1 229 ? -59.024 194.592 217.049 1.00 60.94 209 ASN B C 1
ATOM 5311 O O . ASN B 1 229 ? -60.000 194.267 216.363 1.00 59.93 209 ASN B O 1
ATOM 5316 N N . MET B 1 230 ? -58.712 195.861 217.320 1.00 59.92 210 MET B N 1
ATOM 5317 C CA . MET B 1 230 ? -59.585 196.973 216.967 1.00 57.13 210 MET B CA 1
ATOM 5318 C C . MET B 1 230 ? -58.786 198.054 216.251 1.00 56.47 210 MET B C 1
ATOM 5319 O O . MET B 1 230 ? -57.671 198.389 216.664 1.00 52.41 210 MET B O 1
ATOM 5324 N N . GLY B 1 231 ? -59.365 198.606 215.183 1.00 51.73 211 GLY B N 1
ATOM 5325 C CA . GLY B 1 231 ? -58.673 199.606 214.392 1.00 50.82 211 GLY B CA 1
ATOM 5326 C C . GLY B 1 231 ? -57.754 198.969 213.372 1.00 55.06 211 GLY B C 1
ATOM 5327 O O . GLY B 1 231 ? -56.532 198.941 213.556 1.00 57.63 211 GLY B O 1
ATOM 5328 N N . LEU B 1 232 ? -58.335 198.457 212.288 1.00 53.41 212 LEU B N 1
ATOM 5329 C CA . LEU B 1 232 ? -57.627 197.597 211.354 1.00 54.96 212 LEU B CA 1
ATOM 5330 C C . LEU B 1 232 ? -57.764 198.115 209.930 1.00 57.52 212 LEU B C 1
ATOM 5331 O O . LEU B 1 232 ? -58.608 198.963 209.626 1.00 55.75 212 LEU B O 1
ATOM 5336 N N . ASP B 1 233 ? -56.906 197.585 209.065 1.00 61.76 213 ASP B N 1
ATOM 5337 C CA . ASP B 1 233 ? -57.115 197.683 207.632 1.00 62.20 213 ASP B CA 1
ATOM 5338 C C . ASP B 1 233 ? -58.545 197.253 207.308 1.00 61.16 213 ASP B C 1
ATOM 5339 O O . ASP B 1 233 ? -58.981 196.184 207.761 1.00 59.51 213 ASP B O 1
ATOM 5344 N N . PRO B 1 234 ? -59.307 198.060 206.570 1.00 61.60 214 PRO B N 1
ATOM 5345 C CA . PRO B 1 234 ? -60.658 197.633 206.167 1.00 62.72 214 PRO B CA 1
ATOM 5346 C C . PRO B 1 234 ? -60.692 196.259 205.516 1.00 66.48 214 PRO B C 1
ATOM 5347 O O . PRO B 1 234 ? -61.688 195.539 205.666 1.00 64.09 214 PRO B O 1
ATOM 5351 N N . ALA B 1 235 ? -59.623 195.866 204.815 1.00 68.83 215 ALA B N 1
ATOM 5352 C CA . ALA B 1 235 ? -59.586 194.553 204.177 1.00 67.99 215 ALA B CA 1
ATOM 5353 C C . ALA B 1 235 ? -59.737 193.430 205.198 1.00 68.83 215 ALA B C 1
ATOM 5354 O O . ALA B 1 235 ? -60.329 192.385 204.900 1.00 69.66 215 ALA B O 1
ATOM 5356 N N . ILE B 1 236 ? -59.221 193.628 206.413 1.00 66.60 216 ILE B N 1
ATOM 5357 C CA . ILE B 1 236 ? -59.284 192.573 207.421 1.00 65.04 216 ILE B CA 1
ATOM 5358 C C . ILE B 1 236 ? -60.709 192.408 207.938 1.00 64.21 216 ILE B C 1
ATOM 5359 O O . ILE B 1 236 ? -61.228 191.287 208.022 1.00 65.84 216 ILE B O 1
ATOM 5364 N N . TYR B 1 237 ? -61.363 193.518 208.295 1.00 60.14 217 TYR B N 1
ATOM 5365 C CA . TYR B 1 237 ? -62.732 193.441 208.800 1.00 56.63 217 TYR B CA 1
ATOM 5366 C C . TYR B 1 237 ? -63.674 192.826 207.767 1.00 59.20 217 TYR B C 1
ATOM 5367 O O . TYR B 1 237 ? -64.504 191.972 208.104 1.00 59.18 217 TYR B O 1
ATOM 5376 N N . ILE B 1 238 ? -63.562 193.251 206.505 1.00 58.61 218 ILE B N 1
ATOM 5377 C CA . ILE B 1 238 ? -64.486 192.790 205.470 1.00 63.46 218 ILE B CA 1
ATOM 5378 C C . ILE B 1 238 ? -64.314 191.296 205.220 1.00 69.78 218 ILE B C 1
ATOM 5379 O O . ILE B 1 238 ? -65.289 190.536 205.218 1.00 74.92 218 ILE B O 1
ATOM 5384 N N . GLY B 1 239 ? -63.074 190.852 205.007 1.00 70.63 219 GLY B N 1
ATOM 5385 C CA . GLY B 1 239 ? -62.829 189.450 204.716 1.00 74.57 219 GLY B CA 1
ATOM 5386 C C . GLY B 1 239 ? -63.212 188.503 205.836 1.00 76.11 219 GLY B C 1
ATOM 5387 O O . GLY B 1 239 ? -63.351 187.299 205.598 1.00 80.92 219 GLY B O 1
ATOM 5388 N N . ALA B 1 240 ? -63.403 189.021 207.050 1.00 69.03 220 ALA B N 1
ATOM 5389 C CA . ALA B 1 240 ? -63.666 188.172 208.204 1.00 71.18 220 ALA B CA 1
ATOM 5390 C C . ALA B 1 240 ? -65.135 187.802 208.349 1.00 74.81 220 ALA B C 1
ATOM 5391 O O . ALA B 1 240 ? -65.454 186.883 209.112 1.00 79.36 220 ALA B O 1
ATOM 5393 N N . CYS B 1 241 ? -66.032 188.485 207.637 1.00 71.32 221 CYS B N 1
ATOM 5394 C CA . CYS B 1 241 ? -67.466 188.372 207.874 1.00 74.50 221 CYS B CA 1
ATOM 5395 C C . CYS B 1 241 ? -68.144 187.341 206.977 1.00 79.74 221 CYS B C 1
ATOM 5396 O O . CYS B 1 241 ? -69.337 187.480 206.676 1.00 80.91 221 CYS B O 1
ATOM 5399 N N . PHE B 1 242 ? -67.424 186.313 206.542 1.00 73.58 222 PHE B N 1
ATOM 5400 C CA . PHE B 1 242 ? -68.046 185.236 205.789 1.00 76.27 222 PHE B CA 1
ATOM 5401 C C . PHE B 1 242 ? -68.653 184.201 206.735 1.00 80.00 222 PHE B C 1
ATOM 5402 O O . PHE B 1 242 ? -68.324 184.131 207.924 1.00 81.86 222 PHE B O 1
ATOM 5410 N N . GLU B 1 243 ? -69.551 183.386 206.186 1.00 79.60 223 GLU B N 1
ATOM 5411 C CA . GLU B 1 243 ? -70.211 182.325 206.931 1.00 78.63 223 GLU B CA 1
ATOM 5412 C C . GLU B 1 243 ? -70.175 181.034 206.126 1.00 80.79 223 GLU B C 1
ATOM 5413 O O . GLU B 1 243 ? -69.908 181.031 204.921 1.00 78.27 223 GLU B O 1
ATOM 5419 N N . ALA B 1 244 ? -70.464 179.933 206.813 1.00 82.37 224 ALA B N 1
ATOM 5420 C CA . ALA B 1 244 ? -70.630 178.660 206.138 1.00 85.27 224 ALA B CA 1
ATOM 5421 C C . ALA B 1 244 ? -71.852 178.722 205.221 1.00 85.49 224 ALA B C 1
ATOM 5422 O O . ALA B 1 244 ? -72.799 179.469 205.489 1.00 85.93 224 ALA B O 1
ATOM 5424 N N . PRO B 1 245 ? -71.863 177.946 204.125 1.00 86.97 225 PRO B N 1
ATOM 5425 C CA . PRO B 1 245 ? -70.830 176.999 203.684 1.00 90.71 225 PRO B CA 1
ATOM 5426 C C . PRO B 1 245 ? -69.706 177.623 202.857 1.00 90.35 225 PRO B C 1
ATOM 5427 O O . PRO B 1 245 ? -68.884 176.894 202.298 1.00 92.55 225 PRO B O 1
ATOM 5431 N N . THR B 1 246 ? -69.666 178.954 202.784 1.00 87.97 226 THR B N 1
ATOM 5432 C CA . THR B 1 246 ? -68.643 179.610 201.975 1.00 87.47 226 THR B CA 1
ATOM 5433 C C . THR B 1 246 ? -67.282 179.548 202.657 1.00 86.98 226 THR B C 1
ATOM 5434 O O . THR B 1 246 ? -66.281 179.174 202.036 1.00 90.22 226 THR B O 1
ATOM 5438 N N . THR B 1 247 ? -67.224 179.918 203.937 1.00 81.06 227 THR B N 1
ATOM 5439 C CA . THR B 1 247 ? -66.046 179.701 204.776 1.00 76.90 227 THR B CA 1
ATOM 5440 C C . THR B 1 247 ? -66.471 178.774 205.904 1.00 76.72 227 THR B C 1
ATOM 5441 O O . THR B 1 247 ? -66.915 179.234 206.970 1.00 67.42 227 THR B O 1
ATOM 5445 N N . PRO B 1 248 ? -66.356 177.461 205.713 1.00 81.09 228 PRO B N 1
ATOM 5446 C CA . PRO B 1 248 ? -66.839 176.513 206.726 1.00 82.41 228 PRO B CA 1
ATOM 5447 C C . PRO B 1 248 ? -66.014 176.540 208.002 1.00 82.16 228 PRO B C 1
ATOM 5448 O O . PRO B 1 248 ? -65.154 177.408 208.188 1.00 76.77 228 PRO B O 1
ATOM 5452 N N . PHE B 1 249 ? -66.276 175.588 208.892 1.00 86.55 229 PHE B N 1
ATOM 5453 C CA . PHE B 1 249 ? -65.498 175.475 210.117 1.00 90.48 229 PHE B CA 1
ATOM 5454 C C . PHE B 1 249 ? -64.089 174.992 209.797 1.00 96.54 229 PHE B C 1
ATOM 5455 O O . PHE B 1 249 ? -63.908 173.989 209.101 1.00 94.64 229 PHE B O 1
ATOM 5463 N N . GLY B 1 250 ? -63.091 175.704 210.315 1.00 104.67 230 GLY B N 1
ATOM 5464 C CA . GLY B 1 250 ? -61.698 175.411 210.042 1.00 109.09 230 GLY B CA 1
ATOM 5465 C C . GLY B 1 250 ? -61.049 176.344 209.044 1.00 107.99 230 GLY B C 1
ATOM 5466 O O . GLY B 1 250 ? -59.851 176.194 208.770 1.00 112.51 230 GLY B O 1
ATOM 5467 N N . TYR B 1 251 ? -61.798 177.298 208.494 1.00 98.86 231 TYR B N 1
ATOM 5468 C CA . TYR B 1 251 ? -61.286 178.247 207.511 1.00 91.31 231 TYR B CA 1
ATOM 5469 C C . TYR B 1 251 ? -60.884 179.519 208.245 1.00 88.66 231 TYR B C 1
ATOM 5470 O O . TYR B 1 251 ? -61.744 180.265 208.726 1.00 88.15 231 TYR B O 1
ATOM 5479 N N . ASN B 1 252 ? -59.582 179.764 208.337 1.00 89.94 232 ASN B N 1
ATOM 5480 C CA . ASN B 1 252 ? -59.107 181.027 208.879 1.00 90.00 232 ASN B CA 1
ATOM 5481 C C . ASN B 1 252 ? -59.558 182.158 207.961 1.00 89.28 232 ASN B C 1
ATOM 5482 O O . ASN B 1 252 ? -59.144 182.227 206.800 1.00 92.79 232 ASN B O 1
ATOM 5487 N N . GLU B 1 253 ? -60.442 183.023 208.468 1.00 86.87 233 GLU B N 1
ATOM 5488 C CA . GLU B 1 253 ? -60.964 184.121 207.650 1.00 87.73 233 GLU B CA 1
ATOM 5489 C C . GLU B 1 253 ? -59.895 185.158 207.348 1.00 85.44 233 GLU B C 1
ATOM 5490 O O . GLU B 1 253 ? -60.014 185.895 206.361 1.00 85.14 233 GLU B O 1
ATOM 5496 N N . LEU B 1 254 ? -58.877 185.253 208.202 1.00 84.59 234 LEU B N 1
ATOM 5497 C CA . LEU B 1 254 ? -57.640 185.915 207.820 1.00 84.00 234 LEU B CA 1
ATOM 5498 C C . LEU B 1 254 ? -57.144 185.256 206.537 1.00 85.50 234 LEU B C 1
ATOM 5499 O O . LEU B 1 254 ? -57.157 184.029 206.401 1.00 89.56 234 LEU B O 1
ATOM 5504 N N . GLY B 1 255 ? -56.734 186.057 205.563 1.00 84.17 235 GLY B N 1
ATOM 5505 C CA . GLY B 1 255 ? -56.334 185.534 204.271 1.00 88.19 235 GLY B CA 1
ATOM 5506 C C . GLY B 1 255 ? -57.287 185.870 203.158 1.00 84.80 235 GLY B C 1
ATOM 5507 O O . GLY B 1 255 ? -56.844 186.059 202.022 1.00 85.68 235 GLY B O 1
ATOM 5508 N N . VAL B 1 256 ? -58.588 185.932 203.455 1.00 80.66 236 VAL B N 1
ATOM 5509 C CA . VAL B 1 256 ? -59.478 186.705 202.604 1.00 76.79 236 VAL B CA 1
ATOM 5510 C C . VAL B 1 256 ? -58.964 188.137 202.539 1.00 70.73 236 VAL B C 1
ATOM 5511 O O . VAL B 1 256 ? -58.856 188.735 201.463 1.00 65.52 236 VAL B O 1
ATOM 5515 N N . ALA B 1 257 ? -58.615 188.700 203.701 1.00 68.67 237 ALA B N 1
ATOM 5516 C CA . ALA B 1 257 ? -57.852 189.943 203.734 1.00 66.74 237 ALA B CA 1
ATOM 5517 C C . ALA B 1 257 ? -56.515 189.777 203.028 1.00 66.37 237 ALA B C 1
ATOM 5518 O O . ALA B 1 257 ? -56.092 190.654 202.267 1.00 70.06 237 ALA B O 1
ATOM 5520 N N . GLY B 1 258 ? -55.836 188.655 203.270 1.00 70.10 238 GLY B N 1
ATOM 5521 C CA . GLY B 1 258 ? -54.577 188.405 202.593 1.00 81.00 238 GLY B CA 1
ATOM 5522 C C . GLY B 1 258 ? -54.720 188.348 201.087 1.00 86.71 238 GLY B C 1
ATOM 5523 O O . GLY B 1 258 ? -53.785 188.692 200.360 1.00 87.86 238 GLY B O 1
ATOM 5524 N N . ALA B 1 259 ? -55.889 187.921 200.598 1.00 92.12 239 ALA B N 1
ATOM 5525 C CA . ALA B 1 259 ? -56.152 187.905 199.164 1.00 94.55 239 ALA B CA 1
ATOM 5526 C C . ALA B 1 259 ? -56.538 189.282 198.641 1.00 94.10 239 ALA B C 1
ATOM 5527 O O . ALA B 1 259 ? -56.205 189.620 197.500 1.00 101.71 239 ALA B O 1
ATOM 5529 N N . LEU B 1 260 ? -57.239 190.081 199.452 1.00 88.00 240 LEU B N 1
ATOM 5530 C CA . LEU B 1 260 ? -57.622 191.423 199.026 1.00 80.60 240 LEU B CA 1
ATOM 5531 C C . LEU B 1 260 ? -56.412 192.336 198.889 1.00 75.43 240 LEU B C 1
ATOM 5532 O O . LEU B 1 260 ? -56.387 193.205 198.009 1.00 73.96 240 LEU B O 1
ATOM 5537 N N . ARG B 1 261 ? -55.404 192.151 199.735 1.00 74.54 241 ARG B N 1
ATOM 5538 C CA . ARG B 1 261 ? -54.194 192.959 199.707 1.00 75.68 241 ARG B CA 1
ATOM 5539 C C . ARG B 1 261 ? -53.057 192.292 198.951 1.00 80.61 241 ARG B C 1
ATOM 5540 O O . ARG B 1 261 ? -52.012 192.921 198.757 1.00 80.48 241 ARG B O 1
ATOM 5548 N N . GLN B 1 262 ? -53.238 191.046 198.516 1.00 83.12 242 GLN B N 1
ATOM 5549 C CA . GLN B 1 262 ? -52.146 190.210 198.022 1.00 89.31 242 GLN B CA 1
ATOM 5550 C C . GLN B 1 262 ? -50.950 190.298 198.965 1.00 93.50 242 GLN B C 1
ATOM 5551 O O . GLN B 1 262 ? -49.808 190.528 198.561 1.00 96.46 242 GLN B O 1
ATOM 5557 N N . GLN B 1 263 ? -51.241 190.122 200.249 1.00 94.35 243 GLN B N 1
ATOM 5558 C CA . GLN B 1 263 ? -50.272 190.315 201.314 1.00 96.80 243 GLN B CA 1
ATOM 5559 C C . GLN B 1 263 ? -50.751 189.605 202.571 1.00 100.71 243 GLN B C 1
ATOM 5560 O O . GLN B 1 263 ? -51.842 189.908 203.075 1.00 101.54 243 GLN B O 1
ATOM 5566 N N . PRO B 1 264 ? -49.981 188.654 203.095 1.00 99.04 244 PRO B N 1
ATOM 5567 C CA . PRO B 1 264 ? -50.336 188.053 204.383 1.00 95.32 244 PRO B CA 1
ATOM 5568 C C . PRO B 1 264 ? -50.381 189.125 205.460 1.00 87.24 244 PRO B C 1
ATOM 5569 O O . PRO B 1 264 ? -49.428 189.889 205.634 1.00 86.05 244 PRO B O 1
ATOM 5573 N N . VAL B 1 265 ? -51.519 189.206 206.156 1.00 84.25 245 VAL B N 1
ATOM 5574 C CA . VAL B 1 265 ? -51.605 190.087 207.313 1.00 84.83 245 VAL B CA 1
ATOM 5575 C C . VAL B 1 265 ? -50.588 189.633 208.350 1.00 84.83 245 VAL B C 1
ATOM 5576 O O . VAL B 1 265 ? -50.198 188.461 208.400 1.00 86.75 245 VAL B O 1
ATOM 5580 N N . GLU B 1 266 ? -50.097 190.573 209.142 1.00 83.57 246 GLU B N 1
ATOM 5581 C CA . GLU B 1 266 ? -48.997 190.288 210.049 1.00 85.61 246 GLU B CA 1
ATOM 5582 C C . GLU B 1 266 ? -49.517 190.056 211.464 1.00 84.41 246 GLU B C 1
ATOM 5583 O O . GLU B 1 266 ? -50.404 190.772 211.943 1.00 78.60 246 GLU B O 1
ATOM 5589 N N . LEU B 1 267 ? -48.972 189.043 212.129 1.00 89.23 247 LEU B N 1
ATOM 5590 C CA . LEU B 1 267 ? -49.406 188.693 213.472 1.00 90.57 247 LEU B CA 1
ATOM 5591 C C . LEU B 1 267 ? -48.304 188.950 214.486 1.00 95.63 247 LEU B C 1
ATOM 5592 O O . LEU B 1 267 ? -47.110 188.914 214.158 1.00 100.89 247 LEU B O 1
ATOM 5597 N N . VAL B 1 268 ? -48.723 189.217 215.722 1.00 93.52 248 VAL B N 1
ATOM 5598 C CA . VAL B 1 268 ? -47.798 189.378 216.831 1.00 93.15 248 VAL B CA 1
ATOM 5599 C C . VAL B 1 268 ? -48.176 188.412 217.940 1.00 95.75 248 VAL B C 1
ATOM 5600 O O . VAL B 1 268 ? -49.360 188.093 218.124 1.00 94.77 248 VAL B O 1
ATOM 5604 N N . GLN B 1 269 ? -47.168 187.939 218.668 1.00 93.39 249 GLN B N 1
ATOM 5605 C CA . GLN B 1 269 ? -47.448 187.077 219.799 1.00 90.39 249 GLN B CA 1
ATOM 5606 C C . GLN B 1 269 ? -47.885 187.923 220.981 1.00 85.89 249 GLN B C 1
ATOM 5607 O O . GLN B 1 269 ? -47.249 188.928 221.305 1.00 84.03 249 GLN B O 1
ATOM 5613 N N . GLY B 1 270 ? -48.989 187.516 221.600 1.00 84.84 250 GLY B N 1
ATOM 5614 C CA . GLY B 1 270 ? -49.578 188.310 222.657 1.00 83.72 250 GLY B CA 1
ATOM 5615 C C . GLY B 1 270 ? -48.632 188.508 223.825 1.00 86.19 250 GLY B C 1
ATOM 561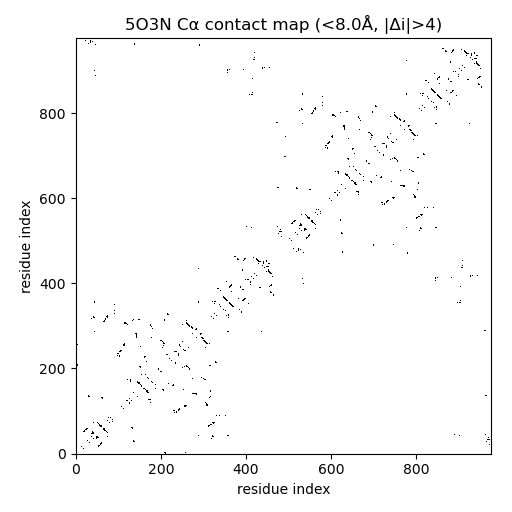6 O O . GLY B 1 270 ? -47.839 187.631 224.183 1.00 87.53 250 GLY B O 1
ATOM 5617 N N . VAL B 1 271 ? -48.731 189.695 224.427 1.00 86.49 251 VAL B N 1
ATOM 5618 C CA . VAL B 1 271 ? -47.845 190.069 225.525 1.00 86.98 251 VAL B CA 1
ATOM 5619 C C . VAL B 1 271 ? -48.261 189.464 226.856 1.00 88.16 251 VAL B C 1
ATOM 5620 O O . VAL B 1 271 ? -47.506 189.564 227.833 1.00 91.37 251 VAL B O 1
ATOM 5624 N N . ALA B 1 272 ? -49.431 188.826 226.932 1.00 86.70 252 ALA B N 1
ATOM 5625 C CA . ALA B 1 272 ? -49.927 188.361 228.223 1.00 87.46 252 ALA B CA 1
ATOM 5626 C C . ALA B 1 272 ? -50.781 187.102 228.120 1.00 89.32 252 ALA B C 1
ATOM 5627 O O . ALA B 1 272 ? -51.130 186.505 229.145 1.00 92.39 252 ALA B O 1
ATOM 5629 N N . VAL B 1 273 ? -51.135 186.689 226.902 1.00 87.95 253 VAL B N 1
ATOM 5630 C CA . VAL B 1 273 ? -51.910 185.474 226.692 1.00 87.40 253 VAL B CA 1
ATOM 5631 C C . VAL B 1 273 ? -51.220 184.614 225.641 1.00 88.79 253 VAL B C 1
ATOM 5632 O O . VAL B 1 273 ? -50.433 185.095 224.824 1.00 88.72 253 VAL B O 1
ATOM 5636 N N . LYS B 1 274 ? -51.534 183.318 225.673 1.00 90.86 254 LYS B N 1
ATOM 5637 C CA . LYS B 1 274 ? -50.998 182.362 224.704 1.00 94.89 254 LYS B CA 1
ATOM 5638 C C . LYS B 1 274 ? -51.848 182.416 223.433 1.00 91.76 254 LYS B C 1
ATOM 5639 O O . LYS B 1 274 ? -52.551 181.473 223.062 1.00 90.15 254 LYS B O 1
ATOM 5645 N N . GLU B 1 275 ? -51.773 183.563 222.764 1.00 90.30 255 GLU B N 1
ATOM 5646 C CA . GLU B 1 275 ? -52.538 183.804 221.549 1.00 89.04 255 GLU B CA 1
ATOM 5647 C C . GLU B 1 275 ? -51.880 184.947 220.790 1.00 87.13 255 GLU B C 1
ATOM 5648 O O . GLU B 1 275 ? -51.123 185.741 221.356 1.00 84.99 255 GLU B O 1
ATOM 5654 N N . LYS B 1 276 ? -52.171 185.012 219.497 1.00 89.05 256 LYS B N 1
ATOM 5655 C CA . LYS B 1 276 ? -51.570 185.991 218.608 1.00 87.07 256 LYS B CA 1
ATOM 5656 C C . LYS B 1 276 ? -52.500 187.182 218.413 1.00 83.76 256 LYS B C 1
ATOM 5657 O O . LYS B 1 276 ? -53.724 187.064 218.511 1.00 82.86 256 LYS B O 1
ATOM 5663 N N . ALA B 1 277 ? -51.901 188.339 218.141 1.00 83.56 257 ALA B N 1
ATOM 5664 C CA . ALA B 1 277 ? -52.647 189.553 217.855 1.00 82.17 257 ALA B CA 1
ATOM 5665 C C . ALA B 1 277 ? -52.156 190.142 216.540 1.00 83.30 257 ALA B C 1
ATOM 5666 O O . ALA B 1 277 ? -51.042 189.867 216.089 1.00 89.80 257 ALA B O 1
ATOM 5668 N N . ILE B 1 278 ? -53.008 190.952 215.920 1.00 77.26 258 ILE B N 1
ATOM 5669 C CA . ILE B 1 278 ? -52.687 191.549 214.628 1.00 73.10 258 ILE B CA 1
ATOM 5670 C C . ILE B 1 278 ? -51.705 192.694 214.853 1.00 73.46 258 ILE B C 1
ATOM 5671 O O . ILE B 1 278 ? -52.019 193.669 215.544 1.00 72.33 258 ILE B O 1
ATOM 5676 N N . ALA B 1 279 ? -50.511 192.575 214.260 1.00 73.42 259 ALA B N 1
ATOM 5677 C CA . ALA B 1 279 ? -49.388 193.429 214.641 1.00 74.71 259 ALA B CA 1
ATOM 5678 C C . ALA B 1 279 ? -49.668 194.904 214.374 1.00 74.25 259 ALA B C 1
ATOM 5679 O O . ALA B 1 279 ? -49.254 195.771 215.151 1.00 73.53 259 ALA B O 1
ATOM 5681 N N . ARG B 1 280 ? -50.356 195.212 213.279 1.00 72.81 260 ARG B N 1
ATOM 5682 C CA . ARG B 1 280 ? -50.538 196.593 212.854 1.00 71.24 260 ARG B CA 1
ATOM 5683 C C . ARG B 1 280 ? -51.847 197.204 213.344 1.00 70.76 260 ARG B C 1
ATOM 5684 O O . ARG B 1 280 ? -52.216 198.292 212.892 1.00 72.79 260 ARG B O 1
ATOM 5692 N N . ALA B 1 281 ? -52.547 196.539 214.261 1.00 68.99 261 ALA B N 1
ATOM 5693 C CA . ALA B 1 281 ? -53.787 197.065 214.808 1.00 64.01 261 ALA B CA 1
ATOM 5694 C C . ALA B 1 281 ? -53.531 198.335 215.619 1.00 64.43 261 ALA B C 1
ATOM 5695 O O . ALA B 1 281 ? -52.397 198.665 215.980 1.00 68.60 261 ALA B O 1
ATOM 5697 N N . GLU B 1 282 ? -54.617 199.053 215.913 1.00 60.26 262 GLU B N 1
ATOM 5698 C CA . GLU B 1 282 ? -54.513 200.252 216.736 1.00 60.64 262 GLU B CA 1
ATOM 5699 C C . GLU B 1 282 ? -54.535 199.908 218.222 1.00 60.65 262 GLU B C 1
ATOM 5700 O O . GLU B 1 282 ? -53.701 200.395 218.990 1.00 58.37 262 GLU B O 1
ATOM 5706 N N . ILE B 1 283 ? -55.482 199.069 218.644 1.00 58.92 263 ILE B N 1
ATOM 5707 C CA . ILE B 1 283 ? -55.665 198.705 220.045 1.00 57.59 263 ILE B CA 1
ATOM 5708 C C . ILE B 1 283 ? -55.872 197.199 220.133 1.00 58.07 263 ILE B C 1
ATOM 5709 O O . ILE B 1 283 ? -56.648 196.629 219.357 1.00 57.61 263 ILE B O 1
ATOM 5714 N N . ILE B 1 284 ? -55.186 196.559 221.077 1.00 56.05 264 ILE B N 1
ATOM 5715 C CA . ILE B 1 284 ? -55.357 195.140 221.366 1.00 59.73 264 ILE B CA 1
ATOM 5716 C C . ILE B 1 284 ? -55.844 194.994 222.801 1.00 64.07 264 ILE B C 1
ATOM 5717 O O . ILE B 1 284 ? -55.354 195.682 223.705 1.00 64.94 264 ILE B O 1
ATOM 5722 N N . ILE B 1 285 ? -56.812 194.104 223.009 1.00 64.57 265 ILE B N 1
ATOM 5723 C CA . ILE B 1 285 ? -57.226 193.679 224.344 1.00 64.66 265 ILE B CA 1
ATOM 5724 C C . ILE B 1 285 ? -56.958 192.185 224.450 1.00 65.80 265 ILE B C 1
ATOM 5725 O O . ILE B 1 285 ? -57.557 191.388 223.715 1.00 64.07 265 ILE B O 1
ATOM 5730 N N . GLU B 1 286 ? -56.059 191.810 225.353 1.00 69.06 266 GLU B N 1
ATOM 5731 C CA . GLU B 1 286 ? -55.717 190.415 225.581 1.00 72.86 266 GLU B CA 1
ATOM 5732 C C . GLU B 1 286 ? -56.489 189.891 226.781 1.00 72.97 266 GLU B C 1
ATOM 5733 O O . GLU B 1 286 ? -56.553 190.544 227.828 1.00 76.80 266 GLU B O 1
ATOM 5739 N N . GLY B 1 287 ? -57.081 188.711 226.622 1.00 72.60 267 GLY B N 1
ATOM 5740 C CA . GLY B 1 287 ? -57.870 188.144 227.696 1.00 76.28 267 GLY B CA 1
ATOM 5741 C C . GLY B 1 287 ? -58.107 186.663 227.503 1.00 76.60 267 GLY B C 1
ATOM 5742 O O . GLY B 1 287 ? -57.544 186.026 226.610 1.00 75.60 267 GLY B O 1
ATOM 5743 N N . GLU B 1 288 ? -58.947 186.120 228.381 1.00 78.32 268 GLU B N 1
ATOM 5744 C CA . GLU B 1 288 ? -59.328 184.716 228.361 1.00 84.81 268 GLU B CA 1
ATOM 5745 C C . GLU B 1 288 ? -60.822 184.605 228.629 1.00 80.01 268 GLU B C 1
ATOM 5746 O O . GLU B 1 288 ? -61.353 185.294 229.503 1.00 75.65 268 GLU B O 1
ATOM 5752 N N . LEU B 1 289 ? -61.496 183.753 227.866 1.00 78.70 269 LEU B N 1
ATOM 5753 C CA . LEU B 1 289 ? -62.880 183.404 228.158 1.00 78.39 269 LEU B CA 1
ATOM 5754 C C . LEU B 1 289 ? -62.906 182.475 229.367 1.00 81.19 269 LEU B C 1
ATOM 5755 O O . LEU B 1 289 ? -62.258 181.426 229.359 1.00 81.56 269 LEU B O 1
ATOM 5760 N N . LEU B 1 290 ? -63.642 182.853 230.414 1.00 82.11 270 LEU B N 1
ATOM 5761 C CA . LEU B 1 290 ? -63.552 182.101 231.666 1.00 85.23 270 LEU B CA 1
ATOM 5762 C C . LEU B 1 290 ? -64.550 180.950 231.701 1.00 88.70 270 LEU B C 1
ATOM 5763 O O . LEU B 1 290 ? -65.708 181.131 231.309 1.00 89.91 270 LEU B O 1
ATOM 5768 N N . PRO B 1 291 ? -64.139 179.766 232.172 1.00 89.89 271 PRO B N 1
ATOM 5769 C CA . PRO B 1 291 ? -65.060 178.626 232.229 1.00 91.51 271 PRO B CA 1
ATOM 5770 C C . PRO B 1 291 ? -66.071 178.762 233.355 1.00 91.77 271 PRO B C 1
ATOM 5771 O O . PRO B 1 291 ? -65.748 179.194 234.463 1.00 91.99 271 PRO B O 1
ATOM 5775 N N . GLY B 1 292 ? -67.319 178.395 233.051 1.00 90.98 272 GLY B N 1
ATOM 5776 C CA . GLY B 1 292 ? -68.379 178.348 234.037 1.00 91.10 272 GLY B CA 1
ATOM 5777 C C . GLY B 1 292 ? -69.024 179.673 234.376 1.00 87.55 272 GLY B C 1
ATOM 5778 O O . GLY B 1 292 ? -70.118 179.679 234.952 1.00 89.65 272 GLY B O 1
ATOM 5779 N N . VAL B 1 293 ? -68.399 180.792 234.038 1.00 85.32 273 VAL B N 1
ATOM 5780 C CA . VAL B 1 293 ? -68.887 182.110 234.429 1.00 83.45 273 VAL B CA 1
ATOM 5781 C C . VAL B 1 293 ? -69.877 182.621 233.390 1.00 82.15 273 VAL B C 1
ATOM 5782 O O . VAL B 1 293 ? -69.660 182.474 232.179 1.00 80.71 273 VAL B O 1
ATOM 5786 N N . ARG B 1 294 ? -70.971 183.220 233.864 1.00 81.59 274 ARG B N 1
ATOM 5787 C CA . ARG B 1 294 ? -71.950 183.879 233.009 1.00 78.47 274 ARG B CA 1
ATOM 5788 C C . ARG B 1 294 ? -72.442 185.145 233.695 1.00 76.86 274 ARG B C 1
ATOM 5789 O O . ARG B 1 294 ? -72.563 185.195 234.922 1.00 79.37 274 ARG B O 1
ATOM 5797 N N . VAL B 1 295 ? -72.731 186.169 232.891 1.00 73.02 275 VAL B N 1
ATOM 5798 C CA . VAL B 1 295 ? -73.249 187.437 233.390 1.00 69.76 275 VAL B CA 1
ATOM 5799 C C . VAL B 1 295 ? -74.438 187.867 232.544 1.00 68.06 275 VAL B C 1
ATOM 5800 O O . VAL B 1 295 ? -74.566 187.495 231.373 1.00 63.80 275 VAL B O 1
ATOM 5804 N N . ARG B 1 296 ? -75.320 188.654 233.159 1.00 68.63 276 ARG B N 1
ATOM 5805 C CA . ARG B 1 296 ? -76.423 189.280 232.447 1.00 67.09 276 ARG B CA 1
ATOM 5806 C C . ARG B 1 296 ? -75.906 190.538 231.763 1.00 64.46 276 ARG B C 1
ATOM 5807 O O . ARG B 1 296 ? -75.281 191.387 232.405 1.00 67.98 276 ARG B O 1
ATOM 5815 N N . GLU B 1 297 ? -76.157 190.651 230.456 1.00 59.18 277 GLU B N 1
ATOM 5816 C CA . GLU B 1 297 ? -75.485 191.670 229.652 1.00 57.57 277 GLU B CA 1
ATOM 5817 C C . GLU B 1 297 ? -75.772 193.084 230.148 1.00 59.27 277 GLU B C 1
ATOM 5818 O O . GLU B 1 297 ? -74.887 193.948 230.095 1.00 57.50 277 GLU B O 1
ATOM 5824 N N . ASP B 1 298 ? -76.987 193.344 230.634 1.00 59.60 278 ASP B N 1
ATOM 5825 C CA . ASP B 1 298 ? -77.363 194.668 231.115 1.00 59.72 278 ASP B CA 1
ATOM 5826 C C . ASP B 1 298 ? -77.345 194.759 232.639 1.00 60.29 278 ASP B C 1
ATOM 5827 O O . ASP B 1 298 ? -78.134 195.510 233.222 1.00 61.51 278 ASP B O 1
ATOM 5832 N N . GLN B 1 299 ? -76.444 194.018 233.292 1.00 62.93 279 GLN B N 1
ATOM 5833 C CA . GLN B 1 299 ? -76.473 193.906 234.750 1.00 69.85 279 GLN B CA 1
ATOM 5834 C C . GLN B 1 299 ? -76.300 195.254 235.441 1.00 72.48 279 GLN B C 1
ATOM 5835 O O . GLN B 1 299 ? -76.823 195.455 236.543 1.00 72.85 279 GLN B O 1
ATOM 5841 N N . HIS B 1 300 ? -75.579 196.183 234.821 1.00 71.86 280 HIS B N 1
ATOM 5842 C CA . HIS B 1 300 ? -75.337 197.490 235.415 1.00 73.32 280 HIS B CA 1
ATOM 5843 C C . HIS B 1 300 ? -76.321 198.550 234.934 1.00 74.26 280 HIS B C 1
ATOM 5844 O O . HIS B 1 300 ? -76.365 199.638 235.513 1.00 78.63 280 HIS B O 1
ATOM 5851 N N . THR B 1 301 ? -77.112 198.256 233.901 1.00 72.70 281 THR B N 1
ATOM 5852 C CA . THR B 1 301 ? -78.059 199.202 233.334 1.00 73.76 281 THR B CA 1
ATOM 5853 C C . THR B 1 301 ? -79.511 198.835 233.593 1.00 74.67 281 THR B C 1
ATOM 5854 O O . THR B 1 301 ? -80.313 199.728 233.881 1.00 75.31 281 THR B O 1
ATOM 5858 N N . ASN B 1 302 ? -79.858 197.546 233.521 1.00 73.53 282 ASN B N 1
ATOM 5859 C CA . ASN B 1 302 ? -81.236 197.071 233.657 1.00 72.32 282 ASN B CA 1
ATOM 5860 C C . ASN B 1 302 ? -82.164 197.763 232.662 1.00 68.74 282 ASN B C 1
ATOM 5861 O O . ASN B 1 302 ? -83.348 197.980 232.934 1.00 65.59 282 ASN B O 1
ATOM 5866 N N . THR B 1 303 ? -81.622 198.112 231.493 1.00 66.01 283 THR B N 1
ATOM 5867 C CA . THR B 1 303 ? -82.434 198.640 230.406 1.00 64.22 283 THR B CA 1
ATOM 5868 C C . THR B 1 303 ? -83.258 197.560 229.723 1.00 64.74 283 THR B C 1
ATOM 5869 O O . THR B 1 303 ? -84.286 197.876 229.114 1.00 67.99 283 THR B O 1
ATOM 5873 N N . GLY B 1 304 ? -82.836 196.300 229.817 1.00 66.55 284 GLY B N 1
ATOM 5874 C CA . GLY B 1 304 ? -83.463 195.223 229.083 1.00 64.63 284 GLY B CA 1
ATOM 5875 C C . GLY B 1 304 ? -82.986 195.064 227.656 1.00 58.89 284 GLY B C 1
ATOM 5876 O O . GLY B 1 304 ? -83.449 194.148 226.965 1.00 58.80 284 GLY B O 1
ATOM 5877 N N . HIS B 1 305 ? -82.070 195.911 227.194 1.00 58.50 285 HIS B N 1
ATOM 5878 C CA . HIS B 1 305 ? -81.621 195.889 225.811 1.00 60.82 285 HIS B CA 1
ATOM 5879 C C . HIS B 1 305 ? -80.109 195.740 225.752 1.00 59.79 285 HIS B C 1
ATOM 5880 O O . HIS B 1 305 ? -79.387 196.204 226.641 1.00 61.07 285 HIS B O 1
ATOM 5887 N N . ALA B 1 306 ? -79.639 195.081 224.693 1.00 54.36 286 ALA B N 1
ATOM 5888 C CA . ALA B 1 306 ? -78.212 195.003 224.412 1.00 52.43 286 ALA B CA 1
ATOM 5889 C C . ALA B 1 306 ? -77.775 196.251 223.653 1.00 53.22 286 ALA B C 1
ATOM 5890 O O . ALA B 1 306 ? -77.318 197.223 224.262 1.00 57.22 286 ALA B O 1
ATOM 5892 N N . MET B 1 307 ? -77.918 196.237 222.327 1.00 50.57 287 MET B N 1
ATOM 5893 C CA . MET B 1 307 ? -77.641 197.404 221.498 1.00 47.66 287 MET B CA 1
ATOM 5894 C C . MET B 1 307 ? -78.440 197.257 220.204 1.00 45.00 287 MET B C 1
ATOM 5895 O O . MET B 1 307 ? -79.083 196.216 220.006 1.00 45.21 287 MET B O 1
ATOM 5900 N N . PRO B 1 308 ? -78.451 198.255 219.311 1.00 44.78 288 PRO B N 1
ATOM 5901 C CA . PRO B 1 308 ? -79.182 198.088 218.046 1.00 47.95 288 PRO B CA 1
ATOM 5902 C C . PRO B 1 308 ? -78.617 196.959 217.199 1.00 46.84 288 PRO B C 1
ATOM 5903 O O . PRO B 1 308 ? -77.401 196.788 217.080 1.00 48.16 288 PRO B O 1
ATOM 5907 N N . GLU B 1 309 ? -79.522 196.198 216.599 1.00 44.26 289 GLU B N 1
ATOM 5908 C CA . GLU B 1 309 ? -79.178 195.114 215.694 1.00 47.14 289 GLU B CA 1
ATOM 5909 C C . GLU B 1 309 ? -79.283 195.594 214.251 1.00 48.41 289 GLU B C 1
ATOM 5910 O O . GLU B 1 309 ? -79.845 196.652 213.959 1.00 47.01 289 GLU B O 1
ATOM 5916 N N . PHE B 1 310 ? -78.754 194.789 213.339 1.00 46.52 290 PHE B N 1
ATOM 5917 C CA . PHE B 1 310 ? -78.676 195.220 211.949 1.00 46.33 290 PHE B CA 1
ATOM 5918 C C . PHE B 1 310 ? -80.029 195.400 211.242 1.00 43.50 290 PHE B C 1
ATOM 5919 O O . PHE B 1 310 ? -80.101 196.223 210.321 1.00 41.60 290 PHE B O 1
ATOM 5927 N N . PRO B 1 311 ? -81.118 194.704 211.610 1.00 41.42 291 PRO B N 1
ATOM 5928 C CA . PRO B 1 311 ? -82.414 195.025 210.979 1.00 42.41 291 PRO B CA 1
ATOM 5929 C C . PRO B 1 311 ? -82.984 196.386 211.368 1.00 44.13 291 PRO B C 1
ATOM 5930 O O . PRO B 1 311 ? -83.995 196.793 210.782 1.00 46.25 291 PRO B O 1
ATOM 5934 N N . GLY B 1 312 ? -82.385 197.094 212.324 1.00 45.42 292 GLY B N 1
ATOM 5935 C CA . GLY B 1 312 ? -82.846 198.413 212.710 1.00 45.30 292 GLY B CA 1
ATOM 5936 C C . GLY B 1 312 ? -83.620 198.493 214.009 1.00 45.94 292 GLY B C 1
ATOM 5937 O O . GLY B 1 312 ? -84.171 199.558 214.314 1.00 47.71 292 GLY B O 1
ATOM 5938 N N . TYR B 1 313 ? -83.680 197.412 214.779 1.00 41.16 293 TYR B N 1
ATOM 5939 C CA . TYR B 1 313 ? -84.420 197.367 216.032 1.00 42.93 293 TYR B CA 1
ATOM 5940 C C . TYR B 1 313 ? -83.455 197.134 217.187 1.00 46.75 293 TYR B C 1
ATOM 5941 O O . TYR B 1 313 ? -82.283 196.802 216.995 1.00 48.63 293 TYR B O 1
ATOM 5950 N N . CYS B 1 314 ? -83.967 197.308 218.401 1.00 53.99 294 CYS B N 1
ATOM 5951 C CA . CYS B 1 314 ? -83.169 197.106 219.603 1.00 61.12 294 CYS B CA 1
ATOM 5952 C C . CYS B 1 314 ? -83.133 195.626 219.960 1.00 56.67 294 CYS B C 1
ATOM 5953 O O . CYS B 1 314 ? -84.181 195.008 220.175 1.00 56.95 294 CYS B O 1
ATOM 5956 N N . GLY B 1 315 ? -81.932 195.058 220.022 1.00 55.27 295 GLY B N 1
ATOM 5957 C CA . GLY B 1 315 ? -81.787 193.722 220.562 1.00 60.61 295 GLY B CA 1
ATOM 5958 C C . GLY B 1 315 ? -82.006 193.705 222.063 1.00 60.07 295 GLY B C 1
ATOM 5959 O O . GLY B 1 315 ? -81.737 194.676 222.771 1.00 53.90 295 GLY B O 1
ATOM 5960 N N . GLU B 1 316 ? -82.512 192.583 222.558 1.00 60.85 296 GLU B N 1
ATOM 5961 C CA . GLU B 1 316 ? -82.739 192.455 223.987 1.00 66.61 296 GLU B CA 1
ATOM 5962 C C . GLU B 1 316 ? -81.458 192.009 224.682 1.00 60.94 296 GLU B C 1
ATOM 5963 O O . GLU B 1 316 ? -80.595 191.354 224.089 1.00 58.67 296 GLU B O 1
ATOM 5969 N N . ALA B 1 317 ? -81.336 192.384 225.951 1.00 59.88 297 ALA B N 1
ATOM 5970 C CA . ALA B 1 317 ? -80.134 192.064 226.709 1.00 58.35 297 ALA B CA 1
ATOM 5971 C C . ALA B 1 317 ? -80.036 190.561 226.930 1.00 60.16 297 ALA B C 1
ATOM 5972 O O . ALA B 1 317 ? -80.984 189.924 227.400 1.00 63.25 297 ALA B O 1
ATOM 5974 N N . ASN B 1 318 ? -78.895 189.994 226.574 1.00 58.66 298 ASN B N 1
ATOM 5975 C CA . ASN B 1 318 ? -78.710 188.560 226.718 1.00 61.98 298 ASN B CA 1
ATOM 5976 C C . ASN B 1 318 ? -78.565 188.210 228.196 1.00 62.63 298 ASN B C 1
ATOM 5977 O O . ASN B 1 318 ? -77.718 188.789 228.887 1.00 57.82 298 ASN B O 1
ATOM 5982 N N . PRO B 1 319 ? -79.363 187.272 228.716 1.00 64.69 299 PRO B N 1
ATOM 5983 C CA . PRO B 1 319 ? -79.337 187.012 230.162 1.00 65.67 299 PRO B CA 1
ATOM 5984 C C . PRO B 1 319 ? -78.135 186.217 230.638 1.00 69.05 299 PRO B C 1
ATOM 5985 O O . PRO B 1 319 ? -77.869 186.213 231.848 1.00 71.16 299 PRO B O 1
ATOM 5989 N N . SER B 1 320 ? -77.406 185.543 229.748 1.00 66.93 300 SER B N 1
ATOM 5990 C CA . SER B 1 320 ? -76.310 184.674 230.176 1.00 66.19 300 SER B CA 1
ATOM 5991 C C . SER B 1 320 ? -75.217 184.727 229.113 1.00 62.96 300 SER B C 1
ATOM 5992 O O . SER B 1 320 ? -75.326 184.066 228.077 1.00 67.13 300 SER B O 1
ATOM 5995 N N . LEU B 1 321 ? -74.161 185.497 229.386 1.00 61.12 301 LEU B N 1
ATOM 5996 C CA . LEU B 1 321 ? -73.061 185.677 228.455 1.00 60.45 301 LEU B CA 1
ATOM 5997 C C . LEU B 1 321 ? -71.736 185.255 229.077 1.00 64.29 301 LEU B C 1
ATOM 5998 O O . LEU B 1 321 ? -71.501 185.504 230.264 1.00 63.50 301 LEU B O 1
ATOM 6003 N N . PRO B 1 322 ? -70.856 184.622 228.306 1.00 65.49 302 PRO B N 1
ATOM 6004 C CA . PRO B 1 322 ? -69.495 184.373 228.790 1.00 66.36 302 PRO B CA 1
ATOM 6005 C C . PRO B 1 322 ? -68.735 185.677 228.990 1.00 67.57 302 PRO B C 1
ATOM 6006 O O . PRO B 1 322 ? -69.079 186.727 228.441 1.00 65.79 302 PRO B O 1
ATOM 6010 N N . VAL B 1 323 ? -67.677 185.592 229.793 1.00 66.75 303 VAL B N 1
ATOM 6011 C CA . VAL B 1 323 ? -66.909 186.753 230.223 1.00 62.83 303 VAL B CA 1
ATOM 6012 C C . VAL B 1 323 ? -65.478 186.621 229.718 1.00 62.19 303 VAL B C 1
ATOM 6013 O O . VAL B 1 323 ? -64.902 185.528 229.735 1.00 65.17 303 VAL B O 1
ATOM 6017 N N . ILE B 1 324 ? -64.912 187.736 229.262 1.00 60.41 304 ILE B N 1
ATOM 6018 C CA . ILE B 1 324 ? -63.487 187.839 228.973 1.00 62.23 304 ILE B CA 1
ATOM 6019 C C . ILE B 1 324 ? -62.828 188.549 230.146 1.00 62.18 304 ILE B C 1
ATOM 6020 O O . ILE B 1 324 ? -63.209 189.673 230.492 1.00 59.99 304 ILE B O 1
ATOM 6025 N N . LYS B 1 325 ? -61.849 187.896 230.765 1.00 65.02 305 LYS B N 1
ATOM 6026 C CA . LYS B 1 325 ? -61.024 188.525 231.791 1.00 67.89 305 LYS B CA 1
ATOM 6027 C C . LYS B 1 325 ? -59.823 189.162 231.104 1.00 68.69 305 LYS B C 1
ATOM 6028 O O . LYS B 1 325 ? -58.979 188.461 230.539 1.00 71.68 305 LYS B O 1
ATOM 6034 N N . VAL B 1 326 ? -59.749 190.491 231.145 1.00 68.43 306 VAL B N 1
ATOM 6035 C CA . VAL B 1 326 ? -58.658 191.198 230.487 1.00 71.30 306 VAL B CA 1
ATOM 6036 C C . VAL B 1 326 ? -57.364 190.963 231.251 1.00 77.33 306 VAL B C 1
ATOM 6037 O O . VAL B 1 326 ? -57.304 191.141 232.475 1.00 80.18 306 VAL B O 1
ATOM 6041 N N . LYS B 1 327 ? -56.321 190.556 230.532 1.00 77.75 307 LYS B N 1
ATOM 6042 C CA . LYS B 1 327 ? -54.990 190.454 231.115 1.00 82.08 307 LYS B CA 1
ATOM 6043 C C . LYS B 1 327 ? -54.092 191.625 230.751 1.00 79.19 307 LYS B C 1
ATOM 6044 O O . LYS B 1 327 ? -53.212 191.983 231.540 1.00 78.41 307 LYS B O 1
ATOM 6050 N N . ALA B 1 328 ? -54.296 192.237 229.586 1.00 76.59 308 ALA B N 1
ATOM 6051 C CA . ALA B 1 328 ? -53.509 193.395 229.191 1.00 73.80 308 ALA B CA 1
ATOM 6052 C C . ALA B 1 328 ? -54.242 194.145 228.092 1.00 73.09 308 ALA B C 1
ATOM 6053 O O . ALA B 1 328 ? -55.027 193.562 227.339 1.00 70.88 308 ALA B O 1
ATOM 6055 N N . VAL B 1 329 ? -53.984 195.449 228.020 1.00 73.62 309 VAL B N 1
ATOM 6056 C CA . VAL B 1 329 ? -54.407 196.279 226.901 1.00 72.08 309 VAL B CA 1
ATOM 6057 C C . VAL B 1 329 ? -53.158 196.870 226.262 1.00 74.15 309 VAL B C 1
ATOM 6058 O O . VAL B 1 329 ? -52.240 197.319 226.957 1.00 75.48 309 VAL B O 1
ATOM 6062 N N . THR B 1 330 ? -53.133 196.863 224.935 1.00 71.54 310 THR B N 1
ATOM 6063 C CA . THR B 1 330 ? -51.940 197.143 224.151 1.00 69.81 310 THR B CA 1
ATOM 6064 C C . THR B 1 330 ? -52.352 198.006 222.968 1.00 68.94 310 THR B C 1
ATOM 6065 O O . THR B 1 330 ? -53.274 197.638 222.236 1.00 66.48 310 THR B O 1
ATOM 6069 N N . MET B 1 331 ? -51.698 199.156 222.787 1.00 69.20 311 MET B N 1
ATOM 6070 C CA . MET B 1 331 ? -52.166 200.101 221.779 1.00 68.96 311 MET B CA 1
ATOM 6071 C C . MET B 1 331 ? -51.024 200.962 221.253 1.00 67.69 311 MET B C 1
ATOM 6072 O O . MET B 1 331 ? -49.984 201.125 221.897 1.00 66.20 311 MET B O 1
ATOM 6077 N N . ARG B 1 332 ? -51.245 201.511 220.058 1.00 65.31 312 ARG B N 1
ATOM 6078 C CA . ARG B 1 332 ? -50.323 202.448 219.430 1.00 66.14 312 ARG B CA 1
ATOM 6079 C C . ARG B 1 332 ? -50.256 203.758 220.206 1.00 65.74 312 ARG B C 1
ATOM 6080 O O . ARG B 1 332 ? -51.128 204.077 221.017 1.00 66.81 312 ARG B O 1
ATOM 6088 N N . ASN B 1 333 ? -49.216 204.537 219.918 1.00 68.06 313 ASN B N 1
ATOM 6089 C CA . ASN B 1 333 ? -49.163 205.913 220.391 1.00 71.27 313 ASN B CA 1
ATOM 6090 C C . ASN B 1 333 ? -50.266 206.729 219.723 1.00 70.01 313 ASN B C 1
ATOM 6091 O O . ASN B 1 333 ? -50.445 206.669 218.502 1.00 69.13 313 ASN B O 1
ATOM 6096 N N . HIS B 1 334 ? -51.013 207.479 220.533 1.00 67.22 314 HIS B N 1
ATOM 6097 C CA . HIS B 1 334 ? -52.211 208.183 220.084 1.00 66.34 314 HIS B CA 1
ATOM 6098 C C . HIS B 1 334 ? -53.164 207.218 219.380 1.00 63.74 314 HIS B C 1
ATOM 6099 O O . HIS B 1 334 ? -53.605 207.446 218.251 1.00 63.40 314 HIS B O 1
ATOM 6106 N N . ALA B 1 335 ? -53.470 206.117 220.066 1.00 63.44 315 ALA B N 1
ATOM 6107 C CA . ALA B 1 335 ? -54.263 205.051 219.466 1.00 61.75 315 ALA B CA 1
ATOM 6108 C C . ALA B 1 335 ? -55.654 205.540 219.084 1.00 58.78 315 ALA B C 1
ATOM 6109 O O . ALA B 1 335 ? -56.311 206.264 219.838 1.00 56.00 315 ALA B O 1
ATOM 6111 N N . ILE B 1 336 ? -56.095 205.132 217.897 1.00 50.77 316 ILE B N 1
ATOM 6112 C CA . ILE B 1 336 ? -57.450 205.372 217.418 1.00 51.25 316 ILE B CA 1
ATOM 6113 C C . ILE B 1 336 ? -58.344 204.242 217.898 1.00 51.33 316 ILE B C 1
ATOM 6114 O O . ILE B 1 336 ? -58.028 203.064 217.698 1.00 56.16 316 ILE B O 1
ATOM 6119 N N . LEU B 1 337 ? -59.463 204.589 218.525 1.00 46.43 317 LEU B N 1
ATOM 6120 C CA . LEU B 1 337 ? -60.488 203.599 218.829 1.00 49.23 317 LEU B CA 1
ATOM 6121 C C . LEU B 1 337 ? -61.487 203.571 217.676 1.00 49.73 317 LEU B C 1
ATOM 6122 O O . LEU B 1 337 ? -62.237 204.531 217.469 1.00 48.43 317 LEU B O 1
ATOM 6127 N N . GLN B 1 338 ? -61.493 202.475 216.922 1.00 50.70 318 GLN B N 1
ATOM 6128 C CA . GLN B 1 338 ? -62.412 202.303 215.805 1.00 45.57 318 GLN B CA 1
ATOM 6129 C C . GLN B 1 338 ? -63.619 201.487 216.251 1.00 49.15 318 GLN B C 1
ATOM 6130 O O . GLN B 1 338 ? -63.470 200.430 216.876 1.00 49.27 318 GLN B O 1
ATOM 6136 N N . THR B 1 339 ? -64.809 201.987 215.932 1.00 49.07 319 THR B N 1
ATOM 6137 C CA . THR B 1 339 ? -66.067 201.297 216.188 1.00 47.17 319 THR B CA 1
ATOM 6138 C C . THR B 1 339 ? -67.061 201.730 215.112 1.00 48.12 319 THR B C 1
ATOM 6139 O O . THR B 1 339 ? -66.680 202.325 214.098 1.00 48.56 319 THR B O 1
ATOM 6143 N N . LEU B 1 340 ? -68.341 201.425 215.318 1.00 48.39 320 LEU B N 1
ATOM 6144 C CA . LEU B 1 340 ? -69.362 201.783 214.346 1.00 51.58 320 LEU B CA 1
ATOM 6145 C C . LEU B 1 340 ? -70.593 202.329 215.057 1.00 52.65 320 LEU B C 1
ATOM 6146 O O . LEU B 1 340 ? -70.723 202.257 216.283 1.00 49.39 320 LEU B O 1
ATOM 6151 N N . VAL B 1 341 ? -71.506 202.872 214.254 1.00 48.53 321 VAL B N 1
ATOM 6152 C CA . VAL B 1 341 ? -72.763 203.441 214.720 1.00 46.69 321 VAL B CA 1
ATOM 6153 C C . VAL B 1 341 ? -73.878 202.923 213.824 1.00 46.59 321 VAL B C 1
ATOM 6154 O O . VAL B 1 341 ? -73.771 202.995 212.594 1.00 44.08 321 VAL B O 1
ATOM 6158 N N . GLY B 1 342 ? -74.942 202.405 214.430 1.00 43.68 322 GLY B N 1
ATOM 6159 C CA . GLY B 1 342 ? -76.125 202.081 213.669 1.00 43.24 322 GLY B CA 1
ATOM 6160 C C . GLY B 1 342 ? -76.775 200.762 214.025 1.00 41.19 322 GLY B C 1
ATOM 6161 O O . GLY B 1 342 ? -77.828 200.728 214.667 1.00 44.16 322 GLY B O 1
ATOM 6162 N N . PRO B 1 343 ? -76.173 199.637 213.602 1.00 41.99 323 PRO B N 1
ATOM 6163 C CA . PRO B 1 343 ? -74.905 199.501 212.867 1.00 40.41 323 PRO B CA 1
ATOM 6164 C C . PRO B 1 343 ? -74.968 199.993 211.414 1.00 44.40 323 PRO B C 1
ATOM 6165 O O . PRO B 1 343 ? -73.926 200.157 210.781 1.00 47.00 323 PRO B O 1
ATOM 6169 N N . GLY B 1 344 ? -76.181 200.197 210.905 1.00 45.74 324 GLY B N 1
ATOM 6170 C CA . GLY B 1 344 ? -76.386 200.943 209.671 1.00 47.00 324 GLY B CA 1
ATOM 6171 C C . GLY B 1 344 ? -75.608 200.405 208.485 1.00 44.46 324 GLY B C 1
ATOM 6172 O O . GLY B 1 344 ? -75.448 199.193 208.300 1.00 42.06 324 GLY B O 1
ATOM 6173 N N . GLU B 1 345 ? -75.103 201.334 207.667 1.00 41.52 325 GLU B N 1
ATOM 6174 C CA . GLU B 1 345 ? -74.445 200.958 206.420 1.00 40.50 325 GLU B CA 1
ATOM 6175 C C . GLU B 1 345 ? -73.117 200.253 206.667 1.00 42.32 325 GLU B C 1
ATOM 6176 O O . GLU B 1 345 ? -72.674 199.461 205.827 1.00 43.09 325 GLU B O 1
ATOM 6182 N N . GLU B 1 346 ? -72.466 200.526 207.803 1.00 39.78 326 GLU B N 1
ATOM 6183 C CA . GLU B 1 346 ? -71.221 199.832 208.120 1.00 40.13 326 GLU B CA 1
ATOM 6184 C C . GLU B 1 346 ? -71.441 198.327 208.204 1.00 39.75 326 GLU B C 1
ATOM 6185 O O . GLU B 1 346 ? -70.618 197.544 207.719 1.00 43.13 326 GLU B O 1
ATOM 6191 N N . HIS B 1 347 ? -72.549 197.904 208.816 1.00 38.85 327 HIS B N 1
ATOM 6192 C CA . HIS B 1 347 ? -72.877 196.484 208.848 1.00 37.58 327 HIS B CA 1
ATOM 6193 C C . HIS B 1 347 ? -73.245 195.972 207.461 1.00 38.53 327 HIS B C 1
ATOM 6194 O O . HIS B 1 347 ? -72.913 194.835 207.104 1.00 41.94 327 HIS B O 1
ATOM 6201 N N . THR B 1 348 ? -73.950 196.790 206.676 1.00 39.60 328 THR B N 1
ATOM 6202 C CA . THR B 1 348 ? -74.285 196.399 205.309 1.00 42.27 328 THR B CA 1
ATOM 6203 C C . THR B 1 348 ? -73.039 196.011 204.527 1.00 43.89 328 THR B C 1
ATOM 6204 O O . THR B 1 348 ? -73.019 194.984 203.844 1.00 42.83 328 THR B O 1
ATOM 6208 N N . THR B 1 349 ? -71.976 196.812 204.641 1.00 44.29 329 THR B N 1
ATOM 6209 C CA . THR B 1 349 ? -70.740 196.524 203.923 1.00 45.11 329 THR B CA 1
ATOM 6210 C C . THR B 1 349 ? -70.075 195.260 204.454 1.00 46.95 329 THR B C 1
ATOM 6211 O O . THR B 1 349 ? -69.706 194.367 203.683 1.00 42.48 329 THR B O 1
ATOM 6215 N N . LEU B 1 350 ? -69.906 195.175 205.775 1.00 44.97 330 LEU B N 1
ATOM 6216 C CA . LEU B 1 350 ? -69.191 194.050 206.368 1.00 47.16 330 LEU B CA 1
ATOM 6217 C C . LEU B 1 350 ? -69.921 192.735 206.133 1.00 46.19 330 LEU B C 1
ATOM 6218 O O . LEU B 1 350 ? -69.296 191.722 205.805 1.00 48.80 330 LEU B O 1
ATOM 6223 N N . ALA B 1 351 ? -71.239 192.723 206.305 1.00 40.59 331 ALA B N 1
ATOM 6224 C CA . ALA B 1 351 ? -71.990 191.497 206.076 1.00 41.71 331 ALA B CA 1
ATOM 6225 C C . ALA B 1 351 ? -72.361 191.313 204.608 1.00 45.15 331 ALA B C 1
ATOM 6226 O O . ALA B 1 351 ? -72.404 190.176 204.124 1.00 47.48 331 ALA B O 1
ATOM 6228 N N . GLY B 1 352 ? -72.610 192.410 203.887 1.00 45.70 332 GLY B N 1
ATOM 6229 C CA . GLY B 1 352 ? -73.210 192.293 202.565 1.00 44.68 332 GLY B CA 1
ATOM 6230 C C . GLY B 1 352 ? -72.257 191.787 201.498 1.00 44.92 332 GLY B C 1
ATOM 6231 O O . GLY B 1 352 ? -72.654 191.013 200.620 1.00 46.65 332 GLY B O 1
ATOM 6232 N N . LEU B 1 353 ? -71.001 192.237 201.531 1.00 47.31 333 LEU B N 1
ATOM 6233 C CA . LEU B 1 353 ? -70.069 191.815 200.485 1.00 50.94 333 LEU B CA 1
ATOM 6234 C C . LEU B 1 353 ? -69.694 190.336 200.588 1.00 53.51 333 LEU B C 1
ATOM 6235 O O . LEU B 1 353 ? -69.565 189.682 199.540 1.00 53.66 333 LEU B O 1
ATOM 6240 N N . PRO B 1 354 ? -69.510 189.739 201.773 1.00 51.03 334 PRO B N 1
ATOM 6241 C CA . PRO B 1 354 ? -69.464 188.262 201.837 1.00 50.29 334 PRO B CA 1
ATOM 6242 C C . PRO B 1 354 ? -70.739 187.613 201.335 1.00 46.29 334 PRO B C 1
ATOM 6243 O O . PRO B 1 354 ? -70.667 186.593 200.647 1.00 46.21 334 PRO B O 1
ATOM 6247 N N . THR B 1 355 ? -71.907 188.158 201.696 1.00 44.12 335 THR B N 1
ATOM 6248 C CA . THR B 1 355 ? -73.168 187.630 201.187 1.00 44.78 335 THR B CA 1
ATOM 6249 C C . THR B 1 355 ? -73.182 187.620 199.663 1.00 44.91 335 THR B C 1
ATOM 6250 O O . THR B 1 355 ? -73.509 186.605 199.035 1.00 45.97 335 THR B O 1
ATOM 6254 N N . GLU B 1 356 ? -72.831 188.752 199.052 1.00 45.82 336 GLU B N 1
ATOM 6255 C CA . GLU B 1 356 ? -72.825 188.846 197.594 1.00 49.43 336 GLU B CA 1
ATOM 6256 C C . GLU B 1 356 ? -71.824 187.870 196.987 1.00 53.44 336 GLU B C 1
ATOM 6257 O O . GLU B 1 356 ? -72.125 187.179 196.006 1.00 53.26 336 GLU B O 1
ATOM 6263 N N . ALA B 1 357 ? -70.623 187.807 197.563 1.00 48.72 337 ALA B N 1
ATOM 6264 C CA . ALA B 1 357 ? -69.584 186.925 197.040 1.00 48.83 337 ALA B CA 1
ATOM 6265 C C . ALA B 1 357 ? -70.026 185.469 197.087 1.00 48.78 337 ALA B C 1
ATOM 6266 O O . ALA B 1 357 ? -69.782 184.702 196.147 1.00 46.41 337 ALA B O 1
ATOM 6268 N N . SER B 1 358 ? -70.686 185.074 198.179 1.00 46.83 338 SER B N 1
ATOM 6269 C CA . SER B 1 358 ? -71.157 183.700 198.324 1.00 48.97 338 SER B CA 1
ATOM 6270 C C . SER B 1 358 ? -72.204 183.361 197.273 1.00 47.70 338 SER B C 1
ATOM 6271 O O . SER B 1 358 ? -72.134 182.310 196.624 1.00 49.32 338 SER B O 1
ATOM 6274 N N . ILE B 1 359 ? -73.203 184.233 197.112 1.00 45.68 339 ILE B N 1
ATOM 6275 C CA . ILE B 1 359 ? -74.253 183.992 196.127 1.00 42.41 339 ILE B CA 1
ATOM 6276 C C . ILE B 1 359 ? -73.677 183.982 194.715 1.00 43.15 339 ILE B C 1
ATOM 6277 O O . ILE B 1 359 ? -74.003 183.102 193.908 1.00 43.99 339 ILE B O 1
ATOM 6282 N N . ARG B 1 360 ? -72.808 184.947 194.391 1.00 45.78 340 ARG B N 1
ATOM 6283 C CA A ARG B 1 360 ? -72.246 185.016 193.043 0.49 46.98 340 ARG B CA 1
ATOM 6284 C CA B ARG B 1 360 ? -72.259 185.009 193.040 0.51 46.97 340 ARG B CA 1
ATOM 6285 C C . ARG B 1 360 ? -71.447 183.760 192.722 1.00 49.81 340 ARG B C 1
ATOM 6286 O O . ARG B 1 360 ? -71.579 183.183 191.636 1.00 46.92 340 ARG B O 1
ATOM 6301 N N . ASN B 1 361 ? -70.604 183.321 193.665 1.00 50.47 341 ASN B N 1
ATOM 6302 C CA . ASN B 1 361 ? -69.819 182.110 193.453 1.00 50.29 341 ASN B CA 1
ATOM 6303 C C . ASN B 1 361 ? -70.727 180.910 193.210 1.00 47.52 341 ASN B C 1
ATOM 6304 O O . ASN B 1 361 ? -70.471 180.088 192.323 1.00 48.44 341 ASN B O 1
ATOM 6309 N N . ALA B 1 362 ? -71.809 180.805 193.984 1.00 43.10 342 ALA B N 1
ATOM 6310 C CA . ALA B 1 362 ? -72.684 179.640 193.890 1.00 42.42 342 ALA B CA 1
ATOM 6311 C C . ALA B 1 362 ? -73.463 179.626 192.577 1.00 43.14 342 ALA B C 1
ATOM 6312 O O . ALA B 1 362 ? -73.577 178.582 191.926 1.00 44.45 342 ALA B O 1
ATOM 6314 N N . VAL B 1 363 ? -74.018 180.773 192.172 1.00 43.66 343 VAL B N 1
ATOM 6315 C CA . VAL B 1 363 ? -74.783 180.813 190.923 1.00 44.76 343 VAL B CA 1
ATOM 6316 C C . VAL B 1 363 ? -73.867 180.627 189.718 1.00 42.49 343 VAL B C 1
ATOM 6317 O O . VAL B 1 363 ? -74.245 179.992 188.726 1.00 43.29 343 VAL B O 1
ATOM 6321 N N . GLU B 1 364 ? -72.654 181.182 189.778 1.00 42.59 344 GLU B N 1
ATOM 6322 C CA . GLU B 1 364 ? -71.720 181.043 188.663 1.00 48.21 344 GLU B CA 1
ATOM 6323 C C . GLU B 1 364 ? -71.283 179.594 188.486 1.00 52.19 344 GLU B C 1
ATOM 6324 O O . GLU B 1 364 ? -71.059 179.136 187.358 1.00 47.79 344 GLU B O 1
ATOM 6330 N N . GLU B 1 365 ? -71.153 178.859 189.593 1.00 54.34 345 GLU B N 1
ATOM 6331 C CA . GLU B 1 365 ? -70.854 177.434 189.506 1.00 53.29 345 GLU B CA 1
ATOM 6332 C C . GLU B 1 365 ? -72.013 176.658 188.887 1.00 48.15 345 GLU B C 1
ATOM 6333 O O . GLU B 1 365 ? -71.797 175.765 188.061 1.00 45.08 345 GLU B O 1
ATOM 6339 N N . ALA B 1 366 ? -73.250 176.979 189.275 1.00 42.29 346 ALA B N 1
ATOM 6340 C CA . ALA B 1 366 ? -74.404 176.207 188.829 1.00 42.67 346 ALA B CA 1
ATOM 6341 C C . ALA B 1 366 ? -74.931 176.638 187.463 1.00 46.34 346 ALA B C 1
ATOM 6342 O O . ALA B 1 366 ? -75.393 175.785 186.697 1.00 50.71 346 ALA B O 1
ATOM 6344 N N . ILE B 1 367 ? -74.894 177.932 187.143 1.00 45.15 347 ILE B N 1
ATOM 6345 C CA . ILE B 1 367 ? -75.378 178.445 185.859 1.00 43.84 347 ILE B CA 1
ATOM 6346 C C . ILE B 1 367 ? -74.358 179.436 185.303 1.00 42.21 347 ILE B C 1
ATOM 6347 O O . ILE B 1 367 ? -74.552 180.653 185.438 1.00 39.72 347 ILE B O 1
ATOM 6352 N N . PRO B 1 368 ? -73.275 178.976 184.671 1.00 44.19 348 PRO B N 1
ATOM 6353 C CA . PRO B 1 368 ? -72.215 179.902 184.241 1.00 47.83 348 PRO B CA 1
ATOM 6354 C C . PRO B 1 368 ? -72.713 180.943 183.244 1.00 50.07 348 PRO B C 1
ATOM 6355 O O . PRO B 1 368 ? -73.469 180.636 182.320 1.00 48.90 348 PRO B O 1
ATOM 6359 N N . GLY B 1 369 ? -72.267 182.187 183.440 1.00 49.36 349 GLY B N 1
ATOM 6360 C CA . GLY B 1 369 ? -72.586 183.284 182.550 1.00 45.00 349 GLY B CA 1
ATOM 6361 C C . GLY B 1 369 ? -73.939 183.935 182.752 1.00 44.57 349 GLY B C 1
ATOM 6362 O O . GLY B 1 369 ? -74.203 184.968 182.127 1.00 44.57 349 GLY B O 1
ATOM 6363 N N . PHE B 1 370 ? -74.799 183.385 183.614 1.00 39.90 350 PHE B N 1
ATOM 6364 C CA . PHE B 1 370 ? -76.182 183.852 183.712 1.00 41.94 350 PHE B CA 1
ATOM 6365 C C . PHE B 1 370 ? -76.315 185.057 184.638 1.00 44.50 350 PHE B C 1
ATOM 6366 O O . PHE B 1 370 ? -76.883 186.088 184.259 1.00 41.64 350 PHE B O 1
ATOM 6374 N N . LEU B 1 371 ? -75.832 184.925 185.871 1.00 45.31 351 LEU B N 1
ATOM 6375 C CA . LEU B 1 371 ? -75.900 186.015 186.838 1.00 43.04 351 LEU B CA 1
ATOM 6376 C C . LEU B 1 371 ? -74.930 187.120 186.445 1.00 41.89 351 LEU B C 1
ATOM 6377 O O . LEU B 1 371 ? -73.738 186.865 186.246 1.00 46.68 351 LEU B O 1
ATOM 6382 N N . GLN B 1 372 ? -75.435 188.347 186.345 1.00 38.92 352 GLN B N 1
ATOM 6383 C CA . GLN B 1 372 ? -74.576 189.487 186.051 1.00 42.34 352 GLN B CA 1
ATOM 6384 C C . GLN B 1 372 ? -74.042 190.138 187.320 1.00 42.45 352 GLN B C 1
ATOM 6385 O O . GLN B 1 372 ? -72.863 190.504 187.379 1.00 46.74 352 GLN B O 1
ATOM 6391 N N . ASN B 1 373 ? -74.887 190.281 188.339 1.00 42.54 353 ASN B N 1
ATOM 6392 C CA . ASN B 1 373 ? -74.477 190.930 189.575 1.00 42.73 353 ASN B CA 1
ATOM 6393 C C . ASN B 1 373 ? -75.484 190.592 190.669 1.00 41.07 353 ASN B C 1
ATOM 6394 O O . ASN B 1 373 ? -76.590 190.113 190.400 1.00 38.28 353 ASN B O 1
ATOM 6399 N N . VAL B 1 374 ? -75.078 190.837 191.914 1.00 41.92 354 VAL B N 1
ATOM 6400 C CA . VAL B 1 374 ? -75.921 190.584 193.078 1.00 40.71 354 VAL B CA 1
ATOM 6401 C C . VAL B 1 374 ? -75.652 191.678 194.103 1.00 43.49 354 VAL B C 1
ATOM 6402 O O . VAL B 1 374 ? -74.515 192.139 194.252 1.00 43.89 354 VAL B O 1
ATOM 6406 N N . TYR B 1 375 ? -76.705 192.111 194.794 1.00 40.23 355 TYR B N 1
ATOM 6407 C CA . TYR B 1 375 ? -76.606 193.162 195.799 1.00 40.99 355 TYR B CA 1
ATOM 6408 C C . TYR B 1 375 ? -77.318 192.691 197.057 1.00 39.92 355 TYR B C 1
ATOM 6409 O O . TYR B 1 375 ? -78.527 192.435 197.026 1.00 35.99 355 TYR B O 1
ATOM 6418 N N . ALA B 1 376 ? -76.569 192.565 198.154 1.00 41.24 356 ALA B N 1
ATOM 6419 C CA . ALA B 1 376 ? -77.155 192.307 199.471 1.00 42.66 356 ALA B CA 1
ATOM 6420 C C . ALA B 1 376 ? -77.635 193.652 199.998 1.00 40.75 356 ALA B C 1
ATOM 6421 O O . ALA B 1 376 ? -76.888 194.407 200.623 1.00 38.75 356 ALA B O 1
ATOM 6423 N N . HIS B 1 377 ? -78.905 193.949 199.733 1.00 38.36 357 HIS B N 1
ATOM 6424 C CA . HIS B 1 377 ? -79.413 195.309 199.850 1.00 38.82 357 HIS B CA 1
ATOM 6425 C C . HIS B 1 377 ? -79.259 195.850 201.267 1.00 41.28 357 HIS B C 1
ATOM 6426 O O . HIS B 1 377 ? -79.436 195.129 202.255 1.00 37.06 357 HIS B O 1
ATOM 6433 N N . THR B 1 378 ? -78.926 197.140 201.360 1.00 39.16 358 THR B N 1
ATOM 6434 C CA . THR B 1 378 ? -78.752 197.767 202.665 1.00 39.70 358 THR B CA 1
ATOM 6435 C C . THR B 1 378 ? -80.046 197.788 203.467 1.00 38.97 358 THR B C 1
ATOM 6436 O O . THR B 1 378 ? -79.995 197.796 204.705 1.00 36.49 358 THR B O 1
ATOM 6440 N N . ALA B 1 379 ? -81.200 197.759 202.793 1.00 35.97 359 ALA B N 1
ATOM 6441 C CA . ALA B 1 379 ? -82.479 197.683 203.487 1.00 39.15 359 ALA B CA 1
ATOM 6442 C C . ALA B 1 379 ? -82.619 196.400 204.295 1.00 38.14 359 ALA B C 1
ATOM 6443 O O . ALA B 1 379 ? -83.439 196.349 205.220 1.00 36.02 359 ALA B O 1
ATOM 6445 N N . GLY B 1 380 ? -81.855 195.362 203.957 1.00 38.78 360 GLY B N 1
ATOM 6446 C CA . GLY B 1 380 ? -81.838 194.132 204.725 1.00 37.08 360 GLY B CA 1
ATOM 6447 C C . GLY B 1 380 ? -80.587 193.985 205.568 1.00 40.50 360 GLY B C 1
ATOM 6448 O O . GLY B 1 380 ? -80.292 192.897 206.079 1.00 41.29 360 GLY B O 1
ATOM 6449 N N . GLY B 1 381 ? -79.844 195.076 205.729 1.00 39.54 361 GLY B N 1
ATOM 6450 C CA . GLY B 1 381 ? -78.633 195.027 206.525 1.00 42.03 361 GLY B CA 1
ATOM 6451 C C . GLY B 1 381 ? -77.531 194.204 205.907 1.00 42.86 361 GLY B C 1
ATOM 6452 O O . GLY B 1 381 ? -76.596 193.805 206.607 1.00 38.77 361 GLY B O 1
ATOM 6453 N N . GLY B 1 382 ? -77.616 193.934 204.604 1.00 39.45 362 GLY B N 1
ATOM 6454 C CA . GLY B 1 382 ? -76.668 193.065 203.942 1.00 40.05 362 GLY B CA 1
ATOM 6455 C C . GLY B 1 382 ? -76.933 191.586 204.110 1.00 38.90 362 GLY B C 1
ATOM 6456 O O . GLY B 1 382 ? -76.069 190.775 203.751 1.00 38.60 362 GLY B O 1
ATOM 6457 N N . LYS B 1 383 ? -78.092 191.205 204.640 1.00 33.61 363 LYS B N 1
ATOM 6458 C CA . LYS B 1 383 ? -78.374 189.799 204.916 1.00 34.93 363 LYS B CA 1
ATOM 6459 C C . LYS B 1 383 ? -79.766 189.353 204.488 1.00 36.17 363 LYS B C 1
ATOM 6460 O O . LYS B 1 383 ? -79.918 188.229 204.004 1.00 39.26 363 LYS B O 1
ATOM 6466 N N . PHE B 1 384 ? -80.783 190.203 204.643 1.00 36.09 364 PHE B N 1
ATOM 6467 C CA . PHE B 1 384 ? -82.164 189.755 204.484 1.00 34.98 364 PHE B CA 1
ATOM 6468 C C . PHE B 1 384 ? -82.689 189.860 203.058 1.00 34.66 364 PHE B C 1
ATOM 6469 O O . PHE B 1 384 ? -83.548 189.058 202.666 1.00 34.17 364 PHE B O 1
ATOM 6477 N N . LEU B 1 385 ? -82.219 190.826 202.274 1.00 34.03 365 LEU B N 1
ATOM 6478 C CA . LEU B 1 385 ? -82.791 191.114 200.964 1.00 34.31 365 LEU B CA 1
ATOM 6479 C C . LEU B 1 385 ? -81.708 190.986 199.902 1.00 36.52 365 LEU B C 1
ATOM 6480 O O . LEU B 1 385 ? -80.705 191.704 199.947 1.00 38.22 365 LEU B O 1
ATOM 6485 N N . GLY B 1 386 ? -81.911 190.079 198.952 1.00 34.15 366 GLY B N 1
ATOM 6486 C CA . GLY B 1 386 ? -80.969 189.859 197.865 1.00 33.49 366 GLY B CA 1
ATOM 6487 C C . GLY B 1 386 ? -81.554 190.287 196.537 1.00 33.70 366 GLY B C 1
ATOM 6488 O O . GLY B 1 386 ? -82.624 189.819 196.133 1.00 34.89 366 GLY B O 1
ATOM 6489 N N . ILE B 1 387 ? -80.847 191.188 195.854 1.00 36.19 367 ILE B N 1
ATOM 6490 C CA . ILE B 1 387 ? -81.204 191.621 194.509 1.00 35.11 367 ILE B CA 1
ATOM 6491 C C . ILE B 1 387 ? -80.292 190.893 193.534 1.00 36.28 367 ILE B C 1
ATOM 6492 O O . ILE B 1 387 ? -79.067 191.050 193.587 1.00 37.24 367 ILE B O 1
ATOM 6497 N N . LEU B 1 388 ? -80.880 190.099 192.642 1.00 34.61 368 LEU B N 1
ATOM 6498 C CA . LEU B 1 388 ? -80.129 189.336 191.650 1.00 34.94 368 LEU B CA 1
ATOM 6499 C C . LEU B 1 388 ? -80.374 189.942 190.272 1.00 35.24 368 LEU B C 1
ATOM 6500 O O . LEU B 1 388 ? -81.527 190.106 189.861 1.00 37.94 368 LEU B O 1
ATOM 6505 N N . GLN B 1 389 ? -79.292 190.277 189.568 1.00 37.57 369 GLN B N 1
ATOM 6506 C CA . GLN B 1 389 ? -79.361 190.814 188.211 1.00 39.49 369 GLN B CA 1
ATOM 6507 C C . GLN B 1 389 ? -78.937 189.720 187.240 1.00 39.45 369 GLN B C 1
ATOM 6508 O O . GLN B 1 389 ? -77.764 189.330 187.208 1.00 38.43 369 GLN B O 1
ATOM 6514 N N . VAL B 1 390 ? -79.886 189.231 186.449 1.00 36.62 370 VAL B N 1
ATOM 6515 C CA . VAL B 1 390 ? -79.632 188.150 185.511 1.00 37.18 370 VAL B CA 1
ATOM 6516 C C . VAL B 1 390 ? -79.755 188.687 184.091 1.00 38.70 370 VAL B C 1
ATOM 6517 O O . VAL B 1 390 ? -80.311 189.763 183.842 1.00 39.85 370 VAL B O 1
ATOM 6521 N N . LYS B 1 391 ? -79.221 187.918 183.147 1.00 36.96 371 LYS B N 1
ATOM 6522 C CA . LYS B 1 391 ? -79.322 188.229 181.726 1.00 37.53 371 LYS B CA 1
ATOM 6523 C C . LYS B 1 391 ? -79.804 186.985 180.995 1.00 38.95 371 LYS B C 1
ATOM 6524 O O . LYS B 1 391 ? -79.055 186.011 180.864 1.00 37.75 371 LYS B O 1
ATOM 6530 N N . LYS B 1 392 ? -81.050 187.009 180.524 1.00 33.12 372 LYS B N 1
ATOM 6531 C CA . LYS B 1 392 ? -81.555 185.923 179.693 1.00 34.01 372 LYS B CA 1
ATOM 6532 C C . LYS B 1 392 ? -80.961 186.054 178.294 1.00 38.30 372 LYS B C 1
ATOM 6533 O O . LYS B 1 392 ? -81.222 187.038 177.592 1.00 38.85 372 LYS B O 1
ATOM 6539 N N . ARG B 1 393 ? -80.155 185.068 177.896 1.00 39.13 373 ARG B N 1
ATOM 6540 C CA . ARG B 1 393 ? -79.436 185.109 176.630 1.00 42.80 373 ARG B CA 1
ATOM 6541 C C . ARG B 1 393 ? -80.078 184.264 175.538 1.00 43.03 373 ARG B C 1
ATOM 6542 O O . ARG B 1 393 ? -79.700 184.402 174.371 1.00 44.74 373 ARG B O 1
ATOM 6550 N N . GLN B 1 394 ? -81.025 183.400 175.885 1.00 42.39 374 GLN B N 1
ATOM 6551 C CA . GLN B 1 394 ? -81.555 182.407 174.962 1.00 41.55 374 GLN B CA 1
ATOM 6552 C C . GLN B 1 394 ? -82.873 181.900 175.525 1.00 39.53 374 GLN B C 1
ATOM 6553 O O . GLN B 1 394 ? -83.145 182.076 176.721 1.00 37.74 374 GLN B O 1
ATOM 6559 N N . PRO B 1 395 ? -83.712 181.264 174.699 1.00 39.12 375 PRO B N 1
ATOM 6560 C CA . PRO B 1 395 ? -84.992 180.752 175.221 1.00 37.87 375 PRO B CA 1
ATOM 6561 C C . PRO B 1 395 ? -84.860 179.864 176.452 1.00 37.76 375 PRO B C 1
ATOM 6562 O O . PRO B 1 395 ? -85.678 179.984 177.373 1.00 38.14 375 PRO B O 1
ATOM 6566 N N . SER B 1 396 ? -83.852 178.989 176.508 1.00 34.57 376 SER B N 1
ATOM 6567 C CA . SER B 1 396 ? -83.705 178.107 177.664 1.00 35.31 376 SER B CA 1
ATOM 6568 C C . SER B 1 396 ? -83.367 178.849 178.955 1.00 34.46 376 SER B C 1
ATOM 6569 O O . SER B 1 396 ? -83.454 178.244 180.033 1.00 36.74 376 SER B O 1
ATOM 6572 N N . ASP B 1 397 ? -82.999 180.133 178.890 1.00 32.64 377 ASP B N 1
ATOM 6573 C CA . ASP B 1 397 ? -82.767 180.880 180.124 1.00 34.03 377 ASP B CA 1
ATOM 6574 C C . ASP B 1 397 ? -84.062 181.248 180.839 1.00 32.41 377 ASP B C 1
ATOM 6575 O O . ASP B 1 397 ? -84.023 181.573 182.031 1.00 35.23 377 ASP B O 1
ATOM 6580 N N . GLU B 1 398 ? -85.203 181.210 180.151 1.00 31.63 378 GLU B N 1
ATOM 6581 C CA . GLU B 1 398 ? -86.475 181.407 180.834 1.00 29.95 378 GLU B CA 1
ATOM 6582 C C . GLU B 1 398 ? -86.711 180.245 181.791 1.00 31.58 378 GLU B C 1
ATOM 6583 O O . GLU B 1 398 ? -86.575 179.077 181.411 1.00 31.72 378 GLU B O 1
ATOM 6589 N N . GLY B 1 399 ? -87.039 180.567 183.043 1.00 30.46 379 GLY B N 1
ATOM 6590 C CA . GLY B 1 399 ? -87.096 179.575 184.093 1.00 28.43 379 GLY B CA 1
ATOM 6591 C C . GLY B 1 399 ? -85.827 179.447 184.909 1.00 34.77 379 GLY B C 1
ATOM 6592 O O . GLY B 1 399 ? -85.852 178.818 185.979 1.00 32.58 379 GLY B O 1
ATOM 6593 N N . ARG B 1 400 ? -84.713 180.014 184.445 1.00 33.95 380 ARG B N 1
ATOM 6594 C CA . ARG B 1 400 ? -83.496 179.975 185.244 1.00 33.53 380 ARG B CA 1
ATOM 6595 C C . ARG B 1 400 ? -83.414 181.121 186.242 1.00 33.31 380 ARG B C 1
ATOM 6596 O O . ARG B 1 400 ? -82.625 181.038 187.191 1.00 30.98 380 ARG B O 1
ATOM 6604 N N . GLN B 1 401 ? -84.216 182.179 186.067 1.00 31.16 381 GLN B N 1
ATOM 6605 C CA . GLN B 1 401 ? -84.217 183.254 187.055 1.00 32.92 381 GLN B CA 1
ATOM 6606 C C . GLN B 1 401 ? -84.701 182.746 188.412 1.00 33.38 381 GLN B C 1
ATOM 6607 O O . GLN B 1 401 ? -84.127 183.093 189.452 1.00 36.38 381 GLN B O 1
ATOM 6613 N N . GLY B 1 402 ? -85.739 181.907 188.423 1.00 29.65 382 GLY B N 1
ATOM 6614 C CA . GLY B 1 402 ? -86.166 181.299 189.673 1.00 29.76 382 GLY B CA 1
ATOM 6615 C C . GLY B 1 402 ? -85.125 180.347 190.227 1.00 36.54 382 GLY B C 1
ATOM 6616 O O . GLY B 1 402 ? -84.955 180.232 191.446 1.00 34.61 382 GLY B O 1
ATOM 6617 N N . GLN B 1 403 ? -84.408 179.655 189.339 1.00 35.80 383 GLN B N 1
ATOM 6618 C CA . GLN B 1 403 ? -83.338 178.773 189.788 1.00 37.27 383 GLN B CA 1
ATOM 6619 C C . GLN B 1 403 ? -82.238 179.555 190.492 1.00 37.91 383 GLN B C 1
ATOM 6620 O O . GLN B 1 403 ? -81.715 179.112 191.521 1.00 43.08 383 GLN B O 1
ATOM 6626 N N . ALA B 1 404 ? -81.876 180.724 189.956 1.00 32.03 384 ALA B N 1
ATOM 6627 C CA . ALA B 1 404 ? -80.897 181.569 190.633 1.00 33.72 384 ALA B CA 1
ATOM 6628 C C . ALA B 1 404 ? -81.391 181.993 192.015 1.00 34.84 384 ALA B C 1
ATOM 6629 O O . ALA B 1 404 ? -80.607 182.050 192.971 1.00 35.56 384 ALA B O 1
ATOM 6631 N N . ALA B 1 405 ? -82.687 182.292 192.139 1.00 34.60 385 ALA B N 1
ATOM 6632 C CA . ALA B 1 405 ? -83.243 182.671 193.437 1.00 32.35 385 ALA B CA 1
ATOM 6633 C C . ALA B 1 405 ? -83.149 181.520 194.431 1.00 33.71 385 ALA B C 1
ATOM 6634 O O . ALA B 1 405 ? -82.812 181.724 195.602 1.00 35.86 385 ALA B O 1
ATOM 6636 N N . LEU B 1 406 ? -83.450 180.299 193.978 1.00 31.27 386 LEU B N 1
ATOM 6637 C CA . LEU B 1 406 ? -83.305 179.130 194.840 1.00 33.02 386 LEU B CA 1
ATOM 6638 C C . LEU B 1 406 ? -81.863 178.947 195.283 1.00 36.39 386 LEU B C 1
ATOM 6639 O O . LEU B 1 406 ? -81.601 178.634 196.450 1.00 34.96 386 LEU B O 1
ATOM 6644 N N . ILE B 1 407 ? -80.912 179.125 194.359 1.00 33.46 387 ILE B N 1
ATOM 6645 C CA . ILE B 1 407 ? -79.501 178.997 194.713 1.00 35.88 387 ILE B CA 1
ATOM 6646 C C . ILE B 1 407 ? -79.117 180.037 195.758 1.00 36.18 387 ILE B C 1
ATOM 6647 O O . ILE B 1 407 ? -78.362 179.747 196.694 1.00 37.61 387 ILE B O 1
ATOM 6652 N N . ALA B 1 408 ? -79.623 181.264 195.615 1.00 35.46 388 ALA B N 1
ATOM 6653 C CA . ALA B 1 408 ? -79.313 182.294 196.599 1.00 38.29 388 ALA B CA 1
ATOM 6654 C C . ALA B 1 408 ? -79.858 181.907 197.968 1.00 35.68 388 ALA B C 1
ATOM 6655 O O . ALA B 1 408 ? -79.154 182.007 198.979 1.00 37.12 388 ALA B O 1
ATOM 6657 N N . LEU B 1 409 ? -81.103 181.422 198.010 1.00 31.65 389 LEU B N 1
ATOM 6658 C CA . LEU B 1 409 ? -81.716 181.036 199.279 1.00 37.99 389 LEU B CA 1
ATOM 6659 C C . LEU B 1 409 ? -81.039 179.812 199.884 1.00 39.61 389 LEU B C 1
ATOM 6660 O O . LEU B 1 409 ? -80.948 179.700 201.112 1.00 36.45 389 LEU B O 1
ATOM 6665 N N . ALA B 1 410 ? -80.557 178.892 199.041 1.00 37.54 390 ALA B N 1
ATOM 6666 C CA . ALA B 1 410 ? -79.828 177.722 199.515 1.00 38.65 390 ALA B CA 1
ATOM 6667 C C . ALA B 1 410 ? -78.439 178.078 200.027 1.00 40.39 390 ALA B C 1
ATOM 6668 O O . ALA B 1 410 ? -77.934 177.422 200.947 1.00 42.32 390 ALA B O 1
ATOM 6670 N N . THR B 1 411 ? -77.812 179.103 199.444 1.00 37.32 391 THR B N 1
ATOM 6671 C CA . THR B 1 411 ? -76.448 179.467 199.804 1.00 41.43 391 THR B CA 1
ATOM 6672 C C . THR B 1 411 ? -76.402 180.292 201.081 1.00 39.72 391 THR B C 1
ATOM 6673 O O . THR B 1 411 ? -75.489 180.127 201.895 1.00 38.52 391 THR B O 1
ATOM 6677 N N . TYR B 1 412 ? -77.372 181.187 201.270 1.00 41.58 392 TYR B N 1
ATOM 6678 C CA . TYR B 1 412 ? -77.387 182.113 202.403 1.00 43.88 392 TYR B CA 1
ATOM 6679 C C . TYR B 1 412 ? -78.743 181.960 203.087 1.00 39.02 392 TYR B C 1
ATOM 6680 O O . TYR B 1 412 ? -79.712 182.630 202.721 1.00 34.64 392 TYR B O 1
ATOM 6689 N N . SER B 1 413 ? -78.810 181.074 204.083 1.00 37.26 393 SER B N 1
ATOM 6690 C CA . SER B 1 413 ? -80.094 180.702 204.670 1.00 39.24 393 SER B CA 1
ATOM 6691 C C . SER B 1 413 ? -80.746 181.833 205.455 1.00 37.35 393 SER B C 1
ATOM 6692 O O . SER B 1 413 ? -81.943 181.745 205.746 1.00 35.10 393 SER B O 1
ATOM 6695 N N . GLU B 1 414 ? -80.004 182.881 205.804 1.00 34.31 394 GLU B N 1
ATOM 6696 C CA . GLU B 1 414 ? -80.569 184.005 206.535 1.00 38.01 394 GLU B CA 1
ATOM 6697 C C . GLU B 1 414 ? -81.191 185.052 205.614 1.00 40.79 394 GLU B C 1
ATOM 6698 O O . GLU B 1 414 ? -81.747 186.042 206.107 1.00 38.87 394 GLU B O 1
ATOM 6704 N N . LEU B 1 415 ? -81.128 184.850 204.300 1.00 34.16 395 LEU B N 1
ATOM 6705 C CA . LEU B 1 415 ? -81.931 185.645 203.382 1.00 36.35 395 LEU B CA 1
ATOM 6706 C C . LEU B 1 415 ? -83.412 185.484 203.702 1.00 38.27 395 LEU B C 1
ATOM 6707 O O . LEU B 1 415 ? -83.857 184.447 204.210 1.00 39.92 395 LEU B O 1
ATOM 6712 N N . LYS B 1 416 ? -84.180 186.529 203.413 1.00 33.01 396 LYS B N 1
ATOM 6713 C CA . LYS B 1 416 ? -85.631 186.465 203.524 1.00 29.24 396 LYS B CA 1
ATOM 6714 C C . LYS B 1 416 ? -86.323 186.615 202.178 1.00 33.01 396 LYS B C 1
ATOM 6715 O O . LYS B 1 416 ? -87.194 185.804 201.843 1.00 33.78 396 LYS B O 1
ATOM 6721 N N . ASN B 1 417 ? -85.950 187.615 201.379 1.00 32.12 397 ASN B N 1
ATOM 6722 C CA . ASN B 1 417 ? -86.614 187.873 200.107 1.00 32.01 397 ASN B CA 1
ATOM 6723 C C . ASN B 1 417 ? -85.587 188.020 198.991 1.00 31.23 397 ASN B C 1
ATOM 6724 O O . ASN B 1 417 ? -84.450 188.442 199.218 1.00 34.66 397 ASN B O 1
ATOM 6729 N N . ILE B 1 418 ? -86.012 187.671 197.781 1.00 31.07 398 ILE B N 1
ATOM 6730 C CA . ILE B 1 418 ? -85.213 187.801 196.570 1.00 31.13 398 ILE B CA 1
ATOM 6731 C C . ILE B 1 418 ? -86.010 188.631 195.575 1.00 34.36 398 ILE B C 1
ATOM 6732 O O . ILE B 1 418 ? -87.205 188.386 195.369 1.00 32.01 398 ILE B O 1
ATOM 6737 N N . ILE B 1 419 ? -85.356 189.617 194.968 1.00 35.16 399 ILE B N 1
ATOM 6738 C CA . ILE B 1 419 ? -85.908 190.339 193.831 1.00 31.66 399 ILE B CA 1
ATOM 6739 C C . ILE B 1 419 ? -85.007 190.064 192.634 1.00 32.30 399 ILE B C 1
ATOM 6740 O O . ILE B 1 419 ? -83.788 190.266 192.711 1.00 30.57 399 ILE B O 1
ATOM 6745 N N . LEU B 1 420 ? -85.606 189.582 191.544 1.00 29.00 400 LEU B N 1
ATOM 6746 C CA . LEU B 1 420 ? -84.906 189.259 190.307 1.00 32.21 400 LEU B CA 1
ATOM 6747 C C . LEU B 1 420 ? -85.173 190.353 189.280 1.00 31.60 400 LEU B C 1
ATOM 6748 O O . LEU B 1 420 ? -86.328 190.733 189.069 1.00 33.45 400 LEU B O 1
ATOM 6753 N N . VAL B 1 421 ? -84.113 190.858 188.643 1.00 32.28 401 VAL B N 1
ATOM 6754 C CA . VAL B 1 421 ? -84.231 191.896 187.621 1.00 29.94 401 VAL B CA 1
ATOM 6755 C C . VAL B 1 421 ? -83.263 191.591 186.484 1.00 33.69 401 VAL B C 1
ATOM 6756 O O . VAL B 1 421 ? -82.368 190.751 186.605 1.00 35.43 401 VAL B O 1
ATOM 6760 N N . ASP B 1 422 ? -83.455 192.294 185.365 1.00 35.51 402 ASP B N 1
ATOM 6761 C CA . ASP B 1 422 ? -82.641 192.118 184.171 1.00 33.84 402 ASP B CA 1
ATOM 6762 C C . ASP B 1 422 ? -81.433 193.052 184.197 1.00 35.24 402 ASP B C 1
ATOM 6763 O O . ASP B 1 422 ? -81.290 193.910 185.072 1.00 37.36 402 ASP B O 1
ATOM 6768 N N . GLU B 1 423 ? -80.558 192.902 183.201 1.00 32.75 403 GLU B N 1
ATOM 6769 C CA . GLU B 1 423 ? -79.309 193.649 183.168 1.00 37.86 403 GLU B CA 1
ATOM 6770 C C . GLU B 1 423 ? -79.496 195.126 182.833 1.00 43.45 403 GLU B C 1
ATOM 6771 O O . GLU B 1 423 ? -78.530 195.888 182.936 1.00 40.41 403 GLU B O 1
ATOM 6777 N N . ASP B 1 424 ? -80.691 195.554 182.430 1.00 41.94 404 ASP B N 1
ATOM 6778 C CA . ASP B 1 424 ? -80.940 196.973 182.208 1.00 41.70 404 ASP B CA 1
ATOM 6779 C C . ASP B 1 424 ? -81.542 197.667 183.427 1.00 40.52 404 ASP B C 1
ATOM 6780 O O . ASP B 1 424 ? -82.049 198.788 183.301 1.00 40.79 404 ASP B O 1
ATOM 6785 N N . VAL B 1 425 ? -81.485 197.041 184.599 1.00 36.06 405 VAL B N 1
ATOM 6786 C CA . VAL B 1 425 ? -81.968 197.631 185.842 1.00 35.18 405 VAL B CA 1
ATOM 6787 C C . VAL B 1 425 ? -80.777 197.799 186.777 1.00 40.99 405 VAL B C 1
ATOM 6788 O O . VAL B 1 425 ? -80.024 196.845 187.006 1.00 43.50 405 VAL B O 1
ATOM 6792 N N . ASP B 1 426 ? -80.609 199.005 187.314 1.00 39.05 406 ASP B N 1
ATOM 6793 C CA . ASP B 1 426 ? -79.511 199.304 188.231 1.00 37.18 406 ASP B CA 1
ATOM 6794 C C . ASP B 1 426 ? -79.880 198.769 189.613 1.00 41.94 406 ASP B C 1
ATOM 6795 O O . ASP B 1 426 ? -80.668 199.382 190.338 1.00 44.27 406 ASP B O 1
ATOM 6800 N N . ILE B 1 427 ? -79.309 197.617 189.984 1.00 38.89 407 ILE B N 1
ATOM 6801 C CA . ILE B 1 427 ? -79.686 196.962 191.236 1.00 40.68 407 ILE B CA 1
ATOM 6802 C C . ILE B 1 427 ? -79.215 197.708 192.474 1.00 40.39 407 ILE B C 1
ATOM 6803 O O . ILE B 1 427 ? -79.620 197.351 193.586 1.00 42.98 407 ILE B O 1
ATOM 6808 N N . PHE B 1 428 ? -78.379 198.734 192.323 1.00 40.60 408 PHE B N 1
ATOM 6809 C CA . PHE B 1 428 ? -77.960 199.561 193.447 1.00 45.50 408 PHE B CA 1
ATOM 6810 C C . PHE B 1 428 ? -78.790 200.834 193.575 1.00 48.01 408 PHE B C 1
ATOM 6811 O O . PHE B 1 428 ? -78.523 201.650 194.462 1.00 49.98 408 PHE B O 1
ATOM 6819 N N . ASP B 1 429 ? -79.794 201.011 192.716 1.00 42.57 409 ASP B N 1
ATOM 6820 C CA . ASP B 1 429 ? -80.689 202.164 192.733 1.00 45.44 409 ASP B CA 1
ATOM 6821 C C . ASP B 1 429 ? -82.067 201.661 193.149 1.00 45.05 409 ASP B C 1
ATOM 6822 O O . ASP B 1 429 ? -82.753 201.001 192.362 1.00 43.06 409 ASP B O 1
ATOM 6827 N N . SER B 1 430 ? -82.473 201.974 194.382 1.00 41.66 410 SER B N 1
ATOM 6828 C CA . SER B 1 430 ? -83.735 201.445 194.891 1.00 39.83 410 SER B CA 1
ATOM 6829 C C . SER B 1 430 ? -84.944 201.979 194.130 1.00 39.95 410 SER B C 1
ATOM 6830 O O . SER B 1 430 ? -85.981 201.307 194.099 1.00 35.57 410 SER B O 1
ATOM 6833 N N . ASP B 1 431 ? -84.841 203.165 193.520 1.00 39.68 411 ASP B N 1
ATOM 6834 C CA . ASP B 1 431 ? -85.907 203.621 192.633 1.00 40.39 411 ASP B CA 1
ATOM 6835 C C . ASP B 1 431 ? -86.034 202.714 191.416 1.00 40.01 411 ASP B C 1
ATOM 6836 O O . ASP B 1 431 ? -87.148 202.408 190.977 1.00 40.95 411 ASP B O 1
ATOM 6841 N N . ASP B 1 432 ? -84.901 202.290 190.847 1.00 40.42 412 ASP B N 1
ATOM 6842 C CA . ASP B 1 432 ? -84.940 201.419 189.676 1.00 37.03 412 ASP B CA 1
ATOM 6843 C C . ASP B 1 432 ? -85.411 200.023 190.043 1.00 37.89 412 ASP B C 1
ATOM 6844 O O . ASP B 1 432 ? -86.028 199.340 189.217 1.00 38.65 412 ASP B O 1
ATOM 6849 N N . ILE B 1 433 ? -85.138 199.581 191.271 1.00 34.16 413 ILE B N 1
ATOM 6850 C CA . ILE B 1 433 ? -85.684 198.306 191.721 1.00 32.59 413 ILE B CA 1
ATOM 6851 C C . ILE B 1 433 ? -87.202 198.389 191.819 1.00 31.87 413 ILE B C 1
ATOM 6852 O O . ILE B 1 433 ? -87.921 197.523 191.307 1.00 31.25 413 ILE B O 1
ATOM 6857 N N . LEU B 1 434 ? -87.716 199.439 192.470 1.00 34.45 414 LEU B N 1
ATOM 6858 C CA . LEU B 1 434 ? -89.164 199.608 192.547 1.00 34.39 414 LEU B CA 1
ATOM 6859 C C . LEU B 1 434 ? -89.770 199.784 191.159 1.00 35.25 414 LEU B C 1
ATOM 6860 O O . LEU B 1 434 ? -90.905 199.356 190.920 1.00 34.45 414 LEU B O 1
ATOM 6865 N N . TRP B 1 435 ? -89.022 200.385 190.230 1.00 31.69 415 TRP B N 1
ATOM 6866 C CA . TRP B 1 435 ? -89.501 200.497 188.855 1.00 31.04 415 TRP B CA 1
ATOM 6867 C C . TRP B 1 435 ? -89.734 199.122 188.239 1.00 34.43 415 TRP B C 1
ATOM 6868 O O . TRP B 1 435 ? -90.777 198.874 187.621 1.00 37.65 415 TRP B O 1
ATOM 6879 N N . ALA B 1 436 ? -88.767 198.213 188.389 1.00 30.92 416 ALA B N 1
ATOM 6880 C CA . ALA B 1 436 ? -88.954 196.866 187.861 1.00 34.51 416 ALA B CA 1
ATOM 6881 C C . ALA B 1 436 ? -90.136 196.176 188.532 1.00 36.32 416 ALA B C 1
ATOM 6882 O O . ALA B 1 436 ? -90.896 195.450 187.877 1.00 33.89 416 ALA B O 1
ATOM 6884 N N . MET B 1 437 ? -90.318 196.405 189.835 1.00 33.54 417 MET B N 1
ATOM 6885 C CA . MET B 1 437 ? -91.456 195.845 190.554 1.00 33.02 417 MET B CA 1
ATOM 6886 C C . MET B 1 437 ? -92.785 196.479 190.165 1.00 35.45 417 MET B C 1
ATOM 6887 O O . MET B 1 437 ? -93.833 195.960 190.564 1.00 37.90 417 MET B O 1
ATOM 6892 N N . THR B 1 438 ? -92.772 197.585 189.423 1.00 31.92 418 THR B N 1
ATOM 6893 C CA . THR B 1 438 ? -93.995 198.276 189.031 1.00 31.72 418 THR B CA 1
ATOM 6894 C C . THR B 1 438 ? -94.406 197.998 187.587 1.00 34.72 418 THR B C 1
ATOM 6895 O O . THR B 1 438 ? -95.598 197.825 187.312 1.00 36.97 418 THR B O 1
ATOM 6899 N N . THR B 1 439 ? -93.450 197.926 186.656 1.00 30.60 419 THR B N 1
ATOM 6900 C CA . THR B 1 439 ? -93.761 197.708 185.250 1.00 32.39 419 THR B CA 1
ATOM 6901 C C . THR B 1 439 ? -93.347 196.336 184.736 1.00 36.20 419 THR B C 1
ATOM 6902 O O . THR B 1 439 ? -93.662 196.005 183.586 1.00 37.38 419 THR B O 1
ATOM 6906 N N . ARG B 1 440 ? -92.662 195.528 185.545 1.00 30.15 420 ARG B N 1
ATOM 6907 C CA . ARG B 1 440 ? -92.182 194.227 185.098 1.00 28.83 420 ARG B CA 1
ATOM 6908 C C . ARG B 1 440 ? -92.569 193.141 186.090 1.00 28.91 420 ARG B C 1
ATOM 6909 O O . ARG B 1 440 ? -91.800 192.219 186.368 1.00 33.01 420 ARG B O 1
ATOM 6917 N N . MET B 1 441 ? -93.783 193.230 186.624 1.00 33.22 421 MET B N 1
ATOM 6918 C CA . MET B 1 441 ? -94.312 192.237 187.549 1.00 32.60 421 MET B CA 1
ATOM 6919 C C . MET B 1 441 ? -95.829 192.303 187.537 1.00 31.58 421 MET B C 1
ATOM 6920 O O . MET B 1 441 ? -96.409 193.388 187.429 1.00 32.91 421 MET B O 1
ATOM 6925 N N . GLN B 1 442 ? -96.460 191.138 187.643 1.00 30.28 422 GLN B N 1
ATOM 6926 C CA . GLN B 1 442 ? -97.879 191.033 187.936 1.00 27.83 422 GLN B CA 1
ATOM 6927 C C . GLN B 1 442 ? -98.030 190.255 189.233 1.00 27.35 422 GLN B C 1
ATOM 6928 O O . GLN B 1 442 ? -97.462 189.166 189.375 1.00 29.28 422 GLN B O 1
ATOM 6934 N N . GLY B 1 443 ? -98.792 190.817 190.173 1.00 27.25 423 GLY B N 1
ATOM 6935 C CA . GLY B 1 443 ? 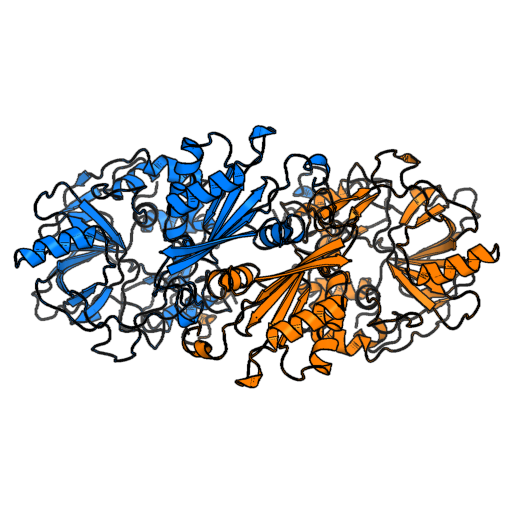-98.835 190.258 191.519 1.00 27.50 423 GLY B CA 1
ATOM 6936 C C . GLY B 1 443 ? -99.267 188.803 191.566 1.00 31.65 423 GLY B C 1
ATOM 6937 O O . GLY B 1 443 ? -98.764 188.025 192.382 1.00 29.01 423 GLY B O 1
ATOM 6938 N N . ASP B 1 444 ? -100.201 188.408 190.699 1.00 27.78 424 ASP B N 1
ATOM 6939 C CA . ASP B 1 444 ? -100.682 187.032 190.714 1.00 28.23 424 ASP B CA 1
ATOM 6940 C C . ASP B 1 444 ? -99.881 186.115 189.792 1.00 32.30 424 ASP B C 1
ATOM 6941 O O . ASP B 1 444 ? -100.296 184.974 189.564 1.00 36.52 424 ASP B O 1
ATOM 6946 N N . VAL B 1 445 ? -98.742 186.579 189.271 1.00 29.47 425 VAL B N 1
ATOM 6947 C CA . VAL B 1 445 ? -97.879 185.777 188.415 1.00 28.72 425 VAL B CA 1
ATOM 6948 C C . VAL B 1 445 ? -96.456 185.702 188.951 1.00 29.07 425 VAL B C 1
ATOM 6949 O O . VAL B 1 445 ? -95.858 184.620 188.996 1.00 26.93 425 VAL B O 1
ATOM 6953 N N . SER B 1 446 ? -95.904 186.836 189.372 1.00 27.29 426 SER B N 1
ATOM 6954 C CA . SER B 1 446 ? -94.472 187.007 189.564 1.00 26.74 426 SER B CA 1
ATOM 6955 C C . SER B 1 446 ? -94.014 186.789 191.002 1.00 27.28 426 SER B C 1
ATOM 6956 O O . SER B 1 446 ? -92.821 186.934 191.278 1.00 30.21 426 SER B O 1
ATOM 6959 N N . ILE B 1 447 ? -94.916 186.445 191.919 1.00 27.78 427 ILE B N 1
ATOM 6960 C CA . ILE B 1 447 ? -94.608 186.390 193.348 1.00 26.89 427 ILE B CA 1
ATOM 6961 C C . ILE B 1 447 ? -94.782 184.955 193.834 1.00 26.94 427 ILE B C 1
ATOM 6962 O O . ILE B 1 447 ? -95.884 184.398 193.758 1.00 30.40 427 ILE B O 1
ATOM 6967 N N . THR B 1 448 ? -93.697 184.356 194.326 1.00 30.99 428 THR B N 1
ATOM 6968 C CA . THR B 1 448 ? -93.715 183.005 194.882 1.00 28.00 428 THR B CA 1
ATOM 6969 C C . THR B 1 448 ? -93.361 183.063 196.360 1.00 28.49 428 THR B C 1
ATOM 6970 O O . THR B 1 448 ? -92.327 183.632 196.731 1.00 29.38 428 THR B O 1
ATOM 6974 N N . THR B 1 449 ? -94.216 182.481 197.200 1.00 26.08 429 THR B N 1
ATOM 6975 C CA . THR B 1 449 ? -94.017 182.467 198.643 1.00 28.72 429 THR B CA 1
ATOM 6976 C C . THR B 1 449 ? -93.628 181.071 199.107 1.00 29.68 429 THR B C 1
ATOM 6977 O O . THR B 1 449 ? -94.207 180.071 198.664 1.00 28.56 429 THR B O 1
ATOM 6981 N N . LEU B 1 450 ? -92.637 181.009 199.994 1.00 28.20 430 LEU B N 1
ATOM 6982 C CA . LEU B 1 450 ? -92.172 179.749 200.575 1.00 27.27 430 LEU B CA 1
ATOM 6983 C C . LEU B 1 450 ? -92.361 179.815 202.085 1.00 27.62 430 LEU B C 1
ATOM 6984 O O . LEU B 1 450 ? -91.496 180.351 202.800 1.00 29.63 430 LEU B O 1
ATOM 6989 N N . PRO B 1 451 ? -93.458 179.290 202.614 1.00 31.58 431 PRO B N 1
ATOM 6990 C CA . PRO B 1 451 ? -93.709 179.399 204.054 1.00 32.16 431 PRO B CA 1
ATOM 6991 C C . PRO B 1 451 ? -92.852 178.447 204.879 1.00 29.39 431 PRO B C 1
ATOM 6992 O O . PRO B 1 451 ? -92.404 177.398 204.414 1.00 27.86 431 PRO B O 1
ATOM 6996 N N . GLY B 1 452 ? -92.614 178.849 206.123 1.00 26.38 432 GLY B N 1
ATOM 6997 C CA . GLY B 1 452 ? -92.053 177.946 207.116 1.00 26.89 432 GLY B CA 1
ATOM 6998 C C . GLY B 1 452 ? -90.579 177.613 206.983 1.00 29.83 432 GLY B C 1
ATOM 6999 O O . GLY B 1 452 ? -90.158 176.544 207.436 1.00 31.21 432 GLY B O 1
ATOM 7000 N N . ILE B 1 453 ? -89.773 178.504 206.403 1.00 27.79 433 ILE B N 1
ATOM 7001 C CA . ILE B 1 453 ? -88.337 178.275 206.245 1.00 29.70 433 ILE B CA 1
ATOM 7002 C C . ILE B 1 453 ? -87.598 179.059 207.321 1.00 28.95 433 ILE B C 1
ATOM 7003 O O . ILE B 1 453 ? -87.887 180.240 207.541 1.00 29.23 433 ILE B O 1
ATOM 7008 N N . ARG B 1 454 ? -86.619 178.426 207.966 1.00 34.69 434 ARG B N 1
ATOM 7009 C CA . ARG B 1 454 ? -85.841 179.143 208.972 1.00 35.25 434 ARG B CA 1
ATOM 7010 C C . ARG B 1 454 ? -85.104 180.317 208.339 1.00 36.93 434 ARG B C 1
ATOM 7011 O O . ARG B 1 454 ? -84.519 180.198 207.257 1.00 33.87 434 ARG B O 1
ATOM 7019 N N . GLY B 1 455 ? -85.158 181.462 209.017 1.00 34.43 435 GLY B N 1
ATOM 7020 C CA . GLY B 1 455 ? -84.512 182.668 208.540 1.00 35.48 435 GLY B CA 1
ATOM 7021 C C . GLY B 1 455 ? -83.532 183.250 209.537 1.00 35.39 435 GLY B C 1
ATOM 7022 O O . GLY B 1 455 ? -82.352 182.885 209.535 1.00 36.77 435 GLY B O 1
ATOM 7023 N N . HIS B 1 456 ? -84.005 184.149 210.400 1.00 33.63 436 HIS B N 1
ATOM 7024 C CA . HIS B 1 456 ? -83.116 184.845 211.321 1.00 36.23 436 HIS B CA 1
ATOM 7025 C C . HIS B 1 456 ? -83.916 185.363 212.509 1.00 39.68 436 HIS B C 1
ATOM 7026 O O . HIS B 1 456 ? -85.010 185.911 212.339 1.00 38.17 436 HIS B O 1
ATOM 7033 N N . GLN B 1 457 ? -83.342 185.210 213.703 1.00 40.36 437 GLN B N 1
ATOM 7034 C CA . GLN B 1 457 ? -84.044 185.564 214.934 1.00 45.60 437 GLN B CA 1
ATOM 7035 C C . GLN B 1 457 ? -84.342 187.054 215.025 1.00 43.43 437 GLN B C 1
ATOM 7036 O O . GLN B 1 457 ? -85.335 187.450 215.645 1.00 42.19 437 GLN B O 1
ATOM 7042 N N . LEU B 1 458 ? -83.501 187.895 214.437 1.00 38.47 438 LEU B N 1
ATOM 7043 C CA . LEU B 1 458 ? -83.596 189.328 214.664 1.00 37.94 438 LEU B CA 1
ATOM 7044 C C . LEU B 1 458 ? -84.573 190.025 213.722 1.00 36.68 438 LEU B C 1
ATOM 7045 O O . LEU B 1 458 ? -84.712 191.248 213.794 1.00 41.46 438 LEU B O 1
ATOM 7050 N N . ASP B 1 459 ? -85.257 189.284 212.853 1.00 34.88 439 ASP B N 1
ATOM 7051 C CA . ASP B 1 459 ? -86.374 189.842 212.105 1.00 34.62 439 ASP B CA 1
ATOM 7052 C C . ASP B 1 459 ? -87.603 189.718 213.001 1.00 33.07 439 ASP B C 1
ATOM 7053 O O . ASP B 1 459 ? -88.082 188.603 213.230 1.00 36.34 439 ASP B O 1
ATOM 7058 N N . PRO B 1 460 ? -88.131 190.817 213.543 1.00 34.68 440 PRO B N 1
ATOM 7059 C CA . PRO B 1 460 ? -89.264 190.689 214.477 1.00 36.71 440 PRO B CA 1
ATOM 7060 C C . PRO B 1 460 ? -90.554 190.220 213.819 1.00 35.63 440 PRO B C 1
ATOM 7061 O O . PRO B 1 460 ? -91.463 189.773 214.528 1.00 31.70 440 PRO B O 1
ATOM 7065 N N . SER B 1 461 ? -90.662 190.274 212.489 1.00 30.80 441 SER B N 1
ATOM 7066 C CA . SER B 1 461 ? -91.838 189.713 211.836 1.00 33.52 441 SER B CA 1
ATOM 7067 C C . SER B 1 461 ? -91.769 188.197 211.691 1.00 32.27 441 SER B C 1
ATOM 7068 O O . SER B 1 461 ? -92.749 187.590 211.247 1.00 29.87 441 SER B O 1
ATOM 7071 N N . GLN B 1 462 ? -90.641 187.572 212.032 1.00 31.12 442 GLN B N 1
ATOM 7072 C CA . GLN B 1 462 ? -90.522 186.113 211.972 1.00 31.29 442 GLN B CA 1
ATOM 7073 C C . GLN B 1 462 ? -90.968 185.551 213.320 1.00 33.41 442 GLN B C 1
ATOM 7074 O O . GLN B 1 462 ? -90.168 185.130 214.158 1.00 35.81 442 GLN B O 1
ATOM 7080 N N . SER B 1 463 ? -92.289 185.556 213.524 1.00 31.58 443 SER B N 1
ATOM 7081 C CA . SER B 1 463 ? -92.908 185.212 214.799 1.00 34.60 443 SER B CA 1
ATOM 7082 C C . SER B 1 463 ? -94.282 184.607 214.561 1.00 33.54 443 SER B C 1
ATOM 7083 O O . SER B 1 463 ? -95.020 185.092 213.691 1.00 30.11 443 SER B O 1
ATOM 7086 N N . PRO B 1 464 ? -94.664 183.581 215.328 1.00 33.65 444 PRO B N 1
ATOM 7087 C CA . PRO B 1 464 ? -96.027 183.042 215.193 1.00 33.63 444 PRO B CA 1
ATOM 7088 C C . PRO B 1 464 ? -97.094 184.100 215.411 1.00 32.58 444 PRO B C 1
ATOM 7089 O O . PRO B 1 464 ? -98.222 183.937 214.931 1.00 33.47 444 PRO B O 1
ATOM 7093 N N . ASP B 1 465 ? -96.766 185.182 216.126 1.00 30.64 445 ASP B N 1
ATOM 7094 C CA . ASP B 1 465 ? -97.704 186.282 216.318 1.00 32.86 445 ASP B CA 1
ATOM 7095 C C . ASP B 1 465 ? -97.935 187.080 215.039 1.00 33.95 445 ASP B C 1
ATOM 7096 O O . ASP B 1 465 ? -98.906 187.842 214.968 1.00 33.87 445 ASP B O 1
ATOM 7101 N N . TYR B 1 466 ? -97.059 186.938 214.041 1.00 30.13 446 TYR B N 1
ATOM 7102 C CA . TYR B 1 466 ? -97.226 187.614 212.758 1.00 31.89 446 TYR B CA 1
ATOM 7103 C C . TYR B 1 466 ? -97.928 186.751 211.721 1.00 33.28 446 TYR B C 1
ATOM 7104 O O . TYR B 1 466 ? -98.549 187.295 210.799 1.00 34.22 446 TYR B O 1
ATOM 7113 N N . SER B 1 467 ? -97.839 185.428 211.842 1.00 31.83 447 SER B N 1
ATOM 7114 C CA . SER B 1 467 ? -98.345 184.531 210.814 1.00 32.53 447 SER B CA 1
ATOM 7115 C C . SER B 1 467 ? -98.572 183.152 211.415 1.00 33.80 447 SER B C 1
ATOM 7116 O O . SER B 1 467 ? -97.725 182.647 212.155 1.00 31.67 447 SER B O 1
ATOM 7119 N N . THR B 1 468 ? -99.705 182.540 211.069 1.00 30.82 448 THR B N 1
ATOM 7120 C CA . THR B 1 468 ? -100.004 181.183 211.512 1.00 32.34 448 THR B CA 1
ATOM 7121 C C . THR B 1 468 ? -99.166 180.127 210.806 1.00 33.77 448 THR B C 1
ATOM 7122 O O . THR B 1 468 ? -99.163 178.974 211.246 1.00 34.36 448 THR B O 1
ATOM 7126 N N . SER B 1 469 ? -98.484 180.469 209.713 1.00 30.50 449 SER B N 1
ATOM 7127 C CA . SER B 1 469 ? -97.603 179.498 209.082 1.00 31.92 449 SER B CA 1
ATOM 7128 C C . SER B 1 469 ? -96.216 179.473 209.713 1.00 32.34 449 SER B C 1
ATOM 7129 O O . SER B 1 469 ? -95.375 178.671 209.293 1.00 33.46 449 SER B O 1
ATOM 7132 N N . ILE B 1 470 ? -95.963 180.317 210.712 1.00 29.58 450 ILE B N 1
ATOM 7133 C CA . ILE B 1 470 ? -94.668 180.401 211.377 1.00 27.31 450 ILE B CA 1
ATOM 7134 C C . ILE B 1 470 ? -94.772 179.659 212.704 1.00 30.20 450 ILE B C 1
ATOM 7135 O O . ILE B 1 470 ? -95.541 180.057 213.588 1.00 30.95 450 ILE B O 1
ATOM 7140 N N . ARG B 1 471 ? -94.002 178.581 212.846 1.00 28.76 451 ARG B N 1
ATOM 7141 C CA . ARG B 1 471 ? -94.108 177.710 214.011 1.00 30.36 451 ARG B CA 1
ATOM 7142 C C . ARG B 1 471 ? -93.231 178.143 215.179 1.00 31.84 451 ARG B C 1
ATOM 7143 O O . ARG B 1 471 ? -93.361 177.571 216.265 1.00 32.91 451 ARG B O 1
ATOM 7151 N N . GLY B 1 472 ? -92.351 179.123 214.988 1.00 32.78 452 GLY B N 1
ATOM 7152 C CA . GLY B 1 472 ? -91.442 179.538 216.046 1.00 35.50 452 GLY B CA 1
ATOM 7153 C C . GLY B 1 472 ? -90.622 180.727 215.599 1.00 34.52 452 GLY B C 1
ATOM 7154 O O . GLY B 1 472 ? -90.560 181.054 214.410 1.00 32.58 452 GLY B O 1
ATOM 7155 N N . ASN B 1 473 ? -89.985 181.370 216.577 1.00 33.53 453 ASN B N 1
ATOM 7156 C CA . ASN B 1 473 ? -89.198 182.565 216.296 1.00 32.85 453 ASN B CA 1
ATOM 7157 C C . ASN B 1 473 ? -88.091 182.259 215.289 1.00 32.33 453 ASN B C 1
ATOM 7158 O O . ASN B 1 473 ? -87.490 181.184 215.300 1.00 36.21 453 ASN B O 1
ATOM 7163 N N . GLY B 1 474 ? -87.827 183.220 214.409 1.00 32.36 454 GLY B N 1
ATOM 7164 C CA . GLY B 1 474 ? -86.783 183.054 213.416 1.00 31.93 454 GLY B CA 1
ATOM 7165 C C . GLY B 1 474 ? -87.133 182.150 212.257 1.00 31.05 454 GLY B C 1
ATOM 7166 O O . GLY B 1 474 ? -86.235 181.768 211.499 1.00 31.91 454 GLY B O 1
ATOM 7167 N N . ILE B 1 475 ? -88.403 181.775 212.111 1.00 29.88 455 ILE B N 1
ATOM 7168 C CA . ILE B 1 475 ? -88.905 181.094 210.924 1.00 28.60 455 ILE B CA 1
ATOM 7169 C C . ILE B 1 475 ? -89.722 182.106 210.137 1.00 33.07 455 ILE B C 1
ATOM 7170 O O . ILE B 1 475 ? -90.390 182.970 210.718 1.00 31.06 455 ILE B O 1
ATOM 7175 N N . SER B 1 476 ? -89.670 182.002 208.806 1.00 28.84 456 SER B N 1
ATOM 7176 C CA . SER B 1 476 ? -90.261 183.024 207.954 1.00 28.85 456 SER B CA 1
ATOM 7177 C C . SER B 1 476 ? -90.936 182.398 206.746 1.00 31.92 456 SER B C 1
ATOM 7178 O O . SER B 1 476 ? -90.599 181.293 206.311 1.00 28.85 456 SER B O 1
ATOM 7181 N N . CYS B 1 477 ? -91.892 183.139 206.199 1.00 31.64 457 CYS B N 1
ATOM 7182 C CA . CYS B 1 477 ? -92.205 183.005 204.787 1.00 33.35 457 CYS B CA 1
ATOM 7183 C C . CYS B 1 477 ? -91.138 183.755 204.000 1.00 33.86 457 CYS B C 1
ATOM 7184 O O . CYS B 1 477 ? -90.787 184.893 204.338 1.00 32.62 457 CYS B O 1
ATOM 7187 N N . LYS B 1 478 ? -90.594 183.106 202.976 1.00 30.11 458 LYS B N 1
ATOM 7188 C CA . LYS B 1 478 ? -89.608 183.716 202.098 1.00 27.81 458 LYS B CA 1
ATOM 7189 C C . LYS B 1 478 ? -90.246 183.943 200.737 1.00 31.77 458 LYS B C 1
ATOM 7190 O O . LYS B 1 478 ? -90.980 183.084 200.235 1.00 32.03 458 LYS B O 1
ATOM 7196 N N . THR B 1 479 ? -89.994 185.113 200.153 1.00 32.32 459 THR B N 1
ATOM 7197 C CA . THR B 1 479 ? -90.717 185.535 198.961 1.00 31.88 459 THR B CA 1
ATOM 7198 C C . THR B 1 479 ? -89.741 185.868 197.840 1.00 29.57 459 THR B C 1
ATOM 7199 O O . THR B 1 479 ? -88.735 186.548 198.062 1.00 29.13 459 THR B O 1
ATOM 7203 N N . ILE B 1 480 ? -90.043 185.373 196.645 1.00 28.68 460 ILE B N 1
ATOM 7204 C CA . ILE B 1 480 ? -89.266 185.629 195.437 1.00 31.82 460 ILE B CA 1
ATOM 7205 C C . ILE B 1 480 ? -90.107 186.520 194.534 1.00 31.06 460 ILE B C 1
ATOM 7206 O O . ILE B 1 480 ? -91.198 186.125 194.104 1.00 29.81 460 ILE B O 1
ATOM 7211 N N . PHE B 1 481 ? -89.614 187.723 194.259 1.00 32.66 461 PHE B N 1
ATOM 7212 C CA . PHE B 1 481 ? -90.268 188.645 193.336 1.00 31.19 461 PHE B CA 1
ATOM 7213 C C . PHE B 1 481 ? -89.539 188.558 192.002 1.00 32.83 461 PHE B C 1
ATOM 7214 O O . PHE B 1 481 ? -88.411 189.047 191.872 1.00 30.96 461 PHE B O 1
ATOM 7222 N N . ASP B 1 482 ? -90.175 187.931 191.017 1.00 29.75 462 ASP B N 1
ATOM 7223 C CA . ASP B 1 482 ? -89.590 187.821 189.681 1.00 30.84 462 ASP B CA 1
ATOM 7224 C C . ASP B 1 482 ? -89.977 189.063 188.894 1.00 31.15 462 ASP B C 1
ATOM 7225 O O . ASP B 1 482 ? -91.079 189.150 188.344 1.00 30.38 462 ASP B O 1
ATOM 7230 N N . CYS B 1 483 ? -89.054 190.016 188.815 1.00 30.28 463 CYS B N 1
ATOM 7231 C CA . CYS B 1 483 ? -89.258 191.223 188.032 1.00 29.32 463 CYS B CA 1
ATOM 7232 C C . CYS B 1 483 ? -88.435 191.213 186.748 1.00 30.10 463 CYS B C 1
ATOM 7233 O O . CYS B 1 483 ? -88.082 192.280 186.237 1.00 32.95 463 CYS B O 1
ATOM 7236 N N . THR B 1 484 ? -88.108 190.028 186.227 1.00 27.82 464 THR B N 1
ATOM 7237 C CA . THR B 1 484 ? -87.468 189.920 184.921 1.00 28.82 464 THR B CA 1
ATOM 7238 C C . THR B 1 484 ? -88.532 189.819 183.834 1.00 31.21 464 THR B C 1
ATOM 7239 O O . THR B 1 484 ? -89.604 189.238 184.038 1.00 28.94 464 THR B O 1
ATOM 7243 N N . VAL B 1 485 ? -88.222 190.378 182.673 1.00 31.98 465 VAL B N 1
ATOM 7244 C CA . VAL B 1 485 ? -89.158 190.301 181.547 1.00 32.73 465 VAL B CA 1
ATOM 7245 C C . VAL B 1 485 ? -89.246 188.854 181.078 1.00 32.90 465 VAL B C 1
ATOM 7246 O O . VAL B 1 485 ? -88.202 188.205 180.886 1.00 35.47 465 VAL B O 1
ATOM 7250 N N . PRO B 1 486 ? -90.443 188.298 180.903 1.00 30.41 466 PRO B N 1
ATOM 7251 C CA . PRO B 1 486 ? -90.550 186.976 180.279 1.00 30.79 466 PRO B CA 1
ATOM 7252 C C . PRO B 1 486 ? -89.805 186.958 178.952 1.00 32.31 466 PRO B C 1
ATOM 7253 O O . PRO B 1 486 ? -89.844 187.926 178.188 1.00 34.65 466 PRO B O 1
ATOM 7257 N N . TRP B 1 487 ? -89.094 185.854 178.702 1.00 31.52 467 TRP B N 1
ATOM 7258 C CA . TRP B 1 487 ? -88.236 185.763 177.522 1.00 34.06 467 TRP B CA 1
ATOM 7259 C C . TRP B 1 487 ? -88.979 186.157 176.249 1.00 35.11 467 TRP B C 1
ATOM 7260 O O . TRP B 1 487 ? -88.464 186.920 175.424 1.00 32.53 467 TRP B O 1
ATOM 7271 N N . ALA B 1 488 ? -90.204 185.654 176.082 1.00 32.78 468 ALA B N 1
ATOM 7272 C CA . ALA B 1 488 ? -90.933 185.877 174.836 1.00 37.31 468 ALA B CA 1
ATOM 7273 C C . ALA B 1 488 ? -91.332 187.333 174.635 1.00 39.16 468 ALA B C 1
ATOM 7274 O O . ALA B 1 488 ? -91.611 187.730 173.499 1.00 36.31 468 ALA B O 1
ATOM 7276 N N . LEU B 1 489 ? -91.352 188.140 175.696 1.00 36.05 469 LEU B N 1
ATOM 7277 C CA . LEU B 1 489 ? -91.830 189.516 175.624 1.00 34.36 469 LEU B CA 1
ATOM 7278 C C . LEU B 1 489 ? -90.714 190.552 175.593 1.00 32.95 469 LEU B C 1
ATOM 7279 O O . LEU B 1 489 ? -91.006 191.751 175.643 1.00 35.71 469 LEU B O 1
ATOM 7284 N N . LYS B 1 490 ? -89.449 190.131 175.498 1.00 33.55 470 LYS B N 1
ATOM 7285 C CA . LYS B 1 490 ? -88.347 191.060 175.754 1.00 39.46 470 LYS B CA 1
ATOM 7286 C C . LYS B 1 490 ? -88.309 192.212 174.753 1.00 39.57 470 LYS B C 1
ATOM 7287 O O . LYS B 1 490 ? -87.914 193.326 175.114 1.00 37.31 470 LYS B O 1
ATOM 7293 N N . ALA B 1 491 ? -88.741 191.986 173.510 1.00 37.15 471 ALA B N 1
ATOM 7294 C CA . ALA B 1 491 ? -88.713 193.063 172.525 1.00 41.96 471 ALA B CA 1
ATOM 7295 C C . ALA B 1 491 ? -89.672 194.198 172.871 1.00 40.39 471 ALA B C 1
ATOM 7296 O O . ALA B 1 491 ? -89.457 195.328 172.426 1.00 42.82 471 ALA B O 1
ATOM 7298 N N . ARG B 1 492 ? -90.710 193.933 173.665 1.00 37.92 472 ARG B N 1
ATOM 7299 C CA . ARG B 1 492 ? -91.657 194.973 174.049 1.00 41.19 472 ARG B CA 1
ATOM 7300 C C . ARG B 1 492 ? -91.231 195.769 175.277 1.00 38.38 472 ARG B C 1
ATOM 7301 O O . ARG B 1 492 ? -91.887 196.766 175.599 1.00 38.23 472 ARG B O 1
ATOM 7309 N N . PHE B 1 493 ? -90.178 195.357 175.980 1.00 37.57 473 PHE B N 1
ATOM 7310 C CA . PHE B 1 493 ? -89.803 195.987 177.240 1.00 35.27 473 PHE B CA 1
ATOM 7311 C C . PHE B 1 493 ? -88.464 196.713 177.162 1.00 37.82 473 PHE B C 1
ATOM 7312 O O . PHE B 1 493 ? -87.824 196.936 178.196 1.00 37.96 473 PHE B O 1
ATOM 7320 N N . GLU B 1 494 ? -88.024 197.086 175.962 1.00 41.10 474 GLU B N 1
ATOM 7321 C CA . GLU B 1 494 ? -86.796 197.857 175.837 1.00 42.59 474 GLU B CA 1
ATOM 7322 C C . GLU B 1 494 ? -87.001 199.250 176.404 1.00 39.48 474 GLU B C 1
ATOM 7323 O O . GLU B 1 494 ? -87.963 199.940 176.054 1.00 39.08 474 GLU B O 1
ATOM 7329 N N . ARG B 1 495 ? -86.091 199.664 177.281 1.00 36.88 475 ARG B N 1
ATOM 7330 C CA . ARG B 1 495 ? -86.144 201.008 177.830 1.00 36.40 475 ARG B CA 1
ATOM 7331 C C . ARG B 1 495 ? -85.874 202.031 176.731 1.00 42.68 475 ARG B C 1
ATOM 7332 O O . ARG B 1 495 ? -85.090 201.783 175.811 1.00 38.68 475 ARG B O 1
ATOM 7340 N N . ALA B 1 496 ? -86.540 203.176 176.824 1.00 41.54 476 ALA B N 1
ATOM 7341 C CA . ALA B 1 496 ? -86.495 204.171 175.761 1.00 44.20 476 ALA B CA 1
ATOM 7342 C C . ALA B 1 496 ? -85.065 204.658 175.547 1.00 46.59 476 ALA B C 1
ATOM 7343 O O . ALA B 1 496 ? -84.439 205.157 176.496 1.00 43.68 476 ALA B O 1
ATOM 7345 N N . PRO B 1 497 ? -84.511 204.531 174.339 1.00 46.62 477 PRO B N 1
ATOM 7346 C CA . PRO B 1 497 ? -83.105 204.887 174.122 1.00 49.29 477 PRO B CA 1
ATOM 7347 C C . PRO B 1 497 ? -82.922 206.359 173.797 1.00 53.75 477 PRO B C 1
ATOM 7348 O O . PRO B 1 497 ? -83.680 206.961 173.035 1.00 57.24 477 PRO B O 1
ATOM 7352 N N . PHE B 1 498 ? -81.884 206.946 174.374 1.00 54.25 478 PHE B N 1
ATOM 7353 C CA . PHE B 1 498 ? -81.540 208.328 174.092 1.00 54.39 478 PHE B CA 1
ATOM 7354 C C . PHE B 1 498 ? -80.212 208.384 173.353 1.00 59.46 478 PHE B C 1
ATOM 7355 O O . PHE B 1 498 ? -79.363 207.499 173.497 1.00 63.19 478 PHE B O 1
ATOM 7363 N N . MET B 1 499 ? -80.060 209.416 172.530 1.00 57.23 479 MET B N 1
ATOM 7364 C CA . MET B 1 499 ? -78.824 209.604 171.786 1.00 62.32 479 MET B CA 1
ATOM 7365 C C . MET B 1 499 ? -77.646 209.672 172.751 1.00 64.75 479 MET B C 1
ATOM 7366 O O . MET B 1 499 ? -77.702 210.364 173.773 1.00 59.52 479 MET B O 1
ATOM 7371 N N . GLU B 1 500 ? -76.590 208.926 172.441 1.00 70.74 480 GLU B N 1
ATOM 7372 C CA . GLU B 1 500 ? -75.425 208.869 173.313 1.00 74.57 480 GLU B CA 1
ATOM 7373 C C . GLU B 1 500 ? -74.545 210.086 173.061 1.00 73.90 480 GLU B C 1
ATOM 7374 O O . GLU B 1 500 ? -73.989 210.243 171.969 1.00 77.44 480 GLU B O 1
ATOM 7380 N N . VAL B 1 501 ? -74.435 210.951 174.069 1.00 72.82 481 VAL B N 1
ATOM 7381 C CA . VAL B 1 501 ? -73.702 212.204 173.967 1.00 74.40 481 VAL B CA 1
ATOM 7382 C C . VAL B 1 501 ? -72.729 212.302 175.137 1.00 73.72 481 VAL B C 1
ATOM 7383 O O . VAL B 1 501 ? -72.822 211.569 176.122 1.00 71.44 481 VAL B O 1
ATOM 7387 N N . ASP B 1 502 ? -71.781 213.226 175.007 1.00 76.93 482 ASP B N 1
ATOM 7388 C CA . ASP B 1 502 ? -70.926 213.618 176.115 1.00 74.69 482 ASP B CA 1
ATOM 7389 C C . ASP B 1 502 ? -71.475 214.920 176.677 1.00 70.16 482 ASP B C 1
ATOM 7390 O O . ASP B 1 502 ? -71.351 215.963 176.021 1.00 73.89 482 ASP B O 1
ATOM 7395 N N . PRO B 1 503 ? -72.092 214.919 177.863 1.00 63.93 483 PRO B N 1
ATOM 7396 C CA . PRO B 1 503 ? -72.753 216.141 178.351 1.00 63.15 483 PRO B CA 1
ATOM 7397 C C . PRO B 1 503 ? -71.795 217.204 178.870 1.00 65.66 483 PRO B C 1
ATOM 7398 O O . PRO B 1 503 ? -72.244 218.317 179.170 1.00 66.67 483 PRO B O 1
ATOM 7402 N N . THR B 1 504 ? -70.499 216.905 178.972 1.00 66.20 484 THR B N 1
ATOM 7403 C CA . THR B 1 504 ? -69.540 217.813 179.604 1.00 69.57 484 THR B CA 1
ATOM 7404 C C . THR B 1 504 ? -69.508 219.217 179.005 1.00 71.40 484 THR B C 1
ATOM 7405 O O . THR B 1 504 ? -69.506 220.185 179.780 1.00 76.34 484 THR B O 1
ATOM 7409 N N . PRO B 1 505 ? -69.469 219.413 177.679 1.00 70.72 485 PRO B N 1
ATOM 7410 C CA . PRO B 1 505 ? -69.358 220.790 177.162 1.00 74.41 485 PRO B CA 1
ATOM 7411 C C . PRO B 1 505 ? -70.516 221.685 177.561 1.00 75.08 485 PRO B C 1
ATOM 7412 O O . PRO B 1 505 ? -70.318 222.893 177.729 1.00 76.89 485 PRO B O 1
ATOM 7416 N N . TRP B 1 506 ? -71.719 221.130 177.722 1.00 71.67 486 TRP B N 1
ATOM 7417 C CA . TRP B 1 506 ? -72.879 221.940 178.072 1.00 71.57 486 TRP B CA 1
ATOM 7418 C C . TRP B 1 506 ? -72.967 222.235 179.564 1.00 73.93 486 TRP B C 1
ATOM 7419 O O . TRP B 1 506 ? -73.693 223.154 179.958 1.00 72.72 486 TRP B O 1
ATOM 7430 N N . ALA B 1 507 ? -72.255 221.478 180.399 1.00 77.09 487 ALA B N 1
ATOM 7431 C CA . ALA B 1 507 ? -72.195 221.742 181.838 1.00 80.15 487 ALA B CA 1
ATOM 7432 C C . ALA B 1 507 ? -70.832 221.306 182.353 1.00 83.13 487 ALA B C 1
ATOM 7433 O O . ALA B 1 507 ? -70.693 220.262 183.002 1.00 85.01 487 ALA B O 1
ATOM 7435 N N . PRO B 1 508 ? -69.788 222.092 182.073 1.00 84.02 488 PRO B N 1
ATOM 7436 C CA . PRO B 1 508 ? -68.432 221.662 182.455 1.00 87.95 488 PRO B CA 1
ATOM 7437 C C . PRO B 1 508 ? -68.247 221.496 183.951 1.00 93.41 488 PRO B C 1
ATOM 7438 O O . PRO B 1 508 ? -67.648 220.506 184.391 1.00 94.23 488 PRO B O 1
ATOM 7442 N N . GLU B 1 509 ? -68.746 222.444 184.748 1.00 99.69 489 GLU B N 1
ATOM 7443 C CA . GLU B 1 509 ? -68.551 222.382 186.194 1.00 107.52 489 GLU B CA 1
ATOM 7444 C C . GLU B 1 509 ? -69.194 221.141 186.801 1.00 106.40 489 GLU B C 1
ATOM 7445 O O . GLU B 1 509 ? -68.736 220.650 187.839 1.00 108.57 489 GLU B O 1
ATOM 7451 N N . LEU B 1 510 ? -70.242 220.612 186.168 1.00 103.11 490 LEU B N 1
ATOM 7452 C CA . LEU B 1 510 ? -70.893 219.406 186.665 1.00 102.71 490 LEU B CA 1
ATOM 7453 C C . LEU B 1 510 ? -70.112 218.134 186.357 1.00 105.93 490 LEU B C 1
ATOM 7454 O O . LEU B 1 510 ? -70.581 217.049 186.721 1.00 104.58 490 LEU B O 1
ATOM 7459 N N . PHE B 1 511 ? -68.950 218.240 185.713 1.00 110.25 491 PHE B N 1
ATOM 7460 C CA . PHE B 1 511 ? -68.164 217.078 185.293 1.00 112.37 491 PHE B CA 1
ATOM 7461 C C . PHE B 1 511 ? -68.993 216.125 184.435 1.00 110.38 491 PHE B C 1
ATOM 7462 O O . PHE B 1 511 ? -69.973 216.531 183.810 1.00 109.60 491 PHE B O 1
#

B-factor: mean 57.8, std 19.42, range [20.0, 136.67]

Sequence (976 aa):
PINDLRSAIALLQRHPGHYIETDHPVDPNAELAGVYRHIGAGGTVKRPTRTGPAMMFNSVKGYPGSRILVGMHASRERAALLLGCVPSKLAQHVGQAVKNPVAPVVVPASQAPCQEQVFYADDPDFDLRKLLPAPTNTPIDAGPFFCLGLVLASDPEDTSLTDVTIHRLCVQERDELSMFLAAGRHIEVFRKKAEAAGKPLPVTINMGLDPAIYIGACFEAPTTPFGYNELGVAGALRQQPVELVQGVAVKEKAIARAEIIIEGELLPGVRVREDQHTNTGHAMPEEFPGYCCGEANPSLPVIKVKAVTMRNHHAILQTLVGPGEEHTTLAGLPTEASIRRNAVEEAIPGFLQNVYAHTAGGGKKFLGILQVKKRQPSDEGRQGQAALIALATYSELKNIILVDEDVDIFDSDDILWAMTTRMQGDVSITTLPGIRGHQLDPSQSPDYSTSIRGNGISCKTIFDCTVPWALKARFERAPFMEVDPTPWAPELFPINDLRSAIALLQRHPGHYIETDHPVDPNAELAGVYRHIGAGGTVKRPTRTGPAMMFNSVKGYPGSRILVGMHASRERAALLLGCCCVPSKLAQHVGQAVKNPVAPVVVPASQAPCQEQVFYADDPDFDLRKLLPAPTNTPIDAGPFFCLGLVLASDPEDTSLTDVTIHRLCVQERDELSMFLAAGRHIEVFRKKAEAAGKPLPVTINMGLDPAIYIGACFEAPTTPFGYNELGVAGALRQQPVELVQGVAVKEKAIARAEIIIEGELLPGVRVREDQHTNTGHAMPEFPGYCGEANPSLPVIKVKAVTMRNHAILQTLVGPGEEHTTLAGLPTEASIRRNAVEEAIPGFLQNVYAHTAGGGKFLGILQVKKRQPSDEGRQGQAALIALATYSELKNIILVDEDVDIFDSDDILWAMTTRMQGDVSITTLPGIRGHQLDPSQSPDYSTSIRGNGISCKTIFDCTVPWALKARFERAPFMEVDPTPWAPELF

InterPro domains:
  IPR002830 UbiD decarboxylyase family [PTHR30108] (4-476)
  IPR048304 3-octaprenyl-4-hydroxybenzoate carboxy-lyase-like, Rift-related domain [PF01977] (110-322)
  IPR049381 3-octaprenyl-4-hydroxybenzoate carboxy-lyase-like, C-terminal domain [PF20696] (329-463)
  IPR049383 3-octaprenyl-4-hydroxybenzoate carboxy-lyase-like, N-terminal domain [PF20695] (17-100)